Protein AF-0000000070125172 (afdb_homodimer)

Organism: Pyricularia oryzae (strain 70-15 / ATCC MYA-4617 / FGSC 8958) (NCBI:txid242507)

Secondary structure (DSSP, 8-state):
-HHHHGGGBHHHHHHHHHHHHT--EEEE---GGGHHHHHHHHT-TTSEEEE-S-HHHHHHHHHHHHHHHSSPEEEEE-STHHHHT-HHHHHHHHHTT--EEEEEEE--GGGTTS--TT---HHHHHGGGSSEEEE--SGGGHHHHHHHHHHHHHSSSP-EEEEEEEGGGS-TTT-B-SSPPPPGGGGSPPPP-PPPHHHHHHHHHHHHH-SSEEEEE-GGG-SHHHHHHHHHHHHHS---EEEEGGGTT-S-GGGGGGEEEEE-SSS-SHHHHHHHH-SEEEEES--TTTS-HHHH--SSS--EEEEEESS----BTTB--SEEEES-HHHHHHHHHHH------GGGSHHHHHHHHHHHGGGGSGGG--SSPP--SSB-HHHHHHHHHHHHHTSSSPPEEEE-SSHHHHHHHHH----STTSEEE--SS--TT-HHHHHHHHHHTSSSTT-S-EEEEEEHHHHTTTGGGHHHHHHTT--EEEEEEE-SB-HHHHHHHHHHHSS--S-B-----HHHHHHHTTPEEEEE-SGGGHHHHHHHHHH-SS-EEEEEEB--TTGGGGG-----STT-/-HHHHGGGBHHHHHHHHHHHHT--EEEE---GGGHHHHHHHHT-TTSEEEE-S-HHHHHHHHHHHHHHHSSPEEEEE-STHHHHT-HHHHHHHHHTT--EEEEEEE--GGGTTS--TT---HHHHHGGGSSEEEE--SGGGHHHHHHHHHHHHHSSSP-EEEEEEEGGGS-TTT-B-SSPPPPGGGGSPPPP-PPPHHHHHHHHHHHHH-SSEEEEE-GGG-SHHHHHHHHHHHHHS---EEEEGGGTT-S-GGGGGGEEEEE-SSS-SHHHHHHHH-SEEEEES--TTTS-HHHH--SSS--EEEEEESS----BTTB--SEEEES-HHHHHHHHHHH------GGGSHHHHHHHHHHHGGGGSGGG--SSPP--SSB-HHHHHHHHHHHHHTSSSPPEEEE-SSHHHHHHHHH----STTSEEE--SS--TT-HHHHHHHHHHTSSSTT-S-EEEEEEHHHHTTTGGGHHHHHHTT--EEEEEEE-SB-HHHHHHHHHHHSS--S-B-----HHHHHHHTT-EEEEE-SGGGHHHHHHHHHH-SS-EEEEEEB--TTGGGGG-----STT-

Solvent-accessible surface area (backbone atoms only — not comparable to full-atom values): 56132 Å² total; per-residue (Å²): 118,78,69,68,66,46,44,28,23,40,54,46,20,53,53,44,36,39,52,30,54,64,44,49,56,37,24,24,44,71,26,85,38,36,40,57,54,38,49,54,44,68,74,34,81,73,35,44,80,44,53,48,58,44,48,31,48,15,29,31,17,14,15,38,26,4,52,77,68,71,41,56,12,27,22,41,28,13,36,30,42,38,46,38,37,30,43,40,22,29,33,47,16,30,70,64,47,10,13,14,37,37,40,27,18,29,60,39,76,90,43,68,88,42,68,32,64,25,55,60,58,58,59,65,38,41,39,67,28,30,80,42,58,46,77,52,86,56,48,62,41,50,30,60,49,53,51,48,36,55,50,54,8,64,36,80,82,23,8,12,14,35,39,38,40,27,32,70,48,44,34,85,93,70,22,56,21,90,50,52,42,58,59,44,75,75,57,54,75,81,82,64,51,66,42,56,70,66,52,53,53,49,48,45,53,52,52,44,68,26,71,26,49,32,40,35,33,12,49,68,29,28,37,69,67,32,25,54,27,49,48,54,32,36,75,75,49,52,43,29,31,30,27,29,52,56,10,34,11,45,49,42,72,90,51,45,91,34,48,38,49,39,40,54,72,74,73,36,36,51,28,38,42,53,50,68,66,28,47,23,39,39,30,31,27,60,50,42,25,45,43,47,39,56,60,62,35,72,61,90,60,82,56,47,26,38,39,32,23,74,55,81,81,80,74,47,97,41,40,66,55,76,39,69,43,44,23,28,60,34,57,41,38,47,52,49,48,69,68,55,83,62,62,51,52,36,56,74,36,71,66,40,44,52,37,45,50,57,70,53,47,57,76,76,31,76,62,30,34,63,91,79,53,78,90,74,49,37,29,38,62,54,27,51,46,53,52,49,53,57,57,46,66,70,40,93,62,74,50,39,32,20,35,17,37,48,55,59,34,55,50,42,49,64,71,51,87,54,47,45,48,74,25,46,42,57,54,58,27,47,46,44,66,25,43,12,58,33,28,31,47,20,48,22,58,63,38,88,60,57,28,69,53,62,25,35,21,34,26,27,50,55,25,41,48,55,43,51,55,40,49,39,39,35,47,74,70,48,25,23,30,32,33,37,27,48,34,70,44,37,46,49,50,52,26,57,50,32,30,71,75,70,72,45,67,46,66,32,70,59,59,78,64,41,58,38,44,37,25,45,18,39,72,32,48,50,38,75,30,60,32,52,88,44,44,65,64,50,48,51,53,42,68,66,48,88,26,42,26,35,35,39,31,35,43,44,69,85,59,53,70,61,74,70,47,79,62,41,79,59,87,86,113,116,80,69,67,67,47,45,29,24,39,53,46,18,54,52,45,35,40,51,31,55,64,44,49,56,37,24,23,43,70,27,84,37,35,40,56,53,40,50,53,44,68,74,34,83,75,36,44,78,44,52,48,57,44,49,32,49,15,31,31,17,14,16,38,27,4,54,75,67,70,42,56,12,28,23,40,28,13,36,26,41,39,46,38,38,29,43,40,23,29,32,45,15,29,70,63,47,10,12,14,37,36,38,27,17,29,62,39,76,91,44,68,88,42,69,33,63,28,55,60,59,58,60,62,38,42,38,69,30,29,79,43,56,45,75,51,89,53,48,61,42,51,31,60,48,53,50,49,36,56,48,54,8,65,38,79,82,22,8,13,15,35,39,37,39,27,32,71,46,43,34,85,92,69,23,56,22,91,52,53,41,57,61,44,74,74,58,54,76,82,81,64,50,66,43,55,69,67,52,53,51,48,48,44,52,54,52,44,68,26,71,25,48,30,40,35,34,11,49,69,29,28,36,71,67,33,26,54,27,51,49,55,32,37,74,76,49,53,42,31,31,30,26,30,51,56,11,34,11,44,50,41,72,92,50,45,90,34,50,37,49,40,41,54,72,74,73,35,34,51,27,39,43,54,50,67,67,26,46,22,40,40,31,32,26,60,51,40,25,46,41,47,39,55,60,61,36,70,60,90,61,82,57,46,26,38,39,32,22,75,55,79,82,78,76,46,98,41,40,67,55,78,39,72,42,43,22,28,61,34,56,40,38,46,52,48,50,70,68,53,83,61,61,49,54,36,56,74,36,70,68,41,44,51,38,45,50,58,69,54,47,58,74,77,30,76,62,31,32,65,89,79,52,77,90,73,48,36,30,38,62,53,26,51,47,54,52,49,54,56,57,46,66,70,41,94,62,74,50,39,33,19,34,18,39,49,54,59,35,54,51,42,49,65,69,51,87,54,47,45,50,74,27,48,43,56,55,57,27,48,48,41,66,25,44,11,61,35,29,29,47,19,48,22,57,64,39,88,60,58,29,70,54,61,26,36,20,34,26,28,51,55,24,41,49,56,43,50,55,39,48,40,40,34,49,73,70,49,25,23,31,32,34,37,27,47,34,70,44,38,46,49,49,52,27,54,50,32,31,72,75,71,72,43,67,45,67,32,69,58,60,76,64,42,59,37,44,37,24,45,18,38,70,32,47,49,38,76,29,58,33,51,87,43,44,64,63,50,49,53,53,43,67,65,47,87,27,40,26,33,35,40,30,34,42,44,67,87,60,54,69,61,73,70,48,77,62,40,80,56,87,82,112

pLDDT: mean 94.36, std 8.73, range [25.94, 98.94]

InterPro domains:
  IPR011766 Thiamine pyrophosphate enzyme, TPP-binding [PF02775] (404-553)
  IPR012000 Thiamine pyrophosphate enzyme, central domain [PF00205] (201-334)
  IPR012001 Thiamine pyrophosphate enzyme, N-terminal TPP-binding domain [PF02776] (11-122)
  IPR012782 Acetolactate synthase, catabolic [TIGR02418] (11-564)
  IPR029035 DHS-like NAD/FAD-binding domain superfamily [SSF52467] (195-348)
  IPR029061 Thiamin diphosphate-binding fold [SSF52518] (11-171)
  IPR029061 Thiamin diphosphate-binding fold [SSF52518] (380-565)
  IPR045229 Thiamine pyrophosphate enzyme [PTHR18968] (10-565)

Sequence (1146 aa):
MASSENDGDTVQIVINSLKAAGVKVVFGIPGAKIDSLFNALYDEESIRLVVCRHEQNAAFMAGVVGKLTNVPGVCIVTSGPGTSNLPTGLITATDEGSPMVAIVGSVKRAQSNKRTHQSLQNVELLKPVTKKTLPVVVEDQVAEIMLEAFRAAVSYPQGATAVSLPIDIMTPGKSKSAIRAFPPAAFTPPAYGLSSDASLSQAVKMIENAKFPVLFLGMRAASNAVVDQVYALLRKHPLPVVETFQAAGAISRDLAHLFFGRIGLWRNQPGDELLSHADLVITIGYDEIEYDAESWNPGEREVDIIHMDFHRATFGAHYEPRLELIGSLSDNLAVLNTRLQNVARPHETVVAKKLFSGLHAWETGPKACPSPCPDTGKVHPLHFIKVLQKKLEAFEQTPTISCDVGSVYIYFCRFFYSYVPKTFLVSNAQQTLGVALPWAIGASLAQEPPCSAKVVSISGDGGFQFSMAECATAVAVKANICHIIWNDQSYDMVGFQEQIKYGRTSGTGLGNVDFVKLAEAYGAKGFRIDNPSQLESTLEEALAWNGLSIVDVNIDYSDNQELMKQVVTDKVNMASSENDGDTVQIVINSLKAAGVKVVFGIPGAKIDSLFNALYDEESIRLVVCRHEQNAAFMAGVVGKLTNVPGVCIVTSGPGTSNLPTGLITATDEGSPMVAIVGSVKRAQSNKRTHQSLQNVELLKPVTKKTLPVVVEDQVAEIMLEAFRAAVSYPQGATAVSLPIDIMTPGKSKSAIRAFPPAAFTPPAYGLSSDASLSQAVKMIENAKFPVLFLGMRAASNAVVDQVYALLRKHPLPVVETFQAAGAISRDLAHLFFGRIGLWRNQPGDELLSHADLVITIGYDEIEYDAESWNPGEREVDIIHMDFHRATFGAHYEPRLELIGSLSDNLAVLNTRLQNVARPHETVVAKKLFSGLHAWETGPKACPSPCPDTGKVHPLHFIKVLQKKLEAFEQTPTISCDVGSVYIYFCRFFYSYVPKTFLVSNAQQTLGVALPWAIGASLAQEPPCSAKVVSISGDGGFQFSMAECATAVAVKANICHIIWNDQSYDMVGFQEQIKYGRTSGTGLGNVDFVKLAEAYGAKGFRIDNPSQLESTLEEALAWNGLSIVDVNIDYSDNQELMKQVVTDKVN

Foldseek 3Di:
DVVVVQQFQLLNLLVVLCVLLVAQEEEEADDDQCVLNVVVVVVVNSYHYFYAPFLCLRLLLQQLLCVVPVRRGEYEYEAARRLLRHQLSQLLSALLQRQYEYEYGAAAPVCQPPPDDRRDPSQVNNVVRHQEEEEDDALQCSQVVSLVQLQSQSPPSHGYYYYYHYSVCNDRPPHGYPDGHDHSVSNDHDAWDWFDPVLLVVVLVVQQPWQAEEEEEELVCQDPLNLVLVVLLCVQPPHAYEYALNSAQSAAPVNCLSYLAHDQDAQFGLSLQSLVPTQEYEYAAHDCLRPNLCRSQVDPDHHAYEAEEQDDDDDDPRDDHPGYIHIDSNNSSNVSSVPHDRGHYNCPDPSNVVSSCVLCVLCPDCLLPPPPNPWPQARELNVLLNLVLVVQVPDPDRAAEFEAAALNSLSCRRRHHHNHRRRYHARRSVSDAQSFPSSQQSVQVSDVPHLPDEHEGEYEPVSCVVRVSCLLSQQVVQHRYEYEYAYPQWRVRQAVVCCVVPVGGDPTGRDDDDVQVVCVVNPAHEEEARTSVCSNVRVNVSNPDRTYYYYYGRYDCVCVVVSNDHNHPDPPD/DVVVVQQFQLLNLLVVLCVLLVAQEEEEADDDQCPLNVVVVVVVNRYHYFYAPFLCLRLLLQQLLCVVPVRRGEYEYEAARRLLRHQLSQLLSALLQRQYEYEYGAAAPVCQPPPDDRRDPSQVNNVVRHQEEEEDDALQCSQVVSLVQLQSQSPPSHGYYYYYHYSVCNDRPPHGYPDGHDHSVSNDHDAWDWFDPVLLVVVLVVQQPWQAEEEEEELVCQDPLNLVLVVLLCVQPPHAYEYALNSAQSAAPVNCLSYLAHDADAQFALSLQSLVPTQEYEYAAHDCLRPNLCRSQVDPDHHAYEAEEQDDDDDDPRDDHPGYIHIDSNNSSNVSSVPHDRGHYNCPDPSNVVSSCVLCVLCPDCLLPPPPNPWPQARELNVLLNLVLVVQVPDPDRAAEFEAAALNSLSCRRRHHHNHRRRYHARRSVSDAQSFPSSQQSVQVSDVPHLPDEHEGEYEPVSCVVRVSCLLSQQVVQHRYEYEYAYPQWRVRQAVVCCVVPVGGDPTGRDDDDVQVVCVVNPAHEEEARTSVCSNVRVNVSNPDRTYYYYYGRYDCVCVVVSNDHNHPDPPD

Structure (mmCIF, N/CA/C/O backbone):
data_AF-0000000070125172-model_v1
#
loop_
_entity.id
_entity.type
_entity.pdbx_description
1 polymer 'Acetolactate synthase'
#
loop_
_atom_site.group_PDB
_atom_site.id
_atom_site.type_symbol
_atom_site.label_atom_id
_atom_site.label_alt_id
_atom_site.label_comp_id
_atom_site.label_asym_id
_atom_site.label_entity_id
_atom_site.label_seq_id
_atom_site.pdbx_PDB_ins_code
_atom_site.Cartn_x
_atom_site.Cartn_y
_atom_site.Cartn_z
_atom_site.occupancy
_atom_site.B_iso_or_equiv
_atom_site.auth_seq_id
_atom_site.auth_comp_id
_atom_site.auth_asym_id
_atom_site.auth_atom_id
_atom_site.pdbx_PDB_model_num
ATOM 1 N N . MET A 1 1 ? 43.219 7.566 -9.922 1 26.36 1 MET A N 1
ATOM 2 C CA . MET A 1 1 ? 43.062 7.211 -11.336 1 26.36 1 MET A CA 1
ATOM 3 C C . MET A 1 1 ? 41.844 6.297 -11.531 1 26.36 1 MET A C 1
ATOM 5 O O . MET A 1 1 ? 41.281 6.219 -12.633 1 26.36 1 MET A O 1
ATOM 9 N N . ALA A 1 2 ? 41.656 5.172 -10.648 1 31.91 2 ALA A N 1
ATOM 10 C CA . ALA A 1 2 ? 40.438 4.371 -10.562 1 31.91 2 ALA A CA 1
ATOM 11 C C . ALA A 1 2 ? 39.219 5.246 -10.281 1 31.91 2 ALA A C 1
ATOM 13 O O . ALA A 1 2 ? 38.094 4.762 -10.258 1 31.91 2 ALA A O 1
ATOM 14 N N . SER A 1 3 ? 39.281 6.309 -9.609 1 44.53 3 SER A N 1
ATOM 15 C CA . SER A 1 3 ? 38.375 7.293 -9.031 1 44.53 3 SER A CA 1
ATOM 16 C C . SER A 1 3 ? 37.594 8.039 -10.125 1 44.53 3 SER A C 1
ATOM 18 O O . SER A 1 3 ? 36.406 8.273 -9.992 1 44.53 3 SER A O 1
ATOM 20 N N . SER A 1 4 ? 38.312 8.523 -11.133 1 49.59 4 SER A N 1
ATOM 21 C CA . SER A 1 4 ? 37.812 9.328 -12.242 1 49.59 4 SER A CA 1
ATOM 22 C C . SER A 1 4 ? 37.031 8.469 -13.227 1 49.59 4 SER A C 1
ATOM 24 O O . SER A 1 4 ? 36.031 8.93 -13.797 1 49.59 4 SER A O 1
ATOM 26 N N . GLU A 1 5 ? 37.406 7.262 -13.438 1 53.69 5 GLU A N 1
ATOM 27 C CA . GLU A 1 5 ? 36.812 6.355 -14.414 1 53.69 5 GLU A CA 1
ATOM 28 C C . GLU A 1 5 ? 35.438 5.871 -13.953 1 53.69 5 GLU A C 1
ATOM 30 O O . GLU A 1 5 ? 34.562 5.648 -14.773 1 53.69 5 GLU A O 1
ATOM 35 N N . ASN A 1 6 ? 35.188 5.902 -12.695 1 74.5 6 ASN A N 1
ATOM 36 C CA . ASN A 1 6 ? 33.969 5.398 -12.102 1 74.5 6 ASN A CA 1
ATOM 37 C C . ASN A 1 6 ? 32.875 6.461 -12.094 1 74.5 6 ASN A C 1
ATOM 39 O O . ASN A 1 6 ? 31.688 6.145 -11.914 1 74.5 6 ASN A O 1
ATOM 43 N N . ASP A 1 7 ? 33.312 7.621 -12.602 1 83.94 7 ASP A N 1
ATOM 44 C CA . ASP A 1 7 ? 32.375 8.734 -12.492 1 83.94 7 ASP A CA 1
ATOM 45 C C . ASP A 1 7 ? 31.375 8.719 -13.648 1 83.94 7 ASP A C 1
ATOM 47 O O . ASP A 1 7 ? 30.328 9.375 -13.578 1 83.94 7 ASP A O 1
ATOM 51 N N . GLY A 1 8 ? 31.672 7.914 -14.586 1 90.94 8 GLY A N 1
ATOM 52 C CA . GLY A 1 8 ? 30.781 7.832 -15.734 1 90.94 8 GLY A CA 1
ATOM 53 C C . GLY A 1 8 ? 29.797 6.672 -15.641 1 90.94 8 GLY A C 1
ATOM 54 O O . GLY A 1 8 ? 28.875 6.57 -16.453 1 90.94 8 GLY A O 1
ATOM 55 N N . ASP A 1 9 ? 30.031 5.863 -14.641 1 96.38 9 ASP A N 1
ATOM 56 C CA . ASP A 1 9 ? 29.094 4.766 -14.414 1 96.38 9 ASP A CA 1
ATOM 57 C C . ASP A 1 9 ? 27.734 5.285 -13.953 1 96.38 9 ASP A C 1
ATOM 59 O O . ASP A 1 9 ? 27.656 6.117 -13.047 1 96.38 9 ASP A O 1
ATOM 63 N N . THR A 1 10 ? 26.641 4.859 -14.57 1 98 10 THR A N 1
ATOM 64 C CA . THR A 1 10 ? 25.312 5.418 -14.312 1 98 10 THR A CA 1
ATOM 65 C C . THR A 1 10 ? 24.906 5.219 -12.852 1 98 10 THR A C 1
ATOM 67 O O . THR A 1 10 ? 24.266 6.082 -12.258 1 98 10 THR A O 1
ATOM 70 N N . VAL A 1 11 ? 25.281 4.09 -12.242 1 98.06 11 VAL A N 1
ATOM 71 C CA . VAL A 1 11 ? 25 3.838 -10.836 1 98.06 11 VAL A CA 1
ATOM 72 C C . VAL A 1 11 ? 25.688 4.895 -9.977 1 98.06 11 VAL A C 1
ATOM 74 O O . VAL A 1 11 ? 25.078 5.465 -9.07 1 98.06 11 VAL A O 1
ATOM 77 N N . GLN A 1 12 ? 26.953 5.133 -10.281 1 97.44 12 GLN A N 1
ATOM 78 C CA . GLN A 1 12 ? 27.719 6.117 -9.523 1 97.44 12 GLN A CA 1
ATOM 79 C C . GLN A 1 12 ? 27.172 7.523 -9.734 1 97.44 12 GLN A C 1
ATOM 81 O O . GLN A 1 12 ? 27.203 8.352 -8.82 1 97.44 12 GLN A O 1
ATOM 86 N N . ILE A 1 13 ? 26.703 7.805 -10.945 1 98.06 13 ILE A N 1
ATOM 87 C CA . ILE A 1 13 ? 26.094 9.102 -11.227 1 98.06 13 ILE A CA 1
ATOM 88 C C . ILE A 1 13 ? 24.891 9.32 -10.312 1 98.06 13 ILE A C 1
ATOM 90 O O . ILE A 1 13 ? 24.703 10.414 -9.781 1 98.06 13 ILE A O 1
ATOM 94 N N . VAL A 1 14 ? 24.031 8.297 -10.086 1 98.62 14 VAL A N 1
ATOM 95 C CA . VAL A 1 14 ? 22.891 8.398 -9.18 1 98.62 14 VAL A CA 1
ATOM 96 C C . VAL A 1 14 ? 23.391 8.664 -7.762 1 98.62 14 VAL A C 1
ATOM 98 O O . VAL A 1 14 ? 22.891 9.57 -7.09 1 98.62 14 VAL A O 1
ATOM 101 N N . ILE A 1 15 ? 24.422 7.949 -7.301 1 98.38 15 ILE A N 1
ATOM 102 C CA . ILE A 1 15 ? 24.953 8.102 -5.953 1 98.38 15 ILE A CA 1
ATOM 103 C C . ILE A 1 15 ? 25.531 9.5 -5.781 1 98.38 15 ILE A C 1
ATOM 105 O O . ILE A 1 15 ? 25.281 10.172 -4.773 1 98.38 15 ILE A O 1
ATOM 109 N N . ASN A 1 16 ? 26.312 9.945 -6.762 1 98 16 ASN A N 1
ATOM 110 C CA . ASN A 1 16 ? 26.922 11.273 -6.707 1 98 16 ASN A CA 1
ATOM 111 C C . ASN A 1 16 ? 25.859 12.367 -6.719 1 98 16 ASN A C 1
ATOM 113 O O . ASN A 1 16 ? 26.031 13.422 -6.102 1 98 16 ASN A O 1
ATOM 117 N N . SER A 1 17 ? 24.781 12.133 -7.461 1 98.56 17 SER A N 1
ATOM 118 C CA . SER A 1 17 ? 23.672 13.086 -7.465 1 98.56 17 SER A CA 1
ATOM 119 C C . SER A 1 17 ? 23.031 13.188 -6.086 1 98.56 17 SER A C 1
ATOM 121 O O . SER A 1 17 ? 22.688 14.281 -5.637 1 98.56 17 SER A O 1
ATOM 123 N N . LEU A 1 18 ? 22.844 12.039 -5.41 1 98.75 18 LEU A N 1
ATOM 124 C CA . LEU A 1 18 ? 22.297 12.047 -4.059 1 98.75 18 LEU A CA 1
ATOM 125 C C . LEU A 1 18 ? 23.203 12.82 -3.107 1 98.75 18 LEU A C 1
ATOM 127 O O . LEU A 1 18 ? 22.719 13.625 -2.307 1 98.75 18 LEU A O 1
ATOM 131 N N . LYS A 1 19 ? 24.469 12.617 -3.217 1 98.12 19 LYS A N 1
ATOM 132 C CA . LYS A 1 19 ? 25.453 13.328 -2.393 1 98.12 19 LYS A CA 1
ATOM 133 C C . LYS A 1 19 ? 25.391 14.828 -2.65 1 98.12 19 LYS A C 1
ATOM 135 O O . LYS A 1 19 ? 25.375 15.625 -1.71 1 98.12 19 LYS A O 1
ATOM 140 N N . ALA A 1 20 ? 25.406 15.133 -3.941 1 97.94 20 ALA A N 1
ATOM 141 C CA . ALA A 1 20 ? 25.375 16.547 -4.328 1 97.94 20 ALA A CA 1
ATOM 142 C C . ALA A 1 20 ? 24.109 17.234 -3.816 1 97.94 20 ALA A C 1
ATOM 144 O O . ALA A 1 20 ? 24.141 18.406 -3.479 1 97.94 20 ALA A O 1
ATOM 145 N N . ALA A 1 21 ? 23.031 16.5 -3.719 1 98.44 21 ALA A N 1
ATOM 146 C CA . ALA A 1 21 ? 21.75 17.031 -3.26 1 98.44 21 ALA A CA 1
ATOM 147 C C . ALA A 1 21 ? 21.734 17.172 -1.739 1 98.44 21 ALA A C 1
ATOM 149 O O . ALA A 1 21 ? 20.828 17.781 -1.178 1 98.44 21 ALA A O 1
ATOM 150 N N . GLY A 1 22 ? 22.703 16.578 -1.067 1 98.06 22 GLY A N 1
ATOM 151 C CA . GLY A 1 22 ? 22.797 16.688 0.38 1 98.06 22 GLY A CA 1
ATOM 152 C C . GLY A 1 22 ? 22.031 15.602 1.112 1 98.06 22 GLY A C 1
ATOM 153 O O . GLY A 1 22 ? 21.734 15.734 2.301 1 98.06 22 GLY A O 1
ATOM 154 N N . VAL A 1 23 ? 21.734 14.508 0.438 1 98.62 23 VAL A N 1
ATOM 155 C CA . VAL A 1 23 ? 20.969 13.406 1.024 1 98.62 23 VAL A CA 1
ATOM 156 C C . VAL A 1 23 ? 21.844 12.672 2.047 1 98.62 23 VAL A C 1
ATOM 158 O O . VAL A 1 23 ? 22.984 12.312 1.757 1 98.62 23 VAL A O 1
ATOM 161 N N . LYS A 1 24 ? 21.266 12.422 3.225 1 98.38 24 LYS A N 1
ATOM 162 C CA . LYS A 1 24 ? 22.031 11.766 4.281 1 98.38 24 LYS A CA 1
ATOM 163 C C . LYS A 1 24 ? 21.438 10.398 4.609 1 98.38 24 LYS A C 1
ATOM 165 O O . LYS A 1 24 ? 22.109 9.562 5.227 1 98.38 24 LYS A O 1
ATOM 170 N N . VAL A 1 25 ? 20.234 10.203 4.305 1 98.62 25 VAL A N 1
ATOM 171 C CA . VAL A 1 25 ? 19.562 8.945 4.598 1 98.62 25 VAL A CA 1
ATOM 172 C C . VAL A 1 25 ? 18.656 8.555 3.426 1 98.62 25 VAL A C 1
ATOM 174 O O . VAL A 1 25 ? 18.047 9.414 2.799 1 98.62 25 VAL A O 1
ATOM 177 N N . VAL A 1 26 ? 18.672 7.316 3.088 1 98.75 26 VAL A N 1
ATOM 178 C CA . VAL A 1 26 ? 17.828 6.727 2.057 1 98.75 26 VAL A CA 1
ATOM 179 C C . VAL A 1 26 ? 17.031 5.562 2.645 1 98.75 26 VAL A C 1
ATOM 181 O O . VAL A 1 26 ? 17.562 4.793 3.457 1 98.75 26 VAL A O 1
ATOM 184 N N . PHE A 1 27 ? 15.75 5.488 2.293 1 98.88 27 PHE A N 1
ATOM 185 C CA . PHE A 1 27 ? 14.883 4.41 2.742 1 98.88 27 PHE A CA 1
ATOM 186 C C . PHE A 1 27 ? 14.539 3.475 1.589 1 98.88 27 PHE A C 1
ATOM 188 O O . PHE A 1 27 ? 14.352 3.92 0.454 1 98.88 27 PHE A O 1
ATOM 195 N N . GLY A 1 28 ? 14.422 2.182 1.851 1 98.19 28 GLY A N 1
ATOM 196 C CA . GLY A 1 28 ? 14.023 1.321 0.749 1 98.19 28 GLY A CA 1
ATOM 197 C C . GLY A 1 28 ? 13.969 -0.147 1.125 1 98.19 28 GLY A C 1
ATOM 198 O O . GLY A 1 28 ? 14.148 -0.501 2.291 1 98.19 28 GLY A O 1
ATOM 199 N N . ILE A 1 29 ? 13.562 -0.982 0.2 1 97.88 29 ILE A N 1
ATOM 200 C CA . ILE A 1 29 ? 13.57 -2.441 0.229 1 97.88 29 ILE A CA 1
ATOM 201 C C . ILE A 1 29 ? 14.344 -2.977 -0.974 1 97.88 29 ILE A C 1
ATOM 203 O O . ILE A 1 29 ? 14.133 -2.529 -2.104 1 97.88 29 ILE A O 1
ATOM 207 N N . PRO A 1 30 ? 15.281 -3.887 -0.721 1 96.94 30 PRO A N 1
ATOM 208 C CA . PRO A 1 30 ? 16.109 -4.375 -1.832 1 96.94 30 PRO A CA 1
ATOM 209 C C . PRO A 1 30 ? 15.297 -5.184 -2.848 1 96.94 30 PRO A C 1
ATOM 211 O O . PRO A 1 30 ? 14.234 -5.711 -2.52 1 96.94 30 PRO A O 1
ATOM 214 N N . GLY A 1 31 ? 15.773 -5.254 -4 1 95.94 31 GLY A N 1
ATOM 215 C CA . GLY A 1 31 ? 15.188 -6.016 -5.09 1 95.94 31 GLY A CA 1
ATOM 216 C C . GLY A 1 31 ? 16.078 -6.105 -6.312 1 95.94 31 GLY A C 1
ATOM 217 O O . GLY A 1 31 ? 17.062 -5.375 -6.418 1 95.94 31 GLY A O 1
ATOM 218 N N . ALA A 1 32 ? 15.703 -6.898 -7.203 1 92.62 32 ALA A N 1
ATOM 219 C CA . ALA A 1 32 ? 16.531 -7.266 -8.344 1 92.62 32 ALA A CA 1
ATOM 220 C C . ALA A 1 32 ? 16.812 -6.059 -9.234 1 92.62 32 ALA A C 1
ATOM 222 O O . ALA A 1 32 ? 17.906 -5.918 -9.781 1 92.62 32 ALA A O 1
ATOM 223 N N . LYS A 1 33 ? 15.852 -5.203 -9.383 1 95.56 33 LYS A N 1
ATOM 224 C CA . LYS A 1 33 ? 15.992 -4.148 -10.383 1 95.56 33 LYS A CA 1
ATOM 225 C C . LYS A 1 33 ? 16.75 -2.951 -9.812 1 95.56 33 LYS A C 1
ATOM 227 O O . LYS A 1 33 ? 17.078 -2.014 -10.547 1 95.56 33 LYS A O 1
ATOM 232 N N . ILE A 1 34 ? 17.031 -2.963 -8.508 1 97.56 34 ILE A N 1
ATOM 233 C CA . ILE A 1 34 ? 17.734 -1.832 -7.914 1 97.56 34 ILE A CA 1
ATOM 234 C C . ILE A 1 34 ? 18.906 -2.334 -7.09 1 97.56 34 ILE A C 1
ATOM 236 O O . ILE A 1 34 ? 19.453 -1.597 -6.266 1 97.56 34 ILE A O 1
ATOM 240 N N . ASP A 1 35 ? 19.281 -3.594 -7.18 1 97.12 35 ASP A N 1
ATOM 241 C CA . ASP A 1 35 ? 20.328 -4.172 -6.352 1 97.12 35 ASP A CA 1
ATOM 242 C C . ASP A 1 35 ? 21.656 -3.449 -6.574 1 97.12 35 ASP A C 1
ATOM 244 O O . ASP A 1 35 ? 22.469 -3.322 -5.648 1 97.12 35 ASP A O 1
ATOM 248 N N . SER A 1 36 ? 21.953 -2.926 -7.82 1 97.5 36 SER A N 1
ATOM 249 C CA . SER A 1 36 ? 23.172 -2.189 -8.109 1 97.5 36 SER A CA 1
ATOM 250 C C . SER A 1 36 ? 23.266 -0.924 -7.266 1 97.5 36 SER A C 1
ATOM 252 O O . SER A 1 36 ? 24.344 -0.568 -6.797 1 97.5 36 SER A O 1
ATOM 254 N N . LEU A 1 37 ? 22.141 -0.254 -7.074 1 98 37 LEU A N 1
ATOM 255 C CA . LEU A 1 37 ? 22.125 0.952 -6.254 1 98 37 LEU A CA 1
ATOM 256 C C . LEU A 1 37 ? 22.375 0.616 -4.785 1 98 37 LEU A C 1
ATOM 258 O O . LEU A 1 37 ? 23.109 1.315 -4.102 1 98 37 LEU A O 1
ATOM 262 N N . PHE A 1 38 ? 21.719 -0.451 -4.293 1 98.06 38 PHE A N 1
ATOM 263 C CA . PHE A 1 38 ? 21.938 -0.891 -2.92 1 98.06 38 PHE A CA 1
ATOM 264 C C . PHE A 1 38 ? 23.406 -1.258 -2.693 1 98.06 38 PHE A C 1
ATOM 266 O O . PHE A 1 38 ? 23.984 -0.91 -1.663 1 98.06 38 PHE A O 1
ATOM 273 N N . ASN A 1 39 ? 23.953 -1.967 -3.688 1 97.69 39 ASN A N 1
ATOM 274 C CA . ASN A 1 39 ? 25.359 -2.338 -3.598 1 97.69 39 ASN A CA 1
ATOM 275 C C . ASN A 1 39 ? 26.266 -1.106 -3.527 1 97.69 39 ASN A C 1
ATOM 277 O O . ASN A 1 39 ? 27.203 -1.067 -2.738 1 97.69 39 ASN A O 1
ATOM 281 N N . ALA A 1 40 ? 25.984 -0.149 -4.355 1 97.19 40 ALA A N 1
ATOM 282 C CA . ALA A 1 40 ? 26.781 1.073 -4.387 1 97.19 40 ALA A CA 1
ATOM 283 C C . ALA A 1 40 ? 26.625 1.865 -3.094 1 97.19 40 ALA A C 1
ATOM 285 O O . ALA A 1 40 ? 27.578 2.48 -2.615 1 97.19 40 ALA A O 1
ATOM 286 N N . LEU A 1 41 ? 25.422 1.906 -2.514 1 97.12 41 LEU A N 1
ATOM 287 C CA . LEU A 1 41 ? 25.156 2.627 -1.274 1 97.12 41 LEU A CA 1
ATOM 288 C C . LEU A 1 41 ? 25.922 2.01 -0.111 1 97.12 41 LEU A C 1
ATOM 290 O O . LEU A 1 41 ? 26.266 2.703 0.847 1 97.12 41 LEU A O 1
ATOM 294 N N . TYR A 1 42 ? 26.156 0.723 -0.204 1 93.94 42 TYR A N 1
ATOM 295 C CA . TYR A 1 42 ? 26.922 0.036 0.819 1 93.94 42 TYR A CA 1
ATOM 296 C C . TYR A 1 42 ? 28.312 0.666 0.969 1 93.94 42 TYR A C 1
ATOM 298 O O . TYR A 1 42 ? 28.844 0.732 2.074 1 93.94 42 TYR A O 1
ATOM 306 N N . ASP A 1 43 ? 28.859 1.169 -0.103 1 94.31 43 ASP A N 1
ATOM 307 C CA . ASP A 1 43 ? 30.203 1.738 -0.114 1 94.31 43 ASP A CA 1
ATOM 308 C C . ASP A 1 43 ? 30.172 3.229 0.212 1 94.31 43 ASP A C 1
ATOM 310 O O . ASP A 1 43 ? 31.219 3.852 0.401 1 94.31 43 ASP A O 1
ATOM 314 N N . GLU A 1 44 ? 29.031 3.785 0.217 1 95.75 44 GLU A N 1
ATOM 315 C CA . GLU A 1 44 ? 28.906 5.219 0.458 1 95.75 44 GLU A CA 1
ATOM 316 C C . GLU A 1 44 ? 28.594 5.508 1.924 1 95.75 44 GLU A C 1
ATOM 318 O O . GLU A 1 44 ? 27.422 5.59 2.312 1 95.75 44 GLU A O 1
ATOM 323 N N . GLU A 1 45 ? 29.516 5.926 2.686 1 95.12 45 GLU A N 1
ATOM 324 C CA . GLU A 1 45 ? 29.406 6.094 4.129 1 95.12 45 GLU A CA 1
ATOM 325 C C . GLU A 1 45 ? 28.578 7.336 4.473 1 95.12 45 GLU A C 1
ATOM 327 O O . GLU A 1 45 ? 27.969 7.406 5.543 1 95.12 45 GLU A O 1
ATOM 332 N N . SER A 1 46 ? 28.594 8.289 3.576 1 96.56 46 SER A N 1
ATOM 333 C CA . SER A 1 46 ? 27.938 9.562 3.863 1 96.56 46 SER A CA 1
ATOM 334 C C . SER A 1 46 ? 26.422 9.438 3.771 1 96.56 46 SER A C 1
ATOM 336 O O . SER A 1 46 ? 25.688 10.328 4.211 1 96.56 46 SER A O 1
ATOM 338 N N . ILE A 1 47 ? 25.906 8.391 3.221 1 98 47 ILE A N 1
ATOM 339 C CA . ILE A 1 47 ? 24.469 8.172 3.078 1 98 47 ILE A CA 1
ATOM 340 C C . ILE A 1 47 ? 24.078 6.883 3.791 1 98 47 ILE A C 1
ATOM 342 O O . ILE A 1 47 ? 24.547 5.801 3.434 1 98 47 ILE A O 1
ATOM 346 N N . ARG A 1 48 ? 23.25 6.98 4.742 1 97.5 48 ARG A N 1
ATOM 347 C CA . ARG A 1 48 ? 22.781 5.816 5.484 1 97.5 48 ARG A CA 1
ATOM 348 C C . ARG A 1 48 ? 21.609 5.148 4.77 1 97.5 48 ARG A C 1
ATOM 350 O O . ARG A 1 48 ? 20.625 5.809 4.426 1 97.5 48 ARG A O 1
ATOM 357 N N . LEU A 1 49 ? 21.703 3.881 4.5 1 97.75 49 LEU A N 1
ATOM 358 C CA . LEU A 1 49 ? 20.625 3.094 3.934 1 97.75 49 LEU A CA 1
ATOM 359 C C . LEU A 1 49 ? 19.781 2.455 5.035 1 97.75 49 LEU A C 1
ATOM 361 O O . LEU A 1 49 ? 20.312 1.74 5.891 1 97.75 49 LEU A O 1
ATOM 365 N N . VAL A 1 50 ? 18.469 2.725 5.109 1 98.38 50 VAL A N 1
ATOM 366 C CA . VAL A 1 50 ? 17.531 2.141 6.066 1 98.38 50 VAL A CA 1
ATOM 367 C C . VAL A 1 50 ? 16.609 1.159 5.352 1 98.38 50 VAL A C 1
ATOM 369 O O . VAL A 1 50 ? 15.875 1.542 4.441 1 98.38 50 VAL A O 1
ATOM 372 N N . VAL A 1 51 ? 16.656 -0.073 5.77 1 98.12 51 VAL A N 1
ATOM 373 C CA . VAL A 1 51 ? 15.82 -1.123 5.184 1 98.12 51 VAL A CA 1
ATOM 374 C C . VAL A 1 51 ? 14.461 -1.153 5.879 1 98.12 51 VAL A C 1
ATOM 376 O O . VAL A 1 51 ? 14.383 -1.375 7.09 1 98.12 51 VAL A O 1
ATOM 379 N N . CYS A 1 52 ? 13.422 -0.958 5.094 1 98.19 52 CYS A N 1
ATOM 380 C CA . CYS A 1 52 ? 12.07 -0.858 5.629 1 98.19 52 CYS A CA 1
ATOM 381 C C . CYS A 1 52 ? 11.328 -2.182 5.484 1 98.19 52 CYS A C 1
ATOM 383 O O . CYS A 1 52 ? 11.883 -3.156 4.973 1 98.19 52 CYS A O 1
ATOM 385 N N . ARG A 1 53 ? 10.102 -2.229 6.039 1 98 53 ARG A N 1
ATOM 386 C CA . ARG A 1 53 ? 9.305 -3.447 6.012 1 98 53 ARG A CA 1
ATOM 387 C C . ARG A 1 53 ? 8.18 -3.34 4.984 1 98 53 ARG A C 1
ATOM 389 O O . ARG A 1 53 ? 7.535 -4.34 4.656 1 98 53 ARG A O 1
ATOM 396 N N . HIS A 1 54 ? 7.984 -2.199 4.406 1 98.56 54 HIS A N 1
ATOM 397 C CA . HIS A 1 54 ? 7.035 -1.947 3.328 1 98.56 54 HIS A CA 1
ATOM 398 C C . HIS A 1 54 ? 7.406 -0.688 2.551 1 98.56 54 HIS A C 1
ATOM 400 O O . HIS A 1 54 ? 7.789 0.323 3.146 1 98.56 54 HIS A O 1
ATOM 406 N N . GLU A 1 55 ? 7.289 -0.663 1.288 1 98.75 55 GLU A N 1
ATOM 407 C CA . GLU A 1 55 ? 7.703 0.467 0.461 1 98.75 55 GLU A CA 1
ATOM 408 C C . GLU A 1 55 ? 6.844 1.697 0.737 1 98.75 55 GLU A C 1
ATOM 410 O O . GLU A 1 55 ? 7.332 2.828 0.671 1 98.75 55 GLU A O 1
ATOM 415 N N . GLN A 1 56 ? 5.551 1.528 1.041 1 98.81 56 GLN A N 1
ATOM 416 C CA . GLN A 1 56 ? 4.699 2.641 1.45 1 98.81 56 GLN A CA 1
ATOM 417 C C . GLN A 1 56 ? 5.297 3.383 2.643 1 98.81 56 GLN A C 1
ATOM 419 O O . GLN A 1 56 ? 5.305 4.613 2.672 1 98.81 56 GLN A O 1
ATOM 424 N N . ASN A 1 57 ? 5.809 2.674 3.631 1 98.88 57 ASN A N 1
ATOM 425 C CA . ASN A 1 57 ? 6.402 3.268 4.824 1 98.88 57 ASN A CA 1
ATOM 426 C C . ASN A 1 57 ? 7.738 3.936 4.516 1 98.88 57 ASN A C 1
ATOM 428 O O . ASN A 1 57 ? 8.094 4.941 5.137 1 98.88 57 ASN A O 1
ATOM 432 N N . ALA A 1 58 ? 8.469 3.346 3.529 1 98.94 58 ALA A N 1
ATOM 433 C CA . ALA A 1 58 ? 9.688 4.012 3.059 1 98.94 58 ALA A CA 1
ATOM 434 C C . ALA A 1 58 ? 9.375 5.398 2.51 1 98.94 58 ALA A C 1
ATOM 436 O O . ALA A 1 58 ? 10.094 6.359 2.793 1 98.94 58 ALA A O 1
ATOM 437 N N . ALA A 1 59 ? 8.297 5.473 1.755 1 98.94 59 ALA A N 1
ATOM 438 C CA . ALA A 1 59 ? 7.887 6.754 1.192 1 98.94 59 ALA A CA 1
ATOM 439 C C . ALA A 1 59 ? 7.453 7.719 2.291 1 98.94 59 ALA A C 1
ATOM 441 O O . ALA A 1 59 ? 7.754 8.914 2.232 1 98.94 59 ALA A O 1
ATOM 442 N N . PHE A 1 60 ? 6.719 7.207 3.33 1 98.94 60 PHE A N 1
ATOM 443 C CA . PHE A 1 60 ? 6.332 8.047 4.457 1 98.94 60 PHE A CA 1
ATOM 444 C C . PHE A 1 60 ? 7.559 8.617 5.156 1 98.94 60 PHE A C 1
ATOM 446 O O . PHE A 1 60 ? 7.613 9.812 5.453 1 98.94 60 PHE A O 1
ATOM 453 N N . MET A 1 61 ? 8.562 7.777 5.402 1 98.94 61 MET A N 1
ATOM 454 C CA . MET A 1 61 ? 9.781 8.203 6.082 1 98.94 61 MET A CA 1
ATOM 455 C C . MET A 1 61 ? 10.539 9.227 5.242 1 98.94 61 MET A C 1
ATOM 457 O O . MET A 1 61 ? 11 10.242 5.762 1 98.94 61 MET A O 1
ATOM 461 N N . ALA A 1 62 ? 10.633 8.961 3.916 1 98.94 62 ALA A N 1
ATOM 462 C CA . ALA A 1 62 ? 11.305 9.898 3.016 1 98.94 62 ALA A CA 1
ATOM 463 C C . ALA A 1 62 ? 10.594 11.25 2.996 1 98.94 62 ALA A C 1
ATOM 465 O O . ALA A 1 62 ? 11.242 12.297 3.062 1 98.94 62 ALA A O 1
ATOM 466 N N . GLY A 1 63 ? 9.289 11.234 2.941 1 98.81 63 GLY A N 1
ATOM 467 C CA . GLY A 1 63 ? 8.516 12.461 2.891 1 98.81 63 GLY A CA 1
ATOM 468 C C . GLY A 1 63 ? 8.742 13.367 4.086 1 98.81 63 GLY A C 1
ATOM 469 O O . GLY A 1 63 ? 8.977 14.562 3.928 1 98.81 63 GLY A O 1
ATOM 470 N N . VAL A 1 64 ? 8.727 12.766 5.285 1 98.75 64 VAL A N 1
ATOM 471 C CA . VAL A 1 64 ? 8.844 13.594 6.48 1 98.75 64 VAL A CA 1
ATOM 472 C C . VAL A 1 64 ? 10.273 14.133 6.602 1 98.75 64 VAL A C 1
ATOM 474 O O . VAL A 1 64 ? 10.484 15.25 7.07 1 98.75 64 VAL A O 1
ATOM 477 N N . VAL A 1 65 ? 11.273 13.375 6.164 1 98.75 65 VAL A N 1
ATOM 478 C CA . VAL A 1 65 ? 12.641 13.883 6.141 1 98.75 65 VAL A CA 1
ATOM 479 C C . VAL A 1 65 ? 12.719 15.125 5.262 1 98.75 65 VAL A C 1
ATOM 481 O O . VAL A 1 65 ? 13.305 16.141 5.656 1 98.75 65 VAL A O 1
ATOM 484 N N . GLY A 1 66 ? 12.125 15.031 4.094 1 98.38 66 GLY A N 1
ATOM 485 C CA . GLY A 1 66 ? 12.07 16.188 3.221 1 98.38 66 GLY A CA 1
ATOM 486 C C . GLY A 1 66 ? 11.383 17.391 3.855 1 98.38 66 GLY A C 1
ATOM 487 O O . GLY A 1 66 ? 11.875 18.516 3.768 1 98.38 66 GLY A O 1
ATOM 488 N N . LYS A 1 67 ? 10.258 17.141 4.527 1 97.12 67 LYS A N 1
ATOM 489 C CA . LYS A 1 67 ? 9.461 18.188 5.164 1 97.12 67 LYS A CA 1
ATOM 490 C C . LYS A 1 67 ? 10.266 18.906 6.246 1 97.12 67 LYS A C 1
ATOM 492 O O . LYS A 1 67 ? 10.211 20.141 6.355 1 97.12 67 LYS A O 1
ATOM 497 N N . LEU A 1 68 ? 11.055 18.172 7 1 96.88 68 LEU A N 1
ATOM 498 C CA . LEU A 1 68 ? 11.727 18.703 8.18 1 96.88 68 LEU A CA 1
ATOM 499 C C . LEU A 1 68 ? 13.039 19.375 7.797 1 96.88 68 LEU A C 1
ATOM 501 O O . LEU A 1 68 ? 13.453 20.359 8.43 1 96.88 68 LEU A O 1
ATOM 505 N N . THR A 1 69 ? 13.664 18.906 6.688 1 96.06 69 THR A N 1
ATOM 506 C CA . THR A 1 69 ? 15.016 19.359 6.398 1 96.06 69 THR A CA 1
ATOM 507 C C . THR A 1 69 ? 15.023 20.297 5.191 1 96.06 69 THR A C 1
ATOM 509 O O . THR A 1 69 ? 16 21 4.953 1 96.06 69 THR A O 1
ATOM 512 N N . ASN A 1 70 ? 13.992 20.172 4.383 1 94.19 70 ASN A N 1
ATOM 513 C CA . ASN A 1 70 ? 13.883 20.875 3.109 1 94.19 70 ASN A CA 1
ATOM 514 C C . ASN A 1 70 ? 14.867 20.328 2.078 1 94.19 70 ASN A C 1
ATOM 516 O O . ASN A 1 70 ? 15.094 20.938 1.038 1 94.19 70 ASN A O 1
ATOM 520 N N . VAL A 1 71 ? 15.641 19.297 2.422 1 97.25 71 VAL A N 1
ATOM 521 C CA . VAL A 1 71 ? 16.312 18.422 1.468 1 97.25 71 VAL A CA 1
ATOM 522 C C . VAL A 1 71 ? 15.406 17.25 1.097 1 97.25 71 VAL A C 1
ATOM 524 O O . VAL A 1 71 ? 14.992 16.484 1.964 1 97.25 71 VAL A O 1
ATOM 527 N N . PRO A 1 72 ? 15.117 17.125 -0.188 1 98.62 72 PRO A N 1
ATOM 528 C CA . PRO A 1 72 ? 14.156 16.078 -0.546 1 98.62 72 PRO A CA 1
ATOM 529 C C . PRO A 1 72 ? 14.539 14.711 0.014 1 98.62 72 PRO A C 1
ATOM 531 O O . PRO A 1 72 ? 15.68 14.273 -0.149 1 98.62 72 PRO A O 1
ATOM 534 N N . GLY A 1 73 ? 13.562 14.078 0.786 1 98.88 73 GLY A N 1
ATOM 535 C CA . GLY A 1 73 ? 13.789 12.703 1.195 1 98.88 73 GLY A CA 1
ATOM 536 C C . GLY A 1 73 ? 13.836 11.734 0.031 1 98.88 73 GLY A C 1
ATOM 537 O O . GLY A 1 73 ? 13.367 12.047 -1.065 1 98.88 73 GLY A O 1
ATOM 538 N N . VAL A 1 74 ? 14.477 10.539 0.232 1 98.94 74 VAL A N 1
ATOM 539 C CA . VAL A 1 74 ? 14.648 9.609 -0.878 1 98.94 74 VAL A CA 1
ATOM 540 C C . VAL A 1 74 ? 14.203 8.219 -0.459 1 98.94 74 VAL A C 1
ATOM 542 O O . VAL A 1 74 ? 14.539 7.75 0.632 1 98.94 74 VAL A O 1
ATOM 545 N N . CYS A 1 75 ? 13.375 7.562 -1.249 1 98.81 75 CYS A N 1
ATOM 546 C CA . CYS A 1 75 ? 13.141 6.129 -1.137 1 98.81 75 CYS A CA 1
ATOM 547 C C . CYS A 1 75 ? 13.477 5.418 -2.443 1 98.81 75 CYS A C 1
ATOM 549 O O . CYS A 1 75 ? 13.328 5.992 -3.523 1 98.81 75 CYS A O 1
ATOM 551 N N . ILE A 1 76 ? 14.07 4.215 -2.342 1 98.88 76 ILE A N 1
ATOM 552 C CA . ILE A 1 76 ? 14.469 3.393 -3.48 1 98.88 76 ILE A CA 1
ATOM 553 C C . ILE A 1 76 ? 13.766 2.039 -3.412 1 98.88 76 ILE A C 1
ATOM 555 O O . ILE A 1 76 ? 13.867 1.325 -2.412 1 98.88 76 ILE A O 1
ATOM 559 N N . VAL A 1 77 ? 13.039 1.713 -4.488 1 98.5 77 VAL A N 1
ATOM 560 C CA . VAL A 1 77 ? 12.289 0.465 -4.488 1 98.5 77 VAL A CA 1
ATOM 561 C C . VAL A 1 77 ? 12.438 -0.23 -5.84 1 98.5 77 VAL A C 1
ATOM 563 O O . VAL A 1 77 ? 12.828 0.399 -6.828 1 98.5 77 VAL A O 1
ATOM 566 N N . THR A 1 78 ? 12.227 -1.539 -5.852 1 97.38 78 THR A N 1
ATOM 567 C CA . THR A 1 78 ? 12.344 -2.334 -7.07 1 97.38 78 THR A CA 1
ATOM 568 C C . THR A 1 78 ? 11.078 -2.207 -7.922 1 97.38 78 THR A C 1
ATOM 570 O O . THR A 1 78 ? 10.211 -1.38 -7.633 1 97.38 78 THR A O 1
ATOM 573 N N . SER A 1 79 ? 11.016 -2.934 -9.062 1 95.31 79 SER A N 1
ATOM 574 C CA . SER A 1 79 ? 9.922 -2.871 -10.039 1 95.31 79 SER A CA 1
ATOM 575 C C . SER A 1 79 ? 8.68 -3.59 -9.523 1 95.31 79 SER A C 1
ATOM 577 O O . SER A 1 79 ? 8.711 -4.203 -8.453 1 95.31 79 SER A O 1
ATOM 579 N N . GLY A 1 80 ? 7.594 -3.52 -10.297 1 96.19 80 GLY A N 1
ATOM 580 C CA . GLY A 1 80 ? 6.379 -4.242 -9.969 1 96.19 80 GLY A CA 1
ATOM 581 C C . GLY A 1 80 ? 5.75 -3.783 -8.664 1 96.19 80 GLY A C 1
ATOM 582 O O . GLY A 1 80 ? 5.465 -2.598 -8.492 1 96.19 80 GLY A O 1
ATOM 583 N N . PRO A 1 81 ? 5.617 -4.742 -7.719 1 97.38 81 PRO A N 1
ATOM 584 C CA . PRO A 1 81 ? 4.984 -4.418 -6.441 1 97.38 81 PRO A CA 1
ATOM 585 C C . PRO A 1 81 ? 5.762 -3.373 -5.645 1 97.38 81 PRO A C 1
ATOM 587 O O . PRO A 1 81 ? 5.164 -2.582 -4.906 1 97.38 81 PRO A O 1
ATOM 590 N N . GLY A 1 82 ? 7.113 -3.377 -5.781 1 97.94 82 GLY A N 1
ATOM 591 C CA . GLY A 1 82 ? 7.852 -2.307 -5.129 1 97.94 82 GLY A CA 1
ATOM 592 C C . GLY A 1 82 ? 7.348 -0.924 -5.496 1 97.94 82 GLY A C 1
ATOM 593 O O . GLY A 1 82 ? 7.133 -0.085 -4.617 1 97.94 82 GLY A O 1
ATOM 594 N N . THR A 1 83 ? 7.16 -0.734 -6.781 1 98.31 83 THR A N 1
ATOM 595 C CA . THR A 1 83 ? 6.695 0.544 -7.305 1 98.31 83 THR A CA 1
ATOM 596 C C . THR A 1 83 ? 5.215 0.75 -6.992 1 98.31 83 THR A C 1
ATOM 598 O O . THR A 1 83 ? 4.809 1.837 -6.578 1 98.31 83 THR A O 1
ATOM 601 N N . SER A 1 84 ? 4.395 -0.257 -7.145 1 98.56 84 SER A N 1
ATOM 602 C CA . SER A 1 84 ? 2.951 -0.105 -7 1 98.56 84 SER A CA 1
ATOM 603 C C . SER A 1 84 ? 2.557 0.083 -5.539 1 98.56 84 SER A C 1
ATOM 605 O O . SER A 1 84 ? 1.421 0.46 -5.242 1 98.56 84 SER A O 1
ATOM 607 N N . ASN A 1 85 ? 3.461 -0.06 -4.602 1 98.69 85 ASN A N 1
ATOM 608 C CA . ASN A 1 85 ? 3.221 0.189 -3.186 1 98.69 85 ASN A CA 1
ATOM 609 C C . ASN A 1 85 ? 3.445 1.655 -2.826 1 98.69 85 ASN A C 1
ATOM 611 O O . ASN A 1 85 ? 3.168 2.072 -1.7 1 98.69 85 ASN A O 1
ATOM 615 N N . LEU A 1 86 ? 3.842 2.514 -3.748 1 98.81 86 LEU A N 1
ATOM 616 C CA . LEU A 1 86 ? 4.336 3.846 -3.424 1 98.81 86 LEU A CA 1
ATOM 617 C C . LEU A 1 86 ? 3.207 4.871 -3.473 1 98.81 86 LEU A C 1
ATOM 619 O O . LEU A 1 86 ? 3.305 5.938 -2.861 1 98.81 86 LEU A O 1
ATOM 623 N N . PRO A 1 87 ? 2.1 4.66 -4.199 1 98.81 87 PRO A N 1
ATOM 624 C CA . PRO A 1 87 ? 1.16 5.738 -4.508 1 98.81 87 PRO A CA 1
ATOM 625 C C . PRO A 1 87 ? 0.685 6.48 -3.26 1 98.81 87 PRO A C 1
ATOM 627 O O . PRO A 1 87 ? 0.646 7.715 -3.248 1 98.81 87 PRO A O 1
ATOM 630 N N . THR A 1 88 ? 0.336 5.805 -2.191 1 98.75 88 THR A N 1
ATOM 631 C CA . THR A 1 88 ? -0.202 6.465 -1.005 1 98.75 88 THR A CA 1
ATOM 632 C C . THR A 1 88 ? 0.844 7.379 -0.372 1 98.75 88 THR A C 1
ATOM 634 O O . THR A 1 88 ? 0.53 8.5 0.039 1 98.75 88 THR A O 1
ATOM 637 N N . GLY A 1 89 ? 2.09 6.852 -0.244 1 98.81 89 GLY A N 1
ATOM 638 C CA . GLY A 1 89 ? 3.154 7.691 0.279 1 98.81 89 GLY A CA 1
ATOM 639 C C . GLY A 1 89 ? 3.43 8.906 -0.583 1 98.81 89 GLY A C 1
ATOM 640 O O . GLY A 1 89 ? 3.643 10.008 -0.066 1 98.81 89 GLY A O 1
ATOM 641 N N . LEU A 1 90 ? 3.373 8.742 -1.9 1 98.88 90 LEU A N 1
ATOM 642 C CA . LEU A 1 90 ? 3.699 9.812 -2.838 1 98.88 90 LEU A CA 1
ATOM 643 C C . LEU A 1 90 ? 2.609 10.883 -2.846 1 98.88 90 LEU A C 1
ATOM 645 O O . LEU A 1 90 ? 2.908 12.078 -2.84 1 98.88 90 LEU A O 1
ATOM 649 N N . ILE A 1 91 ? 1.366 10.469 -2.852 1 98.5 91 ILE A N 1
ATOM 650 C CA . ILE A 1 91 ? 0.293 11.453 -2.914 1 98.5 91 ILE A CA 1
ATOM 651 C C . ILE A 1 91 ? 0.211 12.211 -1.592 1 98.5 91 ILE A C 1
ATOM 653 O O . ILE A 1 91 ? -0.109 13.406 -1.57 1 98.5 91 ILE A O 1
ATOM 657 N N . THR A 1 92 ? 0.478 11.531 -0.462 1 98.44 92 THR A N 1
ATOM 658 C CA . THR A 1 92 ? 0.531 12.211 0.828 1 98.44 92 THR A CA 1
ATOM 659 C C . THR A 1 92 ? 1.607 13.289 0.827 1 98.44 92 THR A C 1
ATOM 661 O O . THR A 1 92 ? 1.354 14.43 1.237 1 98.44 92 THR A O 1
ATOM 664 N N . ALA A 1 93 ? 2.775 12.93 0.336 1 98.56 93 ALA A N 1
ATOM 665 C CA . ALA A 1 93 ? 3.877 13.891 0.263 1 98.56 93 ALA A CA 1
ATOM 666 C C . ALA A 1 93 ? 3.533 15.047 -0.668 1 98.56 93 ALA A C 1
ATOM 668 O O . ALA A 1 93 ? 3.785 16.219 -0.341 1 98.56 93 ALA A O 1
ATOM 669 N N . THR A 1 94 ? 2.941 14.758 -1.8 1 98 94 THR A N 1
ATOM 670 C CA . THR A 1 94 ? 2.643 15.758 -2.818 1 98 94 THR A CA 1
ATOM 671 C C . THR A 1 94 ? 1.575 16.734 -2.324 1 98 94 THR A C 1
ATOM 673 O O . THR A 1 94 ? 1.742 17.938 -2.426 1 98 94 THR A O 1
ATOM 676 N N . ASP A 1 95 ? 0.562 16.203 -1.726 1 96.62 95 ASP A N 1
ATOM 677 C CA . ASP A 1 95 ? -0.568 17.047 -1.326 1 96.62 95 ASP A CA 1
ATOM 678 C C . ASP A 1 95 ? -0.267 17.797 -0.03 1 96.62 95 ASP A C 1
ATOM 680 O O . ASP A 1 95 ? -0.899 18.812 0.266 1 96.62 95 ASP A O 1
ATOM 684 N N . GLU A 1 96 ? 0.714 17.344 0.689 1 96 96 GLU A N 1
ATOM 685 C CA . GLU A 1 96 ? 0.95 17.953 1.996 1 96 96 GLU A CA 1
ATOM 686 C C . GLU A 1 96 ? 2.299 18.656 2.039 1 96 96 GLU A C 1
ATOM 688 O O . GLU A 1 96 ? 2.811 18.969 3.117 1 96 96 GLU A O 1
ATOM 693 N N . GLY A 1 97 ? 2.867 18.828 0.848 1 95.62 97 GLY A N 1
ATOM 694 C CA . GLY A 1 97 ? 4.008 19.719 0.691 1 95.62 97 GLY A CA 1
ATOM 695 C C . GLY A 1 97 ? 5.293 19.141 1.247 1 95.62 97 GLY A C 1
ATOM 696 O O . GLY A 1 97 ? 6.078 19.859 1.883 1 95.62 97 GLY A O 1
ATOM 697 N N . SER A 1 98 ? 5.52 17.844 1.136 1 97.81 98 SER A N 1
ATOM 698 C CA . SER A 1 98 ? 6.73 17.156 1.572 1 97.81 98 SER A CA 1
ATOM 699 C C . SER A 1 98 ? 7.621 16.797 0.386 1 97.81 98 SER A C 1
ATOM 701 O O . SER A 1 98 ? 7.355 15.82 -0.318 1 97.81 98 SER A O 1
ATOM 703 N N . PRO A 1 99 ? 8.727 17.547 0.153 1 98.44 99 PRO A N 1
ATOM 704 C CA . PRO A 1 99 ? 9.562 17.203 -0.997 1 98.44 99 PRO A CA 1
ATOM 705 C C . PRO A 1 99 ? 10.273 15.859 -0.841 1 98.44 99 PRO A C 1
ATOM 707 O O . PRO A 1 99 ? 10.914 15.609 0.181 1 98.44 99 PRO A O 1
ATOM 710 N N . MET A 1 100 ? 10.156 15 -1.827 1 98.81 100 MET A N 1
ATOM 711 C CA . MET A 1 100 ? 10.82 13.703 -1.835 1 98.81 100 MET A CA 1
ATOM 712 C C . MET A 1 100 ? 11.016 13.195 -3.262 1 98.81 100 MET A C 1
ATOM 714 O O . MET A 1 100 ? 10.359 13.672 -4.188 1 98.81 100 MET A O 1
ATOM 718 N N . VAL A 1 101 ? 12.008 12.305 -3.432 1 98.94 101 VAL A N 1
ATOM 719 C CA . VAL A 1 101 ? 12.289 11.664 -4.711 1 98.94 101 VAL A CA 1
ATOM 720 C C . VAL A 1 101 ? 12.211 10.148 -4.551 1 98.94 101 VAL A C 1
ATOM 722 O O . VAL A 1 101 ? 12.953 9.555 -3.762 1 98.94 101 VAL A O 1
ATOM 725 N N . ALA A 1 102 ? 11.258 9.57 -5.246 1 98.94 102 ALA A N 1
ATOM 726 C CA . ALA A 1 102 ? 11.203 8.109 -5.332 1 98.94 102 ALA A CA 1
ATOM 727 C C . ALA A 1 102 ? 12.008 7.602 -6.523 1 98.94 102 ALA A C 1
ATOM 729 O O . ALA A 1 102 ? 11.773 8.023 -7.66 1 98.94 102 ALA A O 1
ATOM 730 N N . ILE A 1 103 ? 12.969 6.742 -6.238 1 98.94 103 ILE A N 1
ATOM 731 C CA . ILE A 1 103 ? 13.727 6.074 -7.289 1 98.94 103 ILE A CA 1
ATOM 732 C C . ILE A 1 103 ? 13.242 4.637 -7.445 1 98.94 103 ILE A C 1
ATOM 734 O O . ILE A 1 103 ? 13.352 3.832 -6.52 1 98.94 103 ILE A O 1
ATOM 738 N N . VAL A 1 104 ? 12.688 4.332 -8.641 1 98.56 104 VAL A N 1
ATOM 739 C CA . VAL A 1 104 ? 12.07 3.023 -8.828 1 98.56 104 VAL A CA 1
ATOM 740 C C . VAL A 1 104 ? 12.781 2.275 -9.953 1 98.56 104 VAL A C 1
ATOM 742 O O . VAL A 1 104 ? 13.125 2.867 -10.984 1 98.56 104 VAL A O 1
ATOM 745 N N . GLY A 1 105 ? 13.039 0.984 -9.727 1 97.5 105 GLY A N 1
ATOM 746 C CA . GLY A 1 105 ? 13.547 0.125 -10.781 1 97.5 105 GLY A CA 1
ATOM 747 C C . GLY A 1 105 ? 12.477 -0.295 -11.773 1 97.5 105 GLY A C 1
ATOM 748 O O . GLY A 1 105 ? 11.297 -0.343 -11.43 1 97.5 105 GLY A O 1
ATOM 749 N N . SER A 1 106 ? 12.898 -0.569 -12.969 1 95.19 106 SER A N 1
ATOM 750 C CA . SER A 1 106 ? 11.977 -1.083 -13.977 1 95.19 106 SER A CA 1
ATOM 751 C C . SER A 1 106 ? 12.633 -2.17 -14.82 1 95.19 106 SER A C 1
ATOM 753 O O . SER A 1 106 ? 13.852 -2.373 -14.742 1 95.19 106 SER A O 1
ATOM 755 N N . VAL A 1 107 ? 11.867 -2.918 -15.57 1 93.44 107 VAL A N 1
ATOM 756 C CA . VAL A 1 107 ? 12.352 -3.979 -16.453 1 93.44 107 VAL A CA 1
ATOM 757 C C . VAL A 1 107 ? 13.219 -3.379 -17.547 1 93.44 107 VAL A C 1
ATOM 759 O O . VAL A 1 107 ? 13.242 -2.158 -17.734 1 93.44 107 VAL A O 1
ATOM 762 N N . LYS A 1 108 ? 13.891 -4.289 -18.266 1 94.38 108 LYS A N 1
ATOM 763 C CA . LYS A 1 108 ? 14.695 -3.834 -19.391 1 94.38 108 LYS A CA 1
ATOM 764 C C . LYS A 1 108 ? 13.836 -3.072 -20.406 1 94.38 108 LYS A C 1
ATOM 766 O O . LYS A 1 108 ? 12.672 -3.416 -20.625 1 94.38 108 LYS A O 1
ATOM 771 N N . ARG A 1 109 ? 14.477 -2.094 -21.094 1 93.81 109 ARG A N 1
ATOM 772 C CA . ARG A 1 109 ? 13.781 -1.251 -22.062 1 93.81 109 ARG A CA 1
ATOM 773 C C . ARG A 1 109 ? 13.164 -2.09 -23.172 1 93.81 109 ARG A C 1
ATOM 775 O O . ARG A 1 109 ? 12.047 -1.816 -23.625 1 93.81 109 ARG A O 1
ATOM 782 N N . ALA A 1 110 ? 13.773 -3.16 -23.5 1 89.5 110 ALA A N 1
ATOM 783 C CA . ALA A 1 110 ? 13.281 -4.031 -24.562 1 89.5 110 ALA A CA 1
ATOM 784 C C . ALA A 1 110 ? 12.016 -4.766 -24.141 1 89.5 110 ALA A C 1
ATOM 786 O O . ALA A 1 110 ? 11.258 -5.254 -24.984 1 89.5 110 ALA A O 1
ATOM 787 N N . GLN A 1 111 ? 11.766 -4.785 -22.859 1 89.12 111 GLN A N 1
ATOM 788 C CA . GLN A 1 111 ? 10.625 -5.527 -22.328 1 89.12 111 GLN A CA 1
ATOM 789 C C . GLN A 1 111 ? 9.531 -4.582 -21.859 1 89.12 111 GLN A C 1
ATOM 791 O O . GLN A 1 111 ? 8.508 -5.023 -21.328 1 89.12 111 GLN A O 1
ATOM 796 N N . SER A 1 112 ? 9.68 -3.318 -22.031 1 85.88 112 SER A N 1
ATOM 797 C CA . SER A 1 112 ? 8.805 -2.322 -21.422 1 85.88 112 SER A CA 1
ATOM 798 C C . SER A 1 112 ? 7.387 -2.428 -21.984 1 85.88 112 SER A C 1
ATOM 800 O O . SER A 1 112 ? 6.418 -2.055 -21.312 1 85.88 112 SER A O 1
ATOM 802 N N . ASN A 1 113 ? 7.234 -2.957 -23.141 1 81.88 113 ASN A N 1
ATOM 803 C CA . ASN A 1 113 ? 5.91 -3.053 -23.75 1 81.88 113 ASN A CA 1
ATOM 804 C C . ASN A 1 113 ? 5.441 -4.5 -23.844 1 81.88 113 ASN A C 1
ATOM 806 O O . ASN A 1 113 ? 4.484 -4.805 -24.547 1 81.88 113 ASN A O 1
ATOM 810 N N . LYS A 1 114 ? 6.172 -5.32 -23.172 1 84.06 114 LYS A N 1
ATOM 811 C CA . LYS A 1 114 ? 5.824 -6.738 -23.172 1 84.06 114 LYS A CA 1
ATOM 812 C C . LYS A 1 114 ? 5.18 -7.156 -21.859 1 84.06 114 LYS A C 1
ATOM 814 O O . LYS A 1 114 ? 5.344 -6.48 -20.844 1 84.06 114 LYS A O 1
ATOM 819 N N . ARG A 1 115 ? 4.352 -8.18 -22 1 84.75 115 ARG A N 1
ATOM 820 C CA . ARG A 1 115 ? 3.871 -8.844 -20.797 1 84.75 115 ARG A CA 1
ATOM 821 C C . ARG A 1 115 ? 4.922 -9.797 -20.234 1 84.75 115 ARG A C 1
ATOM 823 O O . ARG A 1 115 ? 4.914 -10.984 -20.531 1 84.75 115 ARG A O 1
ATOM 830 N N . THR A 1 116 ? 5.758 -9.227 -19.438 1 84.69 116 THR A N 1
ATOM 831 C CA . THR A 1 116 ? 6.879 -9.961 -18.859 1 84.69 116 THR A CA 1
ATOM 832 C C . THR A 1 116 ? 6.844 -9.898 -17.344 1 84.69 116 THR A C 1
ATOM 834 O O . THR A 1 116 ? 6.016 -9.195 -16.766 1 84.69 116 THR A O 1
ATOM 837 N N . HIS A 1 117 ? 7.688 -10.68 -16.75 1 85.44 117 HIS A N 1
ATOM 838 C CA . HIS A 1 117 ? 7.781 -10.75 -15.297 1 85.44 117 HIS A CA 1
ATOM 839 C C . HIS A 1 117 ? 7.898 -9.359 -14.688 1 85.44 117 HIS A C 1
ATOM 841 O O . HIS A 1 117 ? 8.773 -8.578 -15.062 1 85.44 117 HIS A O 1
ATOM 847 N N . GLN A 1 118 ? 7.02 -8.938 -13.789 1 85.81 118 GLN A N 1
ATOM 848 C CA . GLN A 1 118 ? 6.934 -7.695 -13.031 1 85.81 118 GLN A CA 1
ATOM 849 C C . GLN A 1 118 ? 6.805 -6.488 -13.961 1 85.81 118 GLN A C 1
ATOM 851 O O . GLN A 1 118 ? 7.262 -5.395 -13.633 1 85.81 118 GLN A O 1
ATOM 856 N N . SER A 1 119 ? 6.312 -6.762 -15.133 1 86.56 119 SER A N 1
ATOM 857 C CA . SER A 1 119 ? 5.996 -5.629 -16 1 86.56 119 SER A CA 1
ATOM 858 C C . SER A 1 119 ? 4.906 -4.754 -15.383 1 86.56 119 SER A C 1
ATOM 860 O O . SER A 1 119 ? 3.943 -5.266 -14.812 1 86.56 119 SER A O 1
ATOM 862 N N . LEU A 1 120 ? 5.156 -3.477 -15.391 1 91.62 120 LEU A N 1
ATOM 863 C CA . LEU A 1 120 ? 4.254 -2.465 -14.844 1 91.62 120 LEU A CA 1
ATOM 864 C C . LEU A 1 120 ? 4.406 -1.146 -15.594 1 91.62 120 LEU A C 1
ATOM 866 O O . LEU A 1 120 ? 5.523 -0.723 -15.898 1 91.62 120 LEU A O 1
ATOM 870 N N . GLN A 1 121 ? 3.244 -0.58 -15.922 1 94.31 121 GLN A N 1
ATOM 871 C CA . GLN A 1 121 ? 3.287 0.788 -16.438 1 94.31 121 GLN A CA 1
ATOM 872 C C . GLN A 1 121 ? 3.535 1.785 -15.305 1 94.31 121 GLN A C 1
ATOM 874 O O . GLN A 1 121 ? 2.654 2.578 -14.961 1 94.31 121 GLN A O 1
ATOM 879 N N . ASN A 1 122 ? 4.789 1.76 -14.891 1 95.75 122 ASN A N 1
ATOM 880 C CA . ASN A 1 122 ? 5.121 2.451 -13.648 1 95.75 122 ASN A CA 1
ATOM 881 C C . ASN A 1 122 ? 4.973 3.963 -13.789 1 95.75 122 ASN A C 1
ATOM 883 O O . ASN A 1 122 ? 4.531 4.637 -12.859 1 95.75 122 ASN A O 1
ATOM 887 N N . VAL A 1 123 ? 5.297 4.555 -15 1 96.69 123 VAL A N 1
ATOM 888 C CA . VAL A 1 123 ? 5.195 5.996 -15.211 1 96.69 123 VAL A CA 1
ATOM 889 C C . VAL A 1 123 ? 3.727 6.422 -15.188 1 96.69 123 VAL A C 1
ATOM 891 O O . VAL A 1 123 ? 3.367 7.391 -14.508 1 96.69 123 VAL A O 1
ATOM 894 N N . GLU A 1 124 ? 2.902 5.707 -15.883 1 96.94 124 GLU A N 1
ATOM 895 C CA . GLU A 1 124 ? 1.472 6 -15.914 1 96.94 124 GLU A CA 1
ATOM 896 C C . GLU A 1 124 ? 0.849 5.859 -14.523 1 96.94 124 GLU A C 1
ATOM 898 O O . GLU A 1 124 ? -0.036 6.637 -14.156 1 96.94 124 GLU A O 1
ATOM 903 N N . LEU A 1 125 ? 1.311 4.891 -13.82 1 98.25 125 LEU A N 1
ATOM 904 C CA . LEU A 1 125 ? 0.786 4.629 -12.484 1 98.25 125 LEU A CA 1
ATOM 905 C C . LEU A 1 125 ? 1.139 5.766 -11.523 1 98.25 125 LEU A C 1
ATOM 907 O O . LEU A 1 125 ? 0.318 6.16 -10.695 1 98.25 125 LEU A O 1
ATOM 911 N N . LEU A 1 126 ? 2.361 6.281 -11.633 1 98.62 126 LEU A N 1
ATOM 912 C CA . LEU A 1 126 ? 2.85 7.207 -10.617 1 98.62 126 LEU A CA 1
ATOM 913 C C . LEU A 1 126 ? 2.525 8.648 -10.992 1 98.62 126 LEU A C 1
ATOM 915 O O . LEU A 1 126 ? 2.557 9.539 -10.141 1 98.62 126 LEU A O 1
ATOM 919 N N . LYS A 1 127 ? 2.143 8.898 -12.172 1 98.31 127 LYS A N 1
ATOM 920 C CA . LYS A 1 127 ? 1.921 10.25 -12.68 1 98.31 127 LYS A CA 1
ATOM 921 C C . LYS A 1 127 ? 0.843 10.969 -11.875 1 98.31 127 LYS A C 1
ATOM 923 O O . LYS A 1 127 ? 1.021 12.125 -11.484 1 98.31 127 LYS A O 1
ATOM 928 N N . PRO A 1 128 ? -0.251 10.344 -11.547 1 97.38 128 PRO A N 1
ATOM 929 C CA . PRO A 1 128 ? -1.321 11.07 -10.859 1 97.38 128 PRO A CA 1
ATOM 930 C C . PRO A 1 128 ? -0.987 11.375 -9.398 1 97.38 128 PRO A C 1
ATOM 932 O O . PRO A 1 128 ? -1.698 12.141 -8.742 1 97.38 128 PRO A O 1
ATOM 935 N N . VAL A 1 129 ? 0.081 10.82 -8.891 1 98.38 129 VAL A N 1
ATOM 936 C CA . VAL A 1 129 ? 0.318 10.953 -7.457 1 98.38 129 VAL A CA 1
ATOM 937 C C . VAL A 1 129 ? 1.636 11.688 -7.211 1 98.38 129 VAL A C 1
ATOM 939 O O . VAL A 1 129 ? 2.121 11.742 -6.082 1 98.38 129 VAL A O 1
ATOM 942 N N . THR A 1 130 ? 2.301 12.172 -8.234 1 98.62 130 THR A N 1
ATOM 943 C CA . THR A 1 130 ? 3.551 12.922 -8.141 1 98.62 130 THR A CA 1
ATOM 944 C C . THR A 1 130 ? 3.438 14.258 -8.867 1 98.62 130 THR A C 1
ATOM 946 O O . THR A 1 130 ? 2.531 14.461 -9.672 1 98.62 130 THR A O 1
ATOM 949 N N . LYS A 1 131 ? 4.387 15.18 -8.492 1 97.75 131 LYS A N 1
ATOM 950 C CA . LYS A 1 131 ? 4.539 16.406 -9.273 1 97.75 131 LYS A CA 1
ATOM 951 C C . LYS A 1 131 ? 5.082 16.109 -10.672 1 97.75 131 LYS A C 1
ATOM 953 O O . LYS A 1 131 ? 4.688 16.75 -11.648 1 97.75 131 LYS A O 1
ATOM 958 N N . LYS A 1 132 ? 6.02 15.188 -10.664 1 97.94 132 LYS A N 1
ATOM 959 C CA . LYS A 1 132 ? 6.664 14.758 -11.898 1 97.94 132 LYS A CA 1
ATOM 960 C C . LYS A 1 132 ? 7.121 13.305 -11.805 1 97.94 132 LYS A C 1
ATOM 962 O O . LYS A 1 132 ? 7.621 12.875 -10.766 1 97.94 132 LYS A O 1
ATOM 967 N N . THR A 1 133 ? 6.832 12.57 -12.812 1 98.56 133 THR A N 1
ATOM 968 C CA . THR A 1 133 ? 7.359 11.227 -13 1 98.56 133 THR A CA 1
ATOM 969 C C . THR A 1 133 ? 8.258 11.156 -14.227 1 98.56 133 THR A C 1
ATOM 971 O O . THR A 1 133 ? 7.812 11.438 -15.344 1 98.56 133 THR A O 1
ATOM 974 N N . LEU A 1 134 ? 9.555 10.75 -13.992 1 97.69 134 LEU A N 1
ATOM 975 C CA . LEU A 1 134 ? 10.562 10.906 -15.031 1 97.69 134 LEU A CA 1
ATOM 976 C C . LEU A 1 134 ? 11.188 9.562 -15.391 1 97.69 134 LEU A C 1
ATOM 978 O O . LEU A 1 134 ? 12.016 9.039 -14.641 1 97.69 134 LEU A O 1
ATOM 982 N N . PRO A 1 135 ? 10.859 9.047 -16.531 1 97.12 135 PRO A N 1
ATOM 983 C CA . PRO A 1 135 ? 11.539 7.832 -17.016 1 97.12 135 PRO A CA 1
ATOM 984 C C . PRO A 1 135 ? 12.891 8.117 -17.641 1 97.12 135 PRO A C 1
ATOM 986 O O . PRO A 1 135 ? 13.039 9.109 -18.375 1 97.12 135 PRO A O 1
ATOM 989 N N . VAL A 1 136 ? 13.883 7.316 -17.328 1 97.31 136 VAL A N 1
ATOM 990 C CA . VAL A 1 136 ? 15.148 7.34 -18.062 1 97.31 136 VAL A CA 1
ATOM 991 C C . VAL A 1 136 ? 15.109 6.332 -19.203 1 97.31 136 VAL A C 1
ATOM 993 O O . VAL A 1 136 ? 14.773 5.16 -19 1 97.31 136 VAL A O 1
ATOM 996 N N . VAL A 1 137 ? 15.484 6.773 -20.391 1 95.69 137 VAL A N 1
ATOM 997 C CA . VAL A 1 137 ? 15.367 5.863 -21.516 1 95.69 137 VAL A CA 1
ATOM 998 C C . VAL A 1 137 ? 16.75 5.641 -22.141 1 95.69 137 VAL A C 1
ATOM 1000 O O . VAL A 1 137 ? 16.953 4.656 -22.859 1 95.69 137 VAL A O 1
ATOM 1003 N N . VAL A 1 138 ? 17.719 6.559 -21.891 1 96.44 138 VAL A N 1
ATOM 1004 C CA . VAL A 1 138 ? 19.109 6.387 -22.328 1 96.44 138 VAL A CA 1
ATOM 1005 C C . VAL A 1 138 ? 20.062 6.824 -21.219 1 96.44 138 VAL A C 1
ATOM 1007 O O . VAL A 1 138 ? 19.719 7.664 -20.391 1 96.44 138 VAL A O 1
ATOM 1010 N N . GLU A 1 139 ? 21.219 6.324 -21.188 1 97.19 139 GLU A N 1
ATOM 1011 C CA . GLU A 1 139 ? 22.219 6.52 -20.125 1 97.19 139 GLU A CA 1
ATOM 1012 C C . GLU A 1 139 ? 22.547 7.996 -19.953 1 97.19 139 GLU A C 1
ATOM 1014 O O . GLU A 1 139 ? 22.672 8.477 -18.812 1 97.19 139 GLU A O 1
ATOM 1019 N N . ASP A 1 140 ? 22.594 8.766 -20.969 1 96.69 140 ASP A N 1
ATOM 1020 C CA . ASP A 1 140 ? 23.062 10.148 -20.938 1 96.69 140 ASP A CA 1
ATOM 1021 C C . ASP A 1 140 ? 22.016 11.07 -20.312 1 96.69 140 ASP A C 1
ATOM 1023 O O . ASP A 1 140 ? 22.281 12.25 -20.078 1 96.69 140 ASP A O 1
ATOM 1027 N N . GLN A 1 141 ? 20.875 10.562 -19.906 1 97.12 141 GLN A N 1
ATOM 1028 C CA . GLN A 1 141 ? 19.812 11.352 -19.297 1 97.12 141 GLN A CA 1
ATOM 1029 C C . GLN A 1 141 ? 19.875 11.281 -17.781 1 97.12 141 GLN A C 1
ATOM 1031 O O . GLN A 1 141 ? 19.266 12.102 -17.078 1 97.12 141 GLN A O 1
ATOM 1036 N N . VAL A 1 142 ? 20.625 10.344 -17.203 1 98.06 142 VAL A N 1
ATOM 1037 C CA . VAL A 1 142 ? 20.531 9.984 -15.797 1 98.06 142 VAL A CA 1
ATOM 1038 C C . VAL A 1 142 ? 20.828 11.211 -14.93 1 98.06 142 VAL A C 1
ATOM 1040 O O . VAL A 1 142 ? 20.031 11.555 -14.039 1 98.06 142 VAL A O 1
ATOM 1043 N N . ALA A 1 143 ? 21.906 11.914 -15.18 1 97.62 143 ALA A N 1
ATOM 1044 C CA . ALA A 1 143 ? 22.328 13.055 -14.367 1 97.62 143 ALA A CA 1
ATOM 1045 C C . ALA A 1 143 ? 21.281 14.172 -14.43 1 97.62 143 ALA A C 1
ATOM 1047 O O . ALA A 1 143 ? 20.922 14.742 -13.398 1 97.62 143 ALA A O 1
ATOM 1048 N N . GLU A 1 144 ? 20.812 14.5 -15.617 1 98.25 144 GLU A N 1
ATOM 1049 C CA . GLU A 1 144 ? 19.844 15.57 -15.82 1 98.25 144 GLU A CA 1
ATOM 1050 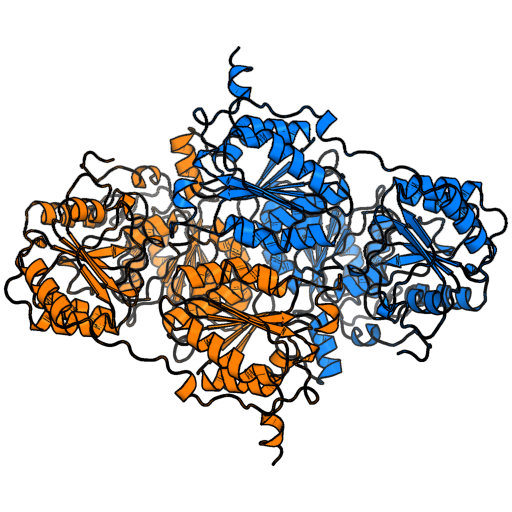C C . GLU A 1 144 ? 18.5 15.234 -15.172 1 98.25 144 GLU A C 1
ATOM 1052 O O . GLU A 1 144 ? 17.844 16.109 -14.586 1 98.25 144 GLU A O 1
ATOM 1057 N N . ILE A 1 145 ? 18.125 14.008 -15.281 1 98.44 145 ILE A N 1
ATOM 1058 C CA . ILE A 1 145 ? 16.844 13.578 -14.734 1 98.44 145 ILE A CA 1
ATOM 1059 C C . ILE A 1 145 ? 16.906 13.578 -13.203 1 98.44 145 ILE A C 1
ATOM 1061 O O . ILE A 1 145 ? 15.969 14 -12.539 1 98.44 145 ILE A O 1
ATOM 1065 N N . MET A 1 146 ? 18 13.109 -12.672 1 98.56 146 MET A N 1
ATOM 1066 C CA . MET A 1 146 ? 18.172 13.18 -11.227 1 98.56 146 MET A CA 1
ATOM 1067 C C . MET A 1 146 ? 18.078 14.625 -10.742 1 98.56 146 MET A C 1
ATOM 1069 O O . MET A 1 146 ? 17.391 14.914 -9.766 1 98.56 146 MET A O 1
ATOM 1073 N N . LEU A 1 147 ? 18.781 15.516 -11.398 1 98.31 147 LEU A N 1
ATOM 1074 C CA . LEU A 1 147 ? 18.734 16.922 -11.023 1 98.31 147 LEU A CA 1
ATOM 1075 C C . LEU A 1 147 ? 17.328 17.469 -11.117 1 98.31 147 LEU A C 1
ATOM 1077 O O . LEU A 1 147 ? 16.844 18.141 -10.203 1 98.31 147 LEU A O 1
ATOM 1081 N N . GLU A 1 148 ? 16.656 17.188 -12.211 1 98.44 148 GLU A N 1
ATOM 1082 C CA . GLU A 1 148 ? 15.305 17.672 -12.422 1 98.44 148 GLU A CA 1
ATOM 1083 C C . GLU A 1 148 ? 14.359 17.172 -11.344 1 98.44 148 GLU A C 1
ATOM 1085 O O . GLU A 1 148 ? 13.484 17.906 -10.875 1 98.44 148 GLU A O 1
ATOM 1090 N N . ALA A 1 149 ? 14.492 15.883 -10.992 1 98.75 149 ALA A N 1
ATOM 1091 C CA . ALA A 1 149 ? 13.641 15.305 -9.953 1 98.75 149 ALA A CA 1
ATOM 1092 C C . ALA A 1 149 ? 13.789 16.062 -8.633 1 98.75 149 ALA A C 1
ATOM 1094 O O . ALA A 1 149 ? 12.789 16.375 -7.984 1 98.75 149 ALA A O 1
ATOM 1095 N N . PHE A 1 150 ? 14.984 16.359 -8.266 1 98.75 150 PHE A N 1
ATOM 1096 C CA . PHE A 1 150 ? 15.234 17.062 -7.008 1 98.75 150 PHE A CA 1
ATOM 1097 C C . PHE A 1 150 ? 14.758 18.516 -7.086 1 98.75 150 PHE A C 1
ATOM 1099 O O . PHE A 1 150 ? 14.141 19.016 -6.145 1 98.75 150 PHE A O 1
ATOM 1106 N N . ARG A 1 151 ? 15.016 19.203 -8.156 1 97.75 151 ARG A N 1
ATOM 1107 C CA . ARG A 1 151 ? 14.594 20.594 -8.32 1 97.75 151 ARG A CA 1
ATOM 1108 C C . ARG A 1 151 ? 13.07 20.703 -8.32 1 97.75 151 ARG A C 1
ATOM 1110 O O . ARG A 1 151 ? 12.516 21.609 -7.703 1 97.75 151 ARG A O 1
ATOM 1117 N N . ALA A 1 152 ? 12.461 19.766 -8.969 1 98.12 152 ALA A N 1
ATOM 1118 C CA . ALA A 1 152 ? 11 19.781 -9.023 1 98.12 152 ALA A CA 1
ATOM 1119 C C . ALA A 1 152 ? 10.398 19.5 -7.648 1 98.12 152 ALA A C 1
ATOM 1121 O O . ALA A 1 152 ? 9.375 20.094 -7.285 1 98.12 152 ALA A O 1
ATOM 1122 N N . ALA A 1 153 ? 10.992 18.625 -6.914 1 98.56 153 ALA A N 1
ATOM 1123 C CA . ALA A 1 153 ? 10.477 18.25 -5.598 1 98.56 153 ALA A CA 1
ATOM 1124 C C . ALA A 1 153 ? 10.461 19.453 -4.656 1 98.56 153 ALA A C 1
ATOM 1126 O O . ALA A 1 153 ? 9.523 19.625 -3.873 1 98.56 153 ALA A O 1
ATOM 1127 N N . VAL A 1 154 ? 11.422 20.359 -4.758 1 96.5 154 VAL A N 1
ATOM 1128 C CA . VAL A 1 154 ? 11.578 21.438 -3.779 1 96.5 154 VAL A CA 1
ATOM 1129 C C . VAL A 1 154 ? 10.898 22.703 -4.293 1 96.5 154 VAL A C 1
ATOM 1131 O O . VAL A 1 154 ? 10.68 23.656 -3.533 1 96.5 154 VAL A O 1
ATOM 1134 N N . SER A 1 155 ? 10.586 22.703 -5.578 1 94.88 155 SER A N 1
ATOM 1135 C CA . SER A 1 155 ? 9.852 23.859 -6.094 1 94.88 155 SER A CA 1
ATOM 1136 C C . SER A 1 155 ? 8.438 23.922 -5.535 1 94.88 155 SER A C 1
ATOM 1138 O O . SER A 1 155 ? 7.773 22.891 -5.406 1 94.88 155 SER A O 1
ATOM 1140 N N . TYR A 1 156 ? 7.949 25.094 -5.184 1 92.75 156 TYR A N 1
ATOM 1141 C CA . TYR A 1 156 ? 6.629 25.203 -4.578 1 92.75 156 TYR A CA 1
ATOM 1142 C C . TYR A 1 156 ? 5.531 25.109 -5.633 1 92.75 156 TYR A C 1
ATOM 1144 O O . TYR A 1 156 ? 5.66 25.688 -6.719 1 92.75 156 TYR A O 1
ATOM 1152 N N . PRO A 1 157 ? 4.379 24.547 -5.344 1 93.06 157 PRO A N 1
ATOM 1153 C CA . PRO A 1 157 ? 4.188 23.766 -4.117 1 93.06 157 PRO A CA 1
ATOM 1154 C C . PRO A 1 157 ? 5.047 22.516 -4.078 1 93.06 157 PRO A C 1
ATOM 1156 O O . PRO A 1 157 ? 5.113 21.766 -5.062 1 93.06 157 PRO A O 1
ATOM 1159 N N . GLN A 1 158 ? 5.734 22.297 -2.961 1 96.31 158 GLN A N 1
ATOM 1160 C CA . GLN A 1 158 ? 6.648 21.172 -2.822 1 96.31 158 GLN A CA 1
ATOM 1161 C C . GLN A 1 158 ? 5.891 19.844 -2.812 1 96.31 158 GLN A C 1
ATOM 1163 O O . GLN A 1 158 ? 4.695 19.812 -2.514 1 96.31 158 GLN A O 1
ATOM 1168 N N . GLY A 1 159 ? 6.59 18.75 -3.201 1 98.06 159 GLY A N 1
ATOM 1169 C CA . GLY A 1 159 ? 5.941 17.453 -3.264 1 98.06 159 GLY A CA 1
ATOM 1170 C C . GLY A 1 159 ? 6.855 16.359 -3.768 1 98.06 159 GLY A C 1
ATOM 1171 O O . GLY A 1 159 ? 8.078 16.516 -3.766 1 98.06 159 GLY A O 1
ATOM 1172 N N . ALA A 1 160 ? 6.27 15.258 -4.113 1 98.88 160 ALA A N 1
ATOM 1173 C CA . ALA A 1 160 ? 7.02 14.07 -4.512 1 98.88 160 ALA A CA 1
ATOM 1174 C C . ALA A 1 160 ? 7.281 14.062 -6.016 1 98.88 160 ALA A C 1
ATOM 1176 O O . ALA A 1 160 ? 6.465 14.555 -6.797 1 98.88 160 ALA A O 1
ATOM 1177 N N . THR A 1 161 ? 8.43 13.547 -6.387 1 98.94 161 THR A N 1
ATOM 1178 C CA . THR A 1 161 ? 8.758 13.18 -7.758 1 98.94 161 THR A CA 1
ATOM 1179 C C . THR A 1 161 ? 9.227 11.727 -7.828 1 98.94 161 THR A C 1
ATOM 1181 O O . THR A 1 161 ? 9.492 11.102 -6.797 1 98.94 161 THR A O 1
ATOM 1184 N N . ALA A 1 162 ? 9.203 11.18 -9.016 1 98.94 162 ALA A N 1
ATOM 1185 C CA . ALA A 1 162 ? 9.664 9.805 -9.203 1 98.94 162 ALA A CA 1
ATOM 1186 C C . ALA A 1 162 ? 10.57 9.688 -10.422 1 98.94 162 ALA A C 1
ATOM 1188 O O . ALA A 1 162 ? 10.328 10.328 -11.445 1 98.94 162 ALA A O 1
ATOM 1189 N N . VAL A 1 163 ? 11.625 8.898 -10.234 1 98.81 163 VAL A N 1
ATOM 1190 C CA . VAL A 1 163 ? 12.555 8.57 -11.312 1 98.81 163 VAL A CA 1
ATOM 1191 C C . VAL A 1 163 ? 12.508 7.07 -11.594 1 98.81 163 VAL A C 1
ATOM 1193 O O . VAL A 1 163 ? 12.695 6.258 -10.68 1 98.81 163 VAL A O 1
ATOM 1196 N N . SER A 1 164 ? 12.195 6.691 -12.805 1 98.38 164 SER A N 1
ATOM 1197 C CA . SER A 1 164 ? 12.164 5.289 -13.203 1 98.38 164 SER A CA 1
ATOM 1198 C C . SER A 1 164 ? 13.453 4.895 -13.914 1 98.38 164 SER A C 1
ATOM 1200 O O . SER A 1 164 ? 13.812 5.477 -14.945 1 98.38 164 SER A O 1
ATOM 1202 N N . LEU A 1 165 ? 14.156 3.914 -13.391 1 98.12 165 LEU A N 1
ATOM 1203 C CA . LEU A 1 165 ? 15.453 3.48 -13.898 1 98.12 165 LEU A CA 1
ATOM 1204 C C . LEU A 1 165 ? 15.391 2.045 -14.406 1 98.12 165 LEU A C 1
ATOM 1206 O O . LEU A 1 165 ? 15.445 1.098 -13.617 1 98.12 165 LEU A O 1
ATOM 1210 N N . PRO A 1 166 ? 15.367 1.839 -15.734 1 97.12 166 PRO A N 1
ATOM 1211 C CA . PRO A 1 166 ? 15.445 0.471 -16.25 1 97.12 166 PRO A CA 1
ATOM 1212 C C . PRO A 1 166 ? 16.719 -0.246 -15.828 1 97.12 166 PRO A C 1
ATOM 1214 O O . PRO A 1 166 ? 17.797 0.364 -15.789 1 97.12 166 PRO A O 1
ATOM 1217 N N . ILE A 1 167 ? 16.609 -1.497 -15.586 1 96.19 167 ILE A N 1
ATOM 1218 C CA . ILE A 1 167 ? 17.703 -2.268 -15.016 1 96.19 167 ILE A CA 1
ATOM 1219 C C . ILE A 1 167 ? 18.875 -2.303 -16 1 96.19 167 ILE A C 1
ATOM 1221 O O . ILE A 1 167 ? 20.047 -2.34 -15.594 1 96.19 167 ILE A O 1
ATOM 1225 N N . ASP A 1 168 ? 18.656 -2.24 -17.312 1 96.06 168 ASP A N 1
ATOM 1226 C CA . ASP A 1 168 ? 19.703 -2.359 -18.328 1 96.06 168 ASP A CA 1
ATOM 1227 C C . ASP A 1 168 ? 20.469 -1.046 -18.469 1 96.06 168 ASP A C 1
ATOM 1229 O O . ASP A 1 168 ? 21.516 -1.001 -19.125 1 96.06 168 ASP A O 1
ATOM 1233 N N . ILE A 1 169 ? 20 0.003 -17.844 1 96.62 169 ILE A N 1
ATOM 1234 C CA . ILE A 1 169 ? 20.703 1.273 -17.797 1 96.62 169 ILE A CA 1
ATOM 1235 C C . ILE A 1 169 ? 21.484 1.388 -16.484 1 96.62 169 ILE A C 1
ATOM 1237 O O . ILE A 1 169 ? 22.297 2.303 -16.328 1 96.62 169 ILE A O 1
ATOM 1241 N N . MET A 1 170 ? 21.281 0.468 -15.617 1 96.75 170 MET A N 1
ATOM 1242 C CA . MET A 1 170 ? 21.875 0.501 -14.289 1 96.75 170 MET A CA 1
ATOM 1243 C C . MET A 1 170 ? 22.766 -0.717 -14.055 1 96.75 170 MET A C 1
ATOM 1245 O O . MET A 1 170 ? 22.734 -1.328 -12.992 1 96.75 170 MET A O 1
ATOM 1249 N N . THR A 1 171 ? 23.531 -1.087 -15.047 1 95.31 171 THR A N 1
ATOM 1250 C CA . THR A 1 171 ? 24.438 -2.223 -14.961 1 95.31 171 THR A CA 1
ATOM 1251 C C . THR A 1 171 ? 25.859 -1.76 -14.625 1 95.31 171 THR A C 1
ATOM 1253 O O . THR A 1 171 ? 26.547 -1.184 -15.469 1 95.31 171 THR A O 1
ATOM 1256 N N . PRO A 1 172 ? 26.344 -2.135 -13.484 1 93.62 172 PRO A N 1
ATOM 1257 C CA . PRO A 1 172 ? 27.672 -1.687 -13.086 1 93.62 172 PRO A CA 1
ATOM 1258 C C . PRO A 1 172 ? 28.75 -2.092 -14.086 1 93.62 172 PRO A C 1
ATOM 1260 O O . PRO A 1 172 ? 28.766 -3.232 -14.562 1 93.62 172 PRO A O 1
ATOM 1263 N N . GLY A 1 173 ? 29.641 -1.196 -14.414 1 92.44 173 GLY A N 1
ATOM 1264 C CA . GLY A 1 173 ? 30.75 -1.466 -15.297 1 92.44 173 GLY A CA 1
ATOM 1265 C C . GLY A 1 173 ? 30.391 -1.429 -16.766 1 92.44 173 GLY A C 1
ATOM 1266 O O . GLY A 1 173 ? 31.25 -1.274 -17.625 1 92.44 173 GLY A O 1
ATOM 1267 N N . LYS A 1 174 ? 29.156 -1.502 -17.078 1 93.75 174 LYS A N 1
ATOM 1268 C CA . LYS A 1 174 ? 28.719 -1.578 -18.469 1 93.75 174 LYS A CA 1
ATOM 1269 C C . LYS A 1 174 ? 27.969 -0.311 -18.875 1 93.75 174 LYS A C 1
ATOM 1271 O O . LYS A 1 174 ? 28.234 0.253 -19.938 1 93.75 174 LYS A O 1
ATOM 1276 N N . SER A 1 175 ? 27.062 0.169 -18.062 1 95.62 175 SER A N 1
ATOM 1277 C CA . SER A 1 175 ? 26.266 1.362 -18.359 1 95.62 175 SER A CA 1
ATOM 1278 C C . SER A 1 175 ? 27.062 2.633 -18.047 1 95.62 175 SER A C 1
ATOM 1280 O O . SER A 1 175 ? 27.406 2.879 -16.891 1 95.62 175 SER A O 1
ATOM 1282 N N . LYS A 1 176 ? 27.234 3.447 -19.078 1 96.12 176 LYS A N 1
ATOM 1283 C CA . LYS A 1 176 ? 28.047 4.652 -18.922 1 96.12 176 LYS A CA 1
ATOM 1284 C C . LYS A 1 176 ? 27.359 5.863 -19.531 1 96.12 176 LYS A C 1
ATOM 1286 O O . LYS A 1 176 ? 26.531 5.723 -20.438 1 96.12 176 LYS A O 1
ATOM 1291 N N . SER A 1 177 ? 27.609 7 -18.922 1 95.88 177 SER A N 1
ATOM 1292 C CA . SER A 1 177 ? 27.094 8.273 -19.406 1 95.88 177 SER A CA 1
ATOM 1293 C C . SER A 1 177 ? 28.219 9.297 -19.562 1 95.88 177 SER A C 1
ATOM 1295 O O . SER A 1 177 ? 29.141 9.344 -18.75 1 95.88 177 SER A O 1
ATOM 1297 N N . ALA A 1 178 ? 28.141 10.125 -20.594 1 94.12 178 ALA A N 1
ATOM 1298 C CA . ALA A 1 178 ? 29.094 11.219 -20.812 1 94.12 178 ALA A CA 1
ATOM 1299 C C . ALA A 1 178 ? 28.781 12.398 -19.906 1 94.12 178 ALA A C 1
ATOM 1301 O O . ALA A 1 178 ? 29.625 13.273 -19.688 1 94.12 178 ALA A O 1
ATOM 1302 N N . ILE A 1 179 ? 27.594 12.5 -19.453 1 95.75 179 ILE A N 1
ATOM 1303 C CA . ILE A 1 179 ? 27.156 13.578 -18.578 1 95.75 179 ILE A CA 1
ATOM 1304 C C . ILE A 1 179 ? 27.297 13.148 -17.125 1 95.75 179 ILE A C 1
ATOM 1306 O O . ILE A 1 179 ? 26.609 12.219 -16.672 1 95.75 179 ILE A O 1
ATOM 1310 N N . ARG A 1 180 ? 28.109 13.812 -16.422 1 95.69 180 ARG A N 1
ATOM 1311 C CA . ARG A 1 180 ? 28.391 13.492 -15.023 1 95.69 180 ARG A CA 1
ATOM 1312 C C . ARG A 1 180 ? 27.375 14.164 -14.102 1 95.69 180 ARG A C 1
ATOM 1314 O O . ARG A 1 180 ? 26.672 15.086 -14.508 1 95.69 180 ARG A O 1
ATOM 1321 N N . ALA A 1 181 ? 27.312 13.633 -12.82 1 96.5 181 ALA A N 1
ATOM 1322 C CA . ALA A 1 181 ? 26.438 14.242 -11.82 1 96.5 181 ALA A CA 1
ATOM 1323 C C . ALA A 1 181 ? 26.75 15.734 -11.656 1 96.5 181 ALA A C 1
ATOM 1325 O O . ALA A 1 181 ? 27.922 16.141 -11.672 1 96.5 181 ALA A O 1
ATOM 1326 N N . PHE A 1 182 ? 25.719 16.547 -11.539 1 96.31 182 PHE A N 1
ATOM 1327 C CA . PHE A 1 182 ? 25.891 17.984 -11.375 1 96.31 182 PHE A CA 1
ATOM 1328 C C . PHE A 1 182 ? 26.406 18.312 -9.977 1 96.31 182 PHE A C 1
ATOM 1330 O O . PHE A 1 182 ? 26.234 17.531 -9.047 1 96.31 182 PHE A O 1
ATOM 1337 N N . PRO A 1 183 ? 27.078 19.422 -9.805 1 95.94 183 PRO A N 1
ATOM 1338 C CA . PRO A 1 183 ? 27.594 19.812 -8.492 1 95.94 183 PRO A CA 1
ATOM 1339 C C . PRO A 1 183 ? 26.5 20.25 -7.527 1 95.94 183 PRO A C 1
ATOM 1341 O O . PRO A 1 183 ? 25.375 20.531 -7.945 1 95.94 183 PRO A O 1
ATOM 1344 N N . PRO A 1 184 ? 26.781 20.344 -6.27 1 96.56 184 PRO A N 1
ATOM 1345 C CA . PRO A 1 184 ? 25.797 20.703 -5.246 1 96.56 184 PRO A CA 1
ATOM 1346 C C . PRO A 1 184 ? 25.078 22.016 -5.551 1 96.56 184 PRO A C 1
ATOM 1348 O O . PRO A 1 184 ? 23.891 22.156 -5.266 1 96.56 184 PRO A O 1
ATOM 1351 N N . ALA A 1 185 ? 25.703 22.969 -6.184 1 95.81 185 ALA A N 1
ATOM 1352 C CA . ALA A 1 185 ? 25.125 24.266 -6.473 1 95.81 185 ALA A CA 1
ATOM 1353 C C . ALA A 1 185 ? 23.906 24.141 -7.383 1 95.81 185 ALA A C 1
ATOM 1355 O O . ALA A 1 185 ? 22.953 24.922 -7.281 1 95.81 185 ALA A O 1
ATOM 1356 N N . ALA A 1 186 ? 23.891 23.125 -8.211 1 95.69 186 ALA A N 1
ATOM 1357 C CA . ALA A 1 186 ? 22.781 22.906 -9.141 1 95.69 186 ALA A CA 1
ATOM 1358 C C . ALA A 1 186 ? 21.531 22.469 -8.398 1 95.69 186 ALA A C 1
ATOM 1360 O O . ALA A 1 186 ? 20.406 22.672 -8.883 1 95.69 186 ALA A O 1
ATOM 1361 N N . PHE A 1 187 ? 21.688 21.891 -7.242 1 96.06 187 PHE A N 1
ATOM 1362 C CA . PHE A 1 187 ? 20.578 21.359 -6.469 1 96.06 187 PHE A CA 1
ATOM 1363 C C . PHE A 1 187 ? 20.016 22.391 -5.512 1 96.06 187 PHE A C 1
ATOM 1365 O O . PHE A 1 187 ? 19.016 22.156 -4.832 1 96.06 187 PHE A O 1
ATOM 1372 N N . THR A 1 188 ? 20.578 23.578 -5.484 1 93.38 188 THR A N 1
ATOM 1373 C CA . THR A 1 188 ? 20.078 24.672 -4.652 1 93.38 188 THR A CA 1
ATOM 1374 C C . THR A 1 188 ? 18.859 25.344 -5.305 1 93.38 188 THR A C 1
ATOM 1376 O O . THR A 1 188 ? 18.938 25.797 -6.445 1 93.38 188 THR A O 1
ATOM 1379 N N . PRO A 1 189 ? 17.766 25.344 -4.609 1 88.56 189 PRO A N 1
ATOM 1380 C CA . PRO A 1 189 ? 16.578 25.953 -5.207 1 88.56 189 PRO A CA 1
ATOM 1381 C C . PRO A 1 189 ? 16.734 27.469 -5.375 1 88.56 189 PRO A C 1
ATOM 1383 O O . PRO A 1 189 ? 17.391 28.125 -4.562 1 88.56 189 PRO A O 1
ATOM 1386 N N . PRO A 1 190 ? 16.125 27.984 -6.418 1 84.88 190 PRO A N 1
ATOM 1387 C CA . PRO A 1 190 ? 16.141 29.438 -6.555 1 84.88 190 PRO A CA 1
ATOM 1388 C C . PRO A 1 190 ? 15.359 30.141 -5.449 1 84.88 190 PRO A C 1
ATOM 1390 O O . PRO A 1 190 ? 14.375 29.594 -4.941 1 84.88 190 PRO A O 1
ATOM 1393 N N . ALA A 1 191 ? 15.789 31.359 -5.207 1 87.69 191 ALA A N 1
ATOM 1394 C CA . ALA A 1 191 ? 15.102 32.188 -4.211 1 87.69 191 ALA A CA 1
ATOM 1395 C C . ALA A 1 191 ? 13.938 32.938 -4.844 1 87.69 191 ALA A C 1
ATOM 1397 O O . ALA A 1 191 ? 14.031 33.406 -5.977 1 87.69 191 ALA A O 1
ATOM 1398 N N . TYR A 1 192 ? 12.859 32.969 -4.121 1 88.81 192 TYR A N 1
ATOM 1399 C CA . TYR A 1 192 ? 11.742 33.812 -4.531 1 88.81 192 TYR A CA 1
ATOM 1400 C C . TYR A 1 192 ? 11.969 35.25 -4.121 1 88.81 192 TYR A C 1
ATOM 1402 O O . TYR A 1 192 ? 12.586 35.531 -3.092 1 88.81 192 TYR A O 1
ATOM 1410 N N . GLY A 1 193 ? 11.461 36.156 -4.91 1 90.94 193 GLY A N 1
ATOM 1411 C CA . GLY A 1 193 ? 11.539 37.562 -4.598 1 90.94 193 GLY A CA 1
ATOM 1412 C C . GLY A 1 193 ? 10.258 38.125 -4.008 1 90.94 193 GLY A C 1
ATOM 1413 O O . GLY A 1 193 ? 9.383 37.375 -3.592 1 90.94 193 GLY A O 1
ATOM 1414 N N . LEU A 1 194 ? 10.266 39.469 -3.99 1 94.31 194 LEU A N 1
ATOM 1415 C CA . LEU A 1 194 ? 9.117 40.188 -3.461 1 94.31 194 LEU A CA 1
ATOM 1416 C C . LEU A 1 194 ? 7.98 40.219 -4.48 1 94.31 194 LEU A C 1
ATOM 1418 O O . LEU A 1 194 ? 8.219 40.125 -5.684 1 94.31 194 LEU A O 1
ATOM 1422 N N . SER A 1 195 ? 6.746 40.281 -3.918 1 95.62 195 SER A N 1
ATOM 1423 C CA . SER A 1 195 ? 5.656 40.719 -4.781 1 95.62 195 SER A CA 1
ATOM 1424 C C . SER A 1 195 ? 5.887 42.156 -5.285 1 95.62 195 SER A C 1
ATOM 1426 O O . SER A 1 195 ? 6.777 42.844 -4.797 1 95.62 195 SER A O 1
ATOM 1428 N N . SER A 1 196 ? 5.062 42.594 -6.273 1 95.5 196 SER A N 1
ATOM 1429 C CA . SER A 1 196 ? 5.238 43.938 -6.832 1 95.5 196 SER A CA 1
ATOM 1430 C C . SER A 1 196 ? 5.012 45.031 -5.773 1 95.5 196 SER A C 1
ATOM 1432 O O . SER A 1 196 ? 4.195 44.844 -4.863 1 95.5 196 SER A O 1
ATOM 1434 N N . ASP A 1 197 ? 5.703 46.125 -6.004 1 96.5 197 ASP A N 1
ATOM 1435 C CA . ASP A 1 197 ? 5.562 47.25 -5.082 1 96.5 197 ASP A CA 1
ATOM 1436 C C . ASP A 1 197 ? 4.117 47.75 -5.031 1 96.5 197 ASP A C 1
ATOM 1438 O O . ASP A 1 197 ? 3.617 48.125 -3.967 1 96.5 197 ASP A O 1
ATOM 1442 N N . ALA A 1 198 ? 3.514 47.719 -6.121 1 97.19 198 ALA A N 1
ATOM 1443 C CA . ALA A 1 198 ? 2.119 48.156 -6.211 1 97.19 198 ALA A CA 1
ATOM 1444 C C . ALA A 1 198 ? 1.213 47.219 -5.398 1 97.19 198 ALA A C 1
ATOM 1446 O O . ALA A 1 198 ? 0.3 47.688 -4.711 1 97.19 198 ALA A O 1
ATOM 1447 N N . SER A 1 199 ? 1.459 45.969 -5.527 1 97.62 199 SER A N 1
ATOM 1448 C CA . SER A 1 199 ? 0.666 45 -4.789 1 97.62 199 SER A CA 1
ATOM 1449 C C . SER A 1 199 ? 0.896 45.125 -3.285 1 97.62 199 SER A C 1
ATOM 1451 O O . SER A 1 199 ? -0.047 45.031 -2.498 1 97.62 199 SER A O 1
ATOM 1453 N N . LEU A 1 200 ? 2.105 45.375 -2.926 1 98.19 200 LEU A N 1
ATOM 1454 C CA . LEU A 1 200 ? 2.436 45.531 -1.516 1 98.19 200 LEU A CA 1
ATOM 1455 C C . LEU A 1 200 ? 1.787 46.812 -0.955 1 98.19 200 LEU A C 1
ATOM 1457 O O . LEU A 1 200 ? 1.27 46.781 0.165 1 98.19 200 LEU A O 1
ATOM 1461 N N . SER A 1 201 ? 1.79 47.812 -1.734 1 98.06 201 SER A N 1
ATOM 1462 C CA . SER A 1 201 ? 1.142 49.062 -1.319 1 98.06 201 SER A CA 1
ATOM 1463 C C . SER A 1 201 ? -0.364 48.875 -1.171 1 98.06 201 SER A C 1
ATOM 1465 O O . SER A 1 201 ? -0.969 49.406 -0.229 1 98.06 201 SER A O 1
ATOM 1467 N N . GLN A 1 202 ? -0.828 48.188 -2.084 1 98.25 202 GLN A N 1
ATOM 1468 C CA . GLN A 1 202 ? -2.258 47.906 -2.023 1 98.25 202 GLN A CA 1
ATOM 1469 C C . GLN A 1 202 ? -2.6 47.062 -0.8 1 98.25 202 GLN A C 1
ATOM 1471 O O . GLN A 1 202 ? -3.627 47.281 -0.155 1 98.25 202 GLN A O 1
ATOM 1476 N N . ALA A 1 203 ? -1.81 46.156 -0.52 1 98.69 203 ALA A N 1
ATOM 1477 C CA . ALA A 1 203 ? -2.016 45.312 0.664 1 98.69 203 ALA A CA 1
ATOM 1478 C C . ALA A 1 203 ? -2.012 46.156 1.935 1 98.69 203 ALA A C 1
ATOM 1480 O O . ALA A 1 203 ? -2.844 45.969 2.822 1 98.69 203 ALA A O 1
ATOM 1481 N N . VAL A 1 204 ? -1.094 47.094 2.008 1 98.5 204 VAL A N 1
ATOM 1482 C CA . VAL A 1 204 ? -0.998 47.969 3.164 1 98.5 204 VAL A CA 1
ATOM 1483 C C . VAL A 1 204 ? -2.299 48.75 3.326 1 98.5 204 VAL A C 1
ATOM 1485 O O . VAL A 1 204 ? -2.85 48.844 4.426 1 98.5 204 VAL A O 1
ATOM 1488 N N . LYS A 1 205 ? -2.768 49.281 2.25 1 98.25 205 LYS A N 1
ATOM 1489 C CA . LYS A 1 205 ? -4.012 50.031 2.279 1 98.25 205 LYS A CA 1
ATOM 1490 C C . LYS A 1 205 ? -5.18 49.156 2.734 1 98.25 205 LYS A C 1
ATOM 1492 O O . LYS A 1 205 ? -5.996 49.594 3.551 1 98.25 205 LYS A O 1
ATOM 1497 N N . MET A 1 206 ? -5.242 48 2.232 1 98.31 206 MET A N 1
ATOM 1498 C CA . MET A 1 206 ? -6.328 47.094 2.57 1 98.31 206 MET A CA 1
ATOM 1499 C C . MET A 1 206 ? -6.301 46.719 4.051 1 98.31 206 MET A C 1
ATOM 1501 O O . MET A 1 206 ? -7.336 46.75 4.719 1 98.31 206 MET A O 1
ATOM 1505 N N . ILE A 1 207 ? -5.152 46.469 4.566 1 98.56 207 ILE A N 1
ATOM 1506 C CA . ILE A 1 207 ? -4.996 46.031 5.953 1 98.56 207 ILE A CA 1
ATOM 1507 C C . ILE A 1 207 ? -5.32 47.219 6.883 1 98.56 207 ILE A C 1
ATOM 1509 O O . ILE A 1 207 ? -6.027 47.031 7.879 1 98.56 207 ILE A O 1
ATOM 1513 N N . GLU A 1 208 ? -4.883 48.406 6.555 1 98.25 208 GLU A N 1
ATOM 1514 C CA . GLU A 1 208 ? -5.086 49.594 7.398 1 98.25 208 GLU A CA 1
ATOM 1515 C C . GLU A 1 208 ? -6.547 50.031 7.375 1 98.25 208 GLU A C 1
ATOM 1517 O O . GLU A 1 208 ? -7.031 50.625 8.336 1 98.25 208 GLU A O 1
ATOM 1522 N N . ASN A 1 209 ? -7.246 49.688 6.316 1 97.75 209 ASN A N 1
ATOM 1523 C CA . ASN A 1 209 ? -8.648 50.094 6.188 1 97.75 209 ASN A CA 1
ATOM 1524 C C . ASN A 1 209 ? -9.586 49.062 6.781 1 97.75 209 ASN A C 1
ATOM 1526 O O . ASN A 1 209 ? -10.766 49.312 6.992 1 97.75 209 ASN A O 1
ATOM 1530 N N . ALA A 1 210 ? -9.078 47.875 7.055 1 97.88 210 ALA A N 1
ATOM 1531 C CA . ALA A 1 210 ? -9.914 46.812 7.574 1 97.88 210 ALA A CA 1
ATOM 1532 C C . ALA A 1 210 ? -10.297 47.062 9.031 1 97.88 210 ALA A C 1
ATOM 1534 O O . ALA A 1 210 ? -9.484 47.562 9.812 1 97.88 210 ALA A O 1
ATOM 1535 N N . LYS A 1 211 ? -11.484 46.688 9.367 1 97.12 211 LYS A N 1
ATOM 1536 C CA . LYS A 1 211 ? -11.977 46.812 10.734 1 97.12 211 LYS A CA 1
ATOM 1537 C C . LYS A 1 211 ? -11.695 45.562 11.547 1 97.12 211 LYS A C 1
ATOM 1539 O O . LYS A 1 211 ? -11.547 45.625 12.773 1 97.12 211 LYS A O 1
ATOM 1544 N N . PHE A 1 212 ? -11.703 44.438 10.859 1 97.62 212 PHE A N 1
ATOM 1545 C CA . PHE A 1 212 ? -11.523 43.156 11.523 1 97.62 212 PHE A CA 1
ATOM 1546 C C . PHE A 1 212 ? -10.625 42.25 10.703 1 97.62 212 PHE A C 1
ATOM 1548 O O . PHE A 1 212 ? -11.047 41.156 10.281 1 97.62 212 PHE A O 1
ATOM 1555 N N . PRO A 1 213 ? -9.336 42.594 10.531 1 98.31 213 PRO A N 1
ATOM 1556 C CA . PRO A 1 213 ? -8.391 41.719 9.812 1 98.31 213 PRO A CA 1
ATOM 1557 C C . PRO A 1 213 ? -7.977 40.5 10.633 1 98.31 213 PRO A C 1
ATOM 1559 O O . PRO A 1 213 ? -7.766 40.625 11.844 1 98.31 213 PRO A O 1
ATOM 1562 N N . VAL A 1 214 ? -7.949 39.375 10.008 1 98.5 214 VAL A N 1
ATOM 1563 C CA . VAL A 1 214 ? -7.535 38.125 10.633 1 98.5 214 VAL A CA 1
ATOM 1564 C C . VAL A 1 214 ? -6.426 37.469 9.805 1 98.5 214 VAL A C 1
ATOM 1566 O O . VAL A 1 214 ? -6.484 37.469 8.578 1 98.5 214 VAL A O 1
ATOM 1569 N N . LEU A 1 215 ? -5.375 37.031 10.484 1 98.5 215 LEU A N 1
ATOM 1570 C CA . LEU A 1 215 ? -4.336 36.219 9.844 1 98.5 215 LEU A CA 1
ATOM 1571 C C . LEU A 1 215 ? -4.723 34.75 9.828 1 98.5 215 LEU A C 1
ATOM 1573 O O . LEU A 1 215 ? -5.008 34.156 10.875 1 98.5 215 LEU A O 1
ATOM 1577 N N . PHE A 1 216 ? -4.781 34.156 8.633 1 98.38 216 PHE A N 1
ATOM 1578 C CA . PHE A 1 216 ? -5.094 32.75 8.438 1 98.38 216 PHE A CA 1
ATOM 1579 C C . PHE A 1 216 ? -3.887 31.984 7.883 1 98.38 216 PHE A C 1
ATOM 1581 O O . PHE A 1 216 ? -3.59 32.062 6.691 1 98.38 216 PHE A O 1
ATOM 1588 N N . LEU A 1 217 ? -3.246 31.219 8.773 1 98.38 217 LEU A N 1
ATOM 1589 C CA . LEU A 1 217 ? -1.986 30.562 8.438 1 98.38 217 LEU A CA 1
ATOM 1590 C C . LEU A 1 217 ? -2.227 29.141 7.953 1 98.38 217 LEU A C 1
ATOM 1592 O O . LEU A 1 217 ? -2.861 28.344 8.648 1 98.38 217 LEU A O 1
ATOM 1596 N N . GLY A 1 218 ? -1.716 28.828 6.715 1 97.06 218 GLY A N 1
ATOM 1597 C CA . GLY A 1 218 ? -1.759 27.484 6.156 1 97.06 218 GLY A CA 1
ATOM 1598 C C . GLY A 1 218 ? -0.449 26.734 6.309 1 97.06 218 GLY A C 1
ATOM 1599 O O . GLY A 1 218 ? 0.471 27.203 6.977 1 97.06 218 GLY A O 1
ATOM 1600 N N . MET A 1 219 ? -0.385 25.594 5.711 1 94.5 219 MET A N 1
ATOM 1601 C CA . MET A 1 219 ? 0.712 24.656 5.938 1 94.5 219 MET A CA 1
ATOM 1602 C C . MET A 1 219 ? 2.041 25.266 5.488 1 94.5 219 MET A C 1
ATOM 1604 O O . MET A 1 219 ? 3.086 24.969 6.07 1 94.5 219 MET A O 1
ATOM 1608 N N . ARG A 1 220 ? 2.055 26.141 4.539 1 95.12 220 ARG A N 1
ATOM 1609 C CA . ARG A 1 220 ? 3.312 26.656 4.016 1 95.12 220 ARG A CA 1
ATOM 1610 C C . ARG A 1 220 ? 3.785 27.859 4.832 1 95.12 220 ARG A C 1
ATOM 1612 O O . ARG A 1 220 ? 4.863 28.406 4.582 1 95.12 220 ARG A O 1
ATOM 1619 N N . ALA A 1 221 ? 3.008 28.266 5.816 1 94.44 221 ALA A N 1
ATOM 1620 C CA . ALA A 1 221 ? 3.414 29.312 6.75 1 94.44 221 ALA A CA 1
ATOM 1621 C C . ALA A 1 221 ? 4.262 28.734 7.879 1 94.44 221 ALA A C 1
ATOM 1623 O O . ALA A 1 221 ? 4.961 29.469 8.578 1 94.44 221 ALA A O 1
ATOM 1624 N N . ALA A 1 222 ? 4.215 27.438 8.016 1 89.94 222 ALA A N 1
ATOM 1625 C CA . ALA A 1 222 ? 4.852 26.812 9.172 1 89.94 222 ALA A CA 1
ATOM 1626 C C . ALA A 1 222 ? 6.312 26.484 8.883 1 89.94 222 ALA A C 1
ATOM 1628 O O . ALA A 1 222 ? 6.73 25.328 8.984 1 89.94 222 ALA A O 1
ATOM 1629 N N . SER A 1 223 ? 7.047 27.422 8.516 1 91.44 223 SER A N 1
ATOM 1630 C CA . SER A 1 223 ? 8.5 27.344 8.391 1 91.44 223 SER A CA 1
ATOM 1631 C C . SER A 1 223 ? 9.188 28.438 9.211 1 91.44 223 SER A C 1
ATOM 1633 O O . SER A 1 223 ? 8.617 29.5 9.445 1 91.44 223 SER A O 1
ATOM 1635 N N . ASN A 1 224 ? 10.375 28.188 9.656 1 92.12 224 ASN A N 1
ATOM 1636 C CA . ASN A 1 224 ? 11.078 29.094 10.562 1 92.12 224 ASN A CA 1
ATOM 1637 C C . ASN A 1 224 ? 11.203 30.484 9.969 1 92.12 224 ASN A C 1
ATOM 1639 O O . ASN A 1 224 ? 10.938 31.484 10.648 1 92.12 224 ASN A O 1
ATOM 1643 N N . ALA A 1 225 ? 11.555 30.547 8.75 1 92.69 225 ALA A N 1
ATOM 1644 C CA . ALA A 1 225 ? 11.758 31.844 8.117 1 92.69 225 ALA A CA 1
ATOM 1645 C C . ALA A 1 225 ? 10.453 32.656 8.062 1 92.69 225 ALA A C 1
ATOM 1647 O O . ALA A 1 225 ? 10.453 33.844 8.258 1 92.69 225 ALA A O 1
ATOM 1648 N N . VAL A 1 226 ? 9.43 31.984 7.82 1 96.38 226 VAL A N 1
ATOM 1649 C CA . VAL A 1 226 ? 8.141 32.625 7.672 1 96.38 226 VAL A CA 1
ATOM 1650 C C . VAL A 1 226 ? 7.598 33.031 9.047 1 96.38 226 VAL A C 1
ATOM 1652 O O . VAL A 1 226 ? 7.148 34.156 9.242 1 96.38 226 VAL A O 1
ATOM 1655 N N . VAL A 1 227 ? 7.711 32.125 10.008 1 97.06 227 VAL A N 1
ATOM 1656 C CA . VAL A 1 227 ? 7.102 32.375 11.305 1 97.06 227 VAL A CA 1
ATOM 1657 C C . VAL A 1 227 ? 7.859 33.5 12.016 1 97.06 227 VAL A C 1
ATOM 1659 O O . VAL A 1 227 ? 7.262 34.281 12.758 1 97.06 227 VAL A O 1
ATOM 1662 N N . ASP A 1 228 ? 9.125 33.625 11.781 1 97.44 228 ASP A N 1
ATOM 1663 C CA . ASP A 1 228 ? 9.883 34.75 12.352 1 97.44 228 ASP A CA 1
ATOM 1664 C C . ASP A 1 228 ? 9.297 36.094 11.93 1 97.44 228 ASP A C 1
ATOM 1666 O O . ASP A 1 228 ? 9.195 37 12.742 1 97.44 228 ASP A O 1
ATOM 1670 N N . GLN A 1 229 ? 8.93 36.156 10.695 1 97.88 229 GLN A N 1
ATOM 1671 C CA . GLN A 1 229 ? 8.352 37.375 10.18 1 97.88 229 GLN A CA 1
ATOM 1672 C C . GLN A 1 229 ? 6.914 37.562 10.648 1 97.88 229 GLN A C 1
ATOM 1674 O O . GLN A 1 229 ? 6.457 38.688 10.891 1 97.88 229 GLN A O 1
ATOM 1679 N N . VAL A 1 230 ? 6.219 36.469 10.797 1 98.19 230 VAL A N 1
ATOM 1680 C CA . VAL A 1 230 ? 4.875 36.531 11.367 1 98.19 230 VAL A CA 1
ATOM 1681 C C . VAL A 1 230 ? 4.934 37.062 12.789 1 98.19 230 VAL A C 1
ATOM 1683 O O . VAL A 1 230 ? 4.137 37.938 13.164 1 98.19 230 VAL A O 1
ATOM 1686 N N . TYR A 1 231 ? 5.902 36.594 13.57 1 98.12 231 TYR A N 1
ATOM 1687 C CA . TYR A 1 231 ? 6.078 37.062 14.945 1 98.12 231 TYR A CA 1
ATOM 1688 C C . TYR A 1 231 ? 6.371 38.562 15 1 98.12 231 TYR A C 1
ATOM 1690 O O . TYR A 1 231 ? 5.777 39.281 15.789 1 98.12 231 TYR A O 1
ATOM 1698 N N . ALA A 1 232 ? 7.277 38.906 14.117 1 97.94 232 ALA A N 1
ATOM 1699 C C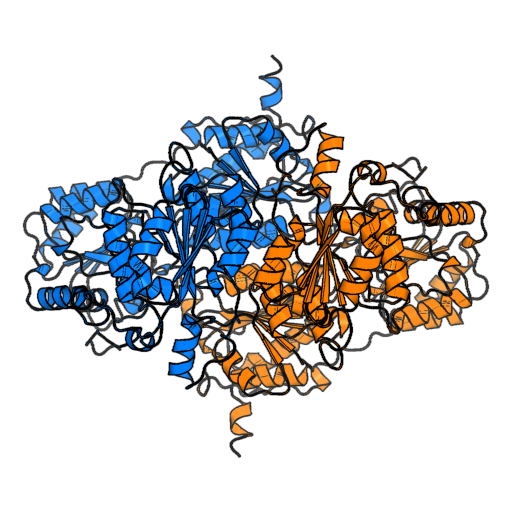A . ALA A 1 232 ? 7.641 40.344 14.07 1 97.94 232 ALA A CA 1
ATOM 1700 C C . ALA A 1 232 ? 6.43 41.188 13.75 1 97.94 232 ALA A C 1
ATOM 1702 O O . ALA A 1 232 ? 6.227 42.25 14.367 1 97.94 232 ALA A O 1
ATOM 1703 N N . LEU A 1 233 ? 5.695 40.781 12.82 1 98.12 233 LEU A N 1
ATOM 1704 C CA . LEU A 1 233 ? 4.492 41.5 12.43 1 98.12 233 LEU A CA 1
ATOM 1705 C C . LEU A 1 233 ? 3.51 41.594 13.586 1 98.12 233 LEU A C 1
ATOM 1707 O O . LEU A 1 233 ? 2.99 42.688 13.883 1 98.12 233 LEU A O 1
ATOM 1711 N N . LEU A 1 234 ? 3.258 40.531 14.281 1 98.06 234 LEU A N 1
ATOM 1712 C CA . LEU A 1 234 ? 2.248 40.438 15.328 1 98.06 234 LEU A CA 1
ATOM 1713 C C . LEU A 1 234 ? 2.67 41.25 16.562 1 98.06 234 LEU A C 1
ATOM 1715 O O . LEU A 1 234 ? 1.822 41.75 17.281 1 98.06 234 LEU A O 1
ATOM 1719 N N . ARG A 1 235 ? 3.926 41.312 16.828 1 97.31 235 ARG A N 1
ATOM 1720 C CA . ARG A 1 235 ? 4.418 42.094 17.953 1 97.31 235 ARG A CA 1
ATOM 1721 C C . ARG A 1 235 ? 4.18 43.594 17.734 1 97.31 235 ARG A C 1
ATOM 1723 O O . ARG A 1 235 ? 3.881 44.344 18.672 1 97.31 235 ARG A O 1
ATOM 1730 N N . LYS A 1 236 ? 4.25 43.969 16.5 1 97.12 236 LYS A N 1
ATOM 1731 C CA . LYS A 1 236 ? 4.039 45.375 16.156 1 97.12 236 LYS A CA 1
ATOM 1732 C C . LYS A 1 236 ? 2.561 45.656 15.914 1 97.12 236 LYS A C 1
ATOM 1734 O O . LYS A 1 236 ? 2.061 46.719 16.312 1 97.12 236 LYS A O 1
ATOM 1739 N N . HIS A 1 237 ? 1.947 44.75 15.25 1 97.44 237 HIS A N 1
ATOM 1740 C CA . HIS A 1 237 ? 0.539 44.875 14.883 1 97.44 237 HIS A CA 1
ATOM 1741 C C . HIS A 1 237 ? -0.238 43.625 15.297 1 97.44 237 HIS A C 1
ATOM 1743 O O . HIS A 1 237 ? -0.462 42.719 14.477 1 97.44 237 HIS A O 1
ATOM 1749 N N . PRO A 1 238 ? -0.757 43.594 16.531 1 97.56 238 PRO A N 1
ATOM 1750 C CA . PRO A 1 238 ? -1.423 42.375 17.016 1 97.56 238 PRO A CA 1
ATOM 1751 C C . PRO A 1 238 ? -2.709 42.062 16.25 1 97.56 238 PRO A C 1
ATOM 1753 O O . PRO A 1 238 ? -3.652 42.875 16.281 1 97.56 238 PRO A O 1
ATOM 1756 N N . LEU A 1 239 ? -2.707 41.031 15.539 1 98.06 239 LEU A N 1
ATOM 1757 C CA . LEU A 1 239 ? -3.85 40.5 14.797 1 98.06 239 LEU A CA 1
ATOM 1758 C C . LEU A 1 239 ? -4.242 39.125 15.312 1 98.06 239 LEU A C 1
ATOM 1760 O O . LEU A 1 239 ? -3.381 38.344 15.719 1 98.06 239 LEU A O 1
ATOM 1764 N N . PRO A 1 240 ? -5.562 38.812 15.383 1 98.5 240 PRO A N 1
ATOM 1765 C CA . PRO A 1 240 ? -5.93 37.438 15.68 1 98.5 240 PRO A CA 1
ATOM 1766 C C . PRO A 1 240 ? -5.426 36.469 14.625 1 98.5 240 PRO A C 1
ATOM 1768 O O . PRO A 1 240 ? -5.43 36.781 13.43 1 98.5 240 PRO A O 1
ATOM 1771 N N . VAL A 1 241 ? -5.027 35.312 15.109 1 98.5 241 VAL A N 1
ATOM 1772 C CA . VAL A 1 241 ? -4.434 34.312 14.227 1 98.5 241 VAL A CA 1
ATOM 1773 C C . VAL A 1 241 ? -5.246 33 14.297 1 98.5 241 VAL A C 1
ATOM 1775 O O . VAL A 1 241 ? -5.566 32.531 15.383 1 98.5 241 VAL A O 1
ATOM 1778 N N . VAL A 1 242 ? -5.629 32.469 13.148 1 98.31 242 VAL A N 1
ATOM 1779 C CA . VAL A 1 242 ? -6.199 31.141 12.977 1 98.31 242 VAL A CA 1
ATOM 1780 C C . VAL A 1 242 ? -5.262 30.281 12.133 1 98.31 242 VAL A C 1
ATOM 1782 O O . VAL A 1 242 ? -4.68 30.766 11.156 1 98.31 242 VAL A O 1
ATOM 1785 N N . GLU A 1 243 ? -5.043 29.062 12.57 1 97.94 243 GLU A N 1
ATOM 1786 C CA . GLU A 1 243 ? -4.203 28.125 11.836 1 97.94 243 GLU A CA 1
ATOM 1787 C C . GLU A 1 243 ? -5.023 26.969 11.258 1 97.94 243 GLU A C 1
ATOM 1789 O O . GLU A 1 243 ? -6.035 26.578 11.844 1 97.94 243 GLU A O 1
ATOM 1794 N N . THR A 1 244 ? -4.621 26.5 10.07 1 97.25 244 THR A N 1
ATOM 1795 C CA . THR A 1 244 ? -5.086 25.172 9.711 1 97.25 244 THR A CA 1
ATOM 1796 C C . THR A 1 244 ? -4.43 24.109 10.586 1 97.25 244 THR A C 1
ATOM 1798 O O . THR A 1 244 ? -3.465 24.391 11.297 1 97.25 244 THR A O 1
ATOM 1801 N N . PHE A 1 245 ? -4.902 22.859 10.523 1 97 245 PHE A N 1
ATOM 1802 C CA . PHE A 1 245 ? -4.328 21.766 11.281 1 97 245 PHE A CA 1
ATOM 1803 C C . PHE A 1 245 ? -2.855 21.578 10.938 1 97 245 PHE A C 1
ATOM 1805 O O . PHE A 1 245 ? -2.031 21.344 11.82 1 97 245 PHE A O 1
ATOM 1812 N N . GLN A 1 246 ? -2.467 21.797 9.703 1 95.94 246 GLN A N 1
ATOM 1813 C CA . GLN A 1 246 ? -1.107 21.5 9.266 1 95.94 246 GLN A CA 1
ATOM 1814 C C . GLN A 1 246 ? -0.186 22.703 9.469 1 95.94 246 GLN A C 1
ATOM 1816 O O . GLN A 1 246 ? 1.026 22.594 9.273 1 95.94 246 GLN A O 1
ATOM 1821 N N . ALA A 1 247 ? -0.708 23.812 9.914 1 96.88 247 ALA A N 1
ATOM 1822 C CA . ALA A 1 247 ? 0.098 24.984 10.25 1 96.88 247 ALA A CA 1
ATOM 1823 C C . ALA A 1 247 ? 0.478 24.969 11.727 1 96.88 247 ALA A C 1
ATOM 1825 O O . ALA A 1 247 ? 1.099 25.922 12.219 1 96.88 247 ALA A O 1
ATOM 1826 N N . ALA A 1 248 ? 0.187 23.906 12.383 1 96.31 248 ALA A N 1
ATOM 1827 C CA . ALA A 1 248 ? 0.422 23.797 13.82 1 96.31 248 ALA A CA 1
ATOM 1828 C C . ALA A 1 248 ? 1.846 24.219 14.172 1 96.31 248 ALA A C 1
ATOM 1830 O O . ALA A 1 248 ? 2.803 23.812 13.516 1 96.31 248 ALA A O 1
ATOM 1831 N N . GLY A 1 249 ? 1.941 25.094 15.188 1 95.06 249 GLY A N 1
ATOM 1832 C CA . GLY A 1 249 ? 3.234 25.547 15.672 1 95.06 249 GLY A CA 1
ATOM 1833 C C . GLY A 1 249 ? 3.674 26.875 15.078 1 95.06 249 GLY A C 1
ATOM 1834 O O . GLY A 1 249 ? 4.727 27.406 15.438 1 95.06 249 GLY A O 1
ATOM 1835 N N . ALA A 1 250 ? 2.838 27.453 14.289 1 96.31 250 ALA A N 1
ATOM 1836 C CA . ALA A 1 250 ? 3.221 28.688 13.586 1 96.31 250 ALA A CA 1
ATOM 1837 C C . ALA A 1 250 ? 3.125 29.891 14.508 1 96.31 250 ALA A C 1
ATOM 1839 O O . ALA A 1 250 ? 3.605 30.984 14.172 1 96.31 250 ALA A O 1
ATOM 1840 N N . ILE A 1 251 ? 2.551 29.75 15.656 1 96.44 251 ILE A N 1
ATOM 1841 C CA . ILE A 1 251 ? 2.488 30.828 16.641 1 96.44 251 ILE A CA 1
ATOM 1842 C C . ILE A 1 251 ? 3.354 30.484 17.844 1 96.44 251 ILE A C 1
ATOM 1844 O O . ILE A 1 251 ? 3.391 29.328 18.281 1 96.44 251 ILE A O 1
ATOM 1848 N N . SER A 1 252 ? 4.055 31.422 18.359 1 95.75 252 SER A N 1
ATOM 1849 C CA . SER A 1 252 ? 4.902 31.203 19.516 1 95.75 252 SER A CA 1
ATOM 1850 C C . SER A 1 252 ? 4.109 31.344 20.812 1 95.75 252 SER A C 1
ATOM 1852 O O . SER A 1 252 ? 3.029 31.938 20.828 1 95.75 252 SER A O 1
ATOM 1854 N N . ARG A 1 253 ? 4.68 30.828 21.828 1 94.56 253 ARG A N 1
ATOM 1855 C CA . ARG A 1 253 ? 4.012 30.812 23.125 1 94.56 253 ARG A CA 1
ATOM 1856 C C . ARG A 1 253 ? 3.721 32.219 23.609 1 94.56 253 ARG A C 1
ATOM 1858 O O . ARG A 1 253 ? 2.652 32.5 24.172 1 94.56 253 ARG A O 1
ATOM 1865 N N . ASP A 1 254 ? 4.617 33.156 23.391 1 96.44 254 ASP A N 1
ATOM 1866 C CA . ASP A 1 254 ? 4.469 34.5 23.875 1 96.44 254 ASP A CA 1
ATOM 1867 C C . ASP A 1 254 ? 3.395 35.25 23.094 1 96.44 254 ASP A C 1
ATOM 1869 O O . ASP A 1 254 ? 2.889 36.281 23.547 1 96.44 254 ASP A O 1
ATOM 1873 N N . LEU A 1 255 ? 3.02 34.719 21.953 1 97.81 255 LEU A N 1
ATOM 1874 C CA . LEU A 1 255 ? 1.999 35.344 21.125 1 97.81 255 LEU A CA 1
ATOM 1875 C C . LEU A 1 255 ? 0.695 34.562 21.172 1 97.81 255 LEU A C 1
ATOM 1877 O O . LEU A 1 255 ? -0.237 34.844 20.422 1 97.81 255 LEU A O 1
ATOM 1881 N N . ALA A 1 256 ? 0.593 33.656 22.156 1 96.56 256 ALA A N 1
ATOM 1882 C CA . ALA A 1 256 ? -0.542 32.75 22.25 1 96.56 256 ALA A CA 1
ATOM 1883 C C . ALA A 1 256 ? -1.832 33.5 22.547 1 96.56 256 ALA A C 1
ATOM 1885 O O . ALA A 1 256 ? -2.928 33 22.266 1 96.56 256 ALA A O 1
ATOM 1886 N N . HIS A 1 257 ? -1.714 34.688 23.062 1 96.69 257 HIS A N 1
ATOM 1887 C CA . HIS A 1 257 ? -2.895 35.469 23.375 1 96.69 257 HIS A CA 1
ATOM 1888 C C . HIS A 1 257 ? -3.576 35.969 22.094 1 96.69 257 HIS A C 1
ATOM 1890 O O . HIS A 1 257 ? -4.719 36.438 22.141 1 96.69 257 HIS A O 1
ATOM 1896 N N . LEU A 1 258 ? -2.924 35.812 20.922 1 98.19 258 LEU A N 1
ATOM 1897 C CA . LEU A 1 258 ? -3.486 36.219 19.625 1 98.19 258 LEU A CA 1
ATOM 1898 C C . LEU A 1 258 ? -3.977 35 18.859 1 98.19 258 LEU A C 1
ATOM 1900 O O . LEU A 1 258 ? -4.508 35.125 17.75 1 98.19 258 LEU A O 1
ATOM 1904 N N . PHE A 1 259 ? -3.805 33.844 19.438 1 98 259 PHE A N 1
ATOM 1905 C CA . PHE A 1 259 ? -4.086 32.562 18.766 1 98 259 PHE A CA 1
ATOM 1906 C C . PHE A 1 259 ? -5.512 32.125 19.047 1 98 259 PHE A C 1
ATOM 1908 O O . PHE A 1 259 ? -5.891 31.906 20.203 1 98 259 PHE A O 1
ATOM 1915 N N . PHE A 1 260 ? -6.312 31.844 18 1 97.94 260 PHE A N 1
ATOM 1916 C CA . PHE A 1 260 ? -7.723 31.5 18.156 1 97.94 260 PHE A CA 1
ATOM 1917 C C . PHE A 1 260 ? -7.996 30.078 17.703 1 97.94 260 PHE A C 1
ATOM 1919 O O . PHE A 1 260 ? -9.094 29.766 17.25 1 97.94 260 PHE A O 1
ATOM 1926 N N . GLY A 1 261 ? -6.961 29.203 17.688 1 96.88 261 GLY A N 1
ATOM 1927 C CA . GLY A 1 261 ? -7.129 27.781 17.469 1 96.88 261 GLY A CA 1
ATOM 1928 C C . GLY A 1 261 ? -6.859 27.359 16.031 1 96.88 261 GLY A C 1
ATOM 1929 O O . GLY A 1 261 ? -6.402 28.172 15.219 1 96.88 261 GLY A O 1
ATOM 1930 N N . ARG A 1 262 ? -7.023 26.062 15.82 1 97.38 262 ARG A N 1
ATOM 1931 C CA . ARG A 1 262 ? -6.816 25.453 14.508 1 97.38 262 ARG A CA 1
ATOM 1932 C C . ARG A 1 262 ? -8.133 24.969 13.922 1 97.38 262 ARG A C 1
ATOM 1934 O O . ARG A 1 262 ? -9.016 24.516 14.656 1 97.38 262 ARG A O 1
ATOM 1941 N N . ILE A 1 263 ? -8.234 25.188 12.586 1 96.06 263 ILE A N 1
ATOM 1942 C CA . ILE A 1 263 ? -9.406 24.703 11.875 1 96.06 263 ILE A CA 1
ATOM 1943 C C . ILE A 1 263 ? -8.984 23.75 10.766 1 96.06 263 ILE A C 1
ATOM 1945 O O . ILE A 1 263 ? -7.852 23.812 10.281 1 96.06 263 ILE A O 1
ATOM 1949 N N . GLY A 1 264 ? -9.867 22.75 10.477 1 93.19 264 GLY A N 1
ATOM 1950 C CA . GLY A 1 264 ? -9.492 21.781 9.453 1 93.19 264 GLY A CA 1
ATOM 1951 C C . GLY A 1 264 ? -10.523 20.688 9.273 1 93.19 264 GLY A C 1
ATOM 1952 O O . GLY A 1 264 ? -10.461 19.922 8.305 1 93.19 264 GLY A O 1
ATOM 1953 N N . LEU A 1 265 ? -11.406 20.562 10.164 1 90.06 265 LEU A N 1
ATOM 1954 C CA . LEU A 1 265 ? -12.461 19.562 10.117 1 90.06 265 LEU A CA 1
ATOM 1955 C C . LEU A 1 265 ? -13.758 20.094 10.711 1 90.06 265 LEU A C 1
ATOM 1957 O O . LEU A 1 265 ? -13.797 20.469 11.883 1 90.06 265 LEU A O 1
ATOM 1961 N N . TRP A 1 266 ? -14.797 20.078 10.016 1 89.69 266 TRP A N 1
ATOM 1962 C CA . TRP A 1 266 ? -16.125 20.609 10.352 1 89.69 266 TRP A CA 1
ATOM 1963 C C . TRP A 1 266 ? -16.031 22.078 10.742 1 89.69 266 TRP A C 1
ATOM 1965 O O . TRP A 1 266 ? -15.125 22.484 11.469 1 89.69 266 TRP A O 1
ATOM 1975 N N . ARG A 1 267 ? -16.859 22.844 10.281 1 92.38 267 ARG A N 1
ATOM 1976 C CA . ARG A 1 267 ? -16.938 24.266 10.602 1 92.38 267 ARG A CA 1
ATOM 1977 C C . ARG A 1 267 ? -17.609 24.484 11.953 1 92.38 267 ARG A C 1
ATOM 1979 O O . ARG A 1 267 ? -18.75 24.922 12.016 1 92.38 267 ARG A O 1
ATOM 1986 N N . ASN A 1 268 ? -16.812 24.234 13.023 1 92.94 268 ASN A N 1
ATOM 1987 C CA . ASN A 1 268 ? -17.438 24.359 14.336 1 92.94 268 ASN A CA 1
ATOM 1988 C C . ASN A 1 268 ? -16.422 24.703 15.414 1 92.94 268 ASN A C 1
ATOM 1990 O O . ASN A 1 268 ? -16.562 24.266 16.562 1 92.94 268 ASN A O 1
ATOM 1994 N N . GLN A 1 269 ? -15.359 25.359 15.023 1 94.5 269 GLN A N 1
ATOM 1995 C CA . GLN A 1 269 ? -14.32 25.766 15.961 1 94.5 269 GLN A CA 1
ATOM 1996 C C . GLN A 1 269 ? -14.344 27.281 16.172 1 94.5 269 GLN A C 1
ATOM 1998 O O . GLN A 1 269 ? -14.836 28.016 15.328 1 94.5 269 GLN A O 1
ATOM 2003 N N . PRO A 1 270 ? -13.75 27.75 17.328 1 94.5 270 PRO A N 1
ATOM 2004 C CA . PRO A 1 270 ? -13.656 29.203 17.562 1 94.5 270 PRO A CA 1
ATOM 2005 C C . PRO A 1 270 ? -13 29.938 16.406 1 94.5 270 PRO A C 1
ATOM 2007 O O . PRO A 1 270 ? -13.406 31.062 16.078 1 94.5 270 PRO A O 1
ATOM 2010 N N . GLY A 1 271 ? -12.031 29.312 15.828 1 96.31 271 GLY A N 1
ATOM 2011 C CA . GLY A 1 271 ? -11.391 29.906 14.672 1 96.31 271 GLY A CA 1
ATOM 2012 C C . GLY A 1 271 ? -12.344 30.125 13.508 1 96.31 271 GLY A C 1
ATOM 2013 O O . GLY A 1 271 ? -12.25 31.125 12.797 1 96.31 271 GLY A O 1
ATOM 2014 N N . ASP A 1 272 ? -13.227 29.188 13.328 1 95.62 272 ASP A N 1
ATOM 2015 C CA . ASP A 1 272 ? -14.242 29.312 12.289 1 95.62 272 ASP A CA 1
ATOM 2016 C C . ASP A 1 272 ? -15.148 30.516 12.562 1 95.62 272 ASP A C 1
ATOM 2018 O O . ASP A 1 272 ? -15.469 31.281 11.648 1 95.62 272 ASP A O 1
ATOM 2022 N N . GLU A 1 273 ? -15.57 30.609 13.781 1 94.56 273 GLU A N 1
ATOM 2023 C CA . GLU A 1 273 ? -16.438 31.719 14.172 1 94.56 273 GLU A CA 1
ATOM 2024 C C . GLU A 1 273 ? -15.711 33.062 14.031 1 94.56 273 GLU A C 1
ATOM 2026 O O . GLU A 1 273 ? -16.297 34.031 13.578 1 94.56 273 GLU A O 1
ATOM 2031 N N . LEU A 1 274 ? -14.492 33.094 14.438 1 96.12 274 LEU A N 1
ATOM 2032 C CA . LEU A 1 274 ? -13.719 34.312 14.305 1 96.12 274 LEU A CA 1
ATOM 2033 C C . LEU A 1 274 ? -13.664 34.75 12.844 1 96.12 274 LEU A C 1
ATOM 2035 O O . LEU A 1 274 ? -13.867 35.938 12.547 1 96.12 274 LEU A O 1
ATOM 2039 N N . LEU A 1 275 ? -13.375 33.844 11.953 1 95.94 275 LEU A N 1
ATOM 2040 C CA . LEU A 1 275 ? -13.281 34.156 10.531 1 95.94 275 LEU A CA 1
ATOM 2041 C C . LEU A 1 275 ? -14.609 34.656 9.984 1 95.94 275 LEU A C 1
ATOM 2043 O O . LEU A 1 275 ? -14.633 35.469 9.062 1 95.94 275 LEU A O 1
ATOM 2047 N N . SER A 1 276 ? -15.672 34.219 10.57 1 93.31 276 SER A N 1
ATOM 2048 C CA . SER A 1 276 ? -16.984 34.656 10.109 1 93.31 276 SER A CA 1
ATOM 2049 C C . SER A 1 276 ? -17.234 36.125 10.398 1 93.31 276 SER A C 1
ATOM 2051 O O . SER A 1 276 ? -18.094 36.75 9.781 1 93.31 276 SER A O 1
ATOM 2053 N N . HIS A 1 277 ? -16.469 36.75 11.258 1 93.62 277 HIS A N 1
ATOM 2054 C CA . HIS A 1 277 ? -16.609 38.156 11.609 1 93.62 277 HIS A CA 1
ATOM 2055 C C . HIS A 1 277 ? -15.625 39.031 10.836 1 93.62 277 HIS A C 1
ATOM 2057 O O . HIS A 1 277 ? -15.734 40.25 10.82 1 93.62 277 HIS A O 1
ATOM 2063 N N . ALA A 1 278 ? -14.703 38.438 10.164 1 96.12 278 ALA A N 1
ATOM 2064 C CA . ALA A 1 278 ? -13.625 39.156 9.5 1 96.12 278 ALA A CA 1
ATOM 2065 C C . ALA A 1 278 ? -14.141 39.906 8.273 1 96.12 278 ALA A C 1
ATOM 2067 O O . ALA A 1 278 ? -14.977 39.375 7.531 1 96.12 278 ALA A O 1
ATOM 2068 N N . ASP A 1 279 ? -13.734 41.094 8.094 1 97 279 ASP A N 1
ATOM 2069 C CA . ASP A 1 279 ? -13.969 41.812 6.836 1 97 279 ASP A CA 1
ATOM 2070 C C . ASP A 1 279 ? -12.758 41.719 5.918 1 97 279 ASP A C 1
ATOM 2072 O O . ASP A 1 279 ? -12.844 42.031 4.734 1 97 279 ASP A O 1
ATOM 2076 N N . LEU A 1 280 ? -11.594 41.219 6.457 1 98.19 280 LEU A N 1
ATOM 2077 C CA . LEU A 1 280 ? -10.383 40.938 5.695 1 98.19 280 LEU A CA 1
ATOM 2078 C C . LEU A 1 280 ? -9.68 39.688 6.246 1 98.19 280 LEU A C 1
ATOM 2080 O O . LEU A 1 280 ? -9.391 39.625 7.445 1 98.19 280 LEU A O 1
ATOM 2084 N N . VAL A 1 281 ? -9.477 38.75 5.43 1 98.44 281 VAL A N 1
ATOM 2085 C CA . VAL A 1 281 ? -8.688 37.562 5.781 1 98.44 281 VAL A CA 1
ATOM 2086 C C . VAL A 1 281 ? -7.383 37.562 4.984 1 98.44 281 VAL A C 1
ATOM 2088 O O . VAL A 1 281 ? -7.398 37.625 3.752 1 98.44 281 VAL A O 1
ATOM 2091 N N . ILE A 1 282 ? -6.297 37.562 5.656 1 98.69 282 ILE A N 1
ATOM 2092 C CA . ILE A 1 282 ? -4.977 37.438 5.043 1 98.69 282 ILE A CA 1
ATOM 2093 C C . ILE A 1 282 ? -4.484 36 5.148 1 98.69 282 ILE A C 1
ATOM 2095 O O . ILE A 1 282 ? -3.967 35.594 6.188 1 98.69 282 ILE A O 1
ATOM 2099 N N . THR A 1 283 ? -4.613 35.281 4.07 1 98.44 283 THR A N 1
ATOM 2100 C CA . THR A 1 283 ? -4.125 33.906 4.055 1 98.44 283 THR A CA 1
ATOM 2101 C C . THR A 1 283 ? -2.633 33.875 3.73 1 98.44 283 THR A C 1
ATOM 2103 O O . THR A 1 283 ? -2.182 34.5 2.785 1 98.44 283 THR A O 1
ATOM 2106 N N . ILE A 1 284 ? -1.898 33.156 4.555 1 98.31 284 ILE A N 1
ATOM 2107 C CA . ILE A 1 284 ? -0.467 33 4.332 1 98.31 284 ILE A CA 1
ATOM 2108 C C . ILE A 1 284 ? -0.146 31.516 4.188 1 98.31 284 ILE A C 1
ATOM 2110 O O . ILE A 1 284 ? -0.258 30.75 5.148 1 98.31 284 ILE A O 1
ATOM 2114 N N . GLY A 1 285 ? 0.253 31.078 2.982 1 97.12 285 GLY A N 1
ATOM 2115 C CA . GLY A 1 285 ? 0.607 29.703 2.73 1 97.12 285 GLY A CA 1
ATOM 2116 C C . GLY A 1 285 ? -0.575 28.75 2.828 1 97.12 285 GLY A C 1
ATOM 2117 O O . GLY A 1 285 ? -0.415 27.578 3.184 1 97.12 285 GLY A O 1
ATOM 2118 N N . TYR A 1 286 ? -1.766 29.219 2.541 1 96.44 286 TYR A N 1
ATOM 2119 C CA . TYR A 1 286 ? -3 28.453 2.654 1 96.44 286 TYR A CA 1
ATOM 2120 C C . TYR A 1 286 ? -3.268 27.656 1.383 1 96.44 286 TYR A C 1
ATOM 2122 O O . TYR A 1 286 ? -3.092 28.172 0.275 1 96.44 286 TYR A O 1
ATOM 2130 N N . ASP A 1 287 ? -3.613 26.406 1.58 1 93.69 287 ASP A N 1
ATOM 2131 C CA . ASP A 1 287 ? -4.051 25.516 0.512 1 93.69 287 ASP A CA 1
ATOM 2132 C C . ASP A 1 287 ? -5.438 24.953 0.801 1 93.69 287 ASP A C 1
ATOM 2134 O O . ASP A 1 287 ? -5.684 24.406 1.88 1 93.69 287 ASP A O 1
ATOM 2138 N N . GLU A 1 288 ? -6.336 25.031 -0.146 1 92.44 288 GLU A N 1
ATOM 2139 C CA . GLU A 1 288 ? -7.715 24.609 0.05 1 92.44 288 GLU A CA 1
ATOM 2140 C C . GLU A 1 288 ? -7.785 23.109 0.385 1 92.44 288 GLU A C 1
ATOM 2142 O O . GLU A 1 288 ? -8.766 22.656 0.972 1 92.44 288 GLU A O 1
ATOM 2147 N N . ILE A 1 289 ? -6.773 22.375 0.047 1 92.12 289 ILE A N 1
ATOM 2148 C CA . ILE A 1 289 ? -6.789 20.938 0.287 1 92.12 289 ILE A CA 1
ATOM 2149 C C . ILE A 1 289 ? -6.754 20.672 1.789 1 92.12 289 ILE A C 1
ATOM 2151 O O . ILE A 1 289 ? -7.152 19.594 2.24 1 92.12 289 ILE A O 1
ATOM 2155 N N . GLU A 1 290 ? -6.273 21.625 2.562 1 92.56 290 GLU A N 1
ATOM 2156 C CA . GLU A 1 290 ? -6.211 21.5 4.012 1 92.56 290 GLU A CA 1
ATOM 2157 C C . GLU A 1 290 ? -7.586 21.672 4.648 1 92.56 290 GLU A C 1
ATOM 2159 O O . GLU A 1 290 ? -7.898 21.031 5.656 1 92.56 290 GLU A O 1
ATOM 2164 N N . TYR A 1 291 ? -8.234 22.578 4.113 1 94.44 291 TYR A N 1
ATOM 2165 C CA . TYR A 1 291 ? -9.547 22.984 4.605 1 94.44 291 TYR A CA 1
ATOM 2166 C C . TYR A 1 291 ? -10.305 23.781 3.545 1 94.44 291 TYR A C 1
ATOM 2168 O O . TYR A 1 291 ? -9.938 24.906 3.236 1 94.44 291 TYR A O 1
ATOM 2176 N N . ASP A 1 292 ? -11.359 23.266 3.059 1 92.19 292 ASP A N 1
ATOM 2177 C CA . ASP A 1 292 ? -12.078 23.859 1.938 1 92.19 292 ASP A CA 1
ATOM 2178 C C . ASP A 1 292 ? -12.531 25.281 2.275 1 92.19 292 ASP A C 1
ATOM 2180 O O . ASP A 1 292 ? -13.055 25.531 3.365 1 92.19 292 ASP A O 1
ATOM 2184 N N . ALA A 1 293 ? -12.359 26.156 1.26 1 92.62 293 ALA A N 1
ATOM 2185 C CA . ALA A 1 293 ? -12.797 27.531 1.453 1 92.62 293 ALA A CA 1
ATOM 2186 C C . ALA A 1 293 ? -14.297 27.594 1.712 1 92.62 293 ALA A C 1
ATOM 2188 O O . ALA A 1 293 ? -14.773 28.453 2.469 1 92.62 293 ALA A O 1
ATOM 2189 N N . GLU A 1 294 ? -14.984 26.688 1.123 1 90.81 294 GLU A N 1
ATOM 2190 C CA . GLU A 1 294 ? -16.438 26.641 1.302 1 90.81 294 GLU A CA 1
ATOM 2191 C C . GLU A 1 294 ? -16.797 26.484 2.773 1 90.81 294 GLU A C 1
ATOM 2193 O O . GLU A 1 294 ? -17.875 26.906 3.201 1 90.81 294 GLU A O 1
ATOM 2198 N N . SER A 1 295 ? -15.914 25.938 3.496 1 91.25 295 SER A N 1
ATOM 2199 C CA . SER A 1 295 ? -16.172 25.734 4.918 1 91.25 295 SER A CA 1
ATOM 2200 C C . SER A 1 295 ? -15.953 27.016 5.715 1 91.25 295 SER A C 1
ATOM 2202 O O . SER A 1 295 ? -16.844 27.453 6.453 1 91.25 295 SER A O 1
ATOM 2204 N N . TRP A 1 296 ? -14.914 27.719 5.523 1 92.5 296 TRP A N 1
ATOM 2205 C CA . TRP A 1 296 ? -14.617 28.875 6.379 1 92.5 296 TRP A CA 1
ATOM 2206 C C . TRP A 1 296 ? -15.117 30.156 5.746 1 92.5 296 TRP A C 1
ATOM 2208 O O . TRP A 1 296 ? -15.203 31.188 6.414 1 92.5 296 TRP A O 1
ATOM 2218 N N . ASN A 1 297 ? -15.445 30.094 4.43 1 92.62 297 ASN A N 1
ATOM 2219 C CA . ASN A 1 297 ? -16 31.219 3.684 1 92.62 297 ASN A CA 1
ATOM 2220 C C . ASN A 1 297 ? -17.219 30.797 2.865 1 92.62 297 ASN A C 1
ATOM 2222 O O . ASN A 1 297 ? -17.203 30.891 1.637 1 92.62 297 ASN A O 1
ATOM 2226 N N . PRO A 1 298 ? -18.328 30.438 3.396 1 86.5 298 PRO A N 1
ATOM 2227 C CA . PRO A 1 298 ? -19.484 29.859 2.689 1 86.5 298 PRO A CA 1
ATOM 2228 C C . PRO A 1 298 ? -20.219 30.875 1.831 1 86.5 298 PRO A C 1
ATOM 2230 O O . PRO A 1 298 ? -21 30.5 0.945 1 86.5 298 PRO A O 1
ATOM 2233 N N . GLY A 1 299 ? -20 32.156 1.734 1 74.25 299 GLY A N 1
ATOM 2234 C CA . GLY A 1 299 ? -20.531 33.094 0.736 1 74.25 299 GLY A CA 1
ATOM 2235 C C . GLY A 1 299 ? -21.562 34.062 1.298 1 74.25 299 GLY A C 1
ATOM 2236 O O . GLY A 1 299 ? -21.984 34.969 0.604 1 74.25 299 GLY A O 1
ATOM 2237 N N . GLU A 1 300 ? -21.969 34 2.369 1 67.44 300 GLU A N 1
ATOM 2238 C CA . GLU A 1 300 ? -23.047 34.875 2.852 1 67.44 300 GLU A CA 1
ATOM 2239 C C . GLU A 1 300 ? -22.516 36.281 3.141 1 67.44 300 GLU A C 1
ATOM 2241 O O . GLU A 1 300 ? -23.281 37.219 3.158 1 67.44 300 GLU A O 1
ATOM 2246 N N . ARG A 1 301 ? -21.359 36.344 3.188 1 75.25 301 ARG A N 1
ATOM 2247 C CA . ARG A 1 301 ? -20.812 37.656 3.555 1 75.25 301 ARG A CA 1
ATOM 2248 C C . ARG A 1 301 ? -19.672 38.031 2.637 1 75.25 301 ARG A C 1
ATOM 2250 O O . ARG A 1 301 ? -19.016 37.188 2.049 1 75.25 301 ARG A O 1
ATOM 2257 N N . GLU A 1 302 ? -19.625 39.312 2.562 1 84.94 302 GLU A N 1
ATOM 2258 C CA . GLU A 1 302 ? -18.5 39.844 1.798 1 84.94 302 GLU A CA 1
ATOM 2259 C C . GLU A 1 302 ? -17.234 39.906 2.646 1 84.94 302 GLU A C 1
ATOM 2261 O O . GLU A 1 302 ? -17.234 40.469 3.748 1 84.94 302 GLU A O 1
ATOM 2266 N N . VAL A 1 303 ? -16.266 39.219 2.303 1 94.31 303 VAL A N 1
ATOM 2267 C CA . VAL A 1 303 ? -14.961 39.25 2.961 1 94.31 303 VAL A CA 1
ATOM 2268 C C . VAL A 1 303 ? -13.859 39.438 1.918 1 94.31 303 VAL A C 1
ATOM 2270 O O . VAL A 1 303 ? -13.883 38.781 0.868 1 94.31 303 VAL A O 1
ATOM 2273 N N . ASP A 1 304 ? -13 40.438 2.115 1 96.69 304 ASP A N 1
ATOM 2274 C CA . ASP A 1 304 ? -11.82 40.562 1.266 1 96.69 304 ASP A CA 1
ATOM 2275 C C . ASP A 1 304 ? -10.742 39.562 1.669 1 96.69 304 ASP A C 1
ATOM 2277 O O . ASP A 1 304 ? -10.555 39.281 2.855 1 96.69 304 ASP A O 1
ATOM 2281 N N . ILE A 1 305 ? -10.102 39 0.655 1 97.94 305 ILE A N 1
ATOM 2282 C CA . ILE A 1 305 ? -9.039 38.031 0.901 1 97.94 305 ILE A CA 1
ATOM 2283 C C . ILE A 1 305 ? -7.746 38.5 0.249 1 97.94 305 ILE A C 1
ATOM 2285 O O . ILE A 1 305 ? -7.738 38.906 -0.923 1 97.94 305 ILE A O 1
ATOM 2289 N N . ILE A 1 306 ? -6.703 38.594 1.007 1 98.62 306 ILE A N 1
ATOM 2290 C CA . ILE A 1 306 ? -5.348 38.688 0.479 1 98.62 306 ILE A CA 1
ATOM 2291 C C . ILE A 1 306 ? -4.684 37.312 0.493 1 98.62 306 ILE A C 1
ATOM 2293 O O . ILE A 1 306 ? -4.531 36.719 1.553 1 98.62 306 ILE A O 1
ATOM 2297 N N . HIS A 1 307 ? -4.379 36.844 -0.683 1 98.31 307 HIS A N 1
ATOM 2298 C CA . HIS A 1 307 ? -3.688 35.562 -0.827 1 98.31 307 HIS A CA 1
ATOM 2299 C C . HIS A 1 307 ? -2.178 35.781 -0.912 1 98.31 307 HIS A C 1
ATOM 2301 O O . HIS A 1 307 ? -1.672 36.312 -1.896 1 98.31 307 HIS A O 1
ATOM 2307 N N . MET A 1 308 ? -1.473 35.375 0.097 1 98.19 308 MET A N 1
ATOM 2308 C CA . MET A 1 308 ? -0.014 35.438 0.085 1 98.19 308 MET A CA 1
ATOM 2309 C C . MET A 1 308 ? 0.595 34.062 -0.013 1 98.19 308 MET A C 1
ATOM 2311 O O . MET A 1 308 ? 0.393 33.219 0.871 1 98.19 308 MET A O 1
ATOM 2315 N N . ASP A 1 309 ? 1.342 33.781 -1.077 1 97.12 309 ASP A N 1
ATOM 2316 C CA . ASP A 1 309 ? 1.909 32.438 -1.302 1 97.12 309 ASP A CA 1
ATOM 2317 C C . ASP A 1 309 ? 3.031 32.5 -2.338 1 97.12 309 ASP A C 1
ATOM 2319 O O . ASP A 1 309 ? 3.377 33.562 -2.832 1 97.12 309 ASP A O 1
ATOM 2323 N N . PHE A 1 310 ? 3.621 31.344 -2.527 1 94.88 310 PHE A N 1
ATOM 2324 C CA . PHE A 1 310 ? 4.676 31.219 -3.527 1 94.88 310 PHE A CA 1
ATOM 2325 C C . PHE A 1 310 ? 4.078 31.062 -4.922 1 94.88 310 PHE A C 1
ATOM 2327 O O . PHE A 1 310 ? 4.777 31.234 -5.922 1 94.88 310 PHE A O 1
ATOM 2334 N N . HIS A 1 311 ? 2.838 30.703 -4.961 1 91.5 311 HIS A N 1
ATOM 2335 C CA . HIS A 1 311 ? 2.158 30.5 -6.238 1 91.5 311 HIS A CA 1
ATOM 2336 C C . HIS A 1 311 ? 0.767 31.125 -6.223 1 91.5 311 HIS A C 1
ATOM 2338 O O . HIS A 1 311 ? 0.23 31.422 -5.152 1 91.5 311 HIS A O 1
ATOM 2344 N N . ARG A 1 312 ? 0.192 31.328 -7.32 1 92.94 312 ARG A N 1
ATOM 2345 C CA . ARG A 1 312 ? -1.105 31.969 -7.469 1 92.94 312 ARG A CA 1
ATOM 2346 C C . ARG A 1 312 ? -2.213 31.141 -6.836 1 92.94 312 ARG A C 1
ATOM 2348 O O . ARG A 1 312 ? -2.076 29.922 -6.695 1 92.94 312 ARG A O 1
ATOM 2355 N N . ALA A 1 313 ? -3.234 31.797 -6.527 1 93.69 313 ALA A N 1
ATOM 2356 C CA . ALA A 1 313 ? -4.398 31.125 -5.941 1 93.69 313 ALA A CA 1
ATOM 2357 C C . ALA A 1 313 ? -5.168 30.344 -7 1 93.69 313 ALA A C 1
ATOM 2359 O O . ALA A 1 313 ? -5.145 30.688 -8.18 1 93.69 313 ALA A O 1
ATOM 2360 N N . THR A 1 314 ? -5.734 29.266 -6.547 1 89.31 314 THR A N 1
ATOM 2361 C CA . THR A 1 314 ? -6.773 28.625 -7.344 1 89.31 314 THR A CA 1
ATOM 2362 C C . THR A 1 314 ? -8.148 29.203 -7.008 1 89.31 314 THR A C 1
ATOM 2364 O O . THR A 1 314 ? -8.711 28.891 -5.957 1 89.31 314 THR A O 1
ATOM 2367 N N . PHE A 1 315 ? -8.68 29.984 -7.961 1 91.06 315 PHE A N 1
ATOM 2368 C CA . PHE A 1 315 ? -9.93 30.688 -7.707 1 91.06 315 PHE A CA 1
ATOM 2369 C C . PHE A 1 315 ? -11.102 29.719 -7.672 1 91.06 315 PHE A C 1
ATOM 2371 O O . PHE A 1 315 ? -11.086 28.688 -8.352 1 91.06 315 PHE A O 1
ATOM 2378 N N . GLY A 1 316 ? -12.031 30.078 -6.809 1 88.06 316 GLY A N 1
ATOM 2379 C CA . GLY A 1 316 ? -13.297 29.375 -6.699 1 88.06 316 GLY A CA 1
ATOM 2380 C C . GLY A 1 316 ? -14.398 30.219 -6.098 1 88.06 316 GLY A C 1
ATOM 2381 O O . GLY A 1 316 ? -14.164 31.359 -5.68 1 88.06 316 GLY A O 1
ATOM 2382 N N . ALA A 1 317 ? -15.531 29.656 -6.102 1 87.62 317 ALA A N 1
ATOM 2383 C CA . ALA A 1 317 ? -16.719 30.375 -5.648 1 87.62 317 ALA A CA 1
ATOM 2384 C C . ALA A 1 317 ? -16.531 30.906 -4.234 1 87.62 317 ALA A C 1
ATOM 2386 O O . ALA A 1 317 ? -17.062 31.969 -3.887 1 87.62 317 ALA A O 1
ATOM 2387 N N . HIS A 1 318 ? -15.648 30.234 -3.492 1 91.94 318 HIS A N 1
ATOM 2388 C CA . HIS A 1 318 ? -15.539 30.594 -2.082 1 91.94 318 HIS A CA 1
ATOM 2389 C C . HIS A 1 318 ? -14.141 31.109 -1.755 1 91.94 318 HIS A C 1
ATOM 2391 O O . HIS A 1 318 ? -13.844 31.422 -0.6 1 91.94 318 HIS A O 1
ATOM 2397 N N . TYR A 1 319 ? -13.32 31.156 -2.738 1 93.62 319 TYR A N 1
ATOM 2398 C CA . TYR A 1 319 ? -11.961 31.672 -2.578 1 93.62 319 TYR A CA 1
ATOM 2399 C C . TYR A 1 319 ? -11.594 32.594 -3.73 1 93.62 319 TYR A C 1
ATOM 2401 O O . TYR A 1 319 ? -10.969 32.156 -4.703 1 93.62 319 TYR A O 1
ATOM 2409 N N . GLU A 1 320 ? -11.914 33.812 -3.529 1 94.06 320 GLU A N 1
ATOM 2410 C CA . GLU A 1 320 ? -11.703 34.875 -4.523 1 94.06 320 GLU A CA 1
ATOM 2411 C C . GLU A 1 320 ? -10.859 36 -3.949 1 94.06 320 GLU A C 1
ATOM 2413 O O . GLU A 1 320 ? -11.391 37.094 -3.65 1 94.06 320 GLU A O 1
ATOM 2418 N N . PRO A 1 321 ? -9.586 35.812 -3.891 1 96.56 321 PRO A N 1
ATOM 2419 C CA . PRO A 1 321 ? -8.742 36.844 -3.33 1 96.56 321 PRO A CA 1
ATOM 2420 C C . PRO A 1 321 ? -8.852 38.156 -4.102 1 96.56 321 PRO A C 1
ATOM 2422 O O . PRO A 1 321 ? -8.859 38.156 -5.336 1 96.56 321 PRO A O 1
ATOM 2425 N N . ARG A 1 322 ? -8.977 39.219 -3.385 1 96.75 322 ARG A N 1
ATOM 2426 C CA . ARG A 1 322 ? -8.961 40.562 -3.971 1 96.75 322 ARG A CA 1
ATOM 2427 C C . ARG A 1 322 ? -7.559 40.969 -4.41 1 96.75 322 ARG A C 1
ATOM 2429 O O . ARG A 1 322 ? -7.391 41.75 -5.34 1 96.75 322 ARG A O 1
ATOM 2436 N N . LEU A 1 323 ? -6.66 40.406 -3.74 1 98.12 323 LEU A N 1
ATOM 2437 C CA . LEU A 1 323 ? -5.254 40.656 -4.012 1 98.12 323 LEU A CA 1
ATOM 2438 C C . LEU A 1 323 ? -4.402 39.438 -3.803 1 98.12 323 LEU A C 1
ATOM 2440 O O . LEU A 1 323 ? -4.617 38.688 -2.85 1 98.12 323 LEU A O 1
ATOM 2444 N N . GLU A 1 324 ? -3.457 39.219 -4.691 1 97.94 324 GLU A N 1
ATOM 2445 C CA . GLU A 1 324 ? -2.469 38.156 -4.566 1 97.94 324 GLU A CA 1
ATOM 2446 C C . GLU A 1 324 ? -1.064 38.719 -4.379 1 97.94 324 GLU A C 1
ATOM 2448 O O . GLU A 1 324 ? -0.617 39.562 -5.164 1 97.94 324 GLU A O 1
ATOM 2453 N N . LEU A 1 325 ? -0.458 38.344 -3.344 1 98.12 325 LEU A N 1
ATOM 2454 C CA . LEU A 1 325 ? 0.955 38.625 -3.107 1 98.12 325 LEU A CA 1
ATOM 2455 C C . LEU A 1 325 ? 1.798 37.375 -3.334 1 98.12 325 LEU A C 1
ATOM 2457 O O . LEU A 1 325 ? 1.954 36.531 -2.426 1 98.12 325 LEU A O 1
ATOM 2461 N N . ILE A 1 326 ? 2.4 37.25 -4.473 1 96.56 326 ILE A N 1
ATOM 2462 C CA . ILE A 1 326 ? 3.129 36.062 -4.871 1 96.56 326 ILE A CA 1
ATOM 2463 C C . ILE A 1 326 ? 4.629 36.281 -4.703 1 96.56 326 ILE A C 1
ATOM 2465 O O . ILE A 1 326 ? 5.156 37.312 -5.109 1 96.56 326 ILE A O 1
ATOM 2469 N N . GLY A 1 327 ? 5.344 35.406 -4.078 1 95.62 327 GLY A N 1
ATOM 2470 C CA . GLY A 1 327 ? 6.773 35.5 -3.83 1 95.62 327 GLY A CA 1
ATOM 2471 C C . GLY A 1 327 ? 7.18 34.938 -2.479 1 95.62 327 GLY A C 1
ATOM 2472 O O . GLY A 1 327 ? 6.48 34.094 -1.908 1 95.62 327 GLY A O 1
ATOM 2473 N N . SER A 1 328 ? 8.289 35.438 -2.014 1 96.06 328 SER A N 1
ATOM 2474 C CA . SER A 1 328 ? 8.789 35 -0.712 1 96.06 328 SER A CA 1
ATOM 2475 C C . SER A 1 328 ? 7.852 35.438 0.409 1 96.06 328 SER A C 1
ATOM 2477 O O . SER A 1 328 ? 7.621 36.625 0.607 1 96.06 328 SER A O 1
ATOM 2479 N N . LEU A 1 329 ? 7.363 34.469 1.144 1 97.38 329 LEU A N 1
ATOM 2480 C CA . LEU A 1 329 ? 6.465 34.781 2.248 1 97.38 329 LEU A CA 1
ATOM 2481 C C . LEU A 1 329 ? 7.164 35.625 3.301 1 97.38 329 LEU A C 1
ATOM 2483 O O . LEU A 1 329 ? 6.617 36.625 3.76 1 97.38 329 LEU A O 1
ATOM 2487 N N . SER A 1 330 ? 8.359 35.219 3.648 1 97 330 SER A N 1
ATOM 2488 C CA . SER A 1 330 ? 9.133 35.938 4.672 1 97 330 SER A CA 1
ATOM 2489 C C . SER A 1 330 ? 9.438 37.375 4.246 1 97 330 SER A C 1
ATOM 2491 O O . SER A 1 330 ? 9.234 38.312 5.02 1 97 330 SER A O 1
ATOM 2493 N N . ASP A 1 331 ? 9.828 37.531 2.986 1 97 331 ASP A N 1
ATOM 2494 C CA . ASP A 1 331 ? 10.211 38.844 2.52 1 97 331 ASP A CA 1
ATOM 2495 C C . ASP A 1 331 ? 9 39.781 2.4 1 97 331 ASP A C 1
ATOM 2497 O O . ASP A 1 331 ? 9.062 40.938 2.756 1 97 331 ASP A O 1
ATOM 2501 N N . ASN A 1 332 ? 7.938 39.25 1.875 1 98.12 332 ASN A N 1
ATOM 2502 C CA . ASN A 1 332 ? 6.715 40.031 1.765 1 98.12 332 ASN A CA 1
ATOM 2503 C C . ASN A 1 332 ? 6.203 40.469 3.135 1 98.12 332 ASN A C 1
ATOM 2505 O O . ASN A 1 332 ? 5.773 41.625 3.307 1 98.12 332 ASN A O 1
ATOM 2509 N N . LEU A 1 333 ? 6.262 39.594 4.086 1 98.19 333 LEU A N 1
ATOM 2510 C CA . LEU A 1 333 ? 5.836 39.906 5.445 1 98.19 333 LEU A CA 1
ATOM 2511 C C . LEU A 1 333 ? 6.727 40.969 6.062 1 98.19 333 LEU A C 1
ATOM 2513 O O . LEU A 1 333 ? 6.242 41.844 6.77 1 98.19 333 LEU A O 1
ATOM 2517 N N . ALA A 1 334 ? 8.008 40.906 5.82 1 97.69 334 ALA A N 1
ATOM 2518 C CA . ALA A 1 334 ? 8.945 41.875 6.348 1 97.69 334 ALA A CA 1
ATOM 2519 C C . ALA A 1 334 ? 8.625 43.281 5.824 1 97.69 334 ALA A C 1
ATOM 2521 O O . ALA A 1 334 ? 8.656 44.25 6.582 1 97.69 334 ALA A O 1
ATOM 2522 N N . VAL A 1 335 ? 8.336 43.344 4.551 1 97.94 335 VAL A N 1
ATOM 2523 C CA . VAL A 1 335 ? 8.023 44.625 3.93 1 97.94 335 VAL A CA 1
ATOM 2524 C C . VAL A 1 335 ? 6.703 45.156 4.48 1 97.94 335 VAL A C 1
ATOM 2526 O O . VAL A 1 335 ? 6.586 46.344 4.789 1 97.94 335 VAL A O 1
ATOM 2529 N N . LEU A 1 336 ? 5.707 44.312 4.547 1 98 336 LEU A N 1
ATOM 2530 C CA . LEU A 1 336 ? 4.43 44.75 5.117 1 98 336 LEU A CA 1
ATOM 2531 C C . LEU A 1 336 ? 4.617 45.281 6.535 1 98 336 LEU A C 1
ATOM 2533 O O . LEU A 1 336 ? 4.047 46.312 6.895 1 98 336 LEU A O 1
ATOM 2537 N N . ASN A 1 337 ? 5.367 44.562 7.344 1 97.31 337 ASN A N 1
ATOM 2538 C CA . ASN A 1 337 ? 5.637 44.969 8.719 1 97.31 337 ASN A CA 1
ATOM 2539 C C . ASN A 1 337 ? 6.238 46.375 8.789 1 97.31 337 ASN A C 1
ATOM 2541 O O . ASN A 1 337 ? 5.91 47.156 9.688 1 97.31 337 ASN A O 1
ATOM 2545 N N . THR A 1 338 ? 7.07 46.656 7.863 1 97.31 338 THR A N 1
ATOM 2546 C CA . THR A 1 338 ? 7.754 47.969 7.832 1 97.31 338 THR A CA 1
ATOM 2547 C C . THR A 1 338 ? 6.797 49.062 7.406 1 97.31 338 THR A C 1
ATOM 2549 O O . THR A 1 338 ? 6.887 50.188 7.898 1 97.31 338 THR A O 1
ATOM 2552 N N . ARG A 1 339 ? 5.855 48.781 6.605 1 97.94 339 ARG A N 1
ATOM 2553 C CA . ARG A 1 339 ? 5.035 49.781 5.973 1 97.94 339 ARG A CA 1
ATOM 2554 C C . ARG A 1 339 ? 3.762 50.031 6.777 1 97.94 339 ARG A C 1
ATOM 2556 O O . ARG A 1 339 ? 3.213 51.156 6.75 1 97.94 339 ARG A O 1
ATOM 2563 N N . LEU A 1 340 ? 3.33 49.062 7.41 1 98 340 LEU A N 1
ATOM 2564 C CA . LEU A 1 340 ? 2.078 49.188 8.148 1 98 340 LEU A CA 1
ATOM 2565 C C . LEU A 1 340 ? 2.232 50.156 9.328 1 98 340 LEU A C 1
ATOM 2567 O O . LEU A 1 340 ? 3.268 50.156 10 1 98 340 LEU A O 1
ATOM 2571 N N . GLN A 1 341 ? 1.221 50.969 9.578 1 94.62 341 GLN A N 1
ATOM 2572 C CA . GLN A 1 341 ? 1.282 51.938 10.664 1 94.62 341 GLN A CA 1
ATOM 2573 C C . GLN A 1 341 ? 0.062 51.812 11.578 1 94.62 341 GLN A C 1
ATOM 2575 O O . GLN A 1 341 ? 0.199 51.656 12.789 1 94.62 341 GLN A O 1
ATOM 2580 N N . ASN A 1 342 ? -1.14 51.938 11.07 1 92.94 342 ASN A N 1
ATOM 2581 C CA . ASN A 1 342 ? -2.383 51.938 11.836 1 92.94 342 ASN A CA 1
ATOM 2582 C C . ASN A 1 342 ? -3.246 50.719 11.492 1 92.94 342 ASN A C 1
ATOM 2584 O O . ASN A 1 342 ? -4.082 50.781 10.586 1 92.94 342 ASN A O 1
ATOM 2588 N N . VAL A 1 343 ? -3.051 49.688 12.336 1 97.06 343 VAL A N 1
ATOM 2589 C CA . VAL A 1 343 ? -3.793 48.438 12.078 1 97.06 343 VAL A CA 1
ATOM 2590 C C . VAL A 1 343 ? -4.812 48.219 13.188 1 97.06 343 VAL A C 1
ATOM 2592 O O . VAL A 1 343 ? -4.512 48.438 14.367 1 97.06 343 VAL A O 1
ATOM 2595 N N . ALA A 1 344 ? -6.012 47.844 12.797 1 96.31 344 ALA A N 1
ATOM 2596 C CA . ALA A 1 344 ? -7.066 47.562 13.758 1 96.31 344 ALA A CA 1
ATOM 2597 C C . ALA A 1 344 ? -6.648 46.406 14.68 1 96.31 344 ALA A C 1
ATOM 2599 O O . ALA A 1 344 ? -5.777 45.594 14.328 1 96.31 344 ALA A O 1
ATOM 2600 N N . ARG A 1 345 ? -7.328 46.375 15.898 1 96.25 345 ARG A N 1
ATOM 2601 C CA . ARG A 1 345 ? -7.012 45.344 16.891 1 96.25 345 ARG A CA 1
ATOM 2602 C C . ARG A 1 345 ? -8.234 44.5 17.234 1 96.25 345 ARG A C 1
ATOM 2604 O O . ARG A 1 345 ? -8.734 44.562 18.359 1 96.25 345 ARG A O 1
ATOM 2611 N N . PRO A 1 346 ? -8.555 43.656 16.328 1 95.12 346 PRO A N 1
ATOM 2612 C CA . PRO A 1 346 ? -9.789 42.875 16.5 1 95.12 346 PRO A CA 1
ATOM 2613 C C . PRO A 1 346 ? -9.766 42 17.734 1 95.12 346 PRO A C 1
ATOM 2615 O O . PRO A 1 346 ? -10.82 41.688 18.297 1 95.12 346 PRO A O 1
ATOM 2618 N N . HIS A 1 347 ? -8.594 41.594 18.234 1 94.75 347 HIS A N 1
ATOM 2619 C CA . HIS A 1 347 ? -8.484 40.688 19.375 1 94.75 347 HIS A CA 1
ATOM 2620 C C . HIS A 1 347 ? -8.992 41.375 20.656 1 94.75 347 HIS A C 1
ATOM 2622 O O . HIS A 1 347 ? -9.266 40.688 21.656 1 94.75 347 HIS A O 1
ATOM 2628 N N . GLU A 1 348 ? -9.195 42.688 20.547 1 95.81 348 GLU A N 1
ATOM 2629 C CA . GLU A 1 348 ? -9.633 43.438 21.719 1 95.81 348 GLU A CA 1
ATOM 2630 C C . GLU A 1 348 ? -11.156 43.562 21.734 1 95.81 348 GLU A C 1
ATOM 2632 O O . GLU A 1 348 ? -11.727 44.031 22.734 1 95.81 348 GLU A O 1
ATOM 2637 N N . THR A 1 349 ? -11.82 43.125 20.734 1 96.38 349 THR A N 1
ATOM 2638 C CA . THR A 1 349 ? -13.273 43.219 20.672 1 96.38 349 THR A CA 1
ATOM 2639 C C . THR A 1 349 ? -13.914 42.219 21.641 1 96.38 349 THR A C 1
ATOM 2641 O O . THR A 1 349 ? -13.273 41.25 22.031 1 96.38 349 THR A O 1
ATOM 2644 N N . VAL A 1 350 ? -15.148 42.438 21.922 1 96.25 350 VAL A N 1
ATOM 2645 C CA . VAL A 1 350 ? -15.906 41.562 22.828 1 96.25 350 VAL A CA 1
ATOM 2646 C C . VAL A 1 350 ? -16.047 40.156 22.219 1 96.25 350 VAL A C 1
ATOM 2648 O O . VAL A 1 350 ? -15.883 39.156 22.906 1 96.25 350 VAL A O 1
ATOM 2651 N N . VAL A 1 351 ? -16.297 40.156 21.016 1 94.56 351 VAL A N 1
ATOM 2652 C CA . VAL A 1 351 ? -16.5 38.875 20.328 1 94.56 351 VAL A CA 1
ATOM 2653 C C . VAL A 1 351 ? -15.219 38.062 20.375 1 94.56 351 VAL A C 1
ATOM 2655 O O . VAL A 1 351 ? -15.25 36.875 20.688 1 94.56 351 VAL A O 1
ATOM 2658 N N . ALA A 1 352 ? -14.133 38.656 20.094 1 96.38 352 ALA A N 1
ATOM 2659 C CA . ALA A 1 352 ? -12.852 37.969 20.078 1 96.38 352 ALA A CA 1
ATOM 2660 C C . ALA A 1 352 ? -12.484 37.469 21.469 1 96.38 352 ALA A C 1
ATOM 2662 O O . ALA A 1 352 ? -11.984 36.344 21.625 1 96.38 352 ALA A O 1
ATOM 2663 N N . LYS A 1 353 ? -12.75 38.25 22.438 1 96.81 353 LYS A N 1
ATOM 2664 C CA . LYS A 1 353 ? -12.445 37.844 23.812 1 96.81 353 LYS A CA 1
ATOM 2665 C C . LYS A 1 353 ? -13.281 36.625 24.219 1 96.81 353 LYS A C 1
ATOM 2667 O O . LYS A 1 353 ? -12.789 35.75 24.906 1 96.81 353 LYS A O 1
ATOM 2672 N N . LYS A 1 354 ? -14.484 36.656 23.844 1 96.19 354 LYS A N 1
ATOM 2673 C CA . LYS A 1 354 ? -15.359 35.531 24.125 1 96.19 354 LYS A CA 1
ATOM 2674 C C . LYS A 1 354 ? -14.875 34.25 23.453 1 96.19 354 LYS A C 1
ATOM 2676 O O . LYS A 1 354 ? -14.859 33.188 24.062 1 96.19 354 LYS A O 1
ATOM 2681 N N . LEU A 1 355 ? -14.508 34.406 22.25 1 96.19 355 LEU A N 1
ATOM 2682 C CA . LEU A 1 355 ? -14.023 33.281 21.484 1 96.19 355 LEU A CA 1
ATOM 2683 C C . LEU A 1 355 ? -12.719 32.719 22.062 1 96.19 355 LEU A C 1
ATOM 2685 O O . LEU A 1 355 ? -12.516 31.516 22.125 1 96.19 355 LEU A O 1
ATOM 2689 N N . PHE A 1 356 ? -11.867 33.594 22.469 1 96.62 356 PHE A N 1
ATOM 2690 C CA . PHE A 1 356 ? -10.609 33.219 23.078 1 96.62 356 PHE A CA 1
ATOM 2691 C C . PHE A 1 356 ? -10.852 32.438 24.359 1 96.62 356 PHE A C 1
ATOM 2693 O O . PHE A 1 356 ? -10.227 31.391 24.578 1 96.62 356 PHE A O 1
ATOM 2700 N N . SER A 1 357 ? -11.742 32.938 25.156 1 95 357 SER A N 1
ATOM 2701 C CA . SER A 1 357 ? -12.102 32.25 26.391 1 95 357 SER A CA 1
ATOM 2702 C C . SER A 1 357 ? -12.711 30.875 26.109 1 95 357 SER A C 1
ATOM 2704 O O . SER A 1 357 ? -12.438 29.906 26.812 1 95 357 SER A O 1
ATOM 2706 N N . GLY A 1 358 ? -13.492 30.844 25.109 1 92.69 358 GLY A N 1
ATOM 2707 C CA . GLY A 1 358 ? -14.094 29.578 24.703 1 92.69 358 GLY A CA 1
ATOM 2708 C C . GLY A 1 358 ? -13.07 28.547 24.266 1 92.69 358 GLY A C 1
ATOM 2709 O O . GLY A 1 358 ? -13.211 27.359 24.562 1 92.69 358 GLY A O 1
ATOM 2710 N N . LEU A 1 359 ? -12.086 29 23.562 1 94.62 359 LEU A N 1
ATOM 2711 C CA . LEU A 1 359 ? -11.016 28.125 23.078 1 94.62 359 LEU A CA 1
ATOM 2712 C C . LEU A 1 359 ? -10.312 27.438 24.234 1 94.62 359 LEU A C 1
ATOM 2714 O O . LEU A 1 359 ? -9.922 26.266 24.141 1 94.62 359 LEU A O 1
ATOM 2718 N N . HIS A 1 360 ? -10.234 28.047 25.391 1 93.88 360 HIS A N 1
ATOM 2719 C CA . HIS A 1 360 ? -9.43 27.547 26.516 1 93.88 360 HIS A CA 1
ATOM 2720 C C . HIS A 1 360 ? -10.312 26.984 27.625 1 93.88 360 HIS A C 1
ATOM 2722 O O . HIS A 1 360 ? -9.805 26.5 28.641 1 93.88 360 HIS A O 1
ATOM 2728 N N . ALA A 1 361 ? -11.609 26.969 27.438 1 91.19 361 ALA A N 1
ATOM 2729 C CA . ALA A 1 361 ? -12.562 26.578 28.484 1 91.19 361 ALA A CA 1
ATOM 2730 C C . ALA A 1 361 ? -12.352 25.125 28.906 1 91.19 361 ALA A C 1
ATOM 2732 O O . ALA A 1 361 ? -12.539 24.781 30.078 1 91.19 361 ALA A O 1
ATOM 2733 N N . TRP A 1 362 ? -11.914 24.297 28 1 91.12 362 TRP A N 1
ATOM 2734 C CA . TRP A 1 362 ? -11.773 22.859 28.266 1 91.12 362 TRP A CA 1
ATOM 2735 C C . TRP A 1 362 ? -10.688 22.609 29.312 1 91.12 362 TRP A C 1
ATOM 2737 O O . TRP A 1 362 ? -10.75 21.625 30.047 1 91.12 362 TRP A O 1
ATOM 2747 N N . GLU A 1 363 ? -9.719 23.469 29.438 1 90.56 363 GLU A N 1
ATOM 2748 C CA . GLU A 1 363 ? -8.547 23.281 30.281 1 90.56 363 GLU A CA 1
ATOM 2749 C C . GLU A 1 363 ? -8.945 23.203 31.766 1 90.56 363 GLU A C 1
ATOM 2751 O O . GLU A 1 363 ? -8.266 22.562 32.562 1 90.56 363 GLU A O 1
ATOM 2756 N N . THR A 1 364 ? -10.023 23.812 32.062 1 86 364 THR A N 1
ATOM 2757 C CA . THR A 1 364 ? -10.477 23.844 33.438 1 86 364 THR A CA 1
ATOM 2758 C C . THR A 1 364 ? -11.766 23.047 33.594 1 86 364 THR A C 1
ATOM 2760 O O . THR A 1 364 ? -12.367 23.031 34.688 1 86 364 THR A O 1
ATOM 2763 N N . GLY A 1 365 ? -12.102 22.391 32.594 1 85.12 365 GLY A N 1
ATOM 2764 C CA . GLY A 1 365 ? -13.32 21.609 32.625 1 85.12 365 GLY A CA 1
ATOM 2765 C C . GLY A 1 365 ? -13.141 20.266 33.344 1 85.12 365 GLY A C 1
ATOM 2766 O O . GLY A 1 365 ? -12.016 19.812 33.531 1 85.12 365 GLY A O 1
ATOM 2767 N N . PRO A 1 366 ? -14.211 19.625 33.625 1 78.75 366 PRO A N 1
ATOM 2768 C CA . PRO A 1 366 ? -14.172 18.375 34.375 1 78.75 366 PRO A CA 1
ATOM 2769 C C . PRO A 1 366 ? -13.492 17.25 33.625 1 78.75 366 PRO A C 1
ATOM 2771 O O . PRO A 1 366 ? -12.906 16.344 34.219 1 78.75 366 PRO A O 1
ATOM 2774 N N . LYS A 1 367 ? -13.586 17.344 32.406 1 82.12 367 LYS A N 1
ATOM 2775 C CA . LYS A 1 367 ? -13.047 16.25 31.578 1 82.12 367 LYS A CA 1
ATOM 2776 C C . LYS A 1 367 ? -11.523 16.312 31.516 1 82.12 367 LYS A C 1
ATOM 2778 O O . LYS A 1 367 ? -10.875 15.32 31.188 1 82.12 367 LYS A O 1
ATOM 2783 N N . ALA A 1 368 ? -11.031 17.438 31.734 1 79.25 368 ALA A N 1
ATOM 2784 C CA . ALA A 1 368 ? -9.578 17.578 31.797 1 79.25 368 ALA A CA 1
ATOM 2785 C C . ALA A 1 368 ? -9.023 17.062 33.125 1 79.25 368 ALA A C 1
ATOM 2787 O O . ALA A 1 368 ? -7.809 16.984 33.312 1 79.25 368 ALA A O 1
ATOM 2788 N N . CYS A 1 369 ? -9.844 16.312 33.844 1 66 369 CYS A N 1
ATOM 2789 C CA . CYS A 1 369 ? -9.648 15.539 35.062 1 66 369 CYS A CA 1
ATOM 2790 C C . CYS A 1 369 ? -8.68 16.234 36 1 66 369 CYS A C 1
ATOM 2792 O O . CYS A 1 369 ? -7.551 15.773 36.188 1 66 369 CYS A O 1
ATOM 2794 N N . PRO A 1 370 ? -9.047 17.531 36.5 1 56.84 370 PRO A N 1
ATOM 2795 C CA . PRO A 1 370 ? -8.188 18.016 37.594 1 56.84 370 PRO A CA 1
ATOM 2796 C C . PRO A 1 370 ? -7.996 16.969 38.688 1 56.84 370 PRO A C 1
ATOM 2798 O O . PRO A 1 370 ? -8.852 16.094 38.875 1 56.84 370 PRO A O 1
ATOM 2801 N N . SER A 1 371 ? -6.863 16.5 39.125 1 54.12 371 SER A N 1
ATOM 2802 C CA . SER A 1 371 ? -6.574 15.531 40.188 1 54.12 371 SER A CA 1
ATOM 2803 C C . SER A 1 371 ? -7.602 15.617 41.312 1 54.12 371 SER A C 1
ATOM 2805 O O . SER A 1 371 ? -7.82 16.688 41.875 1 54.12 371 SER A O 1
ATOM 2807 N N . PRO A 1 372 ? -8.32 14.32 41.594 1 54.41 372 PRO A N 1
ATOM 2808 C CA . PRO A 1 372 ? -8.281 12.945 41.094 1 54.41 372 PRO A CA 1
ATOM 2809 C C . PRO A 1 372 ? -9.289 12.703 39.969 1 54.41 372 PRO A C 1
ATOM 2811 O O . PRO A 1 372 ? -10.414 13.203 40.031 1 54.41 372 PRO A O 1
ATOM 2814 N N . CYS A 1 373 ? -8.844 12.086 38.781 1 60.03 373 CYS A N 1
ATOM 2815 C CA . CYS A 1 373 ? -9.75 11.742 37.688 1 60.03 373 CYS A CA 1
ATOM 2816 C C . CYS A 1 373 ? -10.688 10.609 38.094 1 60.03 373 CYS A C 1
ATOM 2818 O O . CYS A 1 373 ? -10.25 9.609 38.656 1 60.03 373 CYS A O 1
ATOM 2820 N N . PRO A 1 374 ? -12.078 10.805 38.062 1 61.28 374 PRO A N 1
ATOM 2821 C CA . PRO A 1 374 ? -12.969 9.711 38.438 1 61.28 374 PRO A CA 1
ATOM 2822 C C . PRO A 1 374 ? -12.578 8.383 37.781 1 61.28 374 PRO A C 1
ATOM 2824 O O . PRO A 1 374 ? -12.031 8.367 36.688 1 61.28 374 PRO A O 1
ATOM 2827 N N . ASP A 1 375 ? -12.633 7.281 38.562 1 62.59 375 ASP A N 1
ATOM 2828 C CA . ASP A 1 375 ? -12.242 5.93 38.188 1 62.59 375 ASP A CA 1
ATOM 2829 C C . ASP A 1 375 ? -13.234 5.34 37.188 1 62.59 375 ASP A C 1
ATOM 2831 O O . ASP A 1 375 ? -14.125 4.582 37.562 1 62.59 375 ASP A O 1
ATOM 2835 N N . THR A 1 376 ? -13.367 5.883 35.938 1 66.12 376 THR A N 1
ATOM 2836 C CA . THR A 1 376 ? -14.227 5.336 34.906 1 66.12 376 THR A CA 1
ATOM 2837 C C . THR A 1 376 ? -13.555 4.145 34.219 1 66.12 376 THR A C 1
ATOM 2839 O O . THR A 1 376 ? -14.172 3.475 33.375 1 66.12 376 THR A O 1
ATOM 2842 N N . GLY A 1 377 ? -12.414 3.869 34.656 1 82.81 377 GLY A N 1
ATOM 2843 C CA . GLY A 1 377 ? -11.664 2.766 34.062 1 82.81 377 GLY A CA 1
ATOM 2844 C C . GLY A 1 377 ? -11.008 3.115 32.75 1 82.81 377 GLY A C 1
ATOM 2845 O O . GLY A 1 377 ? -10.133 2.393 32.281 1 82.81 377 GLY A O 1
ATOM 2846 N N . LYS A 1 378 ? -11.414 4.184 32 1 92.06 378 LYS A N 1
ATOM 2847 C CA . LYS A 1 378 ? -10.82 4.602 30.719 1 92.06 378 LYS A CA 1
ATOM 2848 C C . LYS A 1 378 ? -10.281 6.027 30.812 1 92.06 378 LYS A C 1
ATOM 2850 O O . LYS A 1 378 ? -10.766 6.832 31.609 1 92.06 378 LYS A O 1
ATOM 2855 N N . VAL A 1 379 ? -9.258 6.352 30.047 1 94.44 379 VAL A N 1
ATOM 2856 C CA . VAL A 1 379 ? -8.641 7.672 30.062 1 94.44 379 VAL A CA 1
ATOM 2857 C C . VAL A 1 379 ? -9.359 8.594 29.078 1 94.44 379 VAL A C 1
ATOM 2859 O O . VAL A 1 379 ? -9.453 8.281 27.891 1 94.44 379 VAL A O 1
ATOM 2862 N N . HIS A 1 380 ? -9.883 9.688 29.594 1 94.06 380 HIS A N 1
ATOM 2863 C CA . HIS A 1 380 ? -10.5 10.648 28.688 1 94.06 380 HIS A CA 1
ATOM 2864 C C . HIS A 1 380 ? -9.445 11.352 27.844 1 94.06 380 HIS A C 1
ATOM 2866 O O . HIS A 1 380 ? -8.375 11.703 28.328 1 94.06 380 HIS A O 1
ATOM 2872 N N . PRO A 1 381 ? -9.719 11.633 26.562 1 95.5 381 PRO A N 1
ATOM 2873 C CA . PRO A 1 381 ? -8.766 12.281 25.672 1 95.5 381 PRO A CA 1
ATOM 2874 C C . PRO A 1 381 ? -8.234 13.602 26.219 1 95.5 381 PRO A C 1
ATOM 2876 O O . PRO A 1 381 ? -7.035 13.875 26.125 1 95.5 381 PRO A O 1
ATOM 2879 N N . LEU A 1 382 ? -9.07 14.461 26.812 1 95 382 LEU A N 1
ATOM 2880 C CA . LEU A 1 382 ? -8.672 15.773 27.297 1 95 382 LEU A CA 1
ATOM 2881 C C . LEU A 1 382 ? -7.727 15.641 28.484 1 95 382 LEU A C 1
ATOM 2883 O O . LEU A 1 382 ? -6.797 16.438 28.625 1 95 382 LEU A O 1
ATOM 2887 N N . HIS A 1 383 ? -8.016 14.633 29.344 1 93.81 383 HIS A N 1
ATOM 2888 C CA . HIS A 1 383 ? -7.094 14.352 30.453 1 93.81 383 HIS A CA 1
ATOM 2889 C C . HIS A 1 383 ? -5.727 13.922 29.922 1 93.81 383 HIS A C 1
ATOM 2891 O O . HIS A 1 383 ? -4.695 14.398 30.422 1 93.81 383 HIS A O 1
ATOM 2897 N N . PHE A 1 384 ? -5.746 13.047 29 1 96.25 384 PHE A N 1
ATOM 2898 C CA . PHE A 1 384 ? -4.512 12.57 28.391 1 96.25 384 PHE A CA 1
ATOM 2899 C C . PHE A 1 384 ? -3.705 13.727 27.828 1 96.25 384 PHE A C 1
ATOM 2901 O O . PHE A 1 384 ? -2.504 13.836 28.078 1 96.25 384 PHE A O 1
ATOM 2908 N N . ILE A 1 385 ? -4.328 14.57 26.984 1 96.88 385 ILE A N 1
ATOM 2909 C CA . ILE A 1 385 ? -3.664 15.672 26.297 1 96.88 385 ILE A CA 1
ATOM 2910 C C . ILE A 1 385 ? -3.072 16.641 27.328 1 96.88 385 ILE A C 1
ATOM 2912 O O . ILE A 1 385 ? -1.941 17.109 27.156 1 96.88 385 ILE A O 1
ATOM 2916 N N . LYS A 1 386 ? -3.824 16.953 28.375 1 94.81 386 LYS A N 1
ATOM 2917 C CA . LYS A 1 386 ? -3.344 17.859 29.422 1 94.81 386 LYS A CA 1
ATOM 2918 C C . LYS A 1 386 ? -2.076 17.312 30.078 1 94.81 386 LYS A C 1
ATOM 2920 O O . LYS A 1 386 ? -1.099 18.047 30.25 1 94.81 386 LYS A O 1
ATOM 2925 N N . VAL A 1 387 ? -2.117 16.016 30.391 1 94.56 387 VAL A N 1
ATOM 2926 C CA . VAL A 1 387 ? -0.978 15.391 31.062 1 94.56 387 VAL A CA 1
ATOM 2927 C C . VAL A 1 387 ? 0.214 15.352 30.109 1 94.56 387 VAL A C 1
ATOM 2929 O O . VAL A 1 387 ? 1.34 15.672 30.5 1 94.56 387 VAL A O 1
ATOM 2932 N N . LEU A 1 388 ? -0.004 14.945 28.875 1 96.62 388 LEU A N 1
ATOM 2933 C CA . LEU A 1 388 ? 1.083 14.875 27.906 1 96.62 388 LEU A CA 1
ATOM 2934 C C . LEU A 1 388 ? 1.698 16.25 27.688 1 96.62 388 LEU A C 1
ATOM 2936 O O . LEU A 1 388 ? 2.922 16.391 27.594 1 96.62 388 LEU A O 1
ATOM 2940 N N . GLN A 1 389 ? 0.823 17.266 27.5 1 94.81 389 GLN A N 1
ATOM 2941 C CA . GLN A 1 389 ? 1.281 18.641 27.312 1 94.81 389 GLN A CA 1
ATOM 2942 C C . GLN A 1 389 ? 2.252 19.062 28.406 1 94.81 389 GLN A C 1
ATOM 2944 O O . GLN A 1 389 ? 3.328 19.594 28.125 1 94.81 389 GLN A O 1
ATOM 2949 N N . LYS A 1 390 ? 1.86 18.781 29.625 1 93.38 390 LYS A N 1
ATOM 2950 C CA . LYS A 1 390 ? 2.684 19.125 30.781 1 93.38 390 LYS A CA 1
ATOM 2951 C C . LYS A 1 390 ? 4.02 18.391 30.75 1 93.38 390 LYS A C 1
ATOM 2953 O O . LYS A 1 390 ? 5.066 18.984 31.016 1 93.38 390 LYS A O 1
ATOM 2958 N N . LYS A 1 391 ? 3.99 17.188 30.406 1 95.62 391 LYS A N 1
ATOM 2959 C CA . LYS A 1 391 ? 5.203 16.375 30.375 1 95.62 391 LYS A CA 1
ATOM 2960 C C . LYS A 1 391 ? 6.152 16.844 29.281 1 95.62 391 LYS A C 1
ATOM 2962 O O . LYS A 1 391 ? 7.371 16.859 29.484 1 95.62 391 LYS A O 1
ATOM 2967 N N . LEU A 1 392 ? 5.625 17.188 28.156 1 94.88 392 LEU A N 1
ATOM 2968 C CA . LEU A 1 392 ? 6.453 17.609 27.031 1 94.88 392 LEU A CA 1
ATOM 2969 C C . LEU A 1 392 ? 7.098 18.969 27.297 1 94.88 392 LEU A C 1
ATOM 2971 O O . LEU A 1 392 ? 8.195 19.25 26.828 1 94.88 392 LEU A O 1
ATOM 2975 N N . GLU A 1 393 ? 6.445 19.797 28.031 1 90.5 393 GLU A N 1
ATOM 2976 C CA . GLU A 1 393 ? 6.973 21.109 28.391 1 90.5 393 GLU A CA 1
ATOM 2977 C C . GLU A 1 393 ? 8.219 20.984 29.266 1 90.5 393 GLU A C 1
ATOM 2979 O O . GLU A 1 393 ? 9.023 21.922 29.344 1 90.5 393 GLU A O 1
ATOM 2984 N N . ALA A 1 394 ? 8.359 19.859 29.828 1 90.25 394 ALA A N 1
ATOM 2985 C CA . ALA A 1 394 ? 9.5 19.641 30.703 1 90.25 394 ALA A CA 1
ATOM 2986 C C . ALA A 1 394 ? 10.766 19.344 29.906 1 90.25 394 ALA A C 1
ATOM 2988 O O . ALA A 1 394 ? 11.875 19.406 30.453 1 90.25 394 ALA A O 1
ATOM 2989 N N . PHE A 1 395 ? 10.633 19.109 28.672 1 92.25 395 PHE A N 1
ATOM 2990 C CA . PHE A 1 395 ? 11.789 18.844 27.812 1 92.25 395 PHE A CA 1
ATOM 2991 C C . PHE A 1 395 ? 12.492 20.141 27.453 1 92.25 395 PHE A C 1
ATOM 2993 O O . PHE A 1 395 ? 11.852 21.188 27.297 1 92.25 395 PHE A O 1
ATOM 3000 N N . GLU A 1 396 ? 13.773 20.094 27.359 1 86.75 396 GLU A N 1
ATOM 3001 C CA . GLU A 1 396 ? 14.531 21.266 26.922 1 86.75 396 GLU A CA 1
ATOM 3002 C C . GLU A 1 396 ? 14.148 21.688 25.516 1 86.75 396 GLU A C 1
ATOM 3004 O O . GLU A 1 396 ? 13.945 22.859 25.234 1 86.75 396 GLU A O 1
ATOM 3009 N N . GLN A 1 397 ? 14.156 20.703 24.734 1 86.75 397 GLN A N 1
ATOM 3010 C CA . GLN A 1 397 ? 13.672 20.891 23.375 1 86.75 397 GLN A CA 1
ATOM 3011 C C . GLN A 1 397 ? 12.359 20.156 23.156 1 86.75 397 GLN A C 1
ATOM 3013 O O . GLN A 1 397 ? 12.234 18.969 23.484 1 86.75 397 GLN A O 1
ATOM 3018 N N . THR A 1 398 ? 11.453 20.891 22.562 1 88.62 398 THR A N 1
ATOM 3019 C CA . THR A 1 398 ? 10.148 20.297 22.312 1 88.62 398 THR A CA 1
ATOM 3020 C C . THR A 1 398 ? 10.273 19.094 21.375 1 88.62 398 THR A C 1
ATOM 3022 O O . THR A 1 398 ? 10.773 19.234 20.266 1 88.62 398 THR A O 1
ATOM 3025 N N . PRO A 1 399 ? 9.812 17.938 21.828 1 95.12 399 PRO A N 1
ATOM 3026 C CA . PRO A 1 399 ? 9.852 16.781 20.922 1 95.12 399 PRO A CA 1
ATOM 3027 C C . PRO A 1 399 ? 8.93 16.938 19.719 1 95.12 399 PRO A C 1
ATOM 3029 O O . PRO A 1 399 ? 7.875 17.578 19.828 1 95.12 399 PRO A O 1
ATOM 3032 N N . THR A 1 400 ? 9.398 16.391 18.594 1 97.06 400 THR A N 1
ATOM 3033 C CA . THR A 1 400 ? 8.5 16.266 17.453 1 97.06 400 THR A CA 1
ATOM 3034 C C . THR A 1 400 ? 7.402 15.25 17.734 1 97.06 400 THR A C 1
ATOM 3036 O O . THR A 1 400 ? 7.664 14.188 18.297 1 97.06 400 THR A O 1
ATOM 3039 N N . ILE A 1 401 ? 6.188 15.609 17.422 1 98.38 401 ILE A N 1
ATOM 3040 C CA . ILE A 1 401 ? 5.039 14.727 17.578 1 98.38 401 ILE A CA 1
ATOM 3041 C C . ILE A 1 401 ? 4.449 14.391 16.203 1 98.38 401 ILE A C 1
ATOM 3043 O O . ILE A 1 401 ? 4.105 15.297 15.438 1 98.38 401 ILE A O 1
ATOM 3047 N N . SER A 1 402 ? 4.418 13.156 15.859 1 98.62 402 SER A N 1
ATOM 3048 C CA . SER A 1 402 ? 3.654 12.695 14.703 1 98.62 402 SER A CA 1
ATOM 3049 C C . SER A 1 402 ? 2.326 12.078 15.133 1 98.62 402 SER A C 1
ATOM 3051 O O . SER A 1 402 ? 2.295 11.195 15.992 1 98.62 402 SER A O 1
ATOM 3053 N N . CYS A 1 403 ? 1.271 12.555 14.586 1 98.56 403 CYS A N 1
ATOM 3054 C CA . CYS A 1 403 ? -0.067 12.102 14.953 1 98.56 403 CYS A CA 1
ATOM 3055 C C . CYS A 1 403 ? -0.773 11.461 13.766 1 98.56 403 CYS A C 1
ATOM 3057 O O . CYS A 1 403 ? -0.868 12.062 12.695 1 98.56 403 CYS A O 1
ATOM 3059 N N . ASP A 1 404 ? -1.279 10.25 13.969 1 98.62 404 ASP A N 1
ATOM 3060 C CA . ASP A 1 404 ? -2.029 9.531 12.945 1 98.62 404 ASP A CA 1
ATOM 3061 C C . ASP A 1 404 ? -3.439 10.102 12.797 1 98.62 404 ASP A C 1
ATOM 3063 O O . ASP A 1 404 ? -3.785 11.094 13.438 1 98.62 404 ASP A O 1
ATOM 3067 N N . VAL A 1 405 ? -4.227 9.5 11.938 1 97.31 405 VAL A N 1
ATOM 3068 C CA . VAL A 1 405 ? -5.566 9.992 11.633 1 97.31 405 VAL A CA 1
ATOM 3069 C C . VAL A 1 405 ? -6.605 9.18 12.398 1 97.31 405 VAL A C 1
ATOM 3071 O O . VAL A 1 405 ? -6.434 7.98 12.602 1 97.31 405 VAL A O 1
ATOM 3074 N N . GLY A 1 406 ? -7.66 9.727 12.797 1 96.81 406 GLY A N 1
ATOM 3075 C CA . GLY A 1 406 ? -8.766 9.18 13.57 1 96.81 406 GLY A CA 1
ATOM 3076 C C . GLY A 1 406 ? -9.312 10.156 14.602 1 96.81 406 GLY A C 1
ATOM 3077 O O . GLY A 1 406 ? -9.078 11.359 14.508 1 96.81 406 GLY A O 1
ATOM 3078 N N . SER A 1 407 ? -10.078 9.594 15.562 1 97.69 407 SER A N 1
ATOM 3079 C CA . SER A 1 407 ? -10.523 10.445 16.656 1 97.69 407 SER A CA 1
ATOM 3080 C C . SER A 1 407 ? -9.344 11.094 17.375 1 97.69 407 SER A C 1
ATOM 3082 O O . SER A 1 407 ? -9.445 12.227 17.859 1 97.69 407 SER A O 1
ATOM 3084 N N . VAL A 1 408 ? -8.289 10.398 17.344 1 98 408 VAL A N 1
ATOM 3085 C CA . VAL A 1 408 ? -7.078 10.859 18.031 1 98 408 VAL A CA 1
ATOM 3086 C C . VAL A 1 408 ? -6.602 12.172 17.406 1 98 408 VAL A C 1
ATOM 3088 O O . VAL A 1 408 ? -6.262 13.117 18.125 1 98 408 VAL A O 1
ATOM 3091 N N . TYR A 1 409 ? -6.586 12.32 16.094 1 96.25 409 TYR A N 1
ATOM 3092 C CA . TYR A 1 409 ? -6.023 13.531 15.508 1 96.25 409 TYR A CA 1
ATOM 3093 C C . TYR A 1 409 ? -6.984 14.703 15.664 1 96.25 409 TYR A C 1
ATOM 3095 O O . TYR A 1 409 ? -6.562 15.867 15.688 1 96.25 409 TYR A O 1
ATOM 3103 N N . ILE A 1 410 ? -8.359 14.398 15.797 1 97 410 ILE A N 1
ATOM 3104 C CA . ILE A 1 410 ? -9.305 15.484 16.047 1 97 410 ILE A CA 1
ATOM 3105 C C . ILE A 1 410 ? -9 16.125 17.406 1 97 410 ILE A C 1
ATOM 3107 O O . ILE A 1 410 ? -8.891 17.344 17.5 1 97 410 ILE A O 1
ATOM 3111 N N . TYR A 1 411 ? -8.812 15.305 18.359 1 97.44 411 TYR A N 1
ATOM 3112 C CA . TYR A 1 411 ? -8.539 15.781 19.719 1 97.44 411 TYR A CA 1
ATOM 3113 C C . TYR A 1 411 ? -7.215 16.531 19.766 1 97.44 411 TYR A C 1
ATOM 3115 O O . TYR A 1 411 ? -7.141 17.625 20.328 1 97.44 411 TYR A O 1
ATOM 3123 N N . PHE A 1 412 ? -6.23 15.984 19.188 1 98.06 412 PHE A N 1
ATOM 3124 C CA . PHE A 1 412 ? -4.914 16.609 19.281 1 98.06 412 PHE A CA 1
ATOM 3125 C C . PHE A 1 412 ? -4.887 17.922 18.5 1 98.06 412 PHE A C 1
ATOM 3127 O O . PHE A 1 412 ? -4.297 18.906 18.938 1 98.06 412 PHE A O 1
ATOM 3134 N N . CYS A 1 413 ? -5.469 17.953 17.312 1 97.38 413 CYS A N 1
ATOM 3135 C CA . CYS A 1 413 ? -5.449 19.156 16.484 1 97.38 413 CYS A CA 1
ATOM 3136 C C . CYS A 1 413 ? -6.223 20.281 17.156 1 97.38 413 CYS A C 1
ATOM 3138 O O . CYS A 1 413 ? -5.887 21.469 17 1 97.38 413 CYS A O 1
ATOM 3140 N N . ARG A 1 414 ? -7.188 19.938 17.953 1 96.19 414 ARG A N 1
ATOM 3141 C CA . ARG A 1 414 ? -8.055 20.953 18.547 1 96.19 414 ARG A CA 1
ATOM 3142 C C . ARG A 1 414 ? -7.547 21.375 19.922 1 96.19 414 ARG A C 1
ATOM 3144 O O . ARG A 1 414 ? -7.688 22.531 20.328 1 96.19 414 ARG A O 1
ATOM 3151 N N . PHE A 1 415 ? -6.914 20.406 20.641 1 96.38 415 PHE A N 1
ATOM 3152 C CA . PHE A 1 415 ? -6.758 20.672 22.078 1 96.38 415 PHE A CA 1
ATOM 3153 C C . PHE A 1 415 ? -5.289 20.625 22.469 1 96.38 415 PHE A C 1
ATOM 3155 O O . PHE A 1 415 ? -4.922 21.047 23.578 1 96.38 415 PHE A O 1
ATOM 3162 N N . PHE A 1 416 ? -4.418 20.078 21.656 1 96.75 416 PHE A N 1
ATOM 3163 C CA . PHE A 1 416 ? -2.982 20.094 21.906 1 96.75 416 PHE A CA 1
ATOM 3164 C C . PHE A 1 416 ? -2.354 21.359 21.344 1 96.75 416 PHE A C 1
ATOM 3166 O O . PHE A 1 416 ? -2.602 21.734 20.188 1 96.75 416 PHE A O 1
ATOM 3173 N N . TYR A 1 417 ? -1.552 22.031 22.125 1 94.88 417 TYR A N 1
ATOM 3174 C CA . TYR A 1 417 ? -0.954 23.297 21.688 1 94.88 417 TYR A CA 1
ATOM 3175 C C . TYR A 1 417 ? 0.519 23.094 21.344 1 94.88 417 TYR A C 1
ATOM 3177 O O . TYR A 1 417 ? 1.287 22.578 22.141 1 94.88 417 TYR A O 1
ATOM 3185 N N . SER A 1 418 ? 0.882 23.422 20.156 1 93.75 418 SER A N 1
ATOM 3186 C CA . SER A 1 418 ? 2.26 23.438 19.672 1 93.75 418 SER A CA 1
ATOM 3187 C C . SER A 1 418 ? 2.701 24.859 19.328 1 93.75 418 SER A C 1
ATOM 3189 O O . SER A 1 418 ? 1.952 25.609 18.719 1 93.75 418 SER A O 1
ATOM 3191 N N . TYR A 1 419 ? 3.961 25.234 19.703 1 94.44 419 TYR A N 1
ATOM 3192 C CA . TYR A 1 419 ? 4.383 26.625 19.547 1 94.44 419 TYR A CA 1
ATOM 3193 C C . TYR A 1 419 ? 5.648 26.734 18.703 1 94.44 419 TYR A C 1
ATOM 3195 O O . TYR A 1 419 ? 6.254 27.797 18.609 1 94.44 419 TYR A O 1
ATOM 3203 N N . VAL A 1 420 ? 6.039 25.609 18.188 1 94.69 420 VAL A N 1
ATOM 3204 C CA . VAL A 1 420 ? 7.211 25.547 17.328 1 94.69 420 VAL A CA 1
ATOM 3205 C C . VAL A 1 420 ? 6.84 24.891 15.992 1 94.69 420 VAL A C 1
ATOM 3207 O O . VAL A 1 420 ? 6.266 23.797 15.977 1 94.69 420 VAL A O 1
ATOM 3210 N N . PRO A 1 421 ? 7.137 25.625 14.867 1 95.06 421 PRO A N 1
ATOM 3211 C CA . PRO A 1 421 ? 6.754 25.047 13.578 1 95.06 421 PRO A CA 1
ATOM 3212 C C . PRO A 1 421 ? 7.395 23.672 13.328 1 95.06 421 PRO A C 1
ATOM 3214 O O . PRO A 1 421 ? 8.523 23.438 13.758 1 95.06 421 PRO A O 1
ATOM 3217 N N . LYS A 1 422 ? 6.652 22.75 12.68 1 94 422 LYS A N 1
ATOM 3218 C CA . LYS A 1 422 ? 7.086 21.438 12.219 1 94 422 LYS A CA 1
ATOM 3219 C C . LYS A 1 422 ? 7.387 20.5 13.391 1 94 422 LYS A C 1
ATOM 3221 O O . LYS A 1 422 ? 8.219 19.609 13.281 1 94 422 LYS A O 1
ATOM 3226 N N . THR A 1 423 ? 6.832 20.766 14.547 1 95.62 423 THR A N 1
ATOM 3227 C CA . THR A 1 423 ? 7.008 19.875 15.68 1 95.62 423 THR A CA 1
ATOM 3228 C C . THR A 1 423 ? 5.742 19.062 15.922 1 95.62 423 THR A C 1
ATOM 3230 O O . THR A 1 423 ? 5.773 18.047 16.641 1 95.62 423 THR A O 1
ATOM 3233 N N . PHE A 1 424 ? 4.652 19.469 15.453 1 97.19 424 PHE A N 1
ATOM 3234 C CA . PHE A 1 424 ? 3.414 18.703 15.453 1 97.19 424 PHE A CA 1
ATOM 3235 C C . PHE A 1 424 ? 2.98 18.375 14.031 1 97.19 424 PHE A C 1
ATOM 3237 O O . PHE A 1 424 ? 2.449 19.219 13.32 1 97.19 424 PHE A O 1
ATOM 3244 N N . LEU A 1 425 ? 3.186 17.109 13.664 1 97.69 425 LEU A N 1
ATOM 3245 C CA . LEU A 1 425 ? 2.973 16.656 12.289 1 97.69 425 LEU A CA 1
ATOM 3246 C C . LEU A 1 425 ? 1.67 15.867 12.18 1 97.69 425 LEU A C 1
ATOM 3248 O O . LEU A 1 425 ? 1.467 14.883 12.891 1 97.69 425 LEU A O 1
ATOM 3252 N N . VAL A 1 426 ? 0.805 16.297 11.289 1 96.69 426 VAL A N 1
ATOM 3253 C CA . VAL A 1 426 ? -0.462 15.609 11.062 1 96.69 426 VAL A CA 1
ATOM 3254 C C . VAL A 1 426 ? -0.776 15.57 9.57 1 96.69 426 VAL A C 1
ATOM 3256 O O . VAL A 1 426 ? -0.352 16.453 8.82 1 96.69 426 VAL A O 1
ATOM 3259 N N . SER A 1 427 ? -1.376 14.523 9.125 1 96.88 427 SER A N 1
ATOM 3260 C CA . SER A 1 427 ? -1.93 14.438 7.773 1 96.88 427 SER A CA 1
ATOM 3261 C C . SER A 1 427 ? -3.373 14.93 7.738 1 96.88 427 SER A C 1
ATOM 3263 O O . SER A 1 427 ? -4.246 14.352 8.383 1 96.88 427 SER A O 1
ATOM 3265 N N . ASN A 1 428 ? -3.562 16.016 7.008 1 95.25 428 ASN A N 1
ATOM 3266 C CA . ASN A 1 428 ? -4.934 16.516 6.965 1 95.25 428 ASN A CA 1
ATOM 3267 C C . ASN A 1 428 ? -5.457 16.594 5.531 1 95.25 428 ASN A C 1
ATOM 3269 O O . ASN A 1 428 ? -6.664 16.516 5.301 1 95.25 428 ASN A O 1
ATOM 3273 N N . ALA A 1 429 ? -4.594 16.828 4.535 1 94.5 429 ALA A N 1
ATOM 3274 C CA . ALA A 1 429 ? -5.035 16.875 3.145 1 94.5 429 ALA A CA 1
ATOM 3275 C C . ALA A 1 429 ? -5.598 15.523 2.701 1 94.5 429 ALA A C 1
ATOM 3277 O O . ALA A 1 429 ? -6.766 15.43 2.314 1 94.5 429 ALA A O 1
ATOM 3278 N N . GLN A 1 430 ? -4.82 14.484 2.898 1 95.62 430 GLN A N 1
ATOM 3279 C CA . GLN A 1 430 ? -5.25 13.148 2.486 1 95.62 430 GLN A CA 1
ATOM 3280 C C . GLN A 1 430 ? -5.793 12.359 3.672 1 95.62 430 GLN A C 1
ATOM 3282 O O . GLN A 1 430 ? -6.5 11.359 3.488 1 95.62 430 GLN A O 1
ATOM 3287 N N . GLN A 1 431 ? -5.48 12.883 4.926 1 96.38 431 GLN A N 1
ATOM 3288 C CA . GLN A 1 431 ? -5.867 12.117 6.109 1 96.38 431 GLN A CA 1
ATOM 3289 C C . GLN A 1 431 ? -5.457 10.656 5.977 1 96.38 431 GLN A C 1
ATOM 3291 O O . GLN A 1 431 ? -6.289 9.758 6.125 1 96.38 431 GLN A O 1
ATOM 3296 N N . THR A 1 432 ? -4.215 10.43 5.832 1 97.88 432 THR A N 1
ATOM 3297 C CA . THR A 1 432 ? -3.643 9.117 5.551 1 97.88 432 THR A CA 1
ATOM 3298 C C . THR A 1 432 ? -3.412 8.336 6.844 1 97.88 432 THR A C 1
ATOM 3300 O O . THR A 1 432 ? -2.676 8.789 7.723 1 97.88 432 THR A O 1
ATOM 3303 N N . LEU A 1 433 ? -3.984 7.191 6.965 1 97.44 433 LEU A N 1
ATOM 3304 C CA . LEU A 1 433 ? -3.773 6.316 8.109 1 97.44 433 LEU A CA 1
ATOM 3305 C C . LEU A 1 433 ? -2.402 5.652 8.047 1 97.44 433 LEU A C 1
ATOM 3307 O O . LEU A 1 433 ? -1.94 5.281 6.965 1 97.44 433 LEU A O 1
ATOM 3311 N N . GLY A 1 434 ? -1.758 5.512 9.172 1 98.38 434 GLY A N 1
ATOM 3312 C CA . GLY A 1 434 ? -0.537 4.727 9.25 1 98.38 434 GLY A CA 1
ATOM 3313 C C . GLY A 1 434 ? 0.721 5.57 9.148 1 98.38 434 GLY A C 1
ATOM 3314 O O . GLY A 1 434 ? 1.834 5.039 9.172 1 98.38 434 GLY A O 1
ATOM 3315 N N . VAL A 1 435 ? 0.631 6.887 9.117 1 98.69 435 VAL A N 1
ATOM 3316 C CA . VAL A 1 435 ? 1.778 7.746 8.859 1 98.69 435 VAL A CA 1
ATOM 3317 C C . VAL A 1 435 ? 2.572 7.961 10.141 1 98.69 435 VAL A C 1
ATOM 3319 O O . VAL A 1 435 ? 3.766 8.266 10.102 1 98.69 435 VAL A O 1
ATOM 3322 N N . ALA A 1 436 ? 2 7.793 11.32 1 98.81 436 ALA A N 1
ATOM 3323 C CA . ALA A 1 436 ? 2.564 8.312 12.57 1 98.81 436 ALA A CA 1
ATOM 3324 C C . ALA A 1 436 ? 3.918 7.668 12.859 1 98.81 436 ALA A C 1
ATOM 3326 O O . ALA A 1 436 ? 4.918 8.367 13.039 1 98.81 436 ALA A O 1
ATOM 3327 N N . LEU A 1 437 ? 3.998 6.371 12.875 1 98.88 437 LEU A N 1
ATOM 3328 C CA . LEU A 1 437 ? 5.234 5.703 13.266 1 98.88 437 LEU A CA 1
ATOM 3329 C C . LEU A 1 437 ? 6.32 5.914 12.219 1 98.88 437 LEU A C 1
ATOM 3331 O O . LEU A 1 437 ? 7.445 6.297 12.547 1 98.88 437 LEU A O 1
ATOM 3335 N N . PRO A 1 438 ? 6.039 5.699 10.922 1 98.94 438 PRO A N 1
ATOM 3336 C CA . PRO A 1 438 ? 7.07 5.98 9.914 1 98.94 438 PRO A CA 1
ATOM 3337 C C . PRO A 1 438 ? 7.543 7.434 9.945 1 98.94 438 PRO A C 1
ATOM 3339 O O . PRO A 1 438 ? 8.734 7.699 9.797 1 98.94 438 PRO A O 1
ATOM 3342 N N . TRP A 1 439 ? 6.594 8.383 10.148 1 98.94 439 TRP A N 1
ATOM 3343 C CA . TRP A 1 439 ? 6.996 9.781 10.266 1 98.94 439 TRP A CA 1
ATOM 3344 C C . TRP A 1 439 ? 7.902 9.984 11.469 1 98.94 439 TRP A C 1
ATOM 3346 O O . TRP A 1 439 ? 8.875 10.742 11.398 1 98.94 439 TRP A O 1
ATOM 3356 N N . ALA A 1 440 ? 7.594 9.336 12.586 1 98.94 440 ALA A N 1
ATOM 3357 C CA . ALA A 1 440 ? 8.43 9.445 13.773 1 98.94 440 ALA A CA 1
ATOM 3358 C C . ALA A 1 440 ? 9.836 8.914 13.516 1 98.94 440 ALA A C 1
ATOM 3360 O O . ALA A 1 440 ? 10.82 9.516 13.953 1 98.94 440 ALA A O 1
ATOM 3361 N N . ILE A 1 441 ? 9.953 7.797 12.805 1 98.94 441 ILE A N 1
ATOM 3362 C CA . ILE A 1 441 ? 11.25 7.219 12.469 1 98.94 441 ILE A CA 1
ATOM 3363 C C . ILE A 1 441 ? 12.039 8.188 11.594 1 98.94 441 ILE A C 1
ATOM 3365 O O . ILE A 1 441 ? 13.203 8.469 11.859 1 98.94 441 ILE A O 1
ATOM 3369 N N . GLY A 1 442 ? 11.375 8.711 10.508 1 98.88 442 GLY A N 1
ATOM 3370 C CA . GLY A 1 442 ? 12.023 9.688 9.656 1 98.88 442 GLY A CA 1
ATOM 3371 C C . GLY A 1 442 ? 12.477 10.93 10.406 1 98.88 442 GLY A C 1
ATOM 3372 O O . GLY A 1 442 ? 13.578 11.43 10.188 1 98.88 442 GLY A O 1
ATOM 3373 N N . ALA A 1 443 ? 11.602 11.414 11.312 1 98.75 443 ALA A N 1
ATOM 3374 C CA . ALA A 1 443 ? 11.93 12.594 12.109 1 98.75 443 ALA A CA 1
ATOM 3375 C C . ALA A 1 443 ? 13.141 12.336 13 1 98.75 443 ALA A C 1
ATOM 3377 O O . ALA A 1 443 ? 14 13.203 13.148 1 98.75 443 ALA A O 1
ATOM 3378 N N . SER A 1 444 ? 13.172 11.156 13.617 1 98.69 444 SER A N 1
ATOM 3379 C CA . SER A 1 444 ? 14.305 10.781 14.461 1 98.69 444 SER A CA 1
ATOM 3380 C C . SER A 1 444 ? 15.602 10.75 13.672 1 98.69 444 SER A C 1
ATOM 3382 O O . SER A 1 444 ? 16.625 11.25 14.141 1 98.69 444 SER A O 1
ATOM 3384 N N . LEU A 1 445 ? 15.57 10.234 12.492 1 98.69 445 LEU A N 1
ATOM 3385 C CA . LEU A 1 445 ? 16.766 10.062 11.664 1 98.69 445 LEU A CA 1
ATOM 3386 C C . LEU A 1 445 ? 17.203 11.391 11.055 1 98.69 445 LEU A C 1
ATOM 3388 O O . LEU A 1 445 ? 18.359 11.539 10.648 1 98.69 445 LEU A O 1
ATOM 3392 N N . ALA A 1 446 ? 16.266 12.367 10.992 1 97.81 446 ALA A N 1
ATOM 3393 C CA . ALA A 1 446 ? 16.562 13.68 10.422 1 97.81 446 ALA A CA 1
ATOM 3394 C C . ALA A 1 446 ? 17.281 14.57 11.43 1 97.81 446 ALA A C 1
ATOM 3396 O O . ALA A 1 446 ? 17.75 15.656 11.086 1 97.81 446 ALA A O 1
ATOM 3397 N N . GLN A 1 447 ? 17.375 14.133 12.68 1 96.94 447 GLN A N 1
ATOM 3398 C CA . GLN A 1 447 ? 18.047 14.906 13.719 1 96.94 447 GLN A CA 1
ATOM 3399 C C . GLN A 1 447 ? 19.562 14.906 13.523 1 96.94 447 GLN A C 1
ATOM 3401 O O . GLN A 1 447 ? 20.094 14.117 12.742 1 96.94 447 GLN A O 1
ATOM 3406 N N . GLU A 1 448 ? 20.219 15.836 14.211 1 94.81 448 GLU A N 1
ATOM 3407 C CA . GLU A 1 448 ? 21.672 15.898 14.219 1 94.81 448 GLU A CA 1
ATOM 3408 C C . GLU A 1 448 ? 22.219 15.852 15.648 1 94.81 448 GLU A C 1
ATOM 3410 O O . GLU A 1 448 ? 22.047 16.812 16.406 1 94.81 448 GLU A O 1
ATOM 3415 N N . PRO A 1 449 ? 22.875 14.836 16.109 1 96.38 449 PRO A N 1
ATOM 3416 C CA . PRO A 1 449 ? 23.016 13.57 15.391 1 96.38 449 PRO A CA 1
ATOM 3417 C C . PRO A 1 449 ? 21.703 12.797 15.281 1 96.38 449 PRO A C 1
ATOM 3419 O O . PRO A 1 449 ? 20.766 13.047 16.047 1 96.38 449 PRO A O 1
ATOM 3422 N N . PRO A 1 450 ? 21.656 11.82 14.367 1 97.19 450 PRO A N 1
ATOM 3423 C CA . PRO A 1 450 ? 20.422 11.047 14.211 1 97.19 450 PRO A CA 1
ATOM 3424 C C . PRO A 1 450 ? 20.016 10.32 15.492 1 97.19 450 PRO A C 1
ATOM 3426 O O . PRO A 1 450 ? 20.875 9.812 16.219 1 97.19 450 PRO A O 1
ATOM 3429 N N . CYS A 1 451 ? 18.719 10.367 15.773 1 97.44 451 CYS A N 1
ATOM 3430 C CA . CYS A 1 451 ? 18.094 9.617 16.844 1 97.44 451 CYS A CA 1
ATOM 3431 C C . CYS A 1 451 ? 18.562 10.117 18.203 1 97.44 451 CYS A C 1
ATOM 3433 O O . CYS A 1 451 ? 18.594 9.352 19.172 1 97.44 451 CYS A O 1
ATOM 3435 N N . SER A 1 452 ? 18.922 11.414 18.297 1 96 452 SER A N 1
ATOM 3436 C CA . SER A 1 452 ? 19.547 11.945 19.5 1 96 452 SER A CA 1
ATOM 3437 C C . SER A 1 452 ? 18.5 12.523 20.453 1 96 452 SER A C 1
ATOM 3439 O O . SER A 1 452 ? 18.75 12.656 21.656 1 96 452 SER A O 1
ATOM 3441 N N . ALA A 1 453 ? 17.359 12.891 19.969 1 96.38 453 ALA A N 1
ATOM 3442 C CA . ALA A 1 453 ? 16.312 13.477 20.797 1 96.38 453 ALA A CA 1
ATOM 3443 C C . ALA A 1 453 ? 15.031 12.648 20.719 1 96.38 453 ALA A C 1
ATOM 3445 O O . ALA A 1 453 ? 14.805 11.938 19.734 1 96.38 453 ALA A O 1
ATOM 3446 N N . LYS A 1 454 ? 14.211 12.758 21.766 1 97.81 454 LYS A N 1
ATOM 3447 C CA . LYS A 1 454 ? 12.953 12.023 21.859 1 97.81 454 LYS A CA 1
ATOM 3448 C C . LYS A 1 454 ? 11.961 12.492 20.797 1 97.81 454 LYS A C 1
ATOM 3450 O O . LYS A 1 454 ? 11.852 13.695 20.531 1 97.81 454 LYS A O 1
ATOM 3455 N N . VAL A 1 455 ? 11.367 11.562 20.125 1 98.56 455 VAL A N 1
ATOM 3456 C CA . VAL A 1 455 ? 10.219 11.805 19.266 1 98.56 455 VAL A CA 1
ATOM 3457 C C . VAL A 1 455 ? 8.984 11.102 19.812 1 98.56 455 VAL A C 1
ATOM 3459 O O . VAL A 1 455 ? 9.086 10.008 20.375 1 98.56 455 VAL A O 1
ATOM 3462 N N . VAL A 1 456 ? 7.836 11.695 19.766 1 98.75 456 VAL A N 1
ATOM 3463 C CA . VAL A 1 456 ? 6.582 11.102 20.203 1 98.75 456 VAL A CA 1
ATOM 3464 C C . VAL A 1 456 ? 5.699 10.797 18.984 1 98.75 456 VAL A C 1
ATOM 3466 O O . VAL A 1 456 ? 5.59 11.617 18.078 1 98.75 456 VAL A O 1
ATOM 3469 N N . SER A 1 457 ? 5.203 9.633 18.922 1 98.81 457 SER A N 1
ATOM 3470 C CA . SER A 1 457 ? 4.262 9.18 17.906 1 98.81 457 SER A CA 1
ATOM 3471 C C . SER A 1 457 ? 2.938 8.75 18.516 1 98.81 457 SER A C 1
ATOM 3473 O O . SER A 1 457 ? 2.924 8.078 19.562 1 98.81 457 SER A O 1
ATOM 3475 N N . ILE A 1 458 ? 1.83 9.203 17.938 1 98.75 458 ILE A N 1
ATOM 3476 C CA . ILE A 1 458 ? 0.523 8.883 18.5 1 98.75 458 ILE A CA 1
ATOM 3477 C C . ILE A 1 458 ? -0.394 8.344 17.406 1 98.75 458 ILE A C 1
ATOM 3479 O O . ILE A 1 458 ? -0.448 8.906 16.312 1 98.75 458 ILE A O 1
ATOM 3483 N N . SER A 1 459 ? -1.091 7.277 17.672 1 98.75 459 SER A N 1
ATOM 3484 C CA . SER A 1 459 ? -2.051 6.703 16.734 1 98.75 459 SER A CA 1
ATOM 3485 C C . SER A 1 459 ? -3.223 6.059 17.469 1 98.75 459 SER A C 1
ATOM 3487 O O . SER A 1 459 ? -3.164 5.852 18.688 1 98.75 459 SER A O 1
ATOM 3489 N N . GLY A 1 460 ? -4.344 5.844 16.734 1 98.31 460 GLY A N 1
ATOM 3490 C CA . GLY A 1 460 ? -5.309 4.844 17.172 1 98.31 460 GLY A CA 1
ATOM 3491 C C . GLY A 1 460 ? -4.824 3.422 16.969 1 98.31 460 GLY A C 1
ATOM 3492 O O . GLY A 1 460 ? -3.812 3.193 16.312 1 98.31 460 GLY A O 1
ATOM 3493 N N . ASP A 1 461 ? -5.609 2.486 17.578 1 97.88 461 ASP A N 1
ATOM 3494 C CA . ASP A 1 461 ? -5.219 1.084 17.453 1 97.88 461 ASP A CA 1
ATOM 3495 C C . ASP A 1 461 ? -5.316 0.622 16 1 97.88 461 ASP A C 1
ATOM 3497 O O . ASP A 1 461 ? -4.492 -0.171 15.539 1 97.88 461 ASP A O 1
ATOM 3501 N N . GLY A 1 462 ? -6.301 1.112 15.242 1 97.44 462 GLY A N 1
ATOM 3502 C CA . GLY A 1 462 ? -6.395 0.785 13.828 1 97.44 462 GLY A CA 1
ATOM 3503 C C . GLY A 1 462 ? -5.262 1.363 13.008 1 97.44 462 GLY A C 1
ATOM 3504 O O . GLY A 1 462 ? -4.641 0.655 12.211 1 97.44 462 GLY A O 1
ATOM 3505 N N . GLY A 1 463 ? -4.973 2.686 13.195 1 97.94 463 GLY A N 1
ATOM 3506 C CA . GLY A 1 463 ? -3.91 3.355 12.461 1 97.94 463 GLY A CA 1
ATOM 3507 C C . GLY A 1 463 ? -2.543 2.746 12.703 1 97.94 463 GLY A C 1
ATOM 3508 O O . GLY A 1 463 ? -1.74 2.619 11.781 1 97.94 463 GLY A O 1
ATOM 3509 N N . PHE A 1 464 ? -2.271 2.268 13.938 1 98.69 464 PHE A N 1
ATOM 3510 C CA . PHE A 1 464 ? -0.992 1.664 14.289 1 98.69 464 PHE A CA 1
ATOM 3511 C C . PHE A 1 464 ? -0.748 0.401 13.469 1 98.69 464 PHE A C 1
ATOM 3513 O O . PHE A 1 464 ? 0.377 0.144 13.039 1 98.69 464 PHE A O 1
ATOM 3520 N N . GLN A 1 465 ? -1.747 -0.316 13.203 1 98.06 465 GLN A N 1
ATOM 3521 C CA . GLN A 1 465 ? -1.618 -1.616 12.547 1 98.06 465 GLN A CA 1
ATOM 3522 C C . GLN A 1 465 ? -1.332 -1.46 11.062 1 98.06 465 GLN A C 1
ATOM 3524 O O . GLN A 1 465 ? -0.946 -2.422 10.391 1 98.06 465 GLN A O 1
ATOM 3529 N N . PHE A 1 466 ? -1.478 -0.267 10.5 1 98.38 466 PHE A N 1
ATOM 3530 C CA . PHE A 1 466 ? -1.133 -0.023 9.102 1 98.38 466 PHE A CA 1
ATOM 3531 C C . PHE A 1 466 ? 0.377 -0.072 8.898 1 98.38 466 PHE A C 1
ATOM 3533 O O . PHE A 1 466 ? 0.853 -0.377 7.805 1 98.38 466 PHE A O 1
ATOM 3540 N N . SER A 1 467 ? 1.146 0.293 9.953 1 98.38 467 SER A N 1
ATOM 3541 C CA . SER A 1 467 ? 2.578 0.456 9.727 1 98.38 467 SER A CA 1
ATOM 3542 C C . SER A 1 467 ? 3.387 -0.148 10.875 1 98.38 467 SER A C 1
ATOM 3544 O O . SER A 1 467 ? 4.594 0.084 10.977 1 98.38 467 SER A O 1
ATOM 3546 N N . MET A 1 468 ? 2.824 -0.942 11.742 1 98 468 MET A N 1
ATOM 3547 C CA . MET A 1 468 ? 3.432 -1.431 12.977 1 98 468 MET A CA 1
ATOM 3548 C C . MET A 1 468 ? 4.641 -2.311 12.672 1 98 468 MET A C 1
ATOM 3550 O O . MET A 1 468 ? 5.516 -2.484 13.523 1 98 468 MET A O 1
ATOM 3554 N N . ALA A 1 469 ? 4.699 -2.896 11.484 1 97.88 469 ALA A N 1
ATOM 3555 C CA . ALA A 1 469 ? 5.859 -3.713 11.133 1 97.88 469 ALA A CA 1
ATOM 3556 C C . ALA A 1 469 ? 7.148 -2.904 11.219 1 97.88 469 ALA A C 1
ATOM 3558 O O . ALA A 1 469 ? 8.227 -3.467 11.422 1 97.88 469 ALA A O 1
ATOM 3559 N N . GLU A 1 470 ? 7.051 -1.562 11.141 1 98.62 470 GLU A N 1
ATOM 3560 C CA . GLU A 1 470 ? 8.219 -0.69 11.188 1 98.62 470 GLU A CA 1
ATOM 3561 C C . GLU A 1 470 ? 8.758 -0.56 12.609 1 98.62 470 GLU A C 1
ATOM 3563 O O . GLU A 1 470 ? 9.805 0.061 12.828 1 98.62 470 GLU A O 1
ATOM 3568 N N . CYS A 1 471 ? 8.039 -1.156 13.602 1 98.62 471 CYS A N 1
ATOM 3569 C CA . CYS A 1 471 ? 8.688 -1.304 14.906 1 98.62 471 CYS A CA 1
ATOM 3570 C C . CYS A 1 471 ? 10.055 -1.956 14.758 1 98.62 471 CYS A C 1
ATOM 3572 O O . CYS A 1 471 ? 11.008 -1.581 15.445 1 98.62 471 CYS A O 1
ATOM 3574 N N . ALA A 1 472 ? 10.133 -2.904 13.828 1 98.06 472 ALA A N 1
ATOM 3575 C CA . ALA A 1 472 ? 11.414 -3.553 13.547 1 98.06 472 ALA A CA 1
ATOM 3576 C C . ALA A 1 472 ? 12.445 -2.539 13.07 1 98.06 472 ALA A C 1
ATOM 3578 O O . ALA A 1 472 ? 13.609 -2.584 13.484 1 98.06 472 ALA A O 1
ATOM 3579 N N . THR A 1 473 ? 12.047 -1.63 12.18 1 98.31 473 THR A N 1
ATOM 3580 C CA . THR A 1 473 ? 12.938 -0.601 11.648 1 98.31 473 THR A CA 1
ATOM 3581 C C . THR A 1 473 ? 13.375 0.357 12.758 1 98.31 473 THR A C 1
ATOM 3583 O O . THR A 1 473 ? 14.555 0.708 12.852 1 98.31 473 THR A O 1
ATOM 3586 N N . ALA A 1 474 ? 12.406 0.776 13.578 1 98.75 474 ALA A N 1
ATOM 3587 C CA . ALA A 1 474 ? 12.695 1.699 14.672 1 98.75 474 ALA A CA 1
ATOM 3588 C C . ALA A 1 474 ? 13.742 1.114 15.617 1 98.75 474 ALA A C 1
ATOM 3590 O O . ALA A 1 474 ? 14.68 1.806 16.016 1 98.75 474 ALA A O 1
ATOM 3591 N N . VAL A 1 475 ? 13.555 -0.138 15.953 1 98.31 475 VAL A N 1
ATOM 3592 C CA . VAL A 1 475 ? 14.469 -0.802 16.875 1 98.31 475 VAL A CA 1
ATOM 3593 C C . VAL A 1 475 ? 15.836 -0.958 16.219 1 98.31 475 VAL A C 1
ATOM 3595 O O . VAL A 1 475 ? 16.875 -0.736 16.844 1 98.31 475 VAL A O 1
ATOM 3598 N N . ALA A 1 476 ? 15.867 -1.339 14.93 1 97.06 476 ALA A N 1
ATOM 3599 C CA . ALA A 1 476 ? 17.109 -1.571 14.195 1 97.06 476 ALA A CA 1
ATOM 3600 C C . ALA A 1 476 ? 17.953 -0.301 14.125 1 97.06 476 ALA A C 1
ATOM 3602 O O . ALA A 1 476 ? 19.188 -0.362 14.195 1 97.06 476 ALA A O 1
ATOM 3603 N N . VAL A 1 477 ? 17.312 0.885 13.984 1 97.38 477 VAL A N 1
ATOM 3604 C CA . VAL A 1 477 ? 18.062 2.123 13.844 1 97.38 477 VAL A CA 1
ATOM 3605 C C . VAL A 1 477 ? 18.25 2.775 15.211 1 97.38 477 VAL A C 1
ATOM 3607 O O . VAL A 1 477 ? 18.828 3.865 15.312 1 97.38 477 VAL A O 1
ATOM 3610 N N . LYS A 1 478 ? 17.703 2.168 16.281 1 97.56 478 LYS A N 1
ATOM 3611 C CA . LYS A 1 478 ? 17.797 2.654 17.656 1 97.56 478 LYS A CA 1
ATOM 3612 C C . LYS A 1 478 ? 17.156 4.031 17.797 1 97.56 478 LYS A C 1
ATOM 3614 O O . LYS A 1 478 ? 17.734 4.938 18.391 1 97.56 478 LYS A O 1
ATOM 3619 N N . ALA A 1 479 ? 16.047 4.133 17.141 1 98.5 479 ALA A N 1
ATOM 3620 C CA . ALA A 1 479 ? 15.305 5.391 17.234 1 98.5 479 ALA A CA 1
ATOM 3621 C C . ALA A 1 479 ? 14.789 5.621 18.641 1 98.5 479 ALA A C 1
ATOM 3623 O O . ALA A 1 479 ? 14.352 4.68 19.312 1 98.5 479 ALA A O 1
ATOM 3624 N N . ASN A 1 480 ? 14.883 6.816 19.125 1 98.38 480 ASN A N 1
ATOM 3625 C CA . ASN A 1 480 ? 14.344 7.211 20.422 1 98.38 480 ASN A CA 1
ATOM 3626 C C . ASN A 1 480 ? 12.914 7.711 20.312 1 98.38 480 ASN A C 1
ATOM 3628 O O . ASN A 1 480 ? 12.672 8.922 20.312 1 98.38 480 ASN A O 1
ATOM 3632 N N . ILE A 1 481 ? 11.961 6.719 20.297 1 98.88 481 ILE A N 1
ATOM 3633 C CA . ILE A 1 481 ? 10.57 7.039 20.016 1 98.88 481 ILE A CA 1
ATOM 3634 C C . ILE A 1 481 ? 9.68 6.492 21.125 1 98.88 481 ILE A C 1
ATOM 3636 O O . ILE A 1 481 ? 9.859 5.359 21.578 1 98.88 481 ILE A O 1
ATOM 3640 N N . CYS A 1 482 ? 8.828 7.305 21.625 1 98.88 482 CYS A N 1
ATOM 3641 C CA . CYS A 1 482 ? 7.684 6.863 22.422 1 98.88 482 CYS A CA 1
ATOM 3642 C C . CYS A 1 482 ? 6.406 6.855 21.594 1 98.88 482 CYS A C 1
ATOM 3644 O O . CYS A 1 482 ? 5.875 7.918 21.25 1 98.88 482 CYS A O 1
ATOM 3646 N N . HIS A 1 483 ? 5.973 5.668 21.234 1 98.94 483 HIS A N 1
ATOM 3647 C CA . HIS A 1 483 ? 4.73 5.559 20.484 1 98.94 483 HIS A CA 1
ATOM 3648 C C . HIS A 1 483 ? 3.547 5.273 21.391 1 98.94 483 HIS A C 1
ATOM 3650 O O . HIS A 1 483 ? 3.559 4.293 22.141 1 98.94 483 HIS A O 1
ATOM 3656 N N . ILE A 1 484 ? 2.506 6.078 21.281 1 98.94 484 ILE A N 1
ATOM 3657 C CA . ILE A 1 484 ? 1.323 5.969 22.125 1 98.94 484 ILE A CA 1
ATOM 3658 C C . ILE A 1 484 ? 0.118 5.566 21.281 1 98.94 484 ILE A C 1
ATOM 3660 O O . ILE A 1 484 ? -0.143 6.168 20.234 1 98.94 484 ILE A O 1
ATOM 3664 N N . ILE A 1 485 ? -0.594 4.543 21.766 1 98.81 485 ILE A N 1
ATOM 3665 C CA . ILE A 1 485 ? -1.771 4.035 21.062 1 98.81 485 ILE A CA 1
ATOM 3666 C C . ILE A 1 485 ? -3.025 4.352 21.875 1 98.81 485 ILE A C 1
ATOM 3668 O O . ILE A 1 485 ? -3.166 3.898 23.016 1 98.81 485 ILE A O 1
ATOM 3672 N N . TRP A 1 486 ? -3.912 5.18 21.344 1 98.5 486 TRP A N 1
ATOM 3673 C CA . TRP A 1 486 ? -5.266 5.285 21.891 1 98.5 486 TRP A CA 1
ATOM 3674 C C . TRP A 1 486 ? -6.125 4.109 21.438 1 98.5 486 TRP A C 1
ATOM 3676 O O . TRP A 1 486 ? -6.59 4.082 20.297 1 98.5 486 TRP A O 1
ATOM 3686 N N . ASN A 1 487 ? -6.363 3.176 22.312 1 98 487 ASN A N 1
ATOM 3687 C CA . ASN A 1 487 ? -6.977 1.894 21.984 1 98 487 ASN A CA 1
ATOM 3688 C C . ASN A 1 487 ? -8.445 1.85 22.406 1 98 487 ASN A C 1
ATOM 3690 O O . ASN A 1 487 ? -8.75 1.873 23.594 1 98 487 ASN A O 1
ATOM 3694 N N . ASP A 1 488 ? -9.328 1.842 21.469 1 96.25 488 ASP A N 1
ATOM 3695 C CA . ASP A 1 488 ? -10.758 1.654 21.719 1 96.25 488 ASP A CA 1
ATOM 3696 C C . ASP A 1 488 ? -11.305 0.464 20.938 1 96.25 488 ASP A C 1
ATOM 3698 O O . ASP A 1 488 ? -12.516 0.246 20.891 1 96.25 488 ASP A O 1
ATOM 3702 N N . GLN A 1 489 ? -10.43 -0.245 20.172 1 96.44 489 GLN A N 1
ATOM 3703 C CA . GLN A 1 489 ? -10.727 -1.453 19.406 1 96.44 489 GLN A CA 1
ATOM 3704 C C . GLN A 1 489 ? -11.719 -1.17 18.297 1 96.44 489 GLN A C 1
ATOM 3706 O O . GLN A 1 489 ? -12.586 -2 18 1 96.44 489 GLN A O 1
ATOM 3711 N N . SER A 1 490 ? -11.617 0.015 17.703 1 96.25 490 SER A N 1
ATOM 3712 C CA . SER A 1 490 ? -12.531 0.35 16.609 1 96.25 490 SER A CA 1
ATOM 3713 C C . SER A 1 490 ? -11.953 1.453 15.734 1 96.25 490 SER A C 1
ATOM 3715 O O . SER A 1 490 ? -11.117 2.24 16.188 1 96.25 490 SER A O 1
ATOM 3717 N N . TYR A 1 491 ? -12.383 1.482 14.461 1 97.12 491 TYR A N 1
ATOM 3718 C CA . TYR A 1 491 ? -12.25 2.684 13.648 1 97.12 491 TYR A CA 1
ATOM 3719 C C . TYR A 1 491 ? -13.25 3.752 14.078 1 97.12 491 TYR A C 1
ATOM 3721 O O . TYR A 1 491 ? -14.219 4.027 13.367 1 97.12 491 TYR A O 1
ATOM 3729 N N . ASP A 1 492 ? -12.906 4.445 15.102 1 97.19 492 ASP A N 1
ATOM 3730 C CA . ASP A 1 492 ? -13.906 5.191 15.859 1 97.19 492 ASP A CA 1
ATOM 3731 C C . ASP A 1 492 ? -14.352 6.441 15.102 1 97.19 492 ASP A C 1
ATOM 3733 O O . ASP A 1 492 ? -15.508 6.852 15.203 1 97.19 492 ASP A O 1
ATOM 3737 N N . MET A 1 493 ? -13.438 7.098 14.453 1 96.75 493 MET A N 1
ATOM 3738 C CA . MET A 1 493 ? -13.836 8.305 13.742 1 96.75 493 MET A CA 1
ATOM 3739 C C . MET A 1 493 ? -14.984 8.023 12.781 1 96.75 493 MET A C 1
ATOM 3741 O O . MET A 1 493 ? -15.922 8.805 12.68 1 96.75 493 MET A O 1
ATOM 3745 N N . VAL A 1 494 ? -14.898 6.902 12.094 1 96.62 494 VAL A N 1
ATOM 3746 C CA . VAL A 1 494 ? -15.977 6.488 11.203 1 96.62 494 VAL A CA 1
ATOM 3747 C C . VAL A 1 494 ? -17.172 6.004 12.031 1 96.62 494 VAL A C 1
ATOM 3749 O O . VAL A 1 494 ? -18.312 6.301 11.703 1 96.62 494 VAL A O 1
ATOM 3752 N N . GLY A 1 495 ? -16.906 5.316 13.125 1 96.38 495 GLY A N 1
ATOM 3753 C CA . GLY A 1 495 ? -17.938 4.723 13.953 1 96.38 495 GLY A CA 1
ATOM 3754 C C . GLY A 1 495 ? -18.891 5.746 14.539 1 96.38 495 GLY A C 1
ATOM 3755 O O . GLY A 1 495 ? -20.109 5.602 14.43 1 96.38 495 GLY A O 1
ATOM 3756 N N . PHE A 1 496 ? -18.328 6.777 15.211 1 95.69 496 PHE A N 1
ATOM 3757 C CA . PHE A 1 496 ? -19.234 7.711 15.875 1 95.69 496 PHE A CA 1
ATOM 3758 C C . PHE A 1 496 ? -20 8.539 14.852 1 95.69 496 PHE A C 1
ATOM 3760 O O . PHE A 1 496 ? -21.125 8.953 15.102 1 95.69 496 PHE A O 1
ATOM 3767 N N . GLN A 1 497 ? -19.453 8.734 13.672 1 94.75 497 GLN A N 1
ATOM 3768 C CA . GLN A 1 497 ? -20.188 9.422 12.625 1 94.75 497 GLN A CA 1
ATOM 3769 C C . GLN A 1 497 ? -21.312 8.539 12.086 1 94.75 497 GLN A C 1
ATOM 3771 O O . GLN A 1 497 ? -22.406 9.039 11.766 1 94.75 497 GLN A O 1
ATOM 3776 N N . GLU A 1 498 ? -21.016 7.234 11.883 1 95.56 498 GLU A N 1
ATOM 3777 C CA . GLU A 1 498 ? -22.062 6.293 11.5 1 95.56 498 GLU A CA 1
ATOM 3778 C C . GLU A 1 498 ? -23.203 6.281 12.531 1 95.56 498 GLU A C 1
ATOM 3780 O O . GLU A 1 498 ? -24.375 6.246 12.164 1 95.56 498 GLU A O 1
ATOM 3785 N N . GLN A 1 499 ? -22.797 6.309 13.789 1 95.62 499 GLN A N 1
ATOM 3786 C CA . GLN A 1 499 ? -23.797 6.332 14.859 1 95.62 499 GLN A CA 1
ATOM 3787 C C . GLN A 1 499 ? -24.719 7.543 14.742 1 95.62 499 GLN A C 1
ATOM 3789 O O . GLN A 1 499 ? -25.922 7.434 14.945 1 95.62 499 GLN A O 1
ATOM 3794 N N . ILE A 1 500 ? -24.156 8.648 14.469 1 93.94 500 ILE A N 1
ATOM 3795 C CA . ILE A 1 500 ? -24.922 9.883 14.328 1 93.94 500 ILE A CA 1
ATOM 3796 C C . ILE A 1 500 ? -25.812 9.797 13.094 1 93.94 500 ILE A C 1
ATOM 3798 O O . ILE A 1 500 ? -27 10.148 13.148 1 93.94 500 ILE A O 1
ATOM 3802 N N . LYS A 1 501 ? -25.297 9.297 12 1 93.5 501 LYS A N 1
ATOM 3803 C CA . LYS A 1 501 ? -25.969 9.305 10.703 1 93.5 501 LYS A CA 1
ATOM 3804 C C . LYS A 1 501 ? -27.031 8.211 10.633 1 93.5 501 LYS A C 1
ATOM 3806 O O . LYS A 1 501 ? -28.094 8.406 10.062 1 93.5 501 LYS A O 1
ATOM 3811 N N . TYR A 1 502 ? -26.688 6.988 11.18 1 95.38 502 TYR A N 1
ATOM 3812 C CA . TYR A 1 502 ? -27.531 5.824 10.922 1 95.38 502 TYR A CA 1
ATOM 3813 C C . TYR A 1 502 ? -28.062 5.238 12.219 1 95.38 502 TYR A C 1
ATOM 3815 O O . TYR A 1 502 ? -28.922 4.348 12.203 1 95.38 502 TYR A O 1
ATOM 3823 N N . GLY A 1 503 ? -27.609 5.672 13.367 1 95.81 503 GLY A N 1
ATOM 3824 C CA . GLY A 1 503 ? -28.031 5.141 14.656 1 95.81 503 GLY A CA 1
ATOM 3825 C C . GLY A 1 503 ? -27.328 3.848 15.023 1 95.81 503 GLY A C 1
ATOM 3826 O O . GLY A 1 503 ? -27.719 3.182 15.984 1 95.81 503 GLY A O 1
ATOM 3827 N N . ARG A 1 504 ? -26.328 3.455 14.219 1 96.62 504 ARG A N 1
ATOM 3828 C CA . ARG A 1 504 ? -25.547 2.246 14.453 1 96.62 504 ARG A CA 1
ATOM 3829 C C . ARG A 1 504 ? -24.188 2.33 13.773 1 96.62 504 ARG A C 1
ATOM 3831 O O . ARG A 1 504 ? -23.969 3.199 12.922 1 96.62 504 ARG A O 1
ATOM 3838 N N . THR A 1 505 ? -23.266 1.545 14.258 1 95.88 505 THR A N 1
ATOM 3839 C CA . THR A 1 505 ? -21.984 1.393 13.586 1 95.88 505 THR A CA 1
ATOM 3840 C C . THR A 1 505 ? -21.969 0.144 12.711 1 95.88 505 THR A C 1
ATOM 3842 O O . THR A 1 505 ? -22.578 -0.869 13.055 1 95.88 505 THR A O 1
ATOM 3845 N N . SER A 1 506 ? -21.375 0.222 11.555 1 96.31 506 SER A N 1
ATOM 3846 C CA . SER A 1 506 ? -21.266 -0.889 10.617 1 96.31 506 SER A CA 1
ATOM 3847 C C . SER A 1 506 ? -19.828 -1.088 10.148 1 96.31 506 SER A C 1
ATOM 3849 O O . SER A 1 506 ? -19.281 -0.258 9.406 1 96.31 506 SER A O 1
ATOM 3851 N N . GLY A 1 507 ? -19.234 -2.242 10.562 1 96.31 507 GLY A N 1
ATOM 3852 C CA . GLY A 1 507 ? -17.922 -2.625 10.062 1 96.31 507 GLY A CA 1
ATOM 3853 C C . GLY A 1 507 ? -16.797 -1.794 10.633 1 96.31 507 GLY A C 1
ATOM 3854 O O . GLY A 1 507 ? -15.844 -1.455 9.93 1 96.31 507 GLY A O 1
ATOM 3855 N N . THR A 1 508 ? -16.859 -1.382 11.867 1 96.69 508 THR A N 1
ATOM 3856 C CA . THR A 1 508 ? -15.82 -0.53 12.438 1 96.69 508 THR A CA 1
ATOM 3857 C C . THR A 1 508 ? -15.039 -1.273 13.523 1 96.69 508 THR A C 1
ATOM 3859 O O . THR A 1 508 ? -14.008 -0.792 14 1 96.69 508 THR A O 1
ATOM 3862 N N . GLY A 1 509 ? -15.453 -2.471 13.883 1 96 509 GLY A N 1
ATOM 3863 C CA . GLY A 1 509 ? -14.805 -3.215 14.953 1 96 509 GLY A CA 1
ATOM 3864 C C . GLY A 1 509 ? -13.484 -3.832 14.539 1 96 509 GLY A C 1
ATOM 3865 O O . GLY A 1 509 ? -13.344 -4.32 13.414 1 96 509 GLY A O 1
ATOM 3866 N N . LEU A 1 510 ? -12.398 -3.85 15.367 1 94.38 510 LEU A N 1
ATOM 3867 C CA . LEU A 1 510 ? -11.062 -4.34 15.047 1 94.38 510 LEU A CA 1
ATOM 3868 C C . LEU A 1 510 ? -10.719 -5.559 15.898 1 94.38 510 LEU A C 1
ATOM 3870 O O . LEU A 1 510 ? -9.82 -6.324 15.547 1 94.38 510 LEU A O 1
ATOM 3874 N N . GLY A 1 511 ? -11.305 -5.824 16.922 1 87.81 511 GLY A N 1
ATOM 3875 C CA . GLY A 1 511 ? -10.906 -6.875 17.844 1 87.81 511 GLY A CA 1
ATOM 3876 C C . GLY A 1 511 ? -9.836 -6.434 18.812 1 87.81 511 GLY A C 1
ATOM 3877 O O . GLY A 1 511 ? -9.422 -5.27 18.812 1 87.81 511 GLY A O 1
ATOM 3878 N N . ASN A 1 512 ? -9.344 -7.473 19.594 1 88.88 512 ASN A N 1
ATOM 3879 C CA . ASN A 1 512 ? -8.391 -7.141 20.641 1 88.88 512 ASN A CA 1
ATOM 3880 C C . ASN A 1 512 ? -6.98 -7.621 20.297 1 88.88 512 ASN A C 1
ATOM 3882 O O . ASN A 1 512 ? -6.789 -8.781 19.938 1 88.88 512 ASN A O 1
ATOM 3886 N N . VAL A 1 513 ? -6.043 -6.75 20.25 1 96.31 513 VAL A N 1
ATOM 3887 C CA . VAL A 1 513 ? -4.625 -7.043 20.078 1 96.31 513 VAL A CA 1
ATOM 3888 C C . VAL A 1 513 ? -3.863 -6.645 21.344 1 96.31 513 VAL A C 1
ATOM 3890 O O . VAL A 1 513 ? -4.125 -5.59 21.922 1 96.31 513 VAL A O 1
ATOM 3893 N N . ASP A 1 514 ? -3.027 -7.477 21.875 1 98.25 514 ASP A N 1
ATOM 3894 C CA . ASP A 1 514 ? -2.15 -7.137 23 1 98.25 514 ASP A CA 1
ATOM 3895 C C . ASP A 1 514 ? -0.919 -6.371 22.516 1 98.25 514 ASP A C 1
ATOM 3897 O O . ASP A 1 514 ? 0.126 -6.969 22.25 1 98.25 514 ASP A O 1
ATOM 3901 N N . PHE A 1 515 ? -1.017 -5.094 22.594 1 98.44 515 PHE A N 1
ATOM 3902 C CA . PHE A 1 515 ? 0.024 -4.262 22 1 98.44 515 PHE A CA 1
ATOM 3903 C C . PHE A 1 515 ? 1.282 -4.273 22.859 1 98.44 515 PHE A C 1
ATOM 3905 O O . PHE A 1 515 ? 2.369 -3.939 22.375 1 98.44 515 PHE A O 1
ATOM 3912 N N . VAL A 1 516 ? 1.166 -4.605 24.141 1 98.5 516 VAL A N 1
ATOM 3913 C CA . VAL A 1 516 ? 2.35 -4.75 24.984 1 98.5 516 VAL A CA 1
ATOM 3914 C C . VAL A 1 516 ? 3.17 -5.949 24.516 1 98.5 516 VAL A C 1
ATOM 3916 O O . VAL A 1 516 ? 4.383 -5.844 24.328 1 98.5 516 VAL A O 1
ATOM 3919 N N . LYS A 1 517 ? 2.514 -7.086 24.328 1 97.94 517 LYS A N 1
ATOM 3920 C CA . LYS A 1 517 ? 3.184 -8.273 23.812 1 97.94 517 LYS A CA 1
ATOM 3921 C C . LYS A 1 517 ? 3.783 -8.023 22.438 1 97.94 517 LYS A C 1
ATOM 3923 O O . LYS A 1 517 ? 4.852 -8.539 22.109 1 97.94 517 LYS A O 1
ATOM 3928 N N . LEU A 1 518 ? 3.045 -7.316 21.688 1 98.19 518 LEU A N 1
ATOM 3929 C CA . LEU A 1 518 ? 3.521 -6.984 20.344 1 98.19 518 LEU A CA 1
ATOM 3930 C C . LEU A 1 518 ? 4.805 -6.164 20.422 1 98.19 518 LEU A C 1
ATOM 3932 O O . LEU A 1 518 ? 5.75 -6.41 19.656 1 98.19 518 LEU A O 1
ATOM 3936 N N . ALA A 1 519 ? 4.801 -5.168 21.266 1 98.31 519 ALA A N 1
ATOM 3937 C CA . ALA A 1 519 ? 6.004 -4.363 21.469 1 98.31 519 ALA A CA 1
ATOM 3938 C C . ALA A 1 519 ? 7.199 -5.242 21.828 1 98.31 519 ALA A C 1
ATOM 3940 O O . ALA A 1 519 ? 8.273 -5.105 21.25 1 98.31 519 ALA A O 1
ATOM 3941 N N . GLU A 1 520 ? 6.988 -6.113 22.656 1 98.12 520 GLU A N 1
ATOM 3942 C CA . GLU A 1 520 ? 8.047 -6.992 23.125 1 98.12 520 GLU A CA 1
ATOM 3943 C C . GLU A 1 520 ? 8.531 -7.934 22.031 1 98.12 520 GLU A C 1
ATOM 3945 O O . GLU A 1 520 ? 9.703 -8.289 21.984 1 98.12 520 GLU A O 1
ATOM 3950 N N . ALA A 1 521 ? 7.598 -8.328 21.219 1 98.19 521 ALA A N 1
ATOM 3951 C CA . ALA A 1 521 ? 7.953 -9.188 20.078 1 98.19 521 ALA A CA 1
ATOM 3952 C C . ALA A 1 521 ? 9 -8.523 19.188 1 98.19 521 ALA A C 1
ATOM 3954 O O . ALA A 1 521 ? 9.836 -9.195 18.594 1 98.19 521 ALA A O 1
ATOM 3955 N N . TYR A 1 522 ? 9.016 -7.223 19.172 1 97.94 522 TYR A N 1
ATOM 3956 C CA . TYR A 1 522 ? 9.953 -6.488 18.328 1 97.94 522 TYR A CA 1
ATOM 3957 C C . TYR A 1 522 ? 11.18 -6.059 19.125 1 97.94 522 TYR A C 1
ATOM 3959 O O . TYR A 1 522 ? 12.109 -5.461 18.562 1 97.94 522 TYR A O 1
ATOM 3967 N N . GLY A 1 523 ? 11.219 -6.246 20.391 1 97.62 523 GLY A N 1
ATOM 3968 C CA . GLY A 1 523 ? 12.336 -5.828 21.219 1 97.62 523 GLY A CA 1
ATOM 3969 C C . GLY A 1 523 ? 12.164 -4.43 21.797 1 97.62 523 GLY A C 1
ATOM 3970 O O . GLY A 1 523 ? 13.125 -3.832 22.281 1 97.62 523 GLY A O 1
ATOM 3971 N N . ALA A 1 524 ? 10.977 -3.887 21.734 1 98.38 524 ALA A N 1
ATOM 3972 C CA . ALA A 1 524 ? 10.641 -2.602 22.328 1 98.38 524 ALA A CA 1
ATOM 3973 C C . ALA A 1 524 ? 10.078 -2.789 23.734 1 98.38 524 ALA A C 1
ATOM 3975 O O . ALA A 1 524 ? 9.812 -3.916 24.156 1 98.38 524 ALA A O 1
ATOM 3976 N N . LYS A 1 525 ? 10 -1.695 24.469 1 98.56 525 LYS A N 1
ATOM 3977 C CA . LYS A 1 525 ? 9.375 -1.727 25.781 1 98.56 525 LYS A CA 1
ATOM 3978 C C . LYS A 1 525 ? 7.879 -1.445 25.688 1 98.56 525 LYS A C 1
ATOM 3980 O O . LYS A 1 525 ? 7.465 -0.487 25.031 1 98.56 525 LYS A O 1
ATOM 3985 N N . GLY A 1 526 ? 7.098 -2.32 26.297 1 98.69 526 GLY A N 1
ATOM 3986 C CA . GLY A 1 526 ? 5.652 -2.152 26.281 1 98.69 526 GLY A CA 1
ATOM 3987 C C . GLY A 1 526 ? 5.102 -1.634 27.594 1 98.69 526 GLY A C 1
ATOM 3988 O O . GLY A 1 526 ? 5.57 -2.02 28.672 1 98.69 526 GLY A O 1
ATOM 3989 N N . PHE A 1 527 ? 4.164 -0.698 27.531 1 98.75 527 PHE A N 1
ATOM 3990 C CA . PHE A 1 527 ? 3.428 -0.152 28.672 1 98.75 527 PHE A CA 1
ATOM 3991 C C . PHE A 1 527 ? 1.925 -0.218 28.422 1 98.75 527 PHE A C 1
ATOM 3993 O O . PHE A 1 527 ? 1.48 -0.247 27.281 1 98.75 527 PHE A O 1
ATOM 4000 N N . ARG A 1 528 ? 1.195 -0.302 29.484 1 98 528 ARG A N 1
ATOM 4001 C CA . ARG A 1 528 ? -0.261 -0.271 29.406 1 98 528 ARG A CA 1
ATOM 4002 C C . ARG A 1 528 ? -0.85 0.691 30.422 1 98 528 ARG A C 1
ATOM 4004 O O . ARG A 1 528 ? -0.376 0.763 31.562 1 98 528 ARG A O 1
ATOM 4011 N N . ILE A 1 529 ? -1.777 1.435 30.016 1 96.62 529 ILE A N 1
ATOM 4012 C CA . ILE A 1 529 ? -2.564 2.305 30.875 1 96.62 529 ILE A CA 1
ATOM 4013 C C . ILE A 1 529 ? -4.039 1.908 30.812 1 96.62 529 ILE A C 1
ATOM 4015 O O . ILE A 1 529 ? -4.723 2.209 29.828 1 96.62 529 ILE A O 1
ATOM 4019 N N . ASP A 1 530 ? -4.527 1.367 31.875 1 93.56 530 ASP A N 1
ATOM 4020 C CA . ASP A 1 530 ? -5.898 0.864 31.875 1 93.56 530 ASP A CA 1
ATOM 4021 C C . ASP A 1 530 ? -6.832 1.828 32.594 1 93.56 530 ASP A C 1
ATOM 4023 O O . ASP A 1 530 ? -8.055 1.741 32.469 1 93.56 530 ASP A O 1
ATOM 4027 N N . ASN A 1 531 ? -6.199 2.693 33.438 1 90.12 531 ASN A N 1
ATOM 4028 C CA . ASN A 1 531 ? -7 3.654 34.188 1 90.12 531 ASN A CA 1
ATOM 4029 C C . ASN A 1 531 ? -6.281 4.996 34.312 1 90.12 531 ASN A C 1
ATOM 4031 O O . ASN A 1 531 ? -5.055 5.055 34.25 1 90.12 531 ASN A O 1
ATOM 4035 N N . PRO A 1 532 ? -7.027 6.031 34.531 1 91.38 532 PRO A N 1
ATOM 4036 C CA . PRO A 1 532 ? -6.477 7.387 34.594 1 91.38 532 PRO A CA 1
ATOM 4037 C C . PRO A 1 532 ? -5.398 7.559 35.656 1 91.38 532 PRO A C 1
ATOM 4039 O O . PRO A 1 532 ? -4.473 8.352 35.469 1 91.38 532 PRO A O 1
ATOM 4042 N N . SER A 1 533 ? -5.449 6.824 36.719 1 90.19 533 SER A N 1
ATOM 4043 C CA . SER A 1 533 ? -4.508 6.988 37.812 1 90.19 533 SER A CA 1
ATOM 4044 C C . SER A 1 533 ? -3.102 6.559 37.406 1 90.19 533 SER A C 1
ATOM 4046 O O . SER A 1 533 ? -2.119 6.965 38.031 1 90.19 533 SER A O 1
ATOM 4048 N N . GLN A 1 534 ? -3.027 5.773 36.344 1 93.19 534 GLN A N 1
ATOM 4049 C CA . GLN A 1 534 ? -1.745 5.258 35.875 1 93.19 534 GLN A CA 1
ATOM 4050 C C . GLN A 1 534 ? -1.113 6.195 34.844 1 93.19 534 GLN A C 1
ATOM 4052 O O . GLN A 1 534 ? 0.074 6.078 34.531 1 93.19 534 GLN A O 1
ATOM 4057 N N . LEU A 1 535 ? -1.812 7.129 34.344 1 95.06 535 LEU A N 1
ATOM 4058 C CA . LEU A 1 535 ? -1.458 7.891 33.156 1 95.06 535 LEU A CA 1
ATOM 4059 C C . LEU A 1 535 ? -0.152 8.648 33.375 1 95.06 535 LEU A C 1
ATOM 4061 O O . LEU A 1 535 ? 0.793 8.492 32.594 1 95.06 535 LEU A O 1
ATOM 4065 N N . GLU A 1 536 ? -0.06 9.469 34.438 1 94.44 536 GLU A N 1
ATOM 4066 C CA . GLU A 1 536 ? 1.083 10.352 34.625 1 94.44 536 GLU A CA 1
ATOM 4067 C C . GLU A 1 536 ? 2.369 9.555 34.844 1 94.44 536 GLU A C 1
ATOM 4069 O O . GLU A 1 536 ? 3.371 9.805 34.156 1 94.44 536 GLU A O 1
ATOM 4074 N N . SER A 1 537 ? 2.33 8.594 35.75 1 96.12 537 SER A N 1
ATOM 4075 C CA . SER A 1 537 ? 3.529 7.828 36.062 1 96.12 537 SER A CA 1
ATOM 4076 C C . SER A 1 537 ? 3.986 6.977 34.906 1 96.12 537 SER A C 1
ATOM 4078 O O . SER A 1 537 ? 5.18 6.902 34.594 1 96.12 537 SER A O 1
ATOM 4080 N N . THR A 1 538 ? 3.068 6.332 34.219 1 97.62 538 THR A N 1
ATOM 4081 C CA . THR A 1 538 ? 3.41 5.469 33.094 1 97.62 538 THR A CA 1
ATOM 4082 C C . THR A 1 538 ? 3.979 6.289 31.953 1 97.62 538 THR A C 1
ATOM 4084 O O . THR A 1 538 ? 4.953 5.887 31.312 1 97.62 538 THR A O 1
ATOM 4087 N N . LEU A 1 539 ? 3.375 7.387 31.641 1 97.81 539 LEU A N 1
ATOM 4088 C CA . LEU A 1 539 ? 3.883 8.242 30.578 1 97.81 539 LEU A CA 1
ATOM 4089 C C . LEU A 1 539 ? 5.285 8.742 30.906 1 97.81 539 LEU A C 1
ATOM 4091 O O . LEU A 1 539 ? 6.125 8.875 30.016 1 97.81 539 LEU A O 1
ATOM 4095 N N . GLU A 1 540 ? 5.484 9.109 32.188 1 97.44 540 GLU A N 1
ATOM 4096 C CA . GLU A 1 540 ? 6.809 9.547 32.594 1 97.44 540 GLU A CA 1
ATOM 4097 C C . GLU A 1 540 ? 7.859 8.477 32.312 1 97.44 540 GLU A C 1
ATOM 4099 O O . GLU A 1 540 ? 8.922 8.773 31.75 1 97.44 540 GLU A O 1
ATOM 4104 N N . GLU A 1 541 ? 7.555 7.27 32.656 1 98.31 541 GLU A N 1
ATOM 4105 C CA . GLU A 1 541 ? 8.477 6.16 32.438 1 98.31 541 GLU A CA 1
ATOM 4106 C C . GLU A 1 541 ? 8.688 5.914 30.938 1 98.31 541 GLU A C 1
ATOM 4108 O O . GLU A 1 541 ? 9.82 5.691 30.5 1 98.31 541 GLU A O 1
ATOM 4113 N N . ALA A 1 542 ? 7.609 5.926 30.188 1 98.62 542 ALA A N 1
ATOM 4114 C CA . ALA A 1 542 ? 7.684 5.648 28.75 1 98.62 542 ALA A CA 1
ATOM 4115 C C . ALA A 1 542 ? 8.492 6.719 28.016 1 98.62 542 ALA A C 1
ATOM 4117 O O . ALA A 1 542 ? 9.297 6.41 27.141 1 98.62 542 ALA A O 1
ATOM 4118 N N . LEU A 1 543 ? 8.32 7.957 28.375 1 98.19 543 LEU A N 1
ATOM 4119 C CA . LEU A 1 543 ? 9.016 9.078 27.734 1 98.19 543 LEU A CA 1
ATOM 4120 C C . LEU A 1 543 ? 10.492 9.07 28.109 1 98.19 543 LEU A C 1
ATOM 4122 O O . LEU A 1 543 ? 11.328 9.57 27.359 1 98.19 543 LEU A O 1
ATOM 4126 N N . ALA A 1 544 ? 10.82 8.508 29.25 1 97.06 544 ALA A N 1
ATOM 4127 C CA . ALA A 1 544 ? 12.203 8.469 29.719 1 97.06 544 ALA A CA 1
ATOM 4128 C C . ALA A 1 544 ? 12.961 7.297 29.109 1 97.06 544 ALA A C 1
ATOM 4130 O O . ALA A 1 544 ? 14.195 7.258 29.141 1 97.06 544 ALA A O 1
ATOM 4131 N N . TRP A 1 545 ? 12.258 6.336 28.562 1 97.75 545 TRP A N 1
ATOM 4132 C CA . TRP A 1 545 ? 12.883 5.148 27.984 1 97.75 545 TRP A CA 1
ATOM 4133 C C . TRP A 1 545 ? 13.742 5.516 26.781 1 97.75 545 TRP A C 1
ATOM 4135 O O . TRP A 1 545 ? 13.305 6.27 25.906 1 97.75 545 TRP A O 1
ATOM 4145 N N . ASN A 1 546 ? 14.977 5.004 26.781 1 97.56 546 ASN A N 1
ATOM 4146 C CA . ASN A 1 546 ? 15.836 5.152 25.609 1 97.56 546 ASN A CA 1
ATOM 4147 C C . ASN A 1 546 ? 15.602 4.039 24.594 1 97.56 546 ASN A C 1
ATOM 4149 O O . ASN A 1 546 ? 15.844 2.865 24.891 1 97.56 546 ASN A O 1
ATOM 4153 N N . GLY A 1 547 ? 15.156 4.355 23.438 1 98.19 547 GLY A N 1
ATOM 4154 C CA . GLY A 1 547 ? 14.719 3.406 22.422 1 98.19 547 GLY A CA 1
ATOM 4155 C C . GLY A 1 547 ? 13.227 3.467 22.156 1 98.19 547 GLY A C 1
ATOM 4156 O O . GLY A 1 547 ? 12.57 4.457 22.484 1 98.19 547 GLY A O 1
ATOM 4157 N N . LEU A 1 548 ? 12.695 2.457 21.484 1 98.75 548 LEU A N 1
ATOM 4158 C CA . LEU A 1 548 ? 11.281 2.418 21.156 1 98.75 548 LEU A CA 1
ATOM 4159 C C . LEU A 1 548 ? 10.453 1.924 22.328 1 98.75 548 LEU A C 1
ATOM 4161 O O . LEU A 1 548 ? 10.727 0.848 22.875 1 98.75 548 LEU A O 1
ATOM 4165 N N . SER A 1 549 ? 9.555 2.674 22.797 1 98.88 549 SER A N 1
ATOM 4166 C CA . SER A 1 549 ? 8.523 2.262 23.75 1 98.88 549 SER A CA 1
ATOM 4167 C C . SER A 1 549 ? 7.133 2.389 23.141 1 98.88 549 SER A C 1
ATOM 4169 O O . SER A 1 549 ? 6.883 3.283 22.328 1 98.88 549 SER A O 1
ATOM 4171 N N . ILE A 1 550 ? 6.297 1.464 23.484 1 98.88 550 ILE A N 1
ATOM 4172 C CA . ILE A 1 550 ? 4.91 1.466 23.031 1 98.88 550 ILE A CA 1
ATOM 4173 C C . ILE A 1 550 ? 3.979 1.523 24.234 1 98.88 550 ILE A C 1
ATOM 4175 O O . ILE A 1 550 ? 4.078 0.696 25.141 1 98.88 550 ILE A O 1
ATOM 4179 N N . VAL A 1 551 ? 3.07 2.486 24.25 1 98.88 551 VAL A N 1
ATOM 4180 C CA . VAL A 1 551 ? 2.121 2.664 25.344 1 98.88 551 VAL A CA 1
ATOM 4181 C C . VAL A 1 551 ? 0.701 2.41 24.844 1 98.88 551 VAL A C 1
ATOM 4183 O O . VAL A 1 551 ? 0.199 3.141 23.984 1 98.88 551 VAL A O 1
ATOM 4186 N N . ASP A 1 552 ? 0.127 1.385 25.359 1 98.69 552 ASP A N 1
ATOM 4187 C CA . ASP A 1 552 ? -1.263 1.054 25.062 1 98.69 552 ASP A CA 1
ATOM 4188 C C . ASP A 1 552 ? -2.211 1.696 26.062 1 98.69 552 ASP A C 1
ATOM 4190 O O . ASP A 1 552 ? -2.242 1.303 27.234 1 98.69 552 ASP A O 1
ATOM 4194 N N . VAL A 1 553 ? -3.023 2.648 25.594 1 98 553 VAL A N 1
ATOM 4195 C CA . VAL A 1 553 ? -3.887 3.416 26.484 1 98 553 VAL A CA 1
ATOM 4196 C C . VAL A 1 553 ? -5.348 3.051 26.234 1 98 553 VAL A C 1
ATOM 4198 O O . VAL A 1 553 ? -5.848 3.197 25.109 1 98 553 VAL A O 1
ATOM 4201 N N . ASN A 1 554 ? -6.031 2.584 27.281 1 96.56 554 ASN A N 1
ATOM 4202 C CA . ASN A 1 554 ? -7.477 2.395 27.219 1 96.56 554 ASN A CA 1
ATOM 4203 C C . ASN A 1 554 ? -8.219 3.729 27.203 1 96.56 554 ASN A C 1
ATOM 4205 O O . ASN A 1 554 ? -8.398 4.352 28.25 1 96.56 554 ASN A O 1
ATOM 4209 N N . ILE A 1 555 ? -8.758 4.18 26.031 1 96.06 555 ILE A N 1
ATOM 4210 C CA . ILE A 1 555 ? -9.227 5.547 25.844 1 96.06 555 ILE A CA 1
ATOM 4211 C C . ILE A 1 555 ? -10.758 5.574 25.859 1 96.06 555 ILE A C 1
ATOM 4213 O O . ILE A 1 555 ? -11.406 4.621 25.422 1 96.06 555 ILE A O 1
ATOM 4217 N N . ASP A 1 556 ? -11.312 6.637 26.375 1 94.44 556 ASP A N 1
ATOM 4218 C CA . ASP A 1 556 ? -12.758 6.844 26.469 1 94.44 556 ASP A CA 1
ATOM 4219 C C . ASP A 1 556 ? -13.242 7.801 25.391 1 94.44 556 ASP A C 1
ATOM 4221 O O . ASP A 1 556 ? -13.164 9.023 25.547 1 94.44 556 ASP A O 1
ATOM 4225 N N . TYR A 1 557 ? -13.859 7.234 24.359 1 94.38 557 TYR A N 1
ATOM 4226 C CA . TYR A 1 557 ? -14.367 8.055 23.266 1 94.38 557 TYR A CA 1
ATOM 4227 C C . TYR A 1 557 ? -15.867 8.289 23.406 1 94.38 557 TYR A C 1
ATOM 4229 O O . TYR A 1 557 ? -16.547 8.633 22.438 1 94.38 557 TYR A O 1
ATOM 4237 N N . SER A 1 558 ? -16.391 8.148 24.594 1 91.81 558 SER A N 1
ATOM 4238 C CA . SER A 1 558 ? -17.844 8.25 24.812 1 91.81 558 SER A CA 1
ATOM 4239 C C . SER A 1 558 ? -18.344 9.648 24.5 1 91.81 558 SER A C 1
ATOM 4241 O O . SER A 1 558 ? -19.531 9.836 24.219 1 91.81 558 SER A O 1
ATOM 4243 N N . ASP A 1 559 ? -17.422 10.688 24.484 1 92.44 559 ASP A N 1
ATOM 4244 C CA . ASP A 1 559 ? -17.859 12.062 24.266 1 92.44 559 ASP A CA 1
ATOM 4245 C C . ASP A 1 559 ? -17.594 12.508 22.828 1 92.44 559 ASP A C 1
ATOM 4247 O O . ASP A 1 559 ? -17.703 13.688 22.5 1 92.44 559 ASP A O 1
ATOM 4251 N N . ASN A 1 560 ? -17.266 11.617 21.938 1 94.69 560 ASN A N 1
ATOM 4252 C CA . ASN A 1 560 ? -16.844 11.992 20.578 1 94.69 560 ASN A CA 1
ATOM 4253 C C . ASN A 1 560 ? -17.984 12.664 19.812 1 94.69 560 ASN A C 1
ATOM 4255 O O . ASN A 1 560 ? -17.734 13.484 18.938 1 94.69 560 ASN A O 1
ATOM 4259 N N . GLN A 1 561 ? -19.172 12.344 20.141 1 91.56 561 GLN A N 1
ATOM 4260 C CA . GLN A 1 561 ? -20.281 12.992 19.453 1 91.56 561 GLN A CA 1
ATOM 4261 C C . GLN A 1 561 ? -20.312 14.492 19.734 1 91.56 561 GLN A C 1
ATOM 4263 O O . GLN A 1 561 ? -20.781 15.281 18.922 1 91.56 561 GLN A O 1
ATOM 4268 N N . GLU A 1 562 ? -19.75 14.906 20.891 1 90.06 562 GLU A N 1
ATOM 4269 C CA . GLU A 1 562 ? -19.703 16.312 21.281 1 90.06 562 GLU A CA 1
ATOM 4270 C C . GLU A 1 562 ? -18.75 17.094 20.359 1 90.06 562 GLU A C 1
ATOM 4272 O O . GLU A 1 562 ? -18.891 18.312 20.234 1 90.06 562 GLU A O 1
ATOM 4277 N N . LEU A 1 563 ? -17.844 16.391 19.781 1 89.69 563 LEU A N 1
ATOM 4278 C CA . LEU A 1 563 ? -16.875 17.016 18.891 1 89.69 563 LEU A CA 1
ATOM 4279 C C . LEU A 1 563 ? -17.578 17.641 17.688 1 89.69 563 LEU A C 1
ATOM 4281 O O . LEU A 1 563 ? -17.047 18.562 17.062 1 89.69 563 LEU A O 1
ATOM 4285 N N . MET A 1 564 ? -18.766 17.156 17.375 1 87.44 564 MET A N 1
ATOM 4286 C CA . MET A 1 564 ? -19.469 17.609 16.172 1 87.44 564 MET A CA 1
ATOM 4287 C C . MET A 1 564 ? -20.469 18.719 16.5 1 87.44 564 MET A C 1
ATOM 4289 O O . MET A 1 564 ? -21.109 19.266 15.609 1 87.44 564 MET A O 1
ATOM 4293 N N . LYS A 1 565 ? -20.547 19.047 17.766 1 82.88 565 LYS A N 1
ATOM 4294 C CA . LYS A 1 565 ? -21.5 20.078 18.156 1 82.88 565 LYS A CA 1
ATOM 4295 C C . LYS A 1 565 ? -21.125 21.422 17.547 1 82.88 565 LYS A C 1
ATOM 4297 O O . LYS A 1 565 ? -19.938 21.766 17.469 1 82.88 565 LYS A O 1
ATOM 4302 N N . GLN A 1 566 ? -22.141 22.172 17.125 1 76.12 566 GLN A N 1
ATOM 4303 C CA . GLN A 1 566 ? -21.953 23.422 16.406 1 76.12 566 GLN A CA 1
ATOM 4304 C C . GLN A 1 566 ? -21.578 24.547 17.359 1 76.12 566 GLN A C 1
ATOM 4306 O O . GLN A 1 566 ? -22.156 24.688 18.438 1 76.12 566 GLN A O 1
ATOM 4311 N N . VAL A 1 567 ? -20.578 25.219 16.922 1 68.94 567 VAL A N 1
ATOM 4312 C CA . VAL A 1 567 ? -20.125 26.359 17.703 1 68.94 567 VAL A CA 1
ATOM 4313 C C . VAL A 1 567 ? -20.344 27.641 16.906 1 68.94 567 VAL A C 1
ATOM 4315 O O . VAL A 1 567 ? -20.5 28.719 17.5 1 68.94 567 VAL A O 1
ATOM 4318 N N . VAL A 1 568 ? -20.5 27.5 15.562 1 74.38 568 VAL A N 1
ATOM 4319 C CA . VAL A 1 568 ? -20.609 28.672 14.695 1 74.38 568 VAL A CA 1
ATOM 4320 C C . VAL A 1 568 ? -22.062 29.094 14.578 1 74.38 568 VAL A C 1
ATOM 4322 O O . VAL A 1 568 ? -22.938 28.281 14.312 1 74.38 568 VAL A O 1
ATOM 4325 N N . THR A 1 569 ? -22.406 30.219 14.914 1 61.59 569 THR A N 1
ATOM 4326 C CA . THR A 1 569 ? -23.766 30.719 15.047 1 61.59 569 THR A CA 1
ATOM 4327 C C . THR A 1 569 ? -24.281 31.266 13.719 1 61.59 569 THR A C 1
ATOM 4329 O O . THR A 1 569 ? -25.453 31.578 13.586 1 61.59 569 THR A O 1
ATOM 4332 N N . ASP A 1 570 ? -23.391 31.312 12.773 1 62.31 570 ASP A N 1
ATOM 4333 C CA . ASP A 1 570 ? -23.938 31.938 11.57 1 62.31 570 ASP A CA 1
ATOM 4334 C C . ASP A 1 570 ? -24.906 31 10.852 1 62.31 570 ASP A C 1
ATOM 4336 O O . ASP A 1 570 ? -25.016 29.828 11.219 1 62.31 570 ASP A O 1
ATOM 4340 N N . LYS A 1 571 ? -25.828 31.641 10.023 1 54.22 571 LYS A N 1
ATOM 4341 C CA . LYS A 1 571 ? -26.984 30.984 9.43 1 54.22 571 LYS A CA 1
ATOM 4342 C C . LYS A 1 571 ? -26.562 29.922 8.414 1 54.22 571 LYS A C 1
ATOM 4344 O O . LYS A 1 571 ? -27.391 29.234 7.836 1 54.22 571 LYS A O 1
ATOM 4349 N N . VAL A 1 572 ? -25.359 29.766 8.109 1 45.47 572 VAL A N 1
ATOM 4350 C CA . VAL A 1 572 ? -24.953 28.859 7.035 1 45.47 572 VAL A CA 1
ATOM 4351 C C . VAL A 1 572 ? -24.984 27.422 7.539 1 45.47 572 VAL A C 1
ATOM 4353 O O . VAL A 1 572 ? -25.141 26.484 6.754 1 45.47 572 VAL A O 1
ATOM 4356 N N . ASN A 1 573 ? -24.828 27.109 8.812 1 40.47 573 ASN A N 1
ATOM 4357 C CA . ASN A 1 573 ? -24.766 25.719 9.273 1 40.47 573 ASN A CA 1
ATOM 4358 C C . ASN A 1 573 ? -26.156 25.172 9.555 1 40.47 573 ASN A C 1
ATOM 4360 O O . ASN A 1 573 ? -27.016 25.875 10.109 1 40.47 573 ASN A O 1
ATOM 4364 N N . MET B 1 1 ? -44.562 -3.383 0.253 1 25.94 1 MET B N 1
ATOM 4365 C CA . MET B 1 1 ? -44.719 -2.068 -0.361 1 25.94 1 MET B CA 1
ATOM 4366 C C . MET B 1 1 ? -43.469 -1.203 -0.134 1 25.94 1 MET B C 1
ATOM 4368 O O . MET B 1 1 ? -43.25 -0.258 -0.885 1 25.94 1 MET B O 1
ATOM 4372 N N . ALA B 1 2 ? -42.906 -1.13 1.196 1 31.75 2 ALA B N 1
ATOM 4373 C CA . ALA B 1 2 ? -41.625 -0.525 1.505 1 31.75 2 ALA B CA 1
ATOM 4374 C C . ALA B 1 2 ? -40.531 -1.147 0.665 1 31.75 2 ALA B C 1
ATOM 4376 O O . ALA B 1 2 ? -39.375 -0.71 0.725 1 31.75 2 ALA B O 1
ATOM 4377 N N . SER B 1 3 ? -40.531 -2.352 0.28 1 44 3 SER B N 1
ATOM 4378 C CA . SER B 1 3 ? -39.625 -3.291 -0.392 1 44 3 SER B CA 1
ATOM 4379 C C . SER B 1 3 ? -39.312 -2.828 -1.809 1 44 3 SER B C 1
ATOM 4381 O O . SER B 1 3 ? -38.156 -2.922 -2.25 1 44 3 SER B O 1
ATOM 4383 N N . SER B 1 4 ? -40.312 -2.445 -2.576 1 49.53 4 SER B N 1
ATOM 4384 C CA . SER B 1 4 ? -40.25 -2.045 -3.977 1 49.53 4 SER B CA 1
ATOM 4385 C C . SER B 1 4 ? -39.656 -0.647 -4.129 1 49.53 4 SER B C 1
ATOM 4387 O O . SER B 1 4 ? -38.938 -0.37 -5.094 1 49.53 4 SER B O 1
ATOM 4389 N N . GLU B 1 5 ? -39.938 0.226 -3.229 1 53.53 5 GLU B N 1
ATOM 4390 C CA . GLU B 1 5 ? -39.531 1.628 -3.279 1 53.53 5 GLU B CA 1
ATOM 4391 C C . GLU B 1 5 ? -38.031 1.777 -3.029 1 53.53 5 GLU B C 1
ATOM 4393 O O . GLU B 1 5 ? -37.375 2.662 -3.596 1 53.53 5 GLU B O 1
ATOM 4398 N N . ASN B 1 6 ? -37.406 0.836 -2.389 1 74.44 6 ASN B N 1
ATOM 4399 C CA . ASN B 1 6 ? -36 0.884 -2.002 1 74.44 6 ASN B CA 1
ATOM 4400 C C . ASN B 1 6 ? -35.094 0.346 -3.107 1 74.44 6 ASN B C 1
ATOM 4402 O O . ASN B 1 6 ? -33.906 0.563 -3.086 1 74.44 6 ASN B O 1
ATOM 4406 N N . ASP B 1 7 ? -35.812 -0.072 -4.168 1 83.88 7 ASP B N 1
ATOM 4407 C CA . ASP B 1 7 ? -35.062 -0.733 -5.219 1 83.88 7 ASP B CA 1
ATOM 4408 C C . ASP B 1 7 ? -34.406 0.287 -6.16 1 83.88 7 ASP B C 1
ATOM 4410 O O . ASP B 1 7 ? -33.5 -0.04 -6.906 1 83.88 7 ASP B O 1
ATOM 4414 N N . GLY B 1 8 ? -34.844 1.469 -6.02 1 90.88 8 GLY B N 1
ATOM 4415 C CA . GLY B 1 8 ? -34.312 2.512 -6.875 1 90.88 8 GLY B CA 1
ATOM 4416 C C . GLY B 1 8 ? -33.219 3.312 -6.219 1 90.88 8 GLY B C 1
ATOM 4417 O O . GLY B 1 8 ? -32.531 4.121 -6.871 1 90.88 8 GLY B O 1
ATOM 4418 N N . ASP B 1 9 ? -33.031 3.037 -4.945 1 96.44 9 ASP B N 1
ATOM 4419 C CA . ASP B 1 9 ? -31.938 3.688 -4.23 1 96.44 9 ASP B CA 1
ATOM 4420 C C . ASP B 1 9 ? -30.578 3.191 -4.73 1 96.44 9 ASP B C 1
ATOM 4422 O O . ASP B 1 9 ? -30.359 1.983 -4.844 1 96.44 9 ASP B O 1
ATOM 4426 N N . THR B 1 10 ? -29.656 4.078 -5.082 1 98.06 10 THR B N 1
ATOM 4427 C CA . THR B 1 10 ? -28.391 3.705 -5.723 1 98.06 10 THR B CA 1
ATOM 4428 C C . THR B 1 10 ? -27.578 2.777 -4.82 1 98.06 10 THR B C 1
ATOM 4430 O O . THR B 1 10 ? -26.906 1.863 -5.305 1 98.06 10 THR B O 1
ATOM 4433 N N . VAL B 1 11 ? -27.609 2.984 -3.504 1 98.12 11 VAL B N 1
ATOM 4434 C CA . VAL B 1 11 ? -26.922 2.111 -2.559 1 98.12 11 VAL B CA 1
ATOM 4435 C C . VAL B 1 11 ? -27.484 0.694 -2.664 1 98.12 11 VAL B C 1
ATOM 4437 O O . VAL B 1 11 ? -26.719 -0.275 -2.736 1 98.12 11 VAL B O 1
ATOM 4440 N N . GLN B 1 12 ? -28.797 0.602 -2.676 1 97.5 12 GLN B N 1
ATOM 4441 C CA . GLN B 1 12 ? -29.438 -0.704 -2.766 1 97.5 12 GLN B CA 1
ATOM 4442 C C . GLN B 1 12 ? -29.156 -1.363 -4.113 1 97.5 12 GLN B C 1
ATOM 4444 O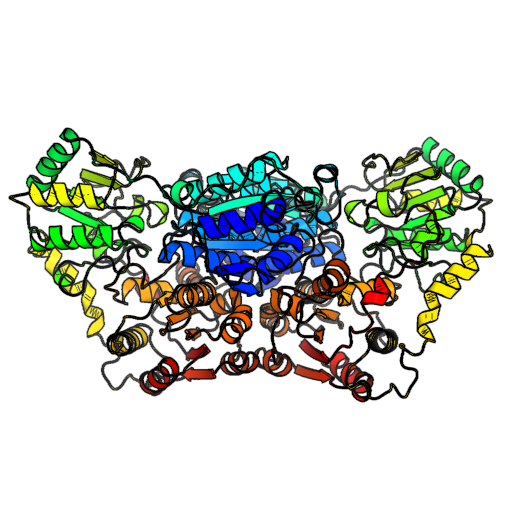 O . GLN B 1 12 ? -29.047 -2.588 -4.199 1 97.5 12 GLN B O 1
ATOM 4449 N N . ILE B 1 13 ? -29.094 -0.555 -5.168 1 98.12 13 ILE B N 1
ATOM 4450 C CA . ILE B 1 13 ? -28.766 -1.082 -6.488 1 98.12 13 ILE B CA 1
ATOM 4451 C C . ILE B 1 13 ? -27.406 -1.758 -6.449 1 98.12 13 ILE B C 1
ATOM 4453 O O . ILE B 1 13 ? -27.219 -2.836 -7.02 1 98.12 13 ILE B O 1
ATOM 4457 N N . VAL B 1 14 ? -26.375 -1.163 -5.777 1 98.62 14 VAL B N 1
ATOM 4458 C CA . VAL B 1 14 ? -25.062 -1.764 -5.637 1 98.62 14 VAL B CA 1
ATOM 4459 C C . VAL B 1 14 ? -25.172 -3.082 -4.875 1 98.62 14 VAL B C 1
ATOM 4461 O O . VAL B 1 14 ? -24.625 -4.102 -5.305 1 98.62 14 VAL B O 1
ATOM 4464 N N . ILE B 1 15 ? -25.938 -3.111 -3.764 1 98.38 15 ILE B N 1
ATOM 4465 C CA . ILE B 1 15 ? -26.094 -4.301 -2.936 1 98.38 15 ILE B CA 1
ATOM 4466 C C . ILE B 1 15 ? -26.781 -5.402 -3.74 1 98.38 15 ILE B C 1
ATOM 4468 O O . ILE B 1 15 ? -26.344 -6.555 -3.725 1 98.38 15 ILE B O 1
ATOM 4472 N N . ASN B 1 16 ? -27.844 -5.043 -4.434 1 98 16 ASN B N 1
ATOM 4473 C CA . ASN B 1 16 ? -28.578 -6.012 -5.246 1 98 16 ASN B CA 1
ATOM 4474 C C . ASN B 1 16 ? -27.719 -6.559 -6.379 1 98 16 ASN B C 1
ATOM 4476 O O . ASN B 1 16 ? -27.859 -7.719 -6.766 1 98 16 ASN B O 1
ATOM 4480 N N . SER B 1 17 ? -26.875 -5.699 -6.938 1 98.56 17 SER B N 1
ATOM 4481 C CA . SER B 1 17 ? -25.953 -6.156 -7.969 1 98.56 17 SER B CA 1
ATOM 4482 C C . SER B 1 17 ? -24.969 -7.184 -7.414 1 98.56 17 SER B C 1
ATOM 4484 O O . SER B 1 17 ? -24.656 -8.172 -8.078 1 98.56 17 SER B O 1
ATOM 4486 N N . LEU B 1 18 ? -24.453 -6.941 -6.195 1 98.75 18 LEU B N 1
ATOM 4487 C CA . LEU B 1 18 ? -23.562 -7.898 -5.555 1 98.75 18 LEU B CA 1
ATOM 4488 C C . LEU B 1 18 ? -24.25 -9.234 -5.336 1 98.75 18 LEU B C 1
ATOM 4490 O O . LEU B 1 18 ? -23.688 -10.297 -5.609 1 98.75 18 LEU B O 1
ATOM 4494 N N . LYS B 1 19 ? -25.469 -9.188 -4.887 1 98.12 19 LYS B N 1
ATOM 4495 C CA . LYS B 1 19 ? -26.266 -10.398 -4.672 1 98.12 19 LYS B CA 1
ATOM 4496 C C . LYS B 1 19 ? -26.484 -11.148 -5.98 1 98.12 19 LYS B C 1
ATOM 4498 O O . LYS B 1 19 ? -26.312 -12.367 -6.035 1 98.12 19 LYS B O 1
ATOM 4503 N N . ALA B 1 20 ? -26.906 -10.367 -6.973 1 97.94 20 ALA B N 1
ATOM 4504 C CA . ALA B 1 20 ? -27.172 -10.969 -8.273 1 97.94 20 ALA B CA 1
ATOM 4505 C C . ALA B 1 20 ? -25.906 -11.625 -8.844 1 97.94 20 ALA B C 1
ATOM 4507 O O . ALA B 1 20 ? -26 -12.641 -9.539 1 97.94 20 ALA B O 1
ATOM 4508 N N . ALA B 1 21 ? -24.766 -11.086 -8.539 1 98.44 21 ALA B N 1
ATOM 4509 C CA . ALA B 1 21 ? -23.5 -11.609 -9.031 1 98.44 21 ALA B CA 1
ATOM 4510 C C . ALA B 1 21 ? -23.062 -12.844 -8.242 1 98.44 21 ALA B C 1
ATOM 4512 O O . ALA B 1 21 ? -22.125 -13.539 -8.625 1 98.44 21 ALA B O 1
ATOM 4513 N N . GLY B 1 22 ? -23.719 -13.109 -7.125 1 98.12 22 GLY B N 1
ATOM 4514 C CA . GLY B 1 22 ? -23.422 -14.289 -6.332 1 98.12 22 GLY B CA 1
ATOM 4515 C C . GLY B 1 22 ? -22.344 -14.047 -5.281 1 98.12 22 GLY B C 1
ATOM 4516 O O . GLY B 1 22 ? -21.75 -15 -4.77 1 98.12 22 GLY B O 1
ATOM 4517 N N . VAL B 1 23 ? -22.094 -12.805 -4.938 1 98.62 23 VAL B N 1
ATOM 4518 C CA . VAL B 1 23 ? -21.078 -12.445 -3.967 1 98.62 23 VAL B CA 1
ATOM 4519 C C . VAL B 1 23 ? -21.516 -12.875 -2.568 1 98.62 23 VAL B C 1
ATOM 4521 O O . VAL B 1 23 ? -22.625 -12.578 -2.145 1 98.62 23 VAL B O 1
ATOM 4524 N N . LYS B 1 24 ? -20.609 -13.531 -1.845 1 98.38 24 LYS B N 1
ATOM 4525 C CA . LYS B 1 24 ? -20.938 -14.016 -0.512 1 98.38 24 LYS B CA 1
ATOM 4526 C C . LYS B 1 24 ? -20.109 -13.32 0.56 1 98.38 24 LYS B C 1
ATOM 4528 O O . LYS B 1 24 ? -20.469 -13.344 1.741 1 98.38 24 LYS B O 1
ATOM 4533 N N . VAL B 1 25 ? -19.016 -12.812 0.189 1 98.62 25 VAL B N 1
ATOM 4534 C CA . VAL B 1 25 ? -18.125 -12.141 1.129 1 98.62 25 VAL B CA 1
ATOM 4535 C C . VAL B 1 25 ? -17.547 -10.883 0.485 1 98.62 25 VAL B C 1
ATOM 4537 O O . VAL B 1 25 ? -17.25 -10.875 -0.71 1 98.62 25 VAL B O 1
ATOM 4540 N N . VAL B 1 26 ? -17.5 -9.836 1.233 1 98.75 26 VAL B N 1
ATOM 4541 C CA . VAL B 1 26 ? -16.891 -8.57 0.838 1 98.75 26 VAL B CA 1
ATOM 4542 C C . VAL B 1 26 ? -15.828 -8.164 1.849 1 98.75 26 VAL B C 1
ATOM 4544 O O . VAL B 1 26 ? -16 -8.359 3.055 1 98.75 26 VAL B O 1
ATOM 4547 N N . PHE B 1 27 ? -14.695 -7.684 1.343 1 98.88 27 PHE B N 1
ATOM 4548 C CA . PHE B 1 27 ? -13.594 -7.223 2.184 1 98.88 27 PHE B CA 1
ATOM 4549 C C . PHE B 1 27 ? -13.461 -5.703 2.119 1 98.88 27 PHE B C 1
ATOM 4551 O O . PHE B 1 27 ? -13.672 -5.102 1.063 1 98.88 27 PHE B O 1
ATOM 4558 N N . GLY B 1 28 ? -13.109 -5.059 3.223 1 98.19 28 GLY B N 1
ATOM 4559 C CA . GLY B 1 28 ? -12.922 -3.621 3.111 1 98.19 28 GLY B CA 1
ATOM 4560 C C . GLY B 1 28 ? -12.578 -2.963 4.434 1 98.19 28 GLY B C 1
ATOM 4561 O O . GLY B 1 28 ? -12.383 -3.645 5.441 1 98.19 28 GLY B O 1
ATOM 4562 N N . ILE B 1 29 ? -12.328 -1.681 4.414 1 97.94 29 ILE B N 1
ATOM 4563 C CA . ILE B 1 29 ? -12.133 -0.772 5.539 1 97.94 29 ILE B CA 1
ATOM 4564 C C . ILE B 1 29 ? -13.133 0.378 5.449 1 97.94 29 ILE B C 1
ATOM 4566 O O . ILE B 1 29 ? -13.305 0.978 4.387 1 97.94 29 ILE B O 1
ATOM 4570 N N . PRO B 1 30 ? -13.828 0.645 6.547 1 96.94 30 PRO B N 1
ATOM 4571 C CA . PRO B 1 30 ? -14.859 1.69 6.492 1 96.94 30 PRO B CA 1
ATOM 4572 C C . PRO B 1 30 ? -14.266 3.084 6.281 1 96.94 30 PRO B C 1
ATOM 4574 O O . PRO B 1 30 ? -13.094 3.312 6.582 1 96.94 30 PRO B O 1
ATOM 4577 N N . GLY B 1 31 ? -15.031 3.943 5.801 1 96 31 GLY B N 1
ATOM 4578 C CA . GLY B 1 31 ? -14.672 5.336 5.57 1 96 31 GLY B CA 1
ATOM 4579 C C . GLY B 1 31 ? -15.859 6.199 5.172 1 96 31 GLY B C 1
ATOM 4580 O O . GLY B 1 31 ? -16.922 5.684 4.832 1 96 31 GLY B O 1
ATOM 4581 N N . ALA B 1 32 ? -15.641 7.43 5.148 1 92.69 32 ALA B N 1
ATOM 4582 C CA . ALA B 1 32 ? -16.703 8.422 4.988 1 92.69 32 ALA B CA 1
ATOM 4583 C C . ALA B 1 32 ? -17.375 8.281 3.623 1 92.69 32 ALA B C 1
ATOM 4585 O O . ALA B 1 32 ? -18.594 8.461 3.502 1 92.69 32 ALA B O 1
ATOM 4586 N N . LYS B 1 33 ? -16.625 7.992 2.611 1 95.69 33 LYS B N 1
ATOM 4587 C CA . LYS B 1 33 ? -17.172 8.055 1.261 1 95.69 33 LYS B CA 1
ATOM 4588 C C . LYS B 1 33 ? -17.891 6.758 0.898 1 95.69 33 LYS B C 1
ATOM 4590 O O . LYS B 1 33 ? -18.516 6.668 -0.156 1 95.69 33 LYS B O 1
ATOM 4595 N N . ILE B 1 34 ? -17.781 5.742 1.757 1 97.62 34 ILE B N 1
ATOM 4596 C CA . ILE B 1 34 ? -18.438 4.473 1.442 1 97.62 34 ILE B CA 1
ATOM 4597 C C . ILE B 1 34 ? -19.266 4.008 2.637 1 97.62 34 ILE B C 1
ATOM 4599 O O . ILE B 1 34 ? -19.656 2.84 2.713 1 97.62 34 ILE B O 1
ATOM 4603 N N . ASP B 1 35 ? -19.469 4.832 3.646 1 97.19 35 ASP B N 1
ATOM 4604 C CA . ASP B 1 35 ? -20.172 4.43 4.863 1 97.19 35 ASP B CA 1
ATOM 4605 C C . ASP B 1 35 ? -21.594 3.963 4.551 1 97.19 35 ASP B C 1
ATOM 4607 O O . ASP B 1 35 ? -22.125 3.07 5.219 1 97.19 35 ASP B O 1
ATOM 4611 N N . SER B 1 36 ? -22.281 4.539 3.5 1 97.56 36 SER B N 1
ATOM 4612 C CA . SER B 1 36 ? -23.625 4.129 3.107 1 97.56 36 SER B CA 1
ATOM 4613 C C . SER B 1 36 ? -23.656 2.666 2.67 1 97.56 36 SER B C 1
ATOM 4615 O O . SER B 1 36 ? -24.594 1.937 2.977 1 97.56 36 SER B O 1
ATOM 4617 N N . LEU B 1 37 ? -22.625 2.234 1.963 1 98.06 37 LEU B N 1
ATOM 4618 C CA . LEU B 1 37 ? -22.531 0.847 1.523 1 98.06 37 LEU B CA 1
ATOM 4619 C C . LEU B 1 37 ? -22.312 -0.085 2.709 1 98.06 37 LEU B C 1
ATOM 4621 O O . LEU B 1 37 ? -22.922 -1.152 2.789 1 98.06 37 LEU B O 1
ATOM 4625 N N . PHE B 1 38 ? -21.406 0.31 3.635 1 98.06 38 PHE B N 1
ATOM 4626 C CA . PHE B 1 38 ? -21.172 -0.482 4.836 1 98.06 38 PHE B CA 1
ATOM 4627 C C . PHE B 1 38 ? -22.453 -0.614 5.656 1 98.06 38 PHE B C 1
ATOM 4629 O O . PHE B 1 38 ? -22.766 -1.695 6.16 1 98.06 38 PHE B O 1
ATOM 4636 N N . ASN B 1 39 ? -23.172 0.515 5.758 1 97.69 39 ASN B N 1
ATOM 4637 C CA . ASN B 1 39 ? -24.438 0.496 6.484 1 97.69 39 ASN B CA 1
ATOM 4638 C C . ASN B 1 39 ? -25.438 -0.46 5.844 1 97.69 39 ASN B C 1
ATOM 4640 O O . ASN B 1 39 ? -26.109 -1.212 6.539 1 97.69 39 ASN B O 1
ATOM 4644 N N . ALA B 1 40 ? -25.531 -0.401 4.547 1 97.19 40 ALA B N 1
ATOM 4645 C CA . ALA B 1 40 ? -26.469 -1.263 3.824 1 97.19 40 ALA B CA 1
ATOM 4646 C C . ALA B 1 40 ? -26.062 -2.729 3.943 1 97.19 40 ALA B C 1
ATOM 4648 O O . ALA B 1 40 ? -26.922 -3.611 4.023 1 97.19 40 ALA B O 1
ATOM 4649 N N . LEU B 1 41 ? -24.75 -3.039 3.916 1 97.19 41 LEU B N 1
ATOM 4650 C CA . LEU B 1 41 ? -24.25 -4.402 4.027 1 97.19 41 LEU B CA 1
ATOM 4651 C C . LEU B 1 41 ? -24.578 -4.992 5.395 1 97.19 41 LEU B C 1
ATOM 4653 O O . LEU B 1 41 ? -24.734 -6.211 5.531 1 97.19 41 LEU B O 1
ATOM 4657 N N . TYR B 1 42 ? -24.641 -4.133 6.383 1 94 42 TYR B N 1
ATOM 4658 C CA . TYR B 1 42 ? -25.016 -4.574 7.727 1 94 42 TYR B CA 1
ATOM 4659 C C . TYR B 1 42 ? -26.359 -5.277 7.719 1 94 42 TYR B C 1
ATOM 4661 O O . TYR B 1 42 ? -26.578 -6.23 8.469 1 94 42 TYR B O 1
ATOM 4669 N N . ASP B 1 43 ? -27.25 -4.855 6.855 1 94.38 43 ASP B N 1
ATOM 4670 C CA . ASP B 1 43 ? -28.609 -5.387 6.789 1 94.38 43 ASP B CA 1
ATOM 4671 C C . ASP B 1 43 ? -28.688 -6.582 5.84 1 94.38 43 ASP B C 1
ATOM 4673 O O . ASP B 1 43 ? -29.719 -7.258 5.77 1 94.38 43 ASP B O 1
ATOM 4677 N N . GLU B 1 44 ? -27.672 -6.785 5.102 1 95.81 44 GLU B N 1
ATOM 4678 C CA . GLU B 1 44 ? -27.672 -7.863 4.117 1 95.81 44 GLU B CA 1
ATOM 4679 C C . GLU B 1 44 ? -27.016 -9.117 4.672 1 95.81 44 GLU B C 1
ATOM 4681 O O . GLU B 1 44 ? -25.797 -9.312 4.504 1 95.81 44 GLU B O 1
ATOM 4686 N N . GLU B 1 45 ? -27.734 -10.086 5.066 1 95.12 45 GLU B N 1
ATOM 4687 C CA . GLU B 1 45 ? -27.25 -11.273 5.754 1 95.12 45 GLU B CA 1
ATOM 4688 C C . GLU B 1 45 ? -26.531 -12.219 4.785 1 95.12 45 GLU B C 1
ATOM 4690 O O . GLU B 1 45 ? -25.672 -12.992 5.191 1 95.12 45 GLU B O 1
ATOM 4695 N N . SER B 1 46 ? -26.922 -12.141 3.537 1 96.62 46 SER B N 1
ATOM 4696 C CA . SER B 1 46 ? -26.391 -13.086 2.559 1 96.62 46 SER B CA 1
ATOM 4697 C C . SER B 1 46 ? -24.953 -12.734 2.18 1 96.62 46 SER B C 1
ATOM 4699 O O . SER B 1 46 ? -24.266 -13.539 1.557 1 96.62 46 SER B O 1
ATOM 4701 N N . ILE B 1 47 ? -24.484 -11.578 2.506 1 98 47 ILE B N 1
ATOM 4702 C CA . ILE B 1 47 ? -23.125 -11.141 2.191 1 98 47 ILE B CA 1
ATOM 4703 C C . ILE B 1 47 ? -22.375 -10.805 3.48 1 98 47 ILE B C 1
ATOM 4705 O O . ILE B 1 47 ? -22.781 -9.914 4.227 1 98 47 ILE B O 1
ATOM 4709 N N . ARG B 1 48 ? -21.344 -11.484 3.738 1 97.5 48 ARG B N 1
ATOM 4710 C CA . ARG B 1 48 ? -20.531 -11.25 4.926 1 97.5 48 ARG B CA 1
ATOM 4711 C C . ARG B 1 48 ? -19.531 -10.125 4.688 1 97.5 48 ARG B C 1
ATOM 4713 O O . ARG B 1 48 ? -18.781 -10.156 3.711 1 97.5 48 ARG B O 1
ATOM 4720 N N . LEU B 1 49 ? -19.531 -9.125 5.52 1 97.81 49 LEU B N 1
ATOM 4721 C CA . LEU B 1 49 ? -18.547 -8.055 5.477 1 97.81 49 LEU B CA 1
ATOM 4722 C C . LEU B 1 49 ? -17.344 -8.375 6.375 1 97.81 49 LEU B C 1
ATOM 4724 O O . LEU B 1 49 ? -17.516 -8.641 7.566 1 97.81 49 LEU B O 1
ATOM 4728 N N . VAL B 1 50 ? -16.125 -8.43 5.852 1 98.38 50 VAL B N 1
ATOM 4729 C CA . VAL B 1 50 ? -14.891 -8.656 6.598 1 98.38 50 VAL B CA 1
ATOM 4730 C C . VAL B 1 50 ? -14.078 -7.367 6.664 1 98.38 50 VAL B C 1
ATOM 4732 O O . VAL B 1 50 ? -13.688 -6.82 5.633 1 98.38 50 VAL B O 1
ATOM 4735 N N . VAL B 1 51 ? -13.828 -6.902 7.863 1 98.12 51 VAL B N 1
ATOM 4736 C CA . VAL B 1 51 ? -13.07 -5.676 8.086 1 98.12 51 VAL B CA 1
ATOM 4737 C C . VAL B 1 51 ? -11.578 -5.996 8.141 1 98.12 51 VAL B C 1
ATOM 4739 O O . VAL B 1 51 ? -11.133 -6.758 9 1 98.12 51 VAL B O 1
ATOM 4742 N N . CYS B 1 52 ? -10.836 -5.391 7.238 1 98.25 52 CYS B N 1
ATOM 4743 C CA . CYS B 1 52 ? -9.406 -5.68 7.094 1 98.25 52 CYS B CA 1
ATOM 4744 C C . CYS B 1 52 ? -8.57 -4.629 7.812 1 98.25 52 CYS B C 1
ATOM 4746 O O . CYS B 1 52 ? -9.102 -3.689 8.398 1 98.25 52 CYS B O 1
ATOM 4748 N N . ARG B 1 53 ? -7.242 -4.855 7.832 1 98 53 ARG B N 1
ATOM 4749 C CA . ARG B 1 53 ? -6.32 -3.953 8.516 1 98 53 ARG B CA 1
ATOM 4750 C C . ARG B 1 53 ? -5.555 -3.09 7.52 1 98 53 ARG B C 1
ATOM 4752 O O . ARG B 1 53 ? -4.902 -2.117 7.906 1 98 53 ARG B O 1
ATOM 4759 N N . HIS B 1 54 ? -5.68 -3.35 6.258 1 98.56 54 HIS B N 1
ATOM 4760 C CA . HIS B 1 54 ? -5.113 -2.566 5.168 1 98.56 54 HIS B CA 1
ATOM 4761 C C . HIS B 1 54 ? -5.852 -2.828 3.859 1 98.56 54 HIS B C 1
ATOM 4763 O O . HIS B 1 54 ? -6.184 -3.975 3.547 1 98.56 54 HIS B O 1
ATOM 4769 N N . GLU B 1 55 ? -6.098 -1.87 3.061 1 98.75 55 GLU B N 1
ATOM 4770 C CA . GLU B 1 55 ? -6.871 -2.016 1.832 1 98.75 55 GLU B CA 1
ATOM 4771 C C . GLU B 1 55 ? -6.145 -2.896 0.822 1 98.75 55 GLU B C 1
ATOM 4773 O O . GLU B 1 55 ? -6.773 -3.633 0.061 1 98.75 55 GLU B O 1
ATOM 4778 N N . GLN B 1 56 ? -4.809 -2.852 0.77 1 98.81 56 GLN B N 1
ATOM 4779 C CA . GLN B 1 56 ? -4.035 -3.758 -0.073 1 98.81 56 GLN B CA 1
ATOM 4780 C C . GLN B 1 56 ? -4.371 -5.215 0.234 1 98.81 56 GLN B C 1
ATOM 4782 O O . GLN B 1 56 ? -4.539 -6.023 -0.681 1 98.81 56 GLN B O 1
ATOM 4787 N N . ASN B 1 57 ? -4.484 -5.578 1.499 1 98.88 57 ASN B N 1
ATOM 4788 C CA . ASN B 1 57 ? -4.793 -6.938 1.917 1 98.88 57 ASN B CA 1
ATOM 4789 C C . ASN B 1 57 ? -6.238 -7.309 1.598 1 98.88 57 ASN B C 1
ATOM 4791 O O . ASN B 1 57 ? -6.539 -8.461 1.297 1 98.88 57 ASN B O 1
ATOM 4795 N N . ALA B 1 58 ? -7.133 -6.285 1.664 1 98.94 58 ALA B N 1
ATOM 4796 C CA . ALA B 1 58 ? -8.508 -6.512 1.221 1 98.94 58 ALA B CA 1
ATOM 4797 C C . ALA B 1 58 ? -8.547 -6.941 -0.244 1 98.94 58 ALA B C 1
ATOM 4799 O O . ALA B 1 58 ? -9.281 -7.867 -0.607 1 98.94 58 ALA B O 1
ATOM 4800 N N . ALA B 1 59 ? -7.75 -6.266 -1.042 1 98.94 59 ALA B N 1
ATOM 4801 C CA . ALA B 1 59 ? -7.684 -6.605 -2.461 1 98.94 59 ALA B CA 1
ATOM 4802 C C . ALA B 1 59 ? -7.094 -7.996 -2.67 1 98.94 59 ALA B C 1
ATOM 4804 O O . ALA B 1 59 ? -7.559 -8.75 -3.527 1 98.94 59 ALA B O 1
ATOM 4805 N N . PHE B 1 60 ? -6.039 -8.359 -1.869 1 98.94 60 PHE B N 1
ATOM 4806 C CA . PHE B 1 60 ? -5.473 -9.703 -1.955 1 98.94 60 PHE B CA 1
ATOM 4807 C C . PHE B 1 60 ? -6.523 -10.758 -1.634 1 98.94 60 PHE B C 1
ATOM 4809 O O . PHE B 1 60 ? -6.648 -11.758 -2.35 1 98.94 60 PHE B O 1
ATOM 4816 N N . MET B 1 61 ? -7.293 -10.547 -0.568 1 98.94 61 MET B N 1
ATOM 4817 C CA . MET B 1 61 ? -8.32 -11.492 -0.153 1 98.94 61 MET B CA 1
ATOM 4818 C C . MET B 1 61 ? -9.414 -11.609 -1.211 1 98.94 61 MET B C 1
ATOM 4820 O O . MET B 1 61 ? -9.836 -12.711 -1.555 1 98.94 61 MET B O 1
ATOM 4824 N N . ALA B 1 62 ? -9.836 -10.445 -1.771 1 98.94 62 ALA B N 1
ATOM 4825 C CA . ALA B 1 62 ? -10.852 -10.445 -2.822 1 98.94 62 ALA B CA 1
ATOM 4826 C C . ALA B 1 62 ? -10.367 -11.195 -4.059 1 98.94 62 ALA B C 1
ATOM 4828 O O . ALA B 1 62 ? -11.102 -12 -4.633 1 98.94 62 ALA B O 1
ATOM 4829 N N . GLY B 1 63 ? -9.133 -10.969 -4.445 1 98.81 63 GLY B N 1
ATOM 4830 C CA . GLY B 1 63 ? -8.578 -11.602 -5.625 1 98.81 63 GLY B CA 1
ATOM 4831 C C . GLY B 1 63 ? -8.586 -13.117 -5.543 1 98.81 63 GLY B C 1
ATOM 4832 O O . GLY B 1 63 ? -9.008 -13.797 -6.48 1 98.81 63 GLY B O 1
ATOM 4833 N N . VAL B 1 64 ? -8.148 -13.656 -4.383 1 98.75 64 VAL B N 1
ATOM 4834 C CA . VAL B 1 64 ? -8.039 -15.102 -4.277 1 98.75 64 VAL B CA 1
ATOM 4835 C C . VAL B 1 64 ? -9.43 -15.727 -4.219 1 98.75 64 VAL B C 1
ATOM 4837 O O . VAL B 1 64 ? -9.648 -16.828 -4.73 1 98.75 64 VAL B O 1
ATOM 4840 N N . VAL B 1 65 ? -10.406 -15.055 -3.623 1 98.75 65 VAL B N 1
ATOM 4841 C CA . VAL B 1 65 ? -11.789 -15.539 -3.639 1 98.75 65 VAL B CA 1
ATOM 4842 C C . VAL B 1 65 ? -12.266 -15.672 -5.082 1 98.75 65 VAL B C 1
ATOM 4844 O O . VAL B 1 65 ? -12.852 -16.688 -5.453 1 98.75 65 VAL B O 1
ATOM 4847 N N . GLY B 1 66 ? -12.016 -14.633 -5.863 1 98.38 66 GLY B N 1
ATOM 4848 C CA . GLY B 1 66 ? -12.367 -14.711 -7.273 1 98.38 66 GLY B CA 1
ATOM 4849 C C . GLY B 1 66 ? -11.688 -15.859 -7.996 1 98.38 66 GLY B C 1
ATOM 4850 O O . GLY B 1 66 ? -12.328 -16.578 -8.773 1 98.38 66 GLY B O 1
ATOM 4851 N N . LYS B 1 67 ? -10.398 -16.062 -7.727 1 97.19 67 LYS B N 1
ATOM 4852 C CA . LYS B 1 67 ? -9.609 -17.109 -8.367 1 97.19 67 LYS B CA 1
ATOM 4853 C C . LYS B 1 67 ? -10.172 -18.5 -8.055 1 97.19 67 LYS B C 1
ATOM 4855 O O . LYS B 1 67 ? -10.25 -19.359 -8.938 1 97.19 67 LYS B O 1
ATOM 4860 N N . LEU B 1 68 ? -10.609 -18.703 -6.828 1 96.88 68 LEU B N 1
ATOM 4861 C CA . LEU B 1 68 ? -10.992 -20.031 -6.352 1 96.88 68 LEU B CA 1
ATOM 4862 C C . LEU B 1 68 ? -12.438 -20.344 -6.723 1 96.88 68 LEU B C 1
ATOM 4864 O O . LEU B 1 68 ? -12.781 -21.5 -6.973 1 96.88 68 LEU B O 1
ATOM 4868 N N . THR B 1 69 ? -13.281 -19.281 -6.836 1 96.06 69 THR B N 1
ATOM 4869 C CA . THR B 1 69 ? -14.711 -19.531 -6.98 1 96.06 69 THR B CA 1
ATOM 4870 C C . THR B 1 69 ? -15.172 -19.203 -8.398 1 96.06 69 THR B C 1
ATOM 4872 O O . THR B 1 69 ? -16.266 -19.609 -8.797 1 96.06 69 THR B O 1
ATOM 4875 N N . ASN B 1 70 ? -14.398 -18.391 -9.07 1 94.19 70 ASN B N 1
ATOM 4876 C CA . ASN B 1 70 ? -14.742 -17.844 -10.383 1 94.19 70 ASN B CA 1
ATOM 4877 C C . ASN B 1 70 ? -15.891 -16.844 -10.297 1 94.19 70 ASN B C 1
ATOM 4879 O O . ASN B 1 70 ? -16.484 -16.484 -11.32 1 94.19 70 ASN B O 1
ATOM 4883 N N . VAL B 1 71 ? -16.391 -16.547 -9.102 1 97.25 71 VAL B N 1
ATOM 4884 C CA . VAL B 1 71 ? -17.188 -15.359 -8.805 1 97.25 71 VAL B CA 1
ATOM 4885 C C . VAL B 1 71 ? -16.266 -14.219 -8.391 1 97.25 71 VAL B C 1
ATOM 4887 O O . VAL B 1 71 ? -15.531 -14.328 -7.41 1 97.25 71 VAL B O 1
ATOM 4890 N N . PRO B 1 72 ? -16.328 -13.117 -9.133 1 98.69 72 PRO B N 1
ATOM 4891 C CA . PRO B 1 72 ? -15.383 -12.055 -8.812 1 98.69 72 PRO B CA 1
ATOM 4892 C C . PRO B 1 72 ? -15.406 -11.656 -7.34 1 98.69 72 PRO B C 1
ATOM 4894 O O . PRO B 1 72 ? -16.484 -11.414 -6.781 1 98.69 72 PRO B O 1
ATOM 4897 N N . GLY B 1 73 ? -14.18 -11.711 -6.672 1 98.88 73 GLY B N 1
ATOM 4898 C CA . GLY B 1 73 ? -14.094 -11.18 -5.32 1 98.88 73 GLY B CA 1
ATOM 4899 C C . GLY B 1 73 ? -14.336 -9.68 -5.258 1 98.88 73 GLY B C 1
ATOM 4900 O O . GLY B 1 73 ? -14.234 -8.984 -6.273 1 98.88 73 GLY B O 1
ATOM 4901 N N . VAL B 1 74 ? -14.727 -9.156 -4.062 1 98.94 74 VAL B N 1
ATOM 4902 C CA . VAL B 1 74 ? -15.086 -7.746 -3.961 1 98.94 74 VAL B CA 1
ATOM 4903 C C . VAL B 1 74 ? -14.352 -7.117 -2.777 1 98.94 74 VAL B C 1
ATOM 4905 O O . VAL B 1 74 ? -14.312 -7.688 -1.688 1 98.94 74 VAL B O 1
ATOM 4908 N N . CYS B 1 75 ? -13.695 -5.996 -2.982 1 98.81 75 CYS B N 1
ATOM 4909 C CA . CYS B 1 75 ? -13.25 -5.137 -1.893 1 98.81 75 CYS B CA 1
ATOM 4910 C C . CYS B 1 75 ? -13.836 -3.736 -2.025 1 98.81 75 CYS B C 1
ATOM 4912 O O . CYS B 1 75 ? -14.07 -3.26 -3.137 1 98.81 75 CYS B O 1
ATOM 4914 N N . ILE B 1 76 ? -14.211 -3.119 -0.882 1 98.88 76 ILE B N 1
ATOM 4915 C CA . ILE B 1 76 ? -14.797 -1.786 -0.813 1 98.88 76 ILE B CA 1
ATOM 4916 C C . ILE B 1 76 ? -13.93 -0.881 0.056 1 98.88 76 ILE B C 1
ATOM 4918 O O . ILE B 1 76 ? -13.664 -1.197 1.219 1 98.88 76 ILE B O 1
ATOM 4922 N N . VAL B 1 77 ? -13.492 0.235 -0.525 1 98.5 77 VAL B N 1
ATOM 4923 C CA . VAL B 1 77 ? -12.609 1.134 0.211 1 98.5 77 VAL B CA 1
ATOM 4924 C C . VAL B 1 77 ? -13.047 2.582 -0.016 1 98.5 77 VAL B C 1
ATOM 4926 O O . VAL B 1 77 ? -13.773 2.877 -0.965 1 98.5 77 VAL B O 1
ATOM 4929 N N . THR B 1 78 ? -12.672 3.451 0.901 1 97.44 78 THR B N 1
ATOM 4930 C CA . THR B 1 78 ? -13.016 4.867 0.817 1 97.44 78 THR B CA 1
ATOM 4931 C C . THR B 1 78 ? -12.07 5.598 -0.129 1 97.44 78 THR B C 1
ATOM 4933 O O . THR B 1 78 ? -11.266 4.969 -0.822 1 97.44 78 THR B O 1
ATOM 4936 N N . SER B 1 79 ? -12.227 6.934 -0.279 1 95.44 79 SER B N 1
ATOM 4937 C CA . SER B 1 79 ? -11.469 7.777 -1.196 1 95.44 79 SER B CA 1
ATOM 4938 C C . SER B 1 79 ? -10.047 8.016 -0.689 1 95.44 79 SER B C 1
ATOM 4940 O O . SER B 1 79 ? -9.703 7.598 0.418 1 95.44 79 SER B O 1
ATOM 4942 N N . GLY B 1 80 ? -9.234 8.703 -1.5 1 96.19 80 GLY B N 1
ATOM 4943 C CA . GLY B 1 80 ? -7.891 9.07 -1.091 1 96.19 80 GLY B CA 1
ATOM 4944 C C . GLY B 1 80 ? -6.992 7.875 -0.845 1 96.19 80 GLY B C 1
ATOM 4945 O O . GLY B 1 80 ? -6.836 7.023 -1.721 1 96.19 80 GLY B O 1
ATOM 4946 N N . PRO B 1 81 ? -6.473 7.789 0.386 1 97.38 81 PRO B N 1
ATOM 4947 C CA . PRO B 1 81 ? -5.559 6.691 0.718 1 97.38 81 PRO B CA 1
ATOM 4948 C C . PRO B 1 81 ? -6.219 5.32 0.614 1 97.38 81 PRO B C 1
ATOM 4950 O O . PRO B 1 81 ? -5.555 4.336 0.281 1 97.38 81 PRO B O 1
ATOM 4953 N N . GLY B 1 82 ? -7.539 5.254 0.923 1 97.94 82 GLY B N 1
ATOM 4954 C CA . GLY B 1 82 ? -8.211 3.98 0.703 1 97.94 82 GLY B CA 1
ATOM 4955 C C . GLY B 1 82 ? -8.016 3.441 -0.703 1 97.94 82 GLY B C 1
ATOM 4956 O O . GLY B 1 82 ? -7.68 2.27 -0.883 1 97.94 82 GLY B O 1
ATOM 4957 N N . THR B 1 83 ? -8.219 4.324 -1.662 1 98.38 83 THR B N 1
ATOM 4958 C CA . THR B 1 83 ? -8.094 3.965 -3.07 1 98.38 83 THR B CA 1
ATOM 4959 C C . THR B 1 83 ? -6.629 3.791 -3.457 1 98.38 83 THR B C 1
ATOM 4961 O O . THR B 1 83 ? -6.273 2.838 -4.152 1 98.38 83 THR B O 1
ATOM 4964 N N . SER B 1 84 ? -5.754 4.66 -3.01 1 98.56 84 SER B N 1
ATOM 4965 C CA . SER B 1 84 ? -4.363 4.645 -3.447 1 98.56 84 SER B CA 1
ATOM 4966 C C . SER B 1 84 ? -3.605 3.467 -2.844 1 98.56 84 SER B C 1
ATOM 4968 O O . SER B 1 84 ? -2.494 3.148 -3.273 1 98.56 84 SER B O 1
ATOM 4970 N N . ASN B 1 85 ? -4.18 2.729 -1.924 1 98.69 85 ASN B N 1
ATOM 4971 C CA . ASN B 1 85 ? -3.588 1.526 -1.348 1 98.69 85 ASN B CA 1
ATOM 4972 C C . ASN B 1 85 ? -3.896 0.292 -2.189 1 98.69 85 ASN B C 1
ATOM 4974 O O . ASN B 1 85 ? -3.377 -0.793 -1.921 1 98.69 85 ASN B O 1
ATOM 4978 N N . LEU B 1 86 ? -4.648 0.393 -3.27 1 98.81 86 LEU B N 1
ATOM 4979 C CA . LEU B 1 86 ? -5.203 -0.77 -3.953 1 98.81 86 LEU B CA 1
ATOM 4980 C C . LEU B 1 86 ? -4.281 -1.233 -5.074 1 98.81 86 LEU B C 1
ATOM 4982 O O . LEU B 1 86 ? -4.348 -2.389 -5.504 1 98.81 86 LEU B O 1
ATOM 4986 N N . PRO B 1 87 ? -3.4 -0.398 -5.648 1 98.81 87 PRO B N 1
ATOM 4987 C CA . PRO B 1 87 ? -2.74 -0.727 -6.914 1 98.81 87 PRO B CA 1
ATOM 4988 C C . PRO B 1 87 ? -2.039 -2.082 -6.879 1 98.81 87 PRO B C 1
ATOM 4990 O O . PRO B 1 87 ? -2.164 -2.873 -7.816 1 98.81 87 PRO B O 1
ATOM 4993 N N . THR B 1 88 ? -1.317 -2.424 -5.836 1 98.75 88 THR B N 1
ATOM 4994 C CA . THR B 1 88 ? -0.563 -3.672 -5.789 1 98.75 88 THR B CA 1
ATOM 4995 C C . THR B 1 88 ? -1.504 -4.875 -5.82 1 98.75 88 THR B C 1
ATOM 4997 O O . THR B 1 88 ? -1.242 -5.855 -6.516 1 98.75 88 THR B O 1
ATOM 5000 N N . GLY B 1 89 ? -2.578 -4.797 -5 1 98.81 89 GLY B N 1
ATOM 5001 C CA . GLY B 1 89 ? -3.557 -5.875 -5.035 1 98.81 89 GLY B CA 1
ATOM 5002 C C . GLY B 1 89 ? -4.223 -6.031 -6.387 1 98.81 89 GLY B C 1
ATOM 5003 O O . GLY B 1 89 ? -4.426 -7.152 -6.859 1 98.81 89 GLY B O 1
ATOM 5004 N N . LEU B 1 90 ? -4.52 -4.918 -7.047 1 98.88 90 LEU B N 1
ATOM 5005 C CA . LEU B 1 90 ? -5.234 -4.93 -8.32 1 98.88 90 LEU B CA 1
ATOM 5006 C C . LEU B 1 90 ? -4.344 -5.457 -9.438 1 98.88 90 LEU B C 1
ATOM 5008 O O . LEU B 1 90 ? -4.781 -6.262 -10.266 1 98.88 90 LEU B O 1
ATOM 5012 N N . ILE B 1 91 ? -3.105 -5.027 -9.477 1 98.5 91 ILE B N 1
ATOM 5013 C CA . ILE B 1 91 ? -2.234 -5.469 -10.562 1 98.5 91 ILE B CA 1
ATOM 5014 C C . ILE B 1 91 ? -1.89 -6.945 -10.383 1 98.5 91 ILE B C 1
ATOM 5016 O O . ILE B 1 91 ? -1.738 -7.68 -11.367 1 98.5 91 ILE B O 1
ATOM 5020 N N . THR B 1 92 ? -1.732 -7.406 -9.125 1 98.44 92 THR B N 1
ATOM 5021 C CA . THR B 1 92 ? -1.514 -8.82 -8.867 1 98.44 92 THR B CA 1
ATOM 5022 C C . THR B 1 92 ? -2.684 -9.656 -9.391 1 98.44 92 THR B C 1
ATOM 5024 O O . THR B 1 92 ? -2.48 -10.656 -10.078 1 98.44 92 THR B O 1
ATOM 5027 N N . ALA B 1 93 ? -3.889 -9.211 -9.078 1 98.56 93 ALA B N 1
ATOM 5028 C CA . ALA B 1 93 ? -5.082 -9.906 -9.539 1 98.56 93 ALA B CA 1
ATOM 5029 C C . ALA B 1 93 ? -5.172 -9.898 -11.062 1 98.56 93 ALA B C 1
ATOM 5031 O O . ALA B 1 93 ? -5.477 -10.922 -11.68 1 98.56 93 ALA B O 1
ATOM 5032 N N . THR B 1 94 ? -4.883 -8.766 -11.672 1 98 94 THR B N 1
ATOM 5033 C CA . THR B 1 94 ? -5.016 -8.594 -13.109 1 98 94 THR B CA 1
ATOM 5034 C C . THR B 1 94 ? -3.992 -9.445 -13.859 1 98 94 THR B C 1
ATOM 5036 O O . THR B 1 94 ? -4.344 -10.172 -14.789 1 98 94 THR B O 1
ATOM 5039 N N . ASP B 1 95 ? -2.793 -9.438 -13.391 1 96.62 95 ASP B N 1
ATOM 5040 C CA . ASP B 1 95 ? -1.718 -10.125 -14.102 1 96.62 95 ASP B CA 1
ATOM 5041 C C . ASP B 1 95 ? -1.746 -11.625 -13.82 1 96.62 95 ASP B C 1
ATOM 5043 O O . ASP B 1 95 ? -1.199 -12.414 -14.594 1 96.62 95 ASP B O 1
ATOM 5047 N N . GLU B 1 96 ? -2.414 -12.016 -12.781 1 96 96 GLU B N 1
ATOM 5048 C CA . GLU B 1 96 ? -2.359 -13.422 -12.406 1 96 96 GLU B CA 1
ATOM 5049 C C . GLU B 1 96 ? -3.727 -14.086 -12.547 1 96 96 GLU B C 1
ATOM 5051 O O . GLU B 1 96 ? -3.957 -15.164 -12 1 96 96 GLU B O 1
ATOM 5056 N N . GLY B 1 97 ? -4.617 -13.367 -13.219 1 95.69 97 GLY B N 1
ATOM 5057 C CA . GLY B 1 97 ? -5.867 -13.961 -13.672 1 95.69 97 GLY B CA 1
ATOM 5058 C C . GLY B 1 97 ? -6.859 -14.188 -12.547 1 95.69 97 GLY B C 1
ATOM 5059 O O . GLY B 1 97 ? -7.523 -15.227 -12.5 1 95.69 97 GLY B O 1
ATOM 5060 N N . SER B 1 98 ? -6.93 -13.312 -11.57 1 97.81 98 SER B N 1
ATOM 5061 C CA . SER B 1 98 ? -7.871 -13.367 -10.453 1 97.81 98 SER B CA 1
ATOM 5062 C C . SER B 1 98 ? -9 -12.352 -10.633 1 97.81 98 SER B C 1
ATOM 5064 O O . SER B 1 98 ? -8.812 -11.164 -10.383 1 97.81 98 SER B O 1
ATOM 5066 N N . PRO B 1 99 ? -10.203 -12.789 -11.023 1 98.44 99 PRO B N 1
ATOM 5067 C CA . PRO B 1 99 ? -11.281 -11.82 -11.211 1 98.44 99 PRO B CA 1
ATOM 5068 C C . PRO B 1 99 ? -11.734 -11.172 -9.898 1 98.44 99 PRO B C 1
ATOM 5070 O O . PRO B 1 99 ? -12.023 -11.883 -8.938 1 98.44 99 PRO B O 1
ATOM 5073 N N . MET B 1 100 ? -11.781 -9.867 -9.859 1 98.88 100 MET B N 1
ATOM 5074 C CA . MET B 1 100 ? -12.25 -9.117 -8.695 1 98.88 100 MET B CA 1
ATOM 5075 C C . MET B 1 100 ? -12.766 -7.742 -9.102 1 98.88 100 MET B C 1
ATOM 5077 O O . MET B 1 100 ? -12.453 -7.254 -10.188 1 98.88 100 MET B O 1
ATOM 5081 N N . VAL B 1 101 ? -13.641 -7.176 -8.242 1 98.94 101 VAL B N 1
ATOM 5082 C CA . VAL B 1 101 ? -14.172 -5.828 -8.43 1 98.94 101 VAL B CA 1
ATOM 5083 C C . VAL B 1 101 ? -13.852 -4.973 -7.203 1 98.94 101 VAL B C 1
ATOM 5085 O O . VAL B 1 101 ? -14.266 -5.297 -6.086 1 98.94 101 VAL B O 1
ATOM 5088 N N . ALA B 1 102 ? -13.07 -3.961 -7.441 1 98.94 102 ALA B N 1
ATOM 5089 C CA . ALA B 1 102 ? -12.844 -2.961 -6.402 1 98.94 102 ALA B CA 1
ATOM 5090 C C . ALA B 1 102 ? -13.867 -1.835 -6.492 1 98.94 102 ALA B C 1
ATOM 5092 O O . ALA B 1 102 ? -14.023 -1.213 -7.547 1 98.94 102 ALA B O 1
ATOM 5093 N N . ILE B 1 103 ? -14.586 -1.631 -5.406 1 98.94 103 ILE B N 1
ATOM 5094 C CA . ILE B 1 103 ? -15.516 -0.507 -5.305 1 98.94 103 ILE B CA 1
ATOM 5095 C C . ILE B 1 103 ? -14.898 0.591 -4.441 1 98.94 103 ILE B C 1
ATOM 5097 O O . ILE B 1 103 ? -14.641 0.385 -3.252 1 98.94 103 ILE B O 1
ATOM 5101 N N . VAL B 1 104 ? -14.672 1.761 -5.055 1 98.62 104 VAL B N 1
ATOM 5102 C CA . VAL B 1 104 ? -13.961 2.82 -4.348 1 98.62 104 VAL B CA 1
ATOM 5103 C C . VAL B 1 104 ? -14.852 4.059 -4.242 1 98.62 104 VAL B C 1
ATOM 5105 O O . VAL B 1 104 ? -15.539 4.414 -5.203 1 98.62 104 VAL B O 1
ATOM 5108 N N . GLY B 1 105 ? -14.859 4.68 -3.059 1 97.56 105 GLY B N 1
ATOM 5109 C CA . GLY B 1 105 ? -15.523 5.961 -2.889 1 97.56 105 GLY B CA 1
ATOM 5110 C C . GLY B 1 105 ? -14.727 7.125 -3.459 1 97.56 105 GLY B C 1
ATOM 5111 O O . GLY B 1 105 ? -13.508 7.047 -3.584 1 97.56 105 GLY B O 1
ATOM 5112 N N . SER B 1 106 ? -15.43 8.148 -3.826 1 95.25 106 SER B N 1
ATOM 5113 C CA . SER B 1 106 ? -14.773 9.367 -4.297 1 95.25 106 SER B CA 1
ATOM 5114 C C . SER B 1 106 ? -15.484 10.617 -3.781 1 95.25 106 SER B C 1
ATOM 5116 O O . SER B 1 106 ? -16.594 10.523 -3.242 1 95.25 106 SER B O 1
ATOM 5118 N N . VAL B 1 107 ? -14.859 11.758 -3.869 1 93.5 107 VAL B N 1
ATOM 5119 C CA . VAL B 1 107 ? -15.414 13.039 -3.447 1 93.5 107 VAL B CA 1
ATOM 5120 C C . VAL B 1 107 ? -16.625 13.383 -4.305 1 93.5 107 VAL B C 1
ATOM 5122 O O . VAL B 1 107 ? -16.875 12.75 -5.336 1 93.5 107 VAL B O 1
ATOM 5125 N N . LYS B 1 108 ? -17.344 14.391 -3.844 1 94.44 108 LYS B N 1
ATOM 5126 C CA . LYS B 1 108 ? -18.469 14.867 -4.633 1 94.44 108 LYS B CA 1
ATOM 5127 C C . LYS B 1 108 ? -18.047 15.258 -6.039 1 94.44 108 LYS B C 1
ATOM 5129 O O . LYS B 1 108 ? -16.953 15.805 -6.23 1 94.44 108 LYS B O 1
ATOM 5134 N N . ARG B 1 109 ? -18.984 15.078 -7.012 1 93.94 109 ARG B N 1
ATOM 5135 C CA . ARG B 1 109 ? -18.703 15.375 -8.414 1 93.94 109 ARG B CA 1
ATOM 5136 C C . ARG B 1 109 ? -18.312 16.844 -8.602 1 93.94 109 ARG B C 1
ATOM 5138 O O . ARG B 1 109 ? -17.406 17.156 -9.375 1 93.94 109 ARG B O 1
ATOM 5145 N N . ALA B 1 110 ? -18.844 17.688 -7.812 1 89.75 110 ALA B N 1
ATOM 5146 C CA . ALA B 1 110 ? -18.562 19.109 -7.91 1 89.75 110 ALA B CA 1
ATOM 5147 C C . ALA B 1 110 ? -17.141 19.422 -7.449 1 89.75 110 ALA B C 1
ATOM 5149 O O . ALA B 1 110 ? -16.594 20.484 -7.781 1 89.75 110 ALA B O 1
ATOM 5150 N N . GLN B 1 111 ? -16.547 18.5 -6.758 1 89.12 111 GLN B N 1
ATOM 5151 C CA . GLN B 1 111 ? -15.211 18.734 -6.199 1 89.12 111 GLN B CA 1
ATOM 5152 C C . GLN B 1 111 ? -14.156 17.922 -6.945 1 89.12 111 GLN B C 1
ATOM 5154 O O . GLN B 1 111 ? -12.977 17.938 -6.59 1 89.12 111 GLN B O 1
ATOM 5159 N N . SER B 1 112 ? -14.516 17.203 -7.957 1 85.81 112 SER B N 1
ATOM 5160 C CA . SER B 1 112 ? -13.641 16.234 -8.609 1 85.81 112 SER B CA 1
ATOM 5161 C C . SER B 1 112 ? -12.438 16.922 -9.258 1 85.81 112 SER B C 1
ATOM 5163 O O . SER B 1 112 ? -11.383 16.312 -9.422 1 85.81 112 SER B O 1
ATOM 5165 N N . ASN B 1 113 ? -12.555 18.156 -9.586 1 82.12 113 ASN B N 1
ATOM 5166 C CA . ASN B 1 113 ? -11.461 18.859 -10.234 1 82.12 113 ASN B CA 1
ATOM 5167 C C . ASN B 1 113 ? -10.852 19.922 -9.328 1 82.12 113 ASN B C 1
ATOM 5169 O O . ASN B 1 113 ? -10.109 20.797 -9.789 1 82.12 113 ASN B O 1
ATOM 5173 N N . LYS B 1 114 ? -11.227 19.828 -8.094 1 84.44 114 LYS B N 1
ATOM 5174 C CA . LYS B 1 114 ? -10.719 20.797 -7.125 1 84.44 114 LYS B CA 1
ATOM 5175 C C . LYS B 1 114 ? -9.68 20.141 -6.203 1 84.44 114 LYS B C 1
ATOM 5177 O O . LYS B 1 114 ? -9.656 18.922 -6.055 1 84.44 114 LYS B O 1
ATOM 5182 N N . ARG B 1 115 ? -8.797 21 -5.758 1 85.12 115 ARG B N 1
ATOM 5183 C CA . ARG B 1 115 ? -7.914 20.578 -4.676 1 85.12 115 ARG B CA 1
ATOM 5184 C C . ARG B 1 115 ? -8.633 20.609 -3.332 1 85.12 115 ARG B C 1
ATOM 5186 O O . ARG B 1 115 ? -8.578 21.625 -2.617 1 85.12 115 ARG B O 1
ATOM 5193 N N . THR B 1 116 ? -9.25 19.516 -3.045 1 85.12 116 THR B N 1
ATOM 5194 C CA . THR B 1 116 ? -10.07 19.406 -1.841 1 85.12 116 THR B CA 1
ATOM 5195 C C . THR B 1 116 ? -9.625 18.203 -1.007 1 85.12 116 THR B C 1
ATOM 5197 O O . THR B 1 116 ? -8.781 17.422 -1.437 1 85.12 116 THR B O 1
ATOM 5200 N N . HIS B 1 117 ? -10.172 18.156 0.17 1 85.56 117 HIS B N 1
ATOM 5201 C CA . HIS B 1 117 ? -9.852 17.078 1.102 1 85.56 117 HIS B CA 1
ATOM 5202 C C . HIS B 1 117 ? -9.977 15.711 0.432 1 85.56 117 HIS B C 1
ATOM 5204 O O . HIS B 1 117 ? -11.023 15.391 -0.138 1 85.56 117 HIS B O 1
ATOM 5210 N N . GLN B 1 118 ? -8.945 14.867 0.402 1 86.38 118 GLN B N 1
ATOM 5211 C CA . GLN B 1 118 ? -8.82 13.516 -0.12 1 86.38 118 GLN B CA 1
ATOM 5212 C C . GLN B 1 118 ? -9.117 13.469 -1.616 1 86.38 118 GLN B C 1
ATOM 5214 O O . GLN B 1 118 ? -9.625 12.469 -2.125 1 86.38 118 GLN B O 1
ATOM 5219 N N . SER B 1 119 ? -8.938 14.609 -2.24 1 86.75 119 SER B N 1
ATOM 5220 C CA . SER B 1 119 ? -9.031 14.578 -3.695 1 86.75 119 SER B CA 1
ATOM 5221 C C . SER B 1 119 ? -7.934 13.703 -4.301 1 86.75 119 SER B C 1
ATOM 5223 O O . SER B 1 119 ? -6.793 13.719 -3.838 1 86.75 119 SER B O 1
ATOM 5225 N N . LEU B 1 120 ? -8.352 12.859 -5.207 1 91.88 120 LEU B N 1
ATOM 5226 C CA . LEU B 1 120 ? -7.473 11.922 -5.906 1 91.88 120 LEU B CA 1
ATOM 5227 C C . LEU B 1 120 ? -8 11.633 -7.309 1 91.88 120 LEU B C 1
ATOM 5229 O O . LEU B 1 120 ? -9.203 11.445 -7.5 1 91.88 120 LEU B O 1
ATOM 5233 N N . GLN B 1 121 ? -7.059 11.688 -8.258 1 94.38 121 GLN B N 1
ATOM 5234 C CA . GLN B 1 121 ? -7.422 11.195 -9.578 1 94.38 121 GLN B CA 1
ATOM 5235 C C . GLN B 1 121 ? -7.48 9.672 -9.609 1 94.38 121 GLN B C 1
ATOM 5237 O O . GLN B 1 121 ? -6.652 9.023 -10.258 1 94.38 121 GLN B O 1
ATOM 5242 N N . ASN B 1 122 ? -8.555 9.211 -8.992 1 95.81 122 ASN B N 1
ATOM 5243 C CA . ASN B 1 122 ? -8.617 7.781 -8.695 1 95.81 122 ASN B CA 1
ATOM 5244 C C . ASN B 1 122 ? -8.719 6.949 -9.977 1 95.81 122 ASN B C 1
ATOM 5246 O O . ASN B 1 122 ? -8.125 5.867 -10.062 1 95.81 122 ASN B O 1
ATOM 5250 N N . VAL B 1 123 ? -9.438 7.445 -11.04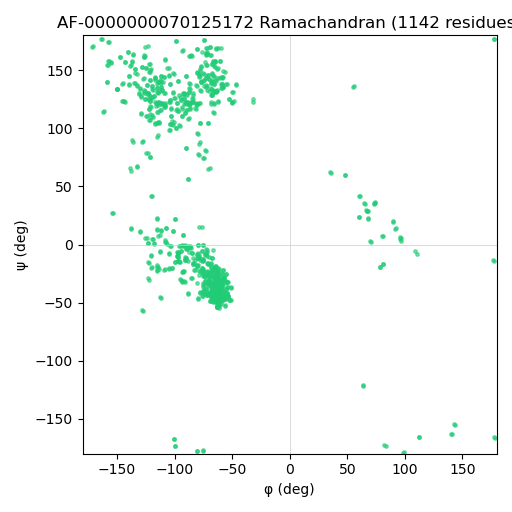7 1 96.75 123 VAL B N 1
ATOM 5251 C CA . VAL B 1 123 ? -9.586 6.699 -12.289 1 96.75 123 VAL B CA 1
ATOM 5252 C C . VAL B 1 123 ? -8.242 6.602 -13 1 96.75 123 VAL B C 1
ATOM 5254 O O . VAL B 1 123 ? -7.84 5.523 -13.445 1 96.75 123 VAL B O 1
ATOM 5257 N N . GLU B 1 124 ? -7.551 7.691 -13.094 1 97 124 GLU B N 1
ATOM 5258 C CA . GLU B 1 124 ? -6.238 7.719 -13.727 1 97 124 GLU B CA 1
ATOM 5259 C C . GLU B 1 124 ? -5.242 6.836 -12.984 1 97 124 GLU B C 1
ATOM 5261 O O . GLU B 1 124 ? -4.402 6.18 -13.602 1 97 124 GLU B O 1
ATOM 5266 N N . LEU B 1 125 ? -5.359 6.855 -11.695 1 98.25 125 LEU B N 1
ATOM 5267 C CA . LEU B 1 125 ? -4.453 6.078 -10.859 1 98.25 125 LEU B CA 1
ATOM 5268 C C . LEU B 1 125 ? -4.676 4.582 -11.062 1 98.25 125 LEU B C 1
ATOM 5270 O O . LEU B 1 125 ? -3.715 3.807 -11.102 1 98.25 125 LEU B O 1
ATOM 5274 N N . LEU B 1 126 ? -5.938 4.172 -11.18 1 98.62 126 LEU B N 1
ATOM 5275 C CA . LEU B 1 126 ? -6.242 2.746 -11.148 1 98.62 126 LEU B CA 1
ATOM 5276 C C . LEU B 1 126 ? -6.234 2.156 -12.555 1 98.62 126 LEU B C 1
ATOM 5278 O O . LEU B 1 126 ? -6.145 0.938 -12.727 1 98.62 126 LEU B O 1
ATOM 5282 N N . LYS B 1 127 ? -6.23 2.955 -13.539 1 98.38 127 LYS B N 1
ATOM 5283 C CA . LYS B 1 127 ? -6.34 2.508 -14.93 1 98.38 127 LYS B CA 1
ATOM 5284 C C . LYS B 1 127 ? -5.188 1.581 -15.305 1 98.38 127 LYS B C 1
ATOM 5286 O O . LYS B 1 127 ? -5.402 0.521 -15.891 1 98.38 127 LYS B O 1
ATOM 5291 N N . PRO B 1 128 ? -3.977 1.871 -14.945 1 97.38 128 PRO B N 1
ATOM 5292 C CA . PRO B 1 128 ? -2.865 1.028 -15.391 1 97.38 128 PRO B CA 1
ATOM 5293 C C . PRO B 1 128 ? -2.814 -0.315 -14.664 1 97.38 128 PRO B C 1
ATOM 5295 O O . PRO B 1 128 ? -2.055 -1.204 -15.062 1 97.38 128 PRO B O 1
ATOM 5298 N N . VAL B 1 129 ? -3.613 -0.5 -13.656 1 98.38 129 VAL B N 1
ATOM 5299 C CA . VAL B 1 129 ? -3.457 -1.703 -12.844 1 98.38 129 VAL B CA 1
ATOM 5300 C C . VAL B 1 129 ? -4.742 -2.529 -12.891 1 98.38 129 VAL B C 1
ATOM 5302 O O . VAL B 1 129 ? -4.895 -3.494 -12.141 1 98.38 129 VAL B O 1
ATOM 5305 N N . THR B 1 130 ? -5.727 -2.146 -13.68 1 98.62 130 THR B N 1
ATOM 5306 C CA . THR B 1 130 ? -6.988 -2.859 -13.844 1 98.62 130 THR B CA 1
ATOM 5307 C C . THR B 1 130 ? -7.262 -3.145 -15.312 1 98.62 130 THR B C 1
ATOM 5309 O O . THR B 1 130 ? -6.652 -2.535 -16.188 1 98.62 130 THR B O 1
ATOM 5312 N N . LYS B 1 131 ? -8.18 -4.137 -15.523 1 97.69 131 LYS B N 1
ATOM 5313 C CA . LYS B 1 131 ? -8.703 -4.348 -16.875 1 97.69 131 LYS B CA 1
ATOM 5314 C C . LYS B 1 131 ? -9.57 -3.172 -17.312 1 97.69 131 LYS B C 1
ATOM 5316 O O . LYS B 1 131 ? -9.555 -2.787 -18.484 1 97.69 131 LYS B O 1
ATOM 5321 N N . LYS B 1 132 ? -10.344 -2.721 -16.359 1 97.94 132 LYS B N 1
ATOM 5322 C CA . LYS B 1 132 ? -11.242 -1.591 -16.578 1 97.94 132 LYS B CA 1
ATOM 5323 C C . LYS B 1 132 ? -11.453 -0.795 -15.289 1 97.94 132 LYS B C 1
ATOM 5325 O O . LYS B 1 132 ? -11.578 -1.375 -14.203 1 97.94 132 LYS B O 1
ATOM 5330 N N . THR B 1 133 ? -11.359 0.468 -15.398 1 98.56 133 THR B N 1
ATOM 5331 C CA . THR B 1 133 ? -11.734 1.398 -14.336 1 98.56 133 THR B CA 1
ATOM 5332 C C . THR B 1 133 ? -12.922 2.256 -14.766 1 98.56 133 THR B C 1
ATOM 5334 O O . THR B 1 133 ? -12.844 2.992 -15.75 1 98.56 133 THR B O 1
ATOM 5337 N N . LEU B 1 134 ? -14.023 2.17 -13.961 1 97.62 134 LEU B N 1
ATOM 5338 C CA . LEU B 1 134 ? -15.297 2.725 -14.406 1 97.62 134 LEU B CA 1
ATOM 5339 C C . LEU B 1 134 ? -15.812 3.77 -13.43 1 97.62 134 LEU B C 1
ATOM 5341 O O . LEU B 1 134 ? -16.312 3.426 -12.359 1 97.62 134 LEU B O 1
ATOM 5345 N N . PRO B 1 135 ? -15.758 5.004 -13.797 1 97.12 135 PRO B N 1
ATOM 5346 C CA . PRO B 1 135 ? -16.375 6.047 -12.961 1 97.12 135 PRO B CA 1
ATOM 5347 C C . PRO B 1 135 ? -17.875 6.164 -13.18 1 97.12 135 PRO B C 1
ATOM 5349 O O . PRO B 1 135 ? -18.344 6.066 -14.312 1 97.12 135 PRO B O 1
ATOM 5352 N N . VAL B 1 136 ? -18.609 6.309 -12.109 1 97.31 136 VAL B N 1
ATOM 5353 C CA . VAL B 1 136 ? -20.016 6.68 -12.195 1 97.31 136 VAL B CA 1
ATOM 5354 C C . VAL B 1 136 ? -20.172 8.195 -12.117 1 97.31 136 VAL B C 1
ATOM 5356 O O . VAL B 1 136 ? -19.625 8.828 -11.203 1 97.31 136 VAL B O 1
ATOM 5359 N N . VAL B 1 137 ? -20.906 8.766 -13.039 1 95.69 137 VAL B N 1
ATOM 5360 C CA . VAL B 1 137 ? -21 10.219 -13.039 1 95.69 137 VAL B CA 1
ATOM 5361 C C . VAL B 1 137 ? -22.453 10.656 -12.859 1 95.69 137 VAL B C 1
ATOM 5363 O O . VAL B 1 137 ? -22.719 11.797 -12.477 1 95.69 137 VAL B O 1
ATOM 5366 N N . VAL B 1 138 ? -23.438 9.742 -13.133 1 96.44 138 VAL B N 1
ATOM 5367 C CA . VAL B 1 138 ? -24.844 10 -12.883 1 96.44 138 VAL B CA 1
ATOM 5368 C C . VAL B 1 138 ? -25.516 8.758 -12.297 1 96.44 138 VAL B C 1
ATOM 5370 O O . VAL B 1 138 ? -25.062 7.633 -12.539 1 96.44 138 VAL B O 1
ATOM 5373 N N . GLU B 1 139 ? -26.531 8.891 -11.578 1 97.12 139 GLU B N 1
ATOM 5374 C CA . GLU B 1 139 ? -27.203 7.832 -10.828 1 97.12 139 GLU B CA 1
ATOM 5375 C C . GLU B 1 139 ? -27.672 6.711 -11.75 1 97.12 139 GLU B C 1
ATOM 5377 O O . GLU B 1 139 ? -27.562 5.531 -11.422 1 97.12 139 GLU B O 1
ATOM 5382 N N . ASP B 1 140 ? -28.109 6.988 -12.922 1 96.62 140 ASP B N 1
ATOM 5383 C CA . ASP B 1 140 ? -28.719 6.023 -13.82 1 96.62 140 ASP B CA 1
ATOM 5384 C C . ASP B 1 140 ? -27.688 5.102 -14.445 1 96.62 140 ASP B C 1
ATOM 5386 O O . ASP B 1 140 ? -28.031 4.137 -15.125 1 96.62 140 ASP B O 1
ATOM 5390 N N . GLN B 1 141 ? -26.422 5.27 -14.133 1 97.06 141 GLN B N 1
ATOM 5391 C CA . GLN B 1 141 ? -25.344 4.449 -14.672 1 97.06 141 GLN B CA 1
ATOM 5392 C C . GLN B 1 141 ? -24.969 3.326 -13.711 1 97.06 141 GLN B C 1
ATOM 5394 O O . GLN B 1 141 ? -24.312 2.361 -14.102 1 97.06 141 GLN B O 1
ATOM 5399 N N . VAL B 1 142 ? -25.406 3.383 -12.461 1 98.06 142 VAL B N 1
ATOM 5400 C CA . VAL B 1 142 ? -24.875 2.551 -11.383 1 98.06 142 VAL B CA 1
ATOM 5401 C C . VAL B 1 142 ? -25.078 1.077 -11.727 1 98.06 142 VAL B C 1
ATOM 5403 O O . VAL B 1 142 ? -24.125 0.289 -11.688 1 98.06 142 VAL B O 1
ATOM 5406 N N . ALA B 1 143 ? -26.266 0.678 -12.086 1 97.69 143 ALA B N 1
ATOM 5407 C CA . ALA B 1 143 ? -26.578 -0.722 -12.367 1 97.69 143 ALA B CA 1
ATOM 5408 C C . ALA B 1 143 ? -25.766 -1.247 -13.539 1 97.69 143 ALA B C 1
ATOM 5410 O O . ALA B 1 143 ? -25.203 -2.342 -13.469 1 97.69 143 ALA B O 1
ATOM 5411 N N . GLU B 1 144 ? -25.688 -0.491 -14.625 1 98.25 144 GLU B N 1
ATOM 5412 C CA . GLU B 1 144 ? -24.969 -0.893 -15.828 1 98.25 144 GLU B CA 1
ATOM 5413 C C . GLU B 1 144 ? -23.469 -0.989 -15.57 1 98.25 144 GLU B C 1
ATOM 5415 O O . GLU B 1 144 ? -22.797 -1.905 -16.062 1 98.25 144 GLU B O 1
ATOM 5420 N N . ILE B 1 145 ? -22.984 -0.081 -14.797 1 98.44 145 ILE B N 1
ATOM 5421 C CA . ILE B 1 145 ? -21.562 -0.052 -14.508 1 98.44 145 ILE B CA 1
ATOM 5422 C C . ILE B 1 145 ? -21.188 -1.221 -13.594 1 98.44 145 ILE B C 1
ATOM 5424 O O . ILE B 1 145 ? -20.156 -1.867 -13.789 1 98.44 145 ILE B O 1
ATOM 5428 N N . MET B 1 146 ? -22.016 -1.465 -12.617 1 98.56 146 MET B N 1
ATOM 5429 C CA . MET B 1 146 ? -21.781 -2.635 -11.781 1 98.56 146 MET B CA 1
ATOM 5430 C C . MET B 1 146 ? -21.766 -3.91 -12.617 1 98.56 146 MET B C 1
ATOM 5432 O O . MET B 1 146 ? -20.875 -4.746 -12.461 1 98.56 146 MET B O 1
ATOM 5436 N N . LEU B 1 147 ? -22.719 -4.066 -13.484 1 98.31 147 LEU B N 1
ATOM 5437 C CA . LEU B 1 147 ? -22.766 -5.242 -14.344 1 98.31 147 LEU B CA 1
ATOM 5438 C C . LEU B 1 147 ? -21.516 -5.332 -15.211 1 98.31 147 LEU B C 1
ATOM 5440 O O . LEU B 1 147 ? -20.906 -6.395 -15.312 1 98.31 147 LEU B O 1
ATOM 5444 N N . GLU B 1 148 ? -21.156 -4.238 -15.82 1 98.5 148 GLU B N 1
ATOM 5445 C CA . GLU B 1 148 ? -19.984 -4.203 -16.688 1 98.5 148 GLU B CA 1
ATOM 5446 C C . GLU B 1 148 ? -18.719 -4.574 -15.938 1 98.5 148 GLU B C 1
ATOM 5448 O O . GLU B 1 148 ? -17.859 -5.289 -16.469 1 98.5 148 GLU B O 1
ATOM 5453 N N . ALA B 1 149 ? -18.578 -4.043 -14.719 1 98.75 149 ALA B N 1
ATOM 5454 C CA . ALA B 1 149 ? -17.406 -4.348 -13.906 1 98.75 149 ALA B CA 1
ATOM 5455 C C . ALA B 1 149 ? -17.281 -5.848 -13.664 1 98.75 149 ALA B C 1
ATOM 5457 O O . ALA B 1 149 ? -16.188 -6.418 -13.797 1 98.75 149 ALA B O 1
ATOM 5458 N N . PHE B 1 150 ? -18.359 -6.484 -13.336 1 98.75 150 PHE B N 1
ATOM 5459 C CA . PHE B 1 150 ? -18.328 -7.918 -13.055 1 98.75 150 PHE B CA 1
ATOM 5460 C C . PHE B 1 150 ? -18.094 -8.719 -14.336 1 98.75 150 PHE B C 1
ATOM 5462 O O . PHE B 1 150 ? -17.312 -9.672 -14.336 1 98.75 150 PHE B O 1
ATOM 5469 N N . ARG B 1 151 ? -18.719 -8.375 -15.422 1 97.81 151 ARG B N 1
ATOM 5470 C CA . ARG B 1 151 ? -18.562 -9.078 -16.688 1 97.81 151 ARG B CA 1
ATOM 5471 C C . ARG B 1 151 ? -17.125 -8.961 -17.188 1 97.81 151 ARG B C 1
ATOM 5473 O O . ARG B 1 151 ? -16.547 -9.938 -17.672 1 97.81 151 ARG B O 1
ATOM 5480 N N . ALA B 1 152 ? -16.594 -7.785 -17.047 1 98.19 152 ALA B N 1
ATOM 5481 C CA . ALA B 1 152 ? -15.227 -7.551 -17.484 1 98.19 152 ALA B CA 1
ATOM 5482 C C . ALA B 1 152 ? -14.234 -8.344 -16.641 1 98.19 152 ALA B C 1
ATOM 5484 O O . ALA B 1 152 ? -13.242 -8.859 -17.156 1 98.19 152 ALA B O 1
ATOM 5485 N N . ALA B 1 153 ? -14.477 -8.414 -15.375 1 98.56 153 ALA B N 1
ATOM 5486 C CA . ALA B 1 153 ? -13.57 -9.109 -14.461 1 98.56 153 ALA B CA 1
ATOM 5487 C C . ALA B 1 153 ? -13.453 -10.586 -14.828 1 98.56 153 ALA B C 1
ATOM 5489 O O . ALA B 1 153 ? -12.367 -11.164 -14.758 1 98.56 153 ALA B O 1
ATOM 5490 N N . VAL B 1 154 ? -14.516 -11.219 -15.305 1 96.56 154 VAL B N 1
ATOM 5491 C CA . VAL B 1 154 ? -14.531 -12.664 -15.5 1 96.56 154 VAL B CA 1
ATOM 5492 C C . VAL B 1 154 ? -14.203 -12.992 -16.953 1 96.56 154 VAL B C 1
ATOM 5494 O O . VAL B 1 154 ? -13.906 -14.141 -17.297 1 96.56 154 VAL B O 1
ATOM 5497 N N . SER B 1 155 ? -14.266 -11.984 -17.797 1 95 155 SER B N 1
ATOM 5498 C CA . SER B 1 155 ? -13.867 -12.227 -19.188 1 95 155 SER B CA 1
ATOM 5499 C C . SER B 1 155 ? -12.367 -12.492 -19.297 1 95 155 SER B C 1
ATOM 5501 O O . SER B 1 155 ? -11.562 -11.852 -18.609 1 95 155 SER B O 1
ATOM 5503 N N . TYR B 1 156 ? -11.953 -13.438 -20.109 1 92.75 156 TYR B N 1
ATOM 5504 C CA . TYR B 1 156 ? -10.547 -13.805 -20.203 1 92.75 156 TYR B CA 1
ATOM 5505 C C . TYR B 1 156 ? -9.781 -12.805 -21.062 1 92.75 156 TYR B C 1
ATOM 5507 O O . TYR B 1 156 ? -10.281 -12.367 -22.109 1 92.75 156 TYR B O 1
ATOM 5515 N N . PRO B 1 157 ? -8.539 -12.508 -20.781 1 93.12 157 PRO B N 1
ATOM 5516 C CA . PRO B 1 157 ? -7.91 -12.914 -19.531 1 93.12 157 PRO B CA 1
ATOM 5517 C C . PRO B 1 157 ? -8.555 -12.258 -18.312 1 93.12 157 PRO B C 1
ATOM 5519 O O . PRO B 1 157 ? -8.781 -11.047 -18.312 1 93.12 157 PRO B O 1
ATOM 5522 N N . GLN B 1 158 ? -8.867 -13.062 -17.297 1 96.31 158 GLN B N 1
ATOM 5523 C CA . GLN B 1 158 ? -9.547 -12.57 -16.109 1 96.31 158 GLN B CA 1
ATOM 5524 C C . GLN B 1 158 ? -8.648 -11.633 -15.312 1 96.31 158 GLN B C 1
ATOM 5526 O O . GLN B 1 158 ? -7.422 -11.68 -15.438 1 96.31 158 GLN B O 1
ATOM 5531 N N . GLY B 1 159 ? -9.273 -10.742 -14.523 1 98.06 159 GLY B N 1
ATOM 5532 C CA . GLY B 1 159 ? -8.5 -9.781 -13.758 1 98.06 159 GLY B CA 1
ATOM 5533 C C . GLY B 1 159 ? -9.367 -8.82 -12.961 1 98.06 159 GLY B C 1
ATOM 5534 O O . GLY B 1 159 ? -10.547 -9.078 -12.734 1 98.06 159 GLY B O 1
ATOM 5535 N N . ALA B 1 160 ? -8.758 -7.77 -12.484 1 98.88 160 ALA B N 1
ATOM 5536 C CA . ALA B 1 160 ? -9.43 -6.812 -11.609 1 98.88 160 ALA B CA 1
ATOM 5537 C C . ALA B 1 160 ? -10.094 -5.699 -12.414 1 98.88 160 ALA B C 1
ATOM 5539 O O . ALA B 1 160 ? -9.594 -5.309 -13.469 1 98.88 160 ALA B O 1
ATOM 5540 N N . THR B 1 161 ? -11.219 -5.246 -11.922 1 98.94 161 THR B N 1
ATOM 5541 C CA . THR B 1 161 ? -11.859 -4.012 -12.359 1 98.94 161 THR B CA 1
ATOM 5542 C C . THR B 1 161 ? -12.133 -3.098 -11.164 1 98.94 161 THR B C 1
ATOM 5544 O O . THR B 1 161 ? -12.016 -3.516 -10.016 1 98.94 161 THR B O 1
ATOM 5547 N N . ALA B 1 162 ? -12.375 -1.846 -11.453 1 98.94 162 ALA B N 1
ATOM 5548 C CA . ALA B 1 162 ? -12.68 -0.892 -10.391 1 98.94 162 ALA B CA 1
ATOM 5549 C C . ALA B 1 162 ? -13.867 -0.009 -10.766 1 98.94 162 ALA B C 1
ATOM 5551 O O . ALA B 1 162 ? -14.008 0.389 -11.922 1 98.94 162 ALA B O 1
ATOM 5552 N N . VAL B 1 163 ? -14.711 0.213 -9.766 1 98.81 163 VAL B N 1
ATOM 5553 C CA . VAL B 1 163 ? -15.844 1.12 -9.898 1 98.81 163 VAL B CA 1
ATOM 5554 C C . VAL B 1 163 ? -15.68 2.293 -8.93 1 98.81 163 VAL B C 1
ATOM 5556 O O . VAL B 1 163 ? -15.5 2.098 -7.727 1 98.81 163 VAL B O 1
ATOM 5559 N N . SER B 1 164 ? -15.672 3.494 -9.445 1 98.31 164 SER B N 1
ATOM 5560 C CA . SER B 1 164 ? -15.57 4.695 -8.625 1 98.31 164 SER B CA 1
ATOM 5561 C C . SER B 1 164 ? -16.953 5.316 -8.383 1 98.31 164 SER B C 1
ATOM 5563 O O . SER B 1 164 ? -17.641 5.672 -9.328 1 98.31 164 SER B O 1
ATOM 5565 N N . LEU B 1 165 ? -17.328 5.449 -7.133 1 98.19 165 LEU B N 1
ATOM 5566 C CA . LEU B 1 165 ? -18.656 5.941 -6.742 1 98.19 165 LEU B CA 1
ATOM 5567 C C . LEU B 1 165 ? -18.547 7.25 -5.969 1 98.19 165 LEU B C 1
ATOM 5569 O O . LEU B 1 165 ? -18.25 7.246 -4.77 1 98.19 165 LEU B O 1
ATOM 5573 N N . PRO B 1 166 ? -18.844 8.391 -6.602 1 97.12 166 PRO B N 1
ATOM 5574 C CA . PRO B 1 166 ? -18.891 9.641 -5.844 1 97.12 166 PRO B CA 1
ATOM 5575 C C . PRO B 1 166 ? -19.891 9.602 -4.695 1 97.12 166 PRO B C 1
ATOM 5577 O O . PRO B 1 166 ? -20.984 9.047 -4.844 1 97.12 166 PRO B O 1
ATOM 5580 N N . ILE B 1 167 ? -19.562 10.234 -3.629 1 96.25 167 ILE B N 1
ATOM 5581 C CA . ILE B 1 167 ? -20.344 10.141 -2.404 1 96.25 167 ILE B CA 1
ATOM 5582 C C . ILE B 1 167 ? -21.719 10.758 -2.629 1 96.25 167 ILE B C 1
ATOM 5584 O O . ILE B 1 167 ? -22.703 10.312 -2.037 1 96.25 167 ILE B O 1
ATOM 5588 N N . ASP B 1 168 ? -21.875 11.75 -3.516 1 96.06 168 ASP B N 1
ATOM 5589 C CA . ASP B 1 168 ? -23.141 12.445 -3.721 1 96.06 168 ASP B CA 1
ATOM 5590 C C . ASP B 1 168 ? -24.078 11.625 -4.602 1 96.06 168 ASP B C 1
ATOM 5592 O O . ASP B 1 168 ? -25.266 11.953 -4.727 1 96.06 168 ASP B O 1
ATOM 5596 N N . ILE B 1 169 ? -23.594 10.539 -5.156 1 96.62 169 ILE B N 1
ATOM 5597 C CA . ILE B 1 169 ? -24.438 9.609 -5.898 1 96.62 169 ILE B CA 1
ATOM 5598 C C . ILE B 1 169 ? -24.828 8.438 -5.004 1 96.62 169 ILE B C 1
ATOM 5600 O O . ILE B 1 169 ? -25.672 7.613 -5.375 1 96.62 169 ILE B O 1
ATOM 5604 N N . MET B 1 170 ? -24.281 8.375 -3.846 1 96.75 170 MET B N 1
ATOM 5605 C CA . MET B 1 170 ? -24.484 7.266 -2.924 1 96.75 170 MET B CA 1
ATOM 5606 C C . MET B 1 170 ? -25.094 7.746 -1.616 1 96.75 170 MET B C 1
ATOM 5608 O O . MET B 1 170 ? -24.688 7.324 -0.535 1 96.75 170 MET B O 1
ATOM 5612 N N . THR B 1 171 ? -26.047 8.641 -1.708 1 95.38 171 THR B N 1
ATOM 5613 C CA . THR B 1 171 ? -26.734 9.172 -0.537 1 95.38 171 THR B CA 1
ATOM 5614 C C . THR B 1 171 ? -28.047 8.43 -0.298 1 95.38 171 THR B C 1
ATOM 5616 O O . THR B 1 171 ? -29.016 8.609 -1.042 1 95.38 171 THR B O 1
ATOM 5619 N N . PRO B 1 172 ? -28.141 7.734 0.796 1 93.69 172 PRO B N 1
ATOM 5620 C CA . PRO B 1 172 ? -29.359 6.965 1.06 1 93.69 172 PRO B CA 1
ATOM 5621 C C . PRO B 1 172 ? -30.609 7.84 1.076 1 93.69 172 PRO B C 1
ATOM 5623 O O . PRO B 1 172 ? -30.609 8.914 1.677 1 93.69 172 PRO B O 1
ATOM 5626 N N . GLY B 1 173 ? -31.656 7.391 0.442 1 92.5 173 GLY B N 1
ATOM 5627 C CA . GLY B 1 173 ? -32.938 8.078 0.439 1 92.5 173 GLY B CA 1
ATOM 5628 C C . GLY B 1 173 ? -33 9.227 -0.555 1 92.5 173 GLY B C 1
ATOM 5629 O O . GLY B 1 173 ? -34.094 9.664 -0.936 1 92.5 173 GLY B O 1
ATOM 5630 N N . LYS B 1 174 ? -31.906 9.68 -1.021 1 93.75 174 LYS B N 1
ATOM 5631 C CA . LYS B 1 174 ? -31.859 10.844 -1.898 1 93.75 174 LYS B CA 1
ATOM 5632 C C . LYS B 1 174 ? -31.438 10.453 -3.311 1 93.75 174 LYS B C 1
ATOM 5634 O O . LYS B 1 174 ? -32.062 10.875 -4.289 1 93.75 174 LYS B O 1
ATOM 5639 N N . SER B 1 175 ? -30.406 9.648 -3.447 1 95.69 175 SER B N 1
ATOM 5640 C CA . SER B 1 175 ? -29.891 9.219 -4.746 1 95.69 175 SER B CA 1
ATOM 5641 C C . SER B 1 175 ? -30.719 8.07 -5.312 1 95.69 175 SER B C 1
ATOM 5643 O O . SER B 1 175 ? -30.781 6.988 -4.723 1 95.69 175 SER B O 1
ATOM 5645 N N . LYS B 1 176 ? -31.297 8.312 -6.48 1 96.12 176 LYS B N 1
ATOM 5646 C CA . LYS B 1 176 ? -32.188 7.328 -7.082 1 96.12 176 LYS B CA 1
ATOM 5647 C C . LYS B 1 176 ? -31.859 7.113 -8.555 1 96.12 176 LYS B C 1
ATOM 5649 O O . LYS B 1 176 ? -31.312 8.008 -9.211 1 96.12 176 LYS B O 1
ATOM 5654 N N . SER B 1 177 ? -32.062 5.895 -8.992 1 95.88 177 SER B N 1
ATOM 5655 C CA . SER B 1 177 ? -31.891 5.527 -10.391 1 95.88 177 SER B CA 1
ATOM 5656 C C . SER B 1 177 ? -33.156 4.84 -10.945 1 95.88 177 SER B C 1
ATOM 5658 O O . SER B 1 177 ? -33.781 4.066 -10.242 1 95.88 177 SER B O 1
ATOM 5660 N N . ALA B 1 178 ? -33.469 5.105 -12.195 1 94.12 178 ALA B N 1
ATOM 5661 C CA . ALA B 1 178 ? -34.594 4.445 -12.891 1 94.12 178 ALA B CA 1
ATOM 5662 C C . ALA B 1 178 ? -34.188 3.041 -13.336 1 94.12 178 ALA B C 1
ATOM 5664 O O . ALA B 1 178 ? -35.031 2.211 -13.641 1 94.12 178 ALA B O 1
ATOM 5665 N N . ILE B 1 179 ? -32.938 2.803 -13.484 1 95.75 179 ILE B N 1
ATOM 5666 C CA . ILE B 1 179 ? -32.438 1.508 -13.914 1 95.75 179 ILE B CA 1
ATOM 5667 C C . ILE B 1 179 ? -32.094 0.656 -12.688 1 95.75 179 ILE B C 1
ATOM 5669 O O . ILE B 1 179 ? -31.203 0.999 -11.906 1 95.75 179 ILE B O 1
ATOM 5673 N N . ARG B 1 180 ? -32.75 -0.413 -12.562 1 95.69 180 ARG B N 1
ATOM 5674 C CA . ARG B 1 180 ? -32.594 -1.304 -11.414 1 95.69 180 ARG B CA 1
ATOM 5675 C C . ARG B 1 180 ? -31.469 -2.299 -11.664 1 95.69 180 ARG B C 1
ATOM 5677 O O . ARG B 1 180 ? -31.016 -2.473 -12.797 1 95.69 180 ARG B O 1
ATOM 5684 N N . ALA B 1 181 ? -30.969 -2.926 -10.523 1 96.5 181 ALA B N 1
ATOM 5685 C CA . ALA B 1 181 ? -29.953 -3.961 -10.641 1 96.5 181 ALA B CA 1
ATOM 5686 C C . ALA B 1 181 ? -30.406 -5.07 -11.586 1 96.5 181 ALA B C 1
ATOM 5688 O O . ALA B 1 181 ? -31.562 -5.473 -11.578 1 96.5 181 ALA B O 1
ATOM 5689 N N . PHE B 1 182 ? -29.5 -5.535 -12.414 1 96.31 182 PHE B N 1
ATOM 5690 C CA . PHE B 1 182 ? -29.797 -6.602 -13.367 1 96.31 182 PHE B CA 1
ATOM 5691 C C . PHE B 1 182 ? -29.953 -7.938 -12.648 1 96.31 182 PHE B C 1
ATOM 5693 O O . PHE B 1 182 ? -29.422 -8.125 -11.555 1 96.31 182 PHE B O 1
ATOM 5700 N N . PRO B 1 183 ? -30.688 -8.867 -13.203 1 95.94 183 PRO B N 1
ATOM 5701 C CA . PRO B 1 183 ? -30.875 -10.18 -12.578 1 95.94 183 PRO B CA 1
ATOM 5702 C C . PRO B 1 183 ? -29.625 -11.055 -12.656 1 95.94 183 PRO B C 1
ATOM 5704 O O . PRO B 1 183 ? -28.719 -10.766 -13.422 1 95.94 183 PRO B O 1
ATOM 5707 N N . PRO B 1 184 ? -29.562 -12.102 -11.898 1 96.62 184 PRO B N 1
ATOM 5708 C CA . PRO B 1 184 ? -28.391 -12.984 -11.844 1 96.62 184 PRO B CA 1
ATOM 5709 C C . PRO B 1 184 ? -27.969 -13.492 -13.219 1 96.62 184 PRO B C 1
ATOM 5711 O O . PRO B 1 184 ? -26.766 -13.633 -13.492 1 96.62 184 PRO B O 1
ATOM 5714 N N . ALA B 1 185 ? -28.859 -13.703 -14.141 1 95.94 185 ALA B N 1
ATOM 5715 C CA . ALA B 1 185 ? -28.562 -14.234 -15.469 1 95.94 185 ALA B CA 1
ATOM 5716 C C . ALA B 1 185 ? -27.641 -13.297 -16.25 1 95.94 185 ALA B C 1
ATOM 5718 O O . ALA B 1 185 ? -26.812 -13.75 -17.047 1 95.94 185 ALA B O 1
ATOM 5719 N N . ALA B 1 186 ? -27.719 -12.023 -15.969 1 95.62 186 ALA B N 1
ATOM 5720 C CA . ALA B 1 186 ? -26.891 -11.031 -16.656 1 95.62 186 ALA B CA 1
ATOM 5721 C C . ALA B 1 186 ? -25.438 -11.141 -16.234 1 95.62 186 ALA B C 1
ATOM 5723 O O . ALA B 1 186 ? -24.531 -10.758 -16.984 1 95.62 186 ALA B O 1
ATOM 5724 N N . PHE B 1 187 ? -25.188 -11.68 -15.078 1 96.12 187 PHE B N 1
ATOM 5725 C CA . PHE B 1 187 ? -23.844 -11.773 -14.516 1 96.12 187 PHE B CA 1
ATOM 5726 C C . PHE B 1 187 ? -23.188 -13.094 -14.906 1 96.12 187 PHE B C 1
ATOM 5728 O O . PHE B 1 187 ? -22.016 -13.32 -14.602 1 96.12 187 PHE B O 1
ATOM 5735 N N . THR B 1 188 ? -23.875 -13.945 -15.625 1 93.5 188 THR B N 1
ATOM 5736 C CA . THR B 1 188 ? -23.312 -15.203 -16.109 1 93.5 188 THR B CA 1
ATOM 5737 C C . THR B 1 188 ? -22.422 -14.969 -17.328 1 93.5 188 THR B C 1
ATOM 5739 O O . THR B 1 188 ? -22.891 -14.414 -18.328 1 93.5 188 THR B O 1
ATOM 5742 N N . PRO B 1 189 ? -21.188 -15.352 -17.234 1 88.81 189 PRO B N 1
ATOM 5743 C CA . PRO B 1 189 ? -20.312 -15.133 -18.391 1 88.81 189 PRO B CA 1
ATOM 5744 C C . PRO B 1 189 ? -20.703 -15.992 -19.594 1 88.81 189 PRO B C 1
ATOM 5746 O O . PRO B 1 189 ? -21.203 -17.109 -19.422 1 88.81 189 PRO B O 1
ATOM 5749 N N . PRO B 1 190 ? -20.5 -15.445 -20.766 1 85.19 190 PRO B N 1
ATOM 5750 C CA . PRO B 1 190 ? -20.734 -16.281 -21.938 1 85.19 190 PRO B CA 1
ATOM 5751 C C . PRO B 1 190 ? -19.781 -17.453 -22.031 1 85.19 190 PRO B C 1
ATOM 5753 O O . PRO B 1 190 ? -18.625 -17.375 -21.594 1 85.19 190 PRO B O 1
ATOM 5756 N N . ALA B 1 191 ? -20.297 -18.484 -22.688 1 88 191 ALA B N 1
ATOM 5757 C CA . ALA B 1 191 ? -19.453 -19.656 -22.906 1 88 191 ALA B CA 1
ATOM 5758 C C . ALA B 1 191 ? -18.641 -19.516 -24.188 1 88 191 ALA B C 1
ATOM 5760 O O . ALA B 1 191 ? -19.109 -18.984 -25.188 1 88 191 ALA B O 1
ATOM 5761 N N . TYR B 1 192 ? -17.406 -19.938 -24.094 1 88.81 192 TYR B N 1
ATOM 5762 C CA . TYR B 1 192 ? -16.562 -20.016 -25.281 1 88.81 192 TYR B CA 1
ATOM 5763 C C . TYR B 1 192 ? -16.859 -21.281 -26.078 1 88.81 192 TYR B C 1
ATOM 5765 O O . TYR B 1 192 ? -17.188 -22.328 -25.5 1 88.81 192 TYR B O 1
ATOM 5773 N N . GLY B 1 193 ? -16.719 -21.188 -27.375 1 90.94 193 GLY B N 1
ATOM 5774 C CA . GLY B 1 193 ? -16.906 -22.344 -28.234 1 90.94 193 GLY B CA 1
ATOM 5775 C C . GLY B 1 193 ? -15.586 -22.969 -28.672 1 90.94 193 GLY B C 1
ATOM 5776 O O . GLY B 1 193 ? -14.531 -22.672 -28.109 1 90.94 193 GLY B O 1
ATOM 5777 N N . LEU B 1 194 ? -15.766 -23.844 -29.672 1 94.25 194 LEU B N 1
ATOM 5778 C CA . LEU B 1 194 ? -14.617 -24.547 -30.234 1 94.25 194 LEU B CA 1
ATOM 5779 C C . LEU B 1 194 ? -13.836 -23.656 -31.188 1 94.25 194 LEU B C 1
ATOM 5781 O O . LEU B 1 194 ? -14.398 -22.719 -31.766 1 94.25 194 LEU B O 1
ATOM 5785 N N . SER B 1 195 ? -12.508 -23.938 -31.234 1 95.56 195 SER B N 1
ATOM 5786 C CA . SER B 1 195 ? -11.773 -23.422 -32.375 1 95.56 195 SER B CA 1
ATOM 5787 C C . SER B 1 195 ? -12.328 -23.969 -33.688 1 95.56 195 SER B C 1
ATOM 5789 O O . SER B 1 195 ? -13.133 -24.906 -33.688 1 95.56 195 SER B O 1
ATOM 5791 N N . SER B 1 196 ? -11.891 -23.391 -34.875 1 95.5 196 SER B N 1
ATOM 5792 C CA . SER B 1 196 ? -12.398 -23.859 -36.156 1 95.5 196 SER B CA 1
ATOM 5793 C C . SER B 1 196 ? -12.031 -25.312 -36.406 1 95.5 196 SER B C 1
ATOM 5795 O O . SER B 1 196 ? -10.977 -25.781 -35.969 1 95.5 196 SER B O 1
ATOM 5797 N N . ASP B 1 197 ? -12.906 -25.938 -37.188 1 96.5 197 ASP B N 1
ATOM 5798 C CA . ASP B 1 197 ? -12.664 -27.328 -37.531 1 96.5 197 ASP B CA 1
ATOM 5799 C C . ASP B 1 197 ? -11.344 -27.484 -38.281 1 96.5 197 ASP B C 1
ATOM 5801 O O . ASP B 1 197 ? -10.617 -28.469 -38.094 1 96.5 197 ASP B O 1
ATOM 5805 N N . ALA B 1 198 ? -11.055 -26.578 -39.094 1 97.12 198 ALA B N 1
ATOM 5806 C CA . ALA B 1 198 ? -9.812 -26.609 -39.844 1 97.12 198 ALA B CA 1
ATOM 5807 C C . ALA B 1 198 ? -8.602 -26.516 -38.938 1 97.12 198 ALA B C 1
ATOM 5809 O O . ALA B 1 198 ? -7.605 -27.203 -39.125 1 97.12 198 ALA B O 1
ATOM 5810 N N . SER B 1 199 ? -8.703 -25.641 -38 1 97.62 199 SER B N 1
ATOM 5811 C CA . SER B 1 199 ? -7.609 -25.469 -37.031 1 97.62 199 SER B CA 1
ATOM 5812 C C . SER B 1 199 ? -7.422 -26.719 -36.188 1 97.62 199 SER B C 1
ATOM 5814 O O . SER B 1 199 ? -6.289 -27.125 -35.906 1 97.62 199 SER B O 1
ATOM 5816 N N . LEU B 1 200 ? -8.5 -27.312 -35.812 1 98.19 200 LEU B N 1
ATOM 5817 C CA . LEU B 1 200 ? -8.438 -28.531 -35.031 1 98.19 200 LEU B CA 1
ATOM 5818 C C . LEU B 1 200 ? -7.832 -29.672 -35.844 1 98.19 200 LEU B C 1
ATOM 5820 O O . LEU B 1 200 ? -7.027 -30.438 -35.312 1 98.19 200 LEU B O 1
ATOM 5824 N N . SER B 1 201 ? -8.195 -29.734 -37.062 1 98.06 201 SER B N 1
ATOM 5825 C CA . SER B 1 201 ? -7.629 -30.75 -37.938 1 98.06 201 SER B CA 1
ATOM 5826 C C . SER B 1 201 ? -6.129 -30.547 -38.156 1 98.06 201 SER B C 1
ATOM 5828 O O . SER B 1 201 ? -5.359 -31.516 -38.156 1 98.06 201 SER B O 1
ATOM 5830 N N . GLN B 1 202 ? -5.852 -29.359 -38.281 1 98.25 202 GLN B N 1
ATOM 5831 C CA . GLN B 1 202 ? -4.438 -29.031 -38.438 1 98.25 202 GLN B CA 1
ATOM 5832 C C . GLN B 1 202 ? -3.658 -29.375 -37.188 1 98.25 202 GLN B C 1
ATOM 5834 O O . GLN B 1 202 ? -2.529 -29.875 -37.25 1 98.25 202 GLN B O 1
ATOM 5839 N N . ALA B 1 203 ? -4.211 -29.109 -36.094 1 98.69 203 ALA B N 1
ATOM 5840 C CA . ALA B 1 203 ? -3.57 -29.453 -34.812 1 98.69 203 ALA B CA 1
ATOM 5841 C C . ALA B 1 203 ? -3.334 -30.953 -34.719 1 98.69 203 ALA B C 1
ATOM 5843 O O . ALA B 1 203 ? -2.268 -31.391 -34.281 1 98.69 203 ALA B O 1
ATOM 5844 N N . VAL B 1 204 ? -4.316 -31.719 -35.125 1 98.5 204 VAL B N 1
ATOM 5845 C CA . VAL B 1 204 ? -4.203 -33.188 -35.094 1 98.5 204 VAL B CA 1
ATOM 5846 C C . VAL B 1 204 ? -3.025 -33.625 -35.938 1 98.5 204 VAL B C 1
ATOM 5848 O O . VAL B 1 204 ? -2.205 -34.438 -35.531 1 98.5 204 VAL B O 1
ATOM 5851 N N . LYS B 1 205 ? -2.939 -33.062 -37.094 1 98.31 205 LYS B N 1
ATOM 5852 C CA . LYS B 1 205 ? -1.853 -33.406 -38 1 98.31 205 LYS B CA 1
ATOM 5853 C C . LYS B 1 205 ? -0.497 -33.062 -37.406 1 98.31 205 LYS B C 1
ATOM 5855 O O . LYS B 1 205 ? 0.451 -33.844 -37.469 1 98.31 205 LYS B O 1
ATOM 5860 N N . MET B 1 206 ? -0.415 -31.922 -36.844 1 98.38 206 MET B N 1
ATOM 5861 C CA . MET B 1 206 ? 0.834 -31.438 -36.25 1 98.38 206 MET B CA 1
ATOM 5862 C C . MET B 1 206 ? 1.268 -32.344 -35.094 1 98.38 206 MET B C 1
ATOM 5864 O O . MET B 1 206 ? 2.438 -32.719 -35 1 98.38 206 MET B O 1
ATOM 5868 N N . ILE B 1 207 ? 0.352 -32.719 -34.281 1 98.56 207 ILE B N 1
ATOM 5869 C CA . ILE B 1 207 ? 0.649 -33.531 -33.094 1 98.56 207 ILE B CA 1
ATOM 5870 C C . ILE B 1 207 ? 1.059 -34.938 -33.531 1 98.56 207 ILE B C 1
ATOM 5872 O O . ILE B 1 207 ? 2.033 -35.469 -33 1 98.56 207 ILE B O 1
ATOM 5876 N N . GLU B 1 208 ? 0.393 -35.5 -34.5 1 98.25 208 GLU B N 1
ATOM 5877 C CA . GLU B 1 208 ? 0.666 -36.875 -34.938 1 98.25 208 GLU B CA 1
ATOM 5878 C C . GLU B 1 208 ? 1.987 -36.938 -35.688 1 98.25 208 GLU B C 1
ATOM 5880 O O . GLU B 1 208 ? 2.639 -37.969 -35.719 1 98.25 208 GLU B O 1
ATOM 5885 N N . ASN B 1 209 ? 2.398 -35.844 -36.281 1 97.75 209 ASN B N 1
ATOM 5886 C CA . ASN B 1 209 ? 3.637 -35.812 -37.031 1 97.75 209 ASN B CA 1
ATOM 5887 C C . ASN B 1 209 ? 4.836 -35.469 -36.156 1 97.75 209 ASN B C 1
ATOM 5889 O O . ASN B 1 209 ? 5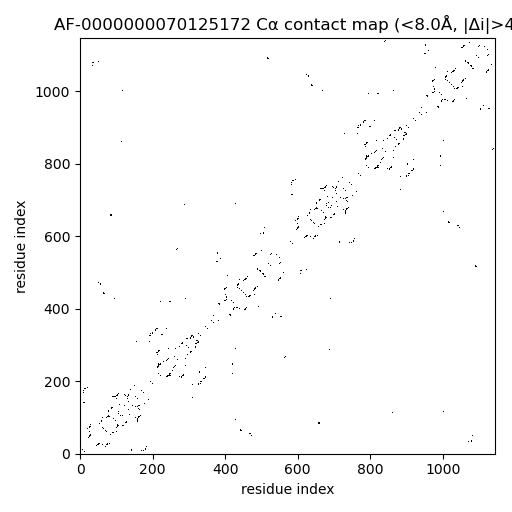.984 -35.656 -36.562 1 97.75 209 ASN B O 1
ATOM 5893 N N . ALA B 1 210 ? 4.59 -35 -35 1 97.88 210 ALA B N 1
ATOM 5894 C CA . ALA B 1 210 ? 5.672 -34.594 -34.094 1 97.88 210 ALA B CA 1
ATOM 5895 C C . ALA B 1 210 ? 6.41 -35.812 -33.531 1 97.88 210 ALA B C 1
ATOM 5897 O O . ALA B 1 210 ? 5.789 -36.812 -33.219 1 97.88 210 ALA B O 1
ATOM 5898 N N . LYS B 1 211 ? 7.688 -35.656 -33.375 1 97.06 211 LYS B N 1
ATOM 5899 C CA . LYS B 1 211 ? 8.516 -36.719 -32.812 1 97.06 211 LYS B CA 1
ATOM 5900 C C . LYS B 1 211 ? 8.641 -36.562 -31.297 1 97.06 211 LYS B C 1
ATOM 5902 O O . LYS B 1 211 ? 8.844 -37.562 -30.578 1 97.06 211 LYS B O 1
ATOM 5907 N N . PHE B 1 212 ? 8.609 -35.344 -30.859 1 97.56 212 PHE B N 1
ATOM 5908 C CA . PHE B 1 212 ? 8.797 -35.031 -29.438 1 97.56 212 PHE B CA 1
ATOM 5909 C C . PHE B 1 212 ? 7.836 -33.969 -28.969 1 97.56 212 PHE B C 1
ATOM 5911 O O . PHE B 1 212 ? 8.266 -32.906 -28.531 1 97.56 212 PHE B O 1
ATOM 5918 N N . PRO B 1 213 ? 6.512 -34.219 -29 1 98.31 213 PRO B N 1
ATOM 5919 C CA . PRO B 1 213 ? 5.535 -33.25 -28.484 1 98.31 213 PRO B CA 1
ATOM 5920 C C . PRO B 1 213 ? 5.531 -33.156 -26.969 1 98.31 213 PRO B C 1
ATOM 5922 O O . PRO B 1 213 ? 5.66 -34.188 -26.281 1 98.31 213 PRO B O 1
ATOM 5925 N N . VAL B 1 214 ? 5.488 -31.953 -26.453 1 98.5 214 VAL B N 1
ATOM 5926 C CA . VAL B 1 214 ? 5.438 -31.688 -25.031 1 98.5 214 VAL B CA 1
ATOM 5927 C C . VAL B 1 214 ? 4.234 -30.797 -24.703 1 98.5 214 VAL B C 1
ATOM 5929 O O . VAL B 1 214 ? 3.941 -29.859 -25.453 1 98.5 214 VAL B O 1
ATOM 5932 N N . LEU B 1 215 ? 3.479 -31.188 -23.688 1 98.5 215 LEU B N 1
ATOM 5933 C CA . LEU B 1 215 ? 2.416 -30.328 -23.172 1 98.5 215 LEU B CA 1
ATOM 5934 C C . LEU B 1 215 ? 2.969 -29.328 -22.172 1 98.5 215 LEU B C 1
ATOM 5936 O O . LEU B 1 215 ? 3.605 -29.703 -21.188 1 98.5 215 LEU B O 1
ATOM 5940 N N . PHE B 1 216 ? 2.775 -28.016 -22.422 1 98.31 216 PHE B N 1
ATOM 5941 C CA . PHE B 1 216 ? 3.207 -26.938 -21.547 1 98.31 216 PHE B CA 1
ATOM 5942 C C . PHE B 1 216 ? 2.008 -26.188 -20.969 1 98.31 216 PHE B C 1
ATOM 5944 O O . PHE B 1 216 ? 1.382 -25.375 -21.656 1 98.31 216 PHE B O 1
ATOM 5951 N N . LEU B 1 217 ? 1.75 -26.453 -19.688 1 98.38 217 LEU B N 1
ATOM 5952 C CA . LEU B 1 217 ? 0.546 -25.953 -19.031 1 98.38 217 LEU B CA 1
ATOM 5953 C C . LEU B 1 217 ? 0.829 -24.641 -18.312 1 98.38 217 LEU B C 1
ATOM 5955 O O . LEU B 1 217 ? 1.73 -24.562 -17.469 1 98.38 217 LEU B O 1
ATOM 5959 N N . GLY B 1 218 ? 0.044 -23.562 -18.656 1 97.12 218 GLY B N 1
ATOM 5960 C CA . GLY B 1 218 ? 0.104 -22.281 -17.969 1 97.12 218 GLY B CA 1
ATOM 5961 C C . GLY B 1 218 ? -1.002 -22.094 -16.953 1 97.12 218 GLY B C 1
ATOM 5962 O O . GLY B 1 218 ? -1.759 -23.031 -16.672 1 97.12 218 GLY B O 1
ATOM 5963 N N . MET B 1 219 ? -1.076 -20.938 -16.422 1 94.69 219 MET B N 1
ATOM 5964 C CA . MET B 1 219 ? -1.934 -20.672 -15.266 1 94.69 219 MET B CA 1
ATOM 5965 C C . MET B 1 219 ? -3.4 -20.891 -15.617 1 94.69 219 MET B C 1
ATOM 5967 O O . MET B 1 219 ? -4.191 -21.297 -14.758 1 94.69 219 MET B O 1
ATOM 5971 N N . ARG B 1 220 ? -3.797 -20.719 -16.828 1 95.25 220 ARG B N 1
ATOM 5972 C CA . ARG B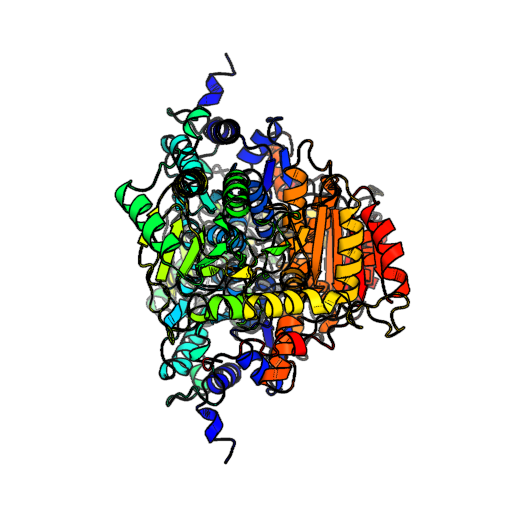 1 220 ? -5.207 -20.828 -17.188 1 95.25 220 ARG B CA 1
ATOM 5973 C C . ARG B 1 220 ? -5.59 -22.266 -17.484 1 95.25 220 ARG B C 1
ATOM 5975 O O . ARG B 1 220 ? -6.758 -22.578 -17.734 1 95.25 220 ARG B O 1
ATOM 5982 N N . ALA B 1 221 ? -4.625 -23.156 -17.438 1 94.62 221 ALA B N 1
ATOM 5983 C CA . ALA B 1 221 ? -4.887 -24.594 -17.562 1 94.62 221 ALA B CA 1
ATOM 5984 C C . ALA B 1 221 ? -5.305 -25.203 -16.234 1 94.62 221 ALA B C 1
ATOM 5986 O O . ALA B 1 221 ? -5.871 -26.297 -16.188 1 94.62 221 ALA B O 1
ATOM 5987 N N . ALA B 1 222 ? -5.047 -24.469 -15.18 1 90.19 222 ALA B N 1
ATOM 5988 C CA . ALA B 1 222 ? -5.25 -25.031 -13.844 1 90.19 222 ALA B CA 1
ATOM 5989 C C . ALA B 1 222 ? -6.676 -24.797 -13.359 1 90.19 222 ALA B C 1
ATOM 5991 O O . ALA B 1 222 ? -6.887 -24.188 -12.305 1 90.19 222 ALA B O 1
ATOM 5992 N N . SER B 1 223 ? -7.609 -25.219 -14.086 1 91.56 223 SER B N 1
ATOM 5993 C CA . SER B 1 223 ? -9.008 -25.266 -13.695 1 91.56 223 SER B CA 1
ATOM 5994 C C . SER B 1 223 ? -9.586 -26.672 -13.844 1 91.56 223 SER B C 1
ATOM 5996 O O . SER B 1 223 ? -9.117 -27.453 -14.672 1 91.56 223 SER B O 1
ATOM 5998 N N . ASN B 1 224 ? -10.555 -27.016 -13.07 1 92 224 ASN B N 1
ATOM 5999 C CA . ASN B 1 224 ? -11.086 -28.375 -13.023 1 92 224 ASN B CA 1
ATOM 6000 C C . ASN B 1 224 ? -11.562 -28.828 -14.398 1 92 224 ASN B C 1
ATOM 6002 O O . ASN B 1 224 ? -11.25 -29.938 -14.828 1 92 224 ASN B O 1
ATOM 6006 N N . ALA B 1 225 ? -12.242 -27.984 -15.062 1 92.62 225 ALA B N 1
ATOM 6007 C CA . ALA B 1 225 ? -12.781 -28.359 -16.359 1 92.62 225 ALA B CA 1
ATOM 6008 C C . ALA B 1 225 ? -11.664 -28.656 -17.359 1 92.62 225 ALA B C 1
ATOM 6010 O O . ALA B 1 225 ? -11.773 -29.578 -18.172 1 92.62 225 ALA B O 1
ATOM 6011 N N . VAL B 1 226 ? -10.672 -27.906 -17.281 1 96.44 226 VAL B N 1
ATOM 6012 C CA . VAL B 1 226 ? -9.57 -28.047 -18.234 1 96.44 226 VAL B CA 1
ATOM 6013 C C . VAL B 1 226 ? -8.727 -29.266 -17.875 1 96.44 226 VAL B C 1
ATOM 6015 O O . VAL B 1 226 ? -8.398 -30.078 -18.75 1 96.44 226 VAL B O 1
ATOM 6018 N N . VAL B 1 227 ? -8.438 -29.422 -16.594 1 97.12 227 VAL B N 1
ATOM 6019 C CA . VAL B 1 227 ? -7.531 -30.5 -16.188 1 97.12 227 VAL B CA 1
ATOM 6020 C C . VAL B 1 227 ? -8.203 -31.844 -16.422 1 97.12 227 VAL B C 1
ATOM 6022 O O . VAL B 1 227 ? -7.535 -32.844 -16.75 1 97.12 227 VAL B O 1
ATOM 6025 N N . ASP B 1 228 ? -9.5 -31.922 -16.281 1 97.44 228 ASP B N 1
ATOM 6026 C CA . ASP B 1 228 ? -10.211 -33.156 -16.578 1 97.44 228 ASP B CA 1
ATOM 6027 C C . ASP B 1 228 ? -9.945 -33.625 -18.016 1 97.44 228 ASP B C 1
ATOM 6029 O O . ASP B 1 228 ? -9.742 -34.812 -18.266 1 97.44 228 ASP B O 1
ATOM 6033 N N . GLN B 1 229 ? -9.953 -32.688 -18.891 1 97.88 229 GLN B N 1
ATOM 6034 C CA . GLN B 1 229 ? -9.711 -33 -20.297 1 97.88 229 GLN B CA 1
ATOM 6035 C C . GLN B 1 229 ? -8.227 -33.281 -20.547 1 97.88 229 GLN B C 1
ATOM 6037 O O . GLN B 1 229 ? -7.879 -34.125 -21.375 1 97.88 229 GLN B O 1
ATOM 6042 N N . VAL B 1 230 ? -7.387 -32.594 -19.844 1 98.25 230 VAL B N 1
ATOM 6043 C CA . VAL B 1 230 ? -5.957 -32.875 -19.922 1 98.25 230 VAL B CA 1
ATOM 6044 C C . VAL B 1 230 ? -5.688 -34.312 -19.484 1 98.25 230 VAL B C 1
ATOM 6046 O O . VAL B 1 230 ? -4.941 -35.062 -20.141 1 98.25 230 VAL B O 1
ATOM 6049 N N . TYR B 1 231 ? -6.332 -34.75 -18.391 1 98.19 231 TYR B N 1
ATOM 6050 C CA . TYR B 1 231 ? -6.176 -36.125 -17.875 1 98.19 231 TYR B CA 1
ATOM 6051 C C . TYR B 1 231 ? -6.641 -37.125 -18.906 1 98.19 231 TYR B C 1
ATOM 6053 O O . TYR B 1 231 ? -5.949 -38.125 -19.156 1 98.19 231 TYR B O 1
ATOM 6061 N N . ALA B 1 232 ? -7.789 -36.812 -19.438 1 97.94 232 ALA B N 1
ATOM 6062 C CA . ALA B 1 232 ? -8.344 -37.75 -20.438 1 97.94 232 ALA B CA 1
ATOM 6063 C C . ALA B 1 232 ? -7.398 -37.875 -21.625 1 97.94 232 ALA B C 1
ATOM 6065 O O . ALA B 1 232 ? -7.172 -39 -22.125 1 97.94 232 ALA B O 1
ATOM 6066 N N . LEU B 1 233 ? -6.906 -36.812 -22.062 1 98.12 233 LEU B N 1
ATOM 6067 C CA . LEU B 1 233 ? -5.973 -36.812 -23.188 1 98.12 233 LEU B CA 1
ATOM 6068 C C . LEU B 1 233 ? -4.723 -37.625 -22.844 1 98.12 233 LEU B C 1
ATOM 6070 O O . LEU B 1 233 ? -4.293 -38.469 -23.641 1 98.12 233 LEU B O 1
ATOM 6074 N N . LEU B 1 234 ? -4.141 -37.438 -21.688 1 98.06 234 LEU B N 1
ATOM 6075 C CA . LEU B 1 234 ? -2.875 -38.031 -21.297 1 98.06 234 LEU B CA 1
ATOM 6076 C C . LEU B 1 234 ? -3.039 -39.531 -21.062 1 98.06 234 LEU B C 1
ATOM 6078 O O . LEU B 1 234 ? -2.102 -40.312 -21.266 1 98.06 234 LEU B O 1
ATOM 6082 N N . ARG B 1 235 ? -4.172 -39.969 -20.609 1 97.38 235 ARG B N 1
ATOM 6083 C CA . ARG B 1 235 ? -4.43 -41.375 -20.406 1 97.38 235 ARG B CA 1
ATOM 6084 C C . ARG B 1 235 ? -4.469 -42.125 -21.734 1 97.38 235 ARG B C 1
ATOM 6086 O O . ARG B 1 235 ? -4.02 -43.281 -21.828 1 97.38 235 ARG B O 1
ATOM 6093 N N . LYS B 1 236 ? -4.926 -41.438 -22.719 1 97.12 236 LYS B N 1
ATOM 6094 C CA . LYS B 1 236 ? -5.012 -42.062 -24.047 1 97.12 236 LYS B CA 1
ATOM 6095 C C . LYS B 1 236 ? -3.713 -41.875 -24.812 1 97.12 236 LYS B C 1
ATOM 6097 O O . LYS B 1 236 ? -3.273 -42.781 -25.531 1 97.12 236 LYS B O 1
ATOM 6102 N N . HIS B 1 237 ? -3.193 -40.688 -24.703 1 97.5 237 HIS B N 1
ATOM 6103 C CA . HIS B 1 237 ? -1.972 -40.312 -25.391 1 97.5 237 HIS B CA 1
ATOM 6104 C C . HIS B 1 237 ? -0.951 -39.719 -24.422 1 97.5 237 HIS B C 1
ATOM 6106 O O . HIS B 1 237 ? -0.843 -38.5 -24.297 1 97.5 237 HIS B O 1
ATOM 6112 N N . PRO B 1 238 ? -0.109 -40.562 -23.828 1 97.56 238 PRO B N 1
ATOM 6113 C CA . PRO B 1 238 ? 0.82 -40.062 -22.812 1 97.56 238 PRO B CA 1
ATOM 6114 C C . PRO B 1 238 ? 1.868 -39.125 -23.391 1 97.56 238 PRO B C 1
ATOM 6116 O O . PRO B 1 238 ? 2.656 -39.531 -24.25 1 97.56 238 PRO B O 1
ATOM 6119 N N . LEU B 1 239 ? 1.818 -37.906 -23.016 1 98.06 239 LEU B N 1
ATOM 6120 C CA . LEU B 1 239 ? 2.768 -36.875 -23.359 1 98.06 239 LEU B CA 1
ATOM 6121 C C . LEU B 1 239 ? 3.471 -36.344 -22.125 1 98.06 239 LEU B C 1
ATOM 6123 O O . LEU B 1 239 ? 2.873 -36.25 -21.047 1 98.06 239 LEU B O 1
ATOM 6127 N N . PRO B 1 240 ? 4.789 -36 -22.219 1 98.5 240 PRO B N 1
ATOM 6128 C CA . PRO B 1 240 ? 5.406 -35.312 -21.094 1 98.5 240 PRO B CA 1
ATOM 6129 C C . PRO B 1 240 ? 4.766 -33.938 -20.828 1 98.5 240 PRO B C 1
ATOM 6131 O O . PRO B 1 240 ? 4.395 -33.25 -21.766 1 98.5 240 PRO B O 1
ATOM 6134 N N . VAL B 1 241 ? 4.672 -33.625 -19.562 1 98.5 241 VAL B N 1
ATOM 6135 C CA . VAL B 1 241 ? 3.992 -32.406 -19.141 1 98.5 241 VAL B CA 1
ATOM 6136 C C . VAL B 1 241 ? 4.953 -31.516 -18.344 1 98.5 241 VAL B C 1
ATOM 6138 O O . VAL B 1 241 ? 5.625 -32 -17.422 1 98.5 241 VAL B O 1
ATOM 6141 N N . VAL B 1 242 ? 5.062 -30.266 -18.734 1 98.31 242 VAL B N 1
ATOM 6142 C CA . VAL B 1 242 ? 5.734 -29.203 -17.984 1 98.31 242 VAL B CA 1
ATOM 6143 C C . VAL B 1 242 ? 4.719 -28.156 -17.562 1 98.31 242 VAL B C 1
ATOM 6145 O O . VAL B 1 242 ? 3.836 -27.781 -18.328 1 98.31 242 VAL B O 1
ATOM 6148 N N . GLU B 1 243 ? 4.797 -27.734 -16.297 1 97.94 243 GLU B N 1
ATOM 6149 C CA . GLU B 1 243 ? 3.918 -26.688 -15.789 1 97.94 243 GLU B CA 1
ATOM 6150 C C . GLU B 1 243 ? 4.699 -25.406 -15.484 1 97.94 243 GLU B C 1
ATOM 6152 O O . GLU B 1 243 ? 5.871 -25.469 -15.117 1 97.94 243 GLU B O 1
ATOM 6157 N N . THR B 1 244 ? 4.043 -24.266 -15.727 1 97.31 244 THR B N 1
ATOM 6158 C CA . THR B 1 244 ? 4.566 -23.078 -15.055 1 97.31 244 THR B CA 1
ATOM 6159 C C . THR B 1 244 ? 4.328 -23.156 -13.555 1 97.31 244 THR B C 1
ATOM 6161 O O . THR B 1 244 ? 3.57 -24 -13.078 1 97.31 244 THR B O 1
ATOM 6164 N N . PHE B 1 245 ? 4.926 -22.234 -12.781 1 97.12 245 PHE B N 1
ATOM 6165 C CA . PHE B 1 245 ? 4.734 -22.188 -11.336 1 97.12 245 PHE B CA 1
ATOM 6166 C C . PHE B 1 245 ? 3.262 -22 -10.992 1 97.12 245 PHE B C 1
ATOM 6168 O O . PHE B 1 245 ? 2.756 -22.641 -10.062 1 97.12 245 PHE B O 1
ATOM 6175 N N . GLN B 1 246 ? 2.521 -21.266 -11.773 1 96.06 246 GLN B N 1
ATOM 6176 C CA . GLN B 1 246 ? 1.148 -20.922 -11.422 1 96.06 246 GLN B CA 1
ATOM 6177 C C . GLN B 1 246 ? 0.166 -21.953 -11.961 1 96.06 246 GLN B C 1
ATOM 6179 O O . GLN B 1 246 ? -1.029 -21.906 -11.664 1 96.06 246 GLN B O 1
ATOM 6184 N N . ALA B 1 247 ? 0.643 -22.922 -12.688 1 96.94 247 ALA B N 1
ATOM 6185 C CA . ALA B 1 247 ? -0.189 -24.031 -13.148 1 96.94 247 ALA B CA 1
ATOM 6186 C C . ALA B 1 247 ? -0.142 -25.203 -12.172 1 96.94 247 ALA B C 1
ATOM 6188 O O . ALA B 1 247 ? -0.722 -26.266 -12.43 1 96.94 247 ALA B O 1
ATOM 6189 N N . ALA B 1 248 ? 0.463 -24.984 -11.062 1 96.44 248 ALA B N 1
ATOM 6190 C CA . ALA B 1 248 ? 0.653 -26.031 -10.07 1 96.44 248 ALA B CA 1
ATOM 6191 C C . ALA B 1 248 ? -0.658 -26.766 -9.789 1 96.44 248 ALA B C 1
ATOM 6193 O O . ALA B 1 248 ? -1.698 -26.141 -9.594 1 96.44 248 ALA B O 1
ATOM 6194 N N . GLY B 1 249 ? -0.585 -28.109 -9.82 1 95.19 249 GLY B N 1
ATOM 6195 C CA . GLY B 1 249 ? -1.738 -28.938 -9.508 1 95.19 249 GLY B CA 1
ATOM 6196 C C . GLY B 1 249 ? -2.498 -29.375 -10.742 1 95.19 249 GLY B C 1
ATOM 6197 O O . GLY B 1 249 ? -3.471 -30.125 -10.641 1 95.19 249 GLY B O 1
ATOM 6198 N N . ALA B 1 250 ? -1.999 -29.047 -11.891 1 96.31 250 ALA B N 1
ATOM 6199 C CA . ALA B 1 250 ? -2.721 -29.359 -13.125 1 96.31 250 ALA B CA 1
ATOM 6200 C C . ALA B 1 250 ? -2.535 -30.812 -13.531 1 96.31 250 ALA B C 1
ATOM 6202 O O . ALA B 1 250 ? -3.236 -31.312 -14.406 1 96.31 250 ALA B O 1
ATOM 6203 N N . ILE B 1 251 ? -1.641 -31.516 -12.922 1 96.5 251 ILE B N 1
ATOM 6204 C CA . ILE B 1 251 ? -1.449 -32.938 -13.172 1 96.5 251 ILE B CA 1
ATOM 6205 C C . ILE B 1 251 ? -1.898 -33.75 -11.953 1 96.5 251 ILE B C 1
ATOM 6207 O O . ILE B 1 251 ? -1.679 -33.344 -10.812 1 96.5 251 ILE B O 1
ATOM 6211 N N . SER B 1 252 ? -2.539 -34.844 -12.188 1 95.75 252 SER B N 1
ATOM 6212 C CA . SER B 1 252 ? -2.992 -35.688 -11.094 1 95.75 252 SER B CA 1
ATOM 6213 C C . SER B 1 252 ? -1.899 -36.656 -10.656 1 95.75 252 SER B C 1
ATOM 6215 O O . SER B 1 252 ? -0.947 -36.906 -11.398 1 95.75 252 SER B O 1
ATOM 6217 N N . ARG B 1 253 ? -2.09 -37.188 -9.5 1 94.56 253 ARG B N 1
ATOM 6218 C CA . ARG B 1 253 ? -1.092 -38.062 -8.914 1 94.56 253 ARG B CA 1
ATOM 6219 C C . ARG B 1 253 ? -0.872 -39.281 -9.781 1 94.56 253 ARG B C 1
ATOM 6221 O O . ARG B 1 253 ? 0.262 -39.75 -9.953 1 94.56 253 ARG B O 1
ATOM 6228 N N . ASP B 1 254 ? -1.911 -39.844 -10.359 1 96.5 254 ASP B N 1
ATOM 6229 C CA . ASP B 1 254 ? -1.822 -41.062 -11.156 1 96.5 254 ASP B CA 1
ATOM 6230 C C . ASP B 1 254 ? -1.12 -40.781 -12.484 1 96.5 254 ASP B C 1
ATOM 6232 O O . ASP B 1 254 ? -0.661 -41.719 -13.148 1 96.5 254 ASP B O 1
ATOM 6236 N N . LEU B 1 255 ? -1 -39.531 -12.852 1 97.81 255 LEU B N 1
ATOM 6237 C CA . LEU B 1 255 ? -0.346 -39.156 -14.102 1 97.81 255 LEU B CA 1
ATOM 6238 C C . LEU B 1 255 ? 1.016 -38.531 -13.836 1 97.81 255 LEU B C 1
ATOM 6240 O O . LEU B 1 255 ? 1.656 -38 -14.75 1 97.81 255 LEU B O 1
ATOM 6244 N N . ALA B 1 256 ? 1.506 -38.688 -12.609 1 96.69 256 ALA B N 1
ATOM 6245 C CA . ALA B 1 256 ? 2.736 -38.031 -12.18 1 96.69 256 ALA B CA 1
ATOM 6246 C C . ALA B 1 256 ? 3.943 -38.562 -12.938 1 96.69 256 ALA B C 1
ATOM 6248 O O . ALA B 1 256 ? 4.977 -37.906 -13.031 1 96.69 256 ALA B O 1
ATOM 6249 N N . HIS B 1 257 ? 3.82 -39.719 -13.492 1 96.75 257 HIS B N 1
ATOM 6250 C CA . HIS B 1 257 ? 4.918 -40.312 -14.25 1 96.75 257 HIS B CA 1
ATOM 6251 C C . HIS B 1 257 ? 5.148 -39.562 -15.562 1 96.75 257 HIS B C 1
ATOM 6253 O O . HIS B 1 257 ? 6.184 -39.75 -16.203 1 96.75 257 HIS B O 1
ATOM 6259 N N . LEU B 1 258 ? 4.219 -38.656 -15.945 1 98.19 258 LEU B N 1
ATOM 6260 C CA . LEU B 1 258 ? 4.34 -37.844 -17.156 1 98.19 258 LEU B CA 1
ATOM 6261 C C . LEU B 1 258 ? 4.754 -36.438 -16.828 1 98.19 258 LEU B C 1
ATOM 6263 O O . LEU B 1 258 ? 4.934 -35.594 -17.719 1 98.19 258 LEU B O 1
ATOM 6267 N N . PHE B 1 259 ? 4.906 -36.156 -15.562 1 98 259 PHE B N 1
ATOM 6268 C CA . PHE B 1 259 ? 5.152 -34.812 -15.07 1 98 259 PHE B CA 1
ATOM 6269 C C . PHE B 1 259 ? 6.648 -34.531 -14.961 1 98 259 PHE B C 1
ATOM 6271 O O . PHE B 1 259 ? 7.359 -35.219 -14.227 1 98 259 PHE B O 1
ATOM 6278 N N . PHE B 1 260 ? 7.152 -33.469 -15.586 1 97.94 260 PHE B N 1
ATOM 6279 C CA . PHE B 1 260 ? 8.586 -33.188 -15.633 1 97.94 260 PHE B CA 1
ATOM 6280 C C . PHE B 1 260 ? 8.906 -31.891 -14.891 1 97.94 260 PHE B C 1
ATOM 6282 O O . PHE B 1 260 ? 9.867 -31.188 -15.227 1 97.94 260 PHE B O 1
ATOM 6289 N N . GLY B 1 261 ? 8.023 -31.453 -13.953 1 96.94 261 GLY B N 1
ATOM 6290 C CA . GLY B 1 261 ? 8.312 -30.359 -13.047 1 96.94 261 GLY B CA 1
ATOM 6291 C C . GLY B 1 261 ? 7.711 -29.031 -13.492 1 96.94 261 GLY B C 1
ATOM 6292 O O . GLY B 1 261 ? 6.945 -29 -14.461 1 96.94 261 GLY B O 1
ATOM 6293 N N . ARG B 1 262 ? 7.996 -28.031 -12.68 1 97.44 262 ARG B N 1
ATOM 6294 C CA . ARG B 1 262 ? 7.516 -26.672 -12.938 1 97.44 262 ARG B CA 1
ATOM 6295 C C . ARG B 1 262 ? 8.672 -25.734 -13.273 1 97.44 262 ARG B C 1
ATOM 6297 O O . ARG B 1 262 ? 9.773 -25.891 -12.742 1 97.44 262 ARG B O 1
ATOM 6304 N N . ILE B 1 263 ? 8.359 -24.844 -14.242 1 96.19 263 ILE B N 1
ATOM 6305 C CA . ILE B 1 263 ? 9.344 -23.844 -14.617 1 96.19 263 ILE B CA 1
ATOM 6306 C C . ILE B 1 263 ? 8.758 -22.453 -14.43 1 96.19 263 ILE B C 1
ATOM 6308 O O . ILE B 1 263 ? 7.539 -22.266 -14.461 1 96.19 263 ILE B O 1
ATOM 6312 N N . GLY B 1 264 ? 9.633 -21.484 -14.094 1 93.44 264 GLY B N 1
ATOM 6313 C CA . GLY B 1 264 ? 9.125 -20.141 -13.859 1 93.44 264 GLY B CA 1
ATOM 6314 C C . GLY B 1 264 ? 10.195 -19.156 -13.414 1 93.44 264 GLY B C 1
ATOM 6315 O O . GLY B 1 264 ? 9.969 -17.953 -13.391 1 93.44 264 GLY B O 1
ATOM 6316 N N . LEU B 1 265 ? 11.305 -19.641 -13.047 1 90.31 265 LEU B N 1
ATOM 6317 C CA . LEU B 1 265 ? 12.422 -18.812 -12.602 1 90.31 265 LEU B CA 1
ATOM 6318 C C . LEU B 1 265 ? 13.75 -19.438 -13.023 1 90.31 265 LEU B C 1
ATOM 6320 O O . LEU B 1 265 ? 14.062 -20.562 -12.625 1 90.31 265 LEU B O 1
ATOM 6324 N N . TRP B 1 266 ? 14.555 -18.766 -13.719 1 89.81 266 TRP B N 1
ATOM 6325 C CA . TRP B 1 266 ? 15.828 -19.188 -14.289 1 89.81 266 TRP B CA 1
ATOM 6326 C C . TRP B 1 266 ? 15.656 -20.422 -15.156 1 89.81 266 TRP B C 1
ATOM 6328 O O . TRP B 1 266 ? 14.945 -21.359 -14.781 1 89.81 266 TRP B O 1
ATOM 6338 N N . ARG B 1 267 ? 16.219 -20.453 -16.219 1 92.56 267 ARG B N 1
ATOM 6339 C CA . ARG B 1 267 ? 16.188 -21.594 -17.141 1 92.56 267 ARG B CA 1
ATOM 6340 C C . ARG B 1 267 ? 17.172 -22.672 -16.703 1 92.56 267 ARG B C 1
ATOM 6342 O O . ARG B 1 267 ? 18.219 -22.844 -17.328 1 92.56 267 ARG B O 1
ATOM 6349 N N . ASN B 1 268 ? 16.75 -23.438 -15.68 1 93.06 268 ASN B N 1
ATOM 6350 C CA . ASN B 1 268 ? 17.703 -24.422 -15.172 1 93.06 268 ASN B CA 1
ATOM 6351 C C . ASN B 1 268 ? 16.984 -25.594 -14.508 1 93.06 268 ASN B C 1
ATOM 6353 O O . ASN B 1 268 ? 17.5 -26.172 -13.547 1 93.06 268 ASN B O 1
ATOM 6357 N N . GLN B 1 269 ? 15.781 -25.859 -14.93 1 94.56 269 GLN B N 1
ATOM 6358 C CA . GLN B 1 269 ? 15.008 -26.969 -14.398 1 94.56 269 GLN B CA 1
ATOM 6359 C C . GLN B 1 269 ? 14.891 -28.094 -15.43 1 94.56 269 GLN B C 1
ATOM 6361 O O . GLN B 1 269 ? 15.008 -27.859 -16.625 1 94.56 269 GLN B O 1
ATOM 6366 N N . PRO B 1 270 ? 14.578 -29.344 -14.938 1 94.56 270 PRO B N 1
ATOM 6367 C CA . PRO B 1 270 ? 14.367 -30.453 -15.875 1 94.56 270 PRO B CA 1
ATOM 6368 C C . PRO B 1 270 ? 13.32 -30.141 -16.938 1 94.56 270 PRO B C 1
ATOM 6370 O O . PRO B 1 270 ? 13.461 -30.547 -18.094 1 94.56 270 PRO B O 1
ATOM 6373 N N . GLY B 1 271 ? 12.32 -29.438 -16.531 1 96.31 271 GLY B N 1
ATOM 6374 C CA . GLY B 1 271 ? 11.312 -29.031 -17.5 1 96.31 271 GLY B CA 1
ATOM 6375 C C . GLY B 1 271 ? 11.859 -28.141 -18.594 1 96.31 271 GLY B C 1
ATOM 6376 O O . GLY B 1 271 ? 11.438 -28.266 -19.75 1 96.31 271 GLY B O 1
ATOM 6377 N N . ASP B 1 272 ? 12.781 -27.297 -18.234 1 95.62 272 ASP B N 1
ATOM 6378 C CA . ASP B 1 272 ? 13.438 -26.453 -19.234 1 95.62 272 ASP B CA 1
ATOM 6379 C C . ASP B 1 272 ? 14.219 -27.297 -20.234 1 95.62 272 ASP B C 1
ATOM 6381 O O . ASP B 1 272 ? 14.164 -27.047 -21.453 1 95.62 272 ASP B O 1
ATOM 6385 N N . GLU B 1 273 ? 14.945 -28.234 -19.719 1 94.56 273 GLU B N 1
ATOM 6386 C CA . GLU B 1 273 ? 15.727 -29.125 -20.562 1 94.56 273 GLU B CA 1
ATOM 6387 C C . GLU B 1 273 ? 14.82 -29.969 -21.469 1 94.56 273 GLU B C 1
ATOM 6389 O O . GLU B 1 273 ? 15.117 -30.172 -22.641 1 94.56 273 GLU B O 1
ATOM 6394 N N . LEU B 1 274 ? 13.773 -30.453 -20.906 1 96.06 274 LEU B N 1
ATOM 6395 C CA . LEU B 1 274 ? 12.836 -31.234 -21.703 1 96.06 274 LEU B CA 1
ATOM 6396 C C . LEU B 1 274 ? 12.312 -30.422 -22.891 1 96.06 274 LEU B C 1
ATOM 6398 O O . LEU B 1 274 ? 12.266 -30.906 -24.016 1 96.06 274 LEU B O 1
ATOM 6402 N N . LEU B 1 275 ? 11.914 -29.188 -22.625 1 95.88 275 LEU B N 1
ATOM 6403 C CA . LEU B 1 275 ? 11.383 -28.312 -23.672 1 95.88 275 LEU B CA 1
ATOM 6404 C C . LEU B 1 275 ? 12.422 -28.047 -24.75 1 95.88 275 LEU B C 1
ATOM 6406 O O . LEU B 1 275 ? 12.078 -27.859 -25.922 1 95.88 275 LEU B O 1
ATOM 6410 N N . SER B 1 276 ? 13.656 -28.078 -24.375 1 93.25 276 SER B N 1
ATOM 6411 C CA . SER B 1 276 ? 14.727 -27.828 -25.328 1 93.25 276 SER B CA 1
ATOM 6412 C C . SER B 1 276 ? 14.836 -28.953 -26.344 1 93.25 276 SER B C 1
ATOM 6414 O O . SER B 1 276 ? 15.398 -28.766 -27.438 1 93.25 276 SER B O 1
ATOM 6416 N N . HIS B 1 277 ? 14.273 -30.109 -26.109 1 93.5 277 HIS B N 1
ATOM 6417 C CA . HIS B 1 277 ? 14.312 -31.25 -27.016 1 93.5 277 HIS B CA 1
ATOM 6418 C C . HIS B 1 277 ? 13.039 -31.344 -27.844 1 93.5 277 HIS B C 1
ATOM 6420 O O . HIS B 1 277 ? 12.984 -32.094 -28.812 1 93.5 277 HIS B O 1
ATOM 6426 N N . ALA B 1 278 ? 12.062 -30.578 -27.531 1 96 278 ALA B N 1
ATOM 6427 C CA . ALA B 1 278 ? 10.758 -30.688 -28.172 1 96 278 ALA B CA 1
ATOM 6428 C C . ALA B 1 278 ? 10.805 -30.156 -29.609 1 96 278 ALA B C 1
ATOM 6430 O O . ALA B 1 278 ? 11.461 -29.156 -29.891 1 96 278 ALA B O 1
ATOM 6431 N N . ASP B 1 279 ? 10.203 -30.828 -30.516 1 97 279 ASP B N 1
ATOM 6432 C CA . ASP B 1 279 ? 9.992 -30.297 -31.844 1 97 279 ASP B CA 1
ATOM 6433 C C . ASP B 1 279 ? 8.594 -29.703 -31.984 1 97 279 ASP B C 1
ATOM 6435 O O . ASP B 1 279 ? 8.297 -29 -32.969 1 97 279 ASP B O 1
ATOM 6439 N N . LEU B 1 280 ? 7.695 -29.953 -30.984 1 98.19 280 LEU B N 1
ATOM 6440 C CA . LEU B 1 280 ? 6.371 -29.359 -30.859 1 98.19 280 LEU B CA 1
ATOM 6441 C C . LEU B 1 280 ? 6.023 -29.078 -29.406 1 98.19 280 LEU B C 1
ATOM 6443 O O . LEU B 1 280 ? 6.09 -29.984 -28.562 1 98.19 280 LEU B O 1
ATOM 6447 N N . VAL B 1 281 ? 5.73 -27.875 -29.094 1 98.44 281 VAL B N 1
ATOM 6448 C CA . VAL B 1 281 ? 5.234 -27.5 -27.781 1 98.44 281 VAL B CA 1
ATOM 6449 C C . VAL B 1 281 ? 3.773 -27.062 -27.875 1 98.44 281 VAL B C 1
ATOM 6451 O O . VAL B 1 281 ? 3.439 -26.156 -28.656 1 98.44 281 VAL B O 1
ATOM 6454 N N . ILE B 1 282 ? 2.928 -27.719 -27.188 1 98.69 282 ILE B N 1
ATOM 6455 C CA . ILE B 1 282 ? 1.518 -27.359 -27.094 1 98.69 282 ILE B CA 1
ATOM 6456 C C . ILE B 1 282 ? 1.269 -26.578 -25.797 1 98.69 282 ILE B C 1
ATOM 6458 O O . ILE B 1 282 ? 1.126 -27.172 -24.719 1 98.69 282 ILE B O 1
ATOM 6462 N N . THR B 1 283 ? 1.187 -25.281 -25.922 1 98.44 283 THR B N 1
ATOM 6463 C CA . THR B 1 283 ? 0.902 -24.469 -24.75 1 98.44 283 THR B CA 1
ATOM 6464 C C . THR B 1 283 ? -0.601 -24.391 -24.484 1 98.44 283 THR B C 1
ATOM 6466 O O . THR B 1 283 ? -1.38 -24.141 -25.406 1 98.44 283 THR B O 1
ATOM 6469 N N . ILE B 1 284 ? -0.977 -24.672 -23.281 1 98.31 284 ILE B N 1
ATOM 6470 C CA . ILE B 1 284 ? -2.377 -24.594 -22.875 1 98.31 284 ILE B CA 1
ATOM 6471 C C . ILE B 1 284 ? -2.525 -23.578 -21.734 1 98.31 284 ILE B C 1
ATOM 6473 O O . ILE B 1 284 ? -2.051 -23.797 -20.625 1 98.31 284 ILE B O 1
ATOM 6477 N N . GLY B 1 285 ? -3.184 -22.438 -22.016 1 97.12 285 GLY B N 1
ATOM 6478 C CA . GLY B 1 285 ? -3.406 -21.422 -21 1 97.12 285 GLY B CA 1
ATOM 6479 C C . GLY B 1 285 ? -2.129 -20.734 -20.562 1 97.12 285 GLY B C 1
ATOM 6480 O O . GLY B 1 285 ? -2.025 -20.281 -19.422 1 97.12 285 GLY B O 1
ATOM 6481 N N . TYR B 1 286 ? -1.136 -20.641 -21.422 1 96.44 286 TYR B N 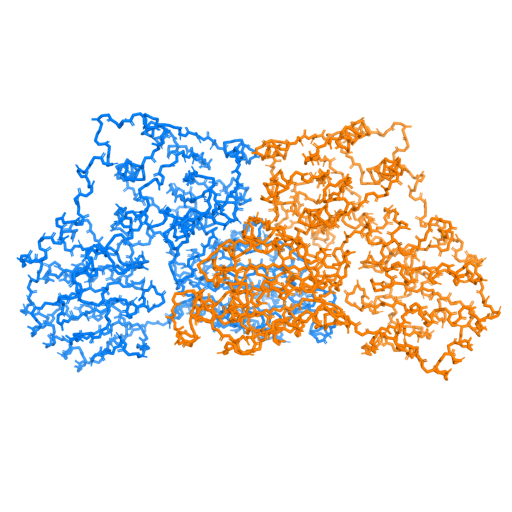1
ATOM 6482 C CA . TYR B 1 286 ? 0.174 -20.078 -21.109 1 96.44 286 TYR B CA 1
ATOM 6483 C C . TYR B 1 286 ? 0.18 -18.562 -21.328 1 96.44 286 TYR B C 1
ATOM 6485 O O . TYR B 1 286 ? -0.371 -18.078 -22.312 1 96.44 286 TYR B O 1
ATOM 6493 N N . ASP B 1 287 ? 0.733 -17.891 -20.375 1 93.69 287 ASP B N 1
ATOM 6494 C CA . ASP B 1 287 ? 0.97 -16.438 -20.438 1 93.69 287 ASP B CA 1
ATOM 6495 C C . ASP B 1 287 ? 2.447 -16.125 -20.234 1 93.69 287 ASP B C 1
ATOM 6497 O O . ASP B 1 287 ? 3.055 -16.562 -19.25 1 93.69 287 ASP B O 1
ATOM 6501 N N . GLU B 1 288 ? 3.027 -15.328 -21.094 1 92.5 288 GLU B N 1
ATOM 6502 C CA . GLU B 1 288 ? 4.453 -15.016 -21.031 1 92.5 288 GLU B CA 1
ATOM 6503 C C . GLU B 1 288 ? 4.809 -14.312 -19.734 1 92.5 288 GLU B C 1
ATOM 6505 O O . GLU B 1 288 ? 5.965 -14.328 -19.312 1 92.5 288 GLU B O 1
ATOM 6510 N N . ILE B 1 289 ? 3.84 -13.734 -19.078 1 92.25 289 ILE B N 1
ATOM 6511 C CA . ILE B 1 289 ? 4.113 -13 -17.859 1 92.25 289 ILE B CA 1
ATOM 6512 C C . ILE B 1 289 ? 4.535 -13.969 -16.75 1 92.25 289 ILE B C 1
ATOM 6514 O O . ILE B 1 289 ? 5.18 -13.57 -15.781 1 92.25 289 ILE B O 1
ATOM 6518 N N . GLU B 1 290 ? 4.168 -15.234 -16.906 1 92.69 290 GLU B N 1
ATOM 6519 C CA . GLU B 1 290 ? 4.527 -16.266 -15.93 1 92.69 290 GLU B CA 1
ATOM 6520 C C . GLU B 1 290 ? 5.992 -16.672 -16.078 1 92.69 290 GLU B C 1
ATOM 6522 O O . GLU B 1 290 ? 6.656 -16.984 -15.086 1 92.69 290 GLU B O 1
ATOM 6527 N N . TYR B 1 291 ? 6.34 -16.766 -17.266 1 94.56 291 TYR B N 1
ATOM 6528 C CA . TYR B 1 291 ? 7.672 -17.219 -17.641 1 94.56 291 TYR B CA 1
ATOM 6529 C C . TYR B 1 291 ? 7.988 -16.812 -19.078 1 94.56 291 TYR B C 1
ATOM 6531 O O . TYR B 1 291 ? 7.406 -17.344 -20.031 1 94.56 291 TYR B O 1
ATOM 6539 N N . ASP B 1 292 ? 8.922 -15.977 -19.266 1 92.25 292 ASP B N 1
ATOM 6540 C CA . ASP B 1 292 ? 9.211 -15.406 -20.578 1 92.25 292 ASP B CA 1
ATOM 6541 C C . ASP B 1 292 ? 9.547 -16.5 -21.594 1 92.25 292 ASP B C 1
ATOM 6543 O O . ASP B 1 292 ? 10.312 -17.422 -21.281 1 92.25 292 ASP B O 1
ATOM 6547 N N . ALA B 1 293 ? 8.977 -16.312 -22.797 1 92.62 293 ALA B N 1
ATOM 6548 C CA . ALA B 1 293 ? 9.266 -17.281 -23.859 1 92.62 293 ALA B CA 1
ATOM 6549 C C . ALA B 1 293 ? 10.758 -17.312 -24.172 1 92.62 293 ALA B C 1
ATOM 6551 O O . ALA B 1 293 ? 11.305 -18.375 -24.516 1 92.62 293 ALA B O 1
ATOM 6552 N N . GLU B 1 294 ? 11.367 -16.188 -24.016 1 90.75 294 GLU B N 1
ATOM 6553 C CA . GLU B 1 294 ? 12.797 -16.109 -24.281 1 90.75 294 GLU B CA 1
ATOM 6554 C C . GLU B 1 294 ? 13.586 -17.078 -23.391 1 90.75 294 GLU B C 1
ATOM 6556 O O . GLU B 1 294 ? 14.672 -17.531 -23.766 1 90.75 294 GLU B O 1
ATOM 6561 N N . SER B 1 295 ? 13.016 -17.391 -22.312 1 91.12 295 SER B N 1
ATOM 6562 C CA . SER B 1 295 ? 13.68 -18.297 -21.391 1 91.12 295 SER B CA 1
ATOM 6563 C C . SER B 1 295 ? 13.523 -19.75 -21.844 1 91.12 295 SER B C 1
ATOM 6565 O O . SER B 1 295 ? 14.516 -20.469 -21.984 1 91.12 295 SER B O 1
ATOM 6567 N N . TRP B 1 296 ? 12.398 -20.203 -22.203 1 92.44 296 TRP B N 1
ATOM 6568 C CA . TRP B 1 296 ? 12.203 -21.625 -22.484 1 92.44 296 TRP B CA 1
ATOM 6569 C C . TRP B 1 296 ? 12.328 -21.891 -23.984 1 92.44 296 TRP B C 1
ATOM 6571 O O . TRP B 1 296 ? 12.453 -23.047 -24.391 1 92.44 296 TRP B O 1
ATOM 6581 N N . ASN B 1 297 ? 12.281 -20.812 -24.781 1 92.62 297 ASN B N 1
ATOM 6582 C CA . ASN B 1 297 ? 12.453 -20.891 -26.234 1 92.62 297 ASN B CA 1
ATOM 6583 C C . ASN B 1 297 ? 13.438 -19.844 -26.734 1 92.62 297 ASN B C 1
ATOM 6585 O O . ASN B 1 297 ? 13.078 -18.969 -27.516 1 92.62 297 ASN B O 1
ATOM 6589 N N . PRO B 1 298 ? 14.695 -19.859 -26.453 1 86.31 298 PRO B N 1
ATOM 6590 C CA . PRO B 1 298 ? 15.656 -18.797 -26.734 1 86.31 298 PRO B CA 1
ATOM 6591 C C . PRO B 1 298 ? 15.992 -18.688 -28.219 1 86.31 298 PRO B C 1
ATOM 6593 O O . PRO B 1 298 ? 16.531 -17.672 -28.672 1 86.31 298 PRO B O 1
ATOM 6596 N N . GLY B 1 299 ? 15.586 -19.453 -29.219 1 74.12 299 GLY B N 1
ATOM 6597 C CA . GLY B 1 299 ? 15.68 -19.203 -30.641 1 74.12 299 GLY B CA 1
ATOM 6598 C C . GLY B 1 299 ? 16.672 -20.109 -31.344 1 74.12 299 GLY B C 1
ATOM 6599 O O . GLY B 1 299 ? 16.75 -20.125 -32.594 1 74.12 299 GLY B O 1
ATOM 6600 N N . GLU B 1 300 ? 17.391 -20.828 -30.797 1 67.38 300 GLU B N 1
ATOM 6601 C CA . GLU B 1 300 ? 18.406 -21.609 -31.484 1 67.38 300 GLU B CA 1
ATOM 6602 C C . GLU B 1 300 ? 17.797 -22.797 -32.219 1 67.38 300 GLU B C 1
ATOM 6604 O O . GLU B 1 300 ? 18.391 -23.328 -33.156 1 67.38 300 GLU B O 1
ATOM 6609 N N . ARG B 1 301 ? 16.703 -23.031 -31.922 1 74.94 301 ARG B N 1
ATOM 6610 C CA . ARG B 1 301 ? 16.125 -24.219 -32.531 1 74.94 301 ARG B CA 1
ATOM 6611 C C . ARG B 1 301 ? 14.719 -23.938 -33.062 1 74.94 301 ARG B C 1
ATOM 6613 O O . ARG B 1 301 ? 14.047 -23.016 -32.562 1 74.94 301 ARG B O 1
ATOM 6620 N N . GLU B 1 302 ? 14.492 -24.703 -34.062 1 84.75 302 GLU B N 1
ATOM 6621 C CA . GLU B 1 302 ? 13.141 -24.625 -34.594 1 84.75 302 GLU B CA 1
ATOM 6622 C C . GLU B 1 302 ? 12.164 -25.469 -33.781 1 84.75 302 GLU B C 1
ATOM 6624 O O . GLU B 1 302 ? 12.406 -26.656 -33.562 1 84.75 302 GLU B O 1
ATOM 6629 N N . VAL B 1 303 ? 11.25 -24.891 -33.188 1 94.19 303 VAL B N 1
ATOM 6630 C CA . VAL B 1 303 ? 10.188 -25.594 -32.469 1 94.19 303 VAL B CA 1
ATOM 6631 C C . VAL B 1 303 ? 8.828 -25.062 -32.906 1 94.19 303 VAL B C 1
ATOM 6633 O O . VAL B 1 303 ? 8.641 -23.844 -33.031 1 94.19 303 VAL B O 1
ATOM 6636 N N . ASP B 1 304 ? 7.93 -25.969 -33.312 1 96.62 304 ASP B N 1
ATOM 6637 C CA . ASP B 1 304 ? 6.551 -25.562 -33.594 1 96.62 304 ASP B CA 1
ATOM 6638 C C . ASP B 1 304 ? 5.777 -25.375 -32.281 1 96.62 304 ASP B C 1
ATOM 6640 O O . ASP B 1 304 ? 5.965 -26.125 -31.328 1 96.62 304 ASP B O 1
ATOM 6644 N N . ILE B 1 305 ? 4.953 -24.344 -32.281 1 97.88 305 ILE B N 1
ATOM 6645 C CA . ILE B 1 305 ? 4.141 -24.047 -31.109 1 97.88 305 ILE B CA 1
ATOM 6646 C C . ILE B 1 305 ? 2.662 -24.031 -31.5 1 97.88 305 ILE B C 1
ATOM 6648 O O . ILE B 1 305 ? 2.277 -23.391 -32.469 1 97.88 305 ILE B O 1
ATOM 6652 N N . ILE B 1 306 ? 1.873 -24.797 -30.828 1 98.56 306 ILE B N 1
ATOM 6653 C CA . ILE B 1 306 ? 0.422 -24.641 -30.828 1 98.56 306 ILE B CA 1
ATOM 6654 C C . ILE B 1 306 ? -0.024 -23.875 -29.594 1 98.56 306 ILE B C 1
ATOM 6656 O O . ILE B 1 306 ? 0.206 -24.312 -28.469 1 98.56 306 ILE B O 1
ATOM 6660 N N . HIS B 1 307 ? -0.577 -22.719 -29.844 1 98.31 307 HIS B N 1
ATOM 6661 C CA . HIS B 1 307 ? -1.099 -21.891 -28.766 1 98.31 307 HIS B CA 1
ATOM 6662 C C . HIS B 1 307 ? -2.584 -22.141 -28.547 1 98.31 307 HIS B C 1
ATOM 6664 O O . HIS B 1 307 ? -3.412 -21.812 -29.391 1 98.31 307 HIS B O 1
ATOM 6670 N N . MET B 1 308 ? -2.918 -22.75 -27.453 1 98.19 308 MET B N 1
ATOM 6671 C CA . MET B 1 308 ? -4.316 -22.984 -27.094 1 98.19 308 MET B CA 1
ATOM 6672 C C . MET B 1 308 ? -4.738 -22.094 -25.938 1 98.19 308 MET B C 1
ATOM 6674 O O . MET B 1 308 ? -4.191 -22.219 -24.828 1 98.19 308 MET B O 1
ATOM 6678 N N . ASP B 1 309 ? -5.707 -21.219 -26.125 1 97.12 309 ASP B N 1
ATOM 6679 C CA . ASP B 1 309 ? -6.133 -20.281 -25.094 1 97.12 309 ASP B CA 1
ATOM 6680 C C . ASP B 1 309 ? -7.496 -19.672 -25.438 1 97.12 309 ASP B C 1
ATOM 6682 O O . ASP B 1 309 ? -8.102 -20.031 -26.453 1 97.12 309 ASP B O 1
ATOM 6686 N N . PHE B 1 310 ? -7.961 -18.875 -24.516 1 94.88 310 PHE B N 1
ATOM 6687 C CA . PHE B 1 310 ? -9.227 -18.172 -24.703 1 94.88 310 PHE B CA 1
ATOM 6688 C C . PHE B 1 310 ? -9.031 -16.938 -25.578 1 94.88 310 PHE B C 1
ATOM 6690 O O . PHE B 1 310 ? -9.992 -16.375 -26.094 1 94.88 310 PHE B O 1
ATOM 6697 N N . HIS B 1 311 ? -7.812 -16.516 -25.672 1 91.44 311 HIS B N 1
ATOM 6698 C CA . HIS B 1 311 ? -7.492 -15.328 -26.469 1 91.44 311 HIS B CA 1
ATOM 6699 C C . HIS B 1 311 ? -6.246 -15.555 -27.312 1 91.44 311 HIS B C 1
ATOM 6701 O O . HIS B 1 311 ? -5.48 -16.484 -27.062 1 91.44 311 HIS B O 1
ATOM 6707 N N . ARG B 1 312 ? -6.027 -14.758 -28.266 1 92.94 312 ARG B N 1
ATOM 6708 C CA . ARG B 1 312 ? -4.922 -14.883 -29.203 1 92.94 312 ARG B CA 1
ATOM 6709 C C . ARG B 1 312 ? -3.582 -14.688 -28.516 1 92.94 312 ARG B C 1
ATOM 6711 O O . ARG B 1 312 ? -3.512 -14.031 -27.469 1 92.94 312 ARG B O 1
ATOM 6718 N N . ALA B 1 313 ? -2.605 -15.211 -29.109 1 93.56 313 ALA B N 1
ATOM 6719 C CA . ALA B 1 313 ? -1.249 -15.07 -28.578 1 93.56 313 ALA B CA 1
ATOM 6720 C C . ALA B 1 313 ? -0.703 -13.672 -28.828 1 93.56 313 ALA B C 1
ATOM 6722 O O . ALA B 1 313 ? -1.104 -13 -29.781 1 93.56 313 ALA B O 1
ATOM 6723 N N . THR B 1 314 ? 0.094 -13.234 -27.906 1 89.25 314 THR B N 1
ATOM 6724 C CA . THR B 1 314 ? 0.946 -12.086 -28.188 1 89.25 314 THR B CA 1
ATOM 6725 C C . THR B 1 314 ? 2.268 -12.531 -28.812 1 89.25 314 THR B C 1
ATOM 6727 O O . THR B 1 314 ? 3.137 -13.062 -28.109 1 89.25 314 THR B O 1
ATOM 6730 N N . PHE B 1 315 ? 2.418 -12.242 -30.109 1 91.06 315 PHE B N 1
ATOM 6731 C CA . PHE B 1 315 ? 3.584 -12.719 -30.844 1 91.06 315 PHE B CA 1
ATOM 6732 C C . PHE B 1 315 ? 4.84 -11.969 -30.406 1 91.06 315 PHE B C 1
ATOM 6734 O O . PHE B 1 315 ? 4.773 -10.805 -30.016 1 91.06 315 PHE B O 1
ATOM 6741 N N . GLY B 1 316 ? 5.906 -12.727 -30.438 1 87.94 316 GLY B N 1
ATOM 6742 C CA . GLY B 1 316 ? 7.238 -12.195 -30.188 1 87.94 316 GLY B CA 1
ATOM 6743 C C . GLY B 1 316 ? 8.344 -13.047 -30.781 1 87.94 316 GLY B C 1
ATOM 6744 O O . GLY B 1 316 ? 8.078 -14.109 -31.328 1 87.94 316 GLY B O 1
ATOM 6745 N N . ALA B 1 317 ? 9.5 -12.523 -30.672 1 87.38 317 ALA B N 1
ATOM 6746 C CA . ALA B 1 317 ? 10.656 -13.172 -31.281 1 87.38 317 ALA B CA 1
ATOM 6747 C C . ALA B 1 317 ? 10.797 -14.617 -30.797 1 87.38 317 ALA B C 1
ATOM 6749 O O . ALA B 1 317 ? 11.258 -15.477 -31.547 1 87.38 317 ALA B O 1
ATOM 6750 N N . HIS B 1 318 ? 10.258 -14.859 -29.609 1 91.88 318 HIS B N 1
ATOM 6751 C CA . HIS B 1 318 ? 10.492 -16.172 -29.016 1 91.88 318 HIS B CA 1
ATOM 6752 C C . HIS B 1 318 ? 9.188 -16.922 -28.828 1 91.88 318 HIS B C 1
ATOM 6754 O O . HIS B 1 318 ? 9.18 -18.047 -28.312 1 91.88 318 HIS B O 1
ATOM 6760 N N . TYR B 1 319 ? 8.117 -16.328 -29.219 1 93.62 319 TYR B N 1
ATOM 6761 C CA . TYR B 1 319 ? 6.805 -16.969 -29.141 1 93.62 319 TYR B CA 1
ATOM 6762 C C . TYR B 1 319 ? 6.012 -16.719 -30.422 1 93.62 319 TYR B C 1
ATOM 6764 O O . TYR B 1 319 ? 5.207 -15.789 -30.5 1 93.62 319 TYR B O 1
ATOM 6772 N N . GLU B 1 320 ? 6.207 -17.625 -31.312 1 94 320 GLU B N 1
ATOM 6773 C CA . GLU B 1 320 ? 5.586 -17.562 -32.625 1 94 320 GLU B CA 1
ATOM 6774 C C . GLU B 1 320 ? 4.797 -18.828 -32.938 1 94 320 GLU B C 1
ATOM 6776 O O . GLU B 1 320 ? 5.234 -19.672 -33.719 1 94 320 GLU B O 1
ATOM 6781 N N . PRO B 1 321 ? 3.627 -18.906 -32.375 1 96.5 321 PRO B N 1
ATOM 6782 C CA . PRO B 1 321 ? 2.832 -20.125 -32.625 1 96.5 321 PRO B CA 1
ATOM 6783 C C . PRO B 1 321 ? 2.547 -20.359 -34.094 1 96.5 321 PRO B C 1
ATOM 6785 O O . PRO B 1 321 ? 2.209 -19.422 -34.812 1 96.5 321 PRO B O 1
ATOM 6788 N N . ARG B 1 322 ? 2.73 -21.562 -34.5 1 96.69 322 ARG B N 1
ATOM 6789 C CA . ARG B 1 322 ? 2.377 -21.969 -35.875 1 96.69 322 ARG B CA 1
ATOM 6790 C C . ARG B 1 322 ? 0.865 -22.078 -36.031 1 96.69 322 ARG B C 1
ATOM 6792 O O . ARG B 1 322 ? 0.341 -21.891 -37.125 1 96.69 322 ARG B O 1
ATOM 6799 N N . LEU B 1 323 ? 0.269 -22.344 -34.969 1 98.12 323 LEU B N 1
ATOM 6800 C CA . LEU B 1 323 ? -1.181 -22.5 -34.938 1 98.12 323 LEU B CA 1
ATOM 6801 C C . LEU B 1 323 ? -1.766 -21.984 -33.625 1 98.12 323 LEU B C 1
ATOM 6803 O O . LEU B 1 323 ? -1.193 -22.188 -32.562 1 98.12 323 LEU B O 1
ATOM 6807 N N . GLU B 1 324 ? -2.887 -21.297 -33.75 1 97.94 324 GLU B N 1
ATOM 6808 C CA . GLU B 1 324 ? -3.648 -20.844 -32.594 1 97.94 324 GLU B CA 1
ATOM 6809 C C . GLU B 1 324 ? -5.008 -21.547 -32.5 1 97.94 324 GLU B C 1
ATOM 6811 O O . GLU B 1 324 ? -5.766 -21.531 -33.469 1 97.94 324 GLU B O 1
ATOM 6816 N N . LEU B 1 325 ? -5.238 -22.172 -31.438 1 98.12 325 LEU B N 1
ATOM 6817 C CA . LEU B 1 325 ? -6.555 -22.719 -31.109 1 98.12 325 LEU B CA 1
ATOM 6818 C C . LEU B 1 325 ? -7.254 -21.859 -30.062 1 98.12 325 LEU B C 1
ATOM 6820 O O . LEU B 1 325 ? -7.043 -22.047 -28.859 1 98.12 325 LEU B O 1
ATOM 6824 N N . ILE B 1 326 ? -8.133 -21 -30.484 1 96.5 326 ILE B N 1
ATOM 6825 C CA . ILE B 1 326 ? -8.781 -20.031 -29.609 1 96.5 326 ILE B CA 1
ATOM 6826 C C . ILE B 1 326 ? -10.188 -20.5 -29.25 1 96.5 326 ILE B C 1
ATOM 6828 O O . ILE B 1 326 ? -10.938 -20.938 -30.125 1 96.5 326 ILE B O 1
ATOM 6832 N N . GLY B 1 327 ? -10.57 -20.5 -28.031 1 95.62 327 GLY B N 1
ATOM 6833 C CA . GLY B 1 327 ? -11.867 -20.938 -27.547 1 95.62 327 GLY B CA 1
ATOM 6834 C C . GLY B 1 327 ? -11.805 -21.672 -26.219 1 95.62 327 GLY B C 1
ATOM 6835 O O . GLY B 1 327 ? -10.859 -21.469 -25.438 1 95.62 327 GLY B O 1
ATOM 6836 N N . SER B 1 328 ? -12.797 -22.5 -26.016 1 96.12 328 SER B N 1
ATOM 6837 C CA . SER B 1 328 ? -12.852 -23.281 -24.781 1 96.12 328 SER B CA 1
ATOM 6838 C C . SER B 1 328 ? -11.703 -24.281 -24.719 1 96.12 328 SER B C 1
ATOM 6840 O O . SER B 1 328 ? -11.586 -25.156 -25.578 1 96.12 328 SER B O 1
ATOM 6842 N N . LEU B 1 329 ? -10.906 -24.141 -23.672 1 97.44 329 LEU B N 1
ATOM 6843 C CA . LEU B 1 329 ? -9.781 -25.062 -23.516 1 97.44 329 LEU B CA 1
ATOM 6844 C C . LEU B 1 329 ? -10.266 -26.5 -23.344 1 97.44 329 LEU B C 1
ATOM 6846 O O . LEU B 1 329 ? -9.75 -27.406 -23.984 1 97.44 329 LEU B O 1
ATOM 6850 N N . SER B 1 330 ? -11.25 -26.672 -22.5 1 97.06 330 SER B N 1
ATOM 6851 C CA . SER B 1 330 ? -11.789 -28 -22.219 1 97.06 330 SER B CA 1
ATOM 6852 C C . SER B 1 330 ? -12.383 -28.625 -23.469 1 97.06 330 SER B C 1
ATOM 6854 O O . SER B 1 330 ? -12.102 -29.797 -23.797 1 97.06 330 SER B O 1
ATOM 6856 N N . ASP B 1 331 ? -13.133 -27.828 -24.219 1 97.06 331 ASP B N 1
ATOM 6857 C CA . ASP B 1 331 ? -13.805 -28.375 -25.391 1 97.06 331 ASP B CA 1
ATOM 6858 C C . ASP B 1 331 ? -12.805 -28.703 -26.5 1 97.06 331 ASP B C 1
ATOM 6860 O O . ASP B 1 331 ? -12.922 -29.734 -27.172 1 97.06 331 ASP B O 1
ATOM 6864 N N . ASN B 1 332 ? -11.875 -27.828 -26.719 1 98.12 332 ASN B N 1
ATOM 6865 C CA . ASN B 1 332 ? -10.844 -28.078 -27.719 1 98.12 332 ASN B CA 1
ATOM 6866 C C . ASN B 1 332 ? -10.031 -29.328 -27.391 1 98.12 332 ASN B C 1
ATOM 6868 O O . ASN B 1 332 ? -9.734 -30.125 -28.281 1 98.12 332 ASN B O 1
ATOM 6872 N N . LEU B 1 333 ? -9.711 -29.5 -26.141 1 98.25 333 LEU B N 1
ATOM 6873 C CA . LEU B 1 333 ? -8.969 -30.672 -25.703 1 98.25 333 LEU B CA 1
ATOM 6874 C C . LEU B 1 333 ? -9.781 -31.938 -25.891 1 98.25 333 LEU B C 1
ATOM 6876 O O . LEU B 1 333 ? -9.242 -32.969 -26.297 1 98.25 333 LEU B O 1
ATOM 6880 N N . ALA B 1 334 ? -11.062 -31.891 -25.625 1 97.69 334 ALA B N 1
ATOM 6881 C CA . ALA B 1 334 ? -11.938 -33.031 -25.797 1 97.69 334 ALA B CA 1
ATOM 6882 C C . ALA B 1 334 ? -11.969 -33.5 -27.25 1 97.69 334 ALA B C 1
ATOM 6884 O O . ALA B 1 334 ? -11.906 -34.688 -27.547 1 97.69 334 ALA B O 1
ATOM 6885 N N . VAL B 1 335 ? -12.055 -32.531 -28.125 1 97.94 335 VAL B N 1
ATOM 6886 C CA . VAL B 1 335 ? -12.102 -32.844 -29.562 1 97.94 335 VAL B CA 1
ATOM 6887 C C . VAL B 1 335 ? -10.766 -33.406 -30 1 97.94 335 VAL B C 1
ATOM 6889 O O . VAL B 1 335 ? -10.727 -34.406 -30.75 1 97.94 335 VAL B O 1
ATOM 6892 N N . LEU B 1 336 ? -9.688 -32.812 -29.625 1 98.06 336 LEU B N 1
ATOM 6893 C CA . LEU B 1 336 ? -8.367 -33.344 -29.969 1 98.06 336 LEU B CA 1
ATOM 6894 C C . LEU B 1 336 ? -8.227 -34.781 -29.484 1 98.06 336 LEU B C 1
ATOM 6896 O O . LEU B 1 336 ? -7.723 -35.625 -30.203 1 98.06 336 LEU B O 1
ATOM 6900 N N . ASN B 1 337 ? -8.617 -35.031 -28.25 1 97.38 337 ASN B N 1
ATOM 6901 C CA . ASN B 1 337 ? -8.539 -36.375 -27.672 1 97.38 337 ASN B CA 1
ATOM 6902 C C . ASN B 1 337 ? -9.281 -37.406 -28.531 1 97.38 337 ASN B C 1
ATOM 6904 O O . ASN B 1 337 ? -8.82 -38.531 -28.688 1 97.38 337 ASN B O 1
ATOM 6908 N N . THR B 1 338 ? -10.375 -37 -29.062 1 97.31 338 THR B N 1
ATOM 6909 C CA . THR B 1 338 ? -11.203 -37.875 -29.859 1 97.31 338 THR B CA 1
ATOM 6910 C C . THR B 1 338 ? -10.562 -38.125 -31.219 1 97.31 338 THR B C 1
ATOM 6912 O O . THR B 1 338 ? -10.656 -39.25 -31.766 1 97.31 338 THR B O 1
ATOM 6915 N N . ARG B 1 339 ? -9.852 -37.219 -31.734 1 97.94 339 ARG B N 1
ATOM 6916 C CA . ARG B 1 339 ? -9.383 -37.281 -33.125 1 97.94 339 ARG B CA 1
ATOM 6917 C C . ARG B 1 339 ? -7.98 -37.875 -33.188 1 97.94 339 ARG B C 1
ATOM 6919 O O . ARG B 1 339 ? -7.613 -38.5 -34.188 1 97.94 339 ARG B O 1
ATOM 6926 N N . LEU B 1 340 ? -7.258 -37.688 -32.219 1 98.06 340 LEU B N 1
ATOM 6927 C CA . LEU B 1 340 ? -5.875 -38.156 -32.219 1 98.06 340 LEU B CA 1
ATOM 6928 C C . LEU B 1 340 ? -5.82 -39.688 -32.219 1 98.06 340 LEU B C 1
ATOM 6930 O O . LEU B 1 340 ? -6.617 -40.344 -31.531 1 98.06 340 LEU B O 1
ATOM 6934 N N . GLN B 1 341 ? -4.891 -40.25 -32.969 1 94.56 341 GLN B N 1
ATOM 6935 C CA . GLN B 1 341 ? -4.773 -41.719 -33.031 1 94.56 341 GLN B CA 1
ATOM 6936 C C . GLN B 1 341 ? -3.342 -42.156 -32.75 1 94.56 341 GLN B C 1
ATOM 6938 O O . GLN B 1 341 ? -3.107 -43 -31.875 1 94.56 341 GLN B O 1
ATOM 6943 N N . ASN B 1 342 ? -2.359 -41.688 -33.469 1 92.81 342 ASN B N 1
ATOM 6944 C CA . ASN B 1 342 ? -0.961 -42.094 -33.375 1 92.81 342 ASN B CA 1
ATOM 6945 C C . ASN B 1 342 ? -0.076 -40.969 -32.906 1 92.81 342 ASN B C 1
ATOM 6947 O O . ASN B 1 342 ? 0.466 -40.219 -33.719 1 92.81 342 ASN B O 1
ATOM 6951 N N . VAL B 1 343 ? 0.102 -40.969 -31.547 1 97.12 343 VAL B N 1
ATOM 6952 C CA . VAL B 1 343 ? 0.902 -39.875 -30.984 1 97.12 343 VAL B CA 1
ATOM 6953 C C . VAL B 1 343 ? 2.215 -40.438 -30.438 1 97.12 343 VAL B C 1
ATOM 6955 O O . VAL B 1 343 ? 2.23 -41.5 -29.812 1 97.12 343 VAL B O 1
ATOM 6958 N N . ALA B 1 344 ? 3.293 -39.75 -30.734 1 96.44 344 ALA B N 1
ATOM 6959 C CA . ALA B 1 344 ? 4.605 -40.156 -30.234 1 96.44 344 ALA B CA 1
ATOM 6960 C C . ALA B 1 344 ? 4.621 -40.156 -28.703 1 96.44 344 ALA B C 1
ATOM 6962 O O . ALA B 1 344 ? 3.801 -39.5 -28.062 1 96.44 344 ALA B O 1
ATOM 6963 N N . ARG B 1 345 ? 5.609 -40.969 -28.156 1 96.44 345 ARG B N 1
ATOM 6964 C CA . ARG B 1 345 ? 5.719 -41.125 -26.703 1 96.44 345 ARG B CA 1
ATOM 6965 C C . ARG B 1 345 ? 7.09 -40.688 -26.203 1 96.44 345 ARG B C 1
ATOM 6967 O O . ARG B 1 345 ? 7.871 -41.5 -25.703 1 96.44 345 ARG B O 1
ATOM 6974 N N . PRO B 1 346 ? 7.254 -39.375 -26.172 1 95.12 346 PRO B N 1
ATOM 6975 C CA . PRO B 1 346 ? 8.578 -38.875 -25.828 1 95.12 346 PRO B CA 1
ATOM 6976 C C . PRO B 1 346 ? 9.023 -39.25 -24.422 1 95.12 346 PRO B C 1
ATOM 6978 O O . PRO B 1 346 ? 10.219 -39.344 -24.141 1 95.12 346 PRO B O 1
ATOM 6981 N N . HIS B 1 347 ? 8.102 -39.531 -23.484 1 94.94 347 HIS B N 1
ATOM 6982 C CA . HIS B 1 347 ? 8.438 -39.844 -22.109 1 94.94 347 HIS B CA 1
ATOM 6983 C C . HIS B 1 347 ? 9.18 -41.188 -22.016 1 94.94 347 HIS B C 1
ATOM 6985 O O . HIS B 1 347 ? 9.812 -41.469 -21 1 94.94 347 HIS B O 1
ATOM 6991 N N . GLU B 1 348 ? 9.164 -41.906 -23.109 1 96 348 GLU B N 1
ATOM 6992 C CA . GLU B 1 348 ? 9.812 -43.219 -23.125 1 96 348 GLU B CA 1
ATOM 6993 C C . GLU B 1 348 ? 11.242 -43.094 -23.656 1 96 348 GLU B C 1
ATOM 6995 O O . GLU B 1 348 ? 12 -44.062 -23.578 1 96 348 GLU B O 1
ATOM 7000 N N . THR B 1 349 ? 11.648 -42 -24.094 1 96.44 349 THR B N 1
ATOM 7001 C CA . THR B 1 349 ? 13 -41.812 -24.594 1 96.44 349 THR B CA 1
ATOM 7002 C C . THR B 1 349 ? 14.016 -41.812 -23.453 1 96.44 349 THR B C 1
ATOM 7004 O O . THR B 1 349 ? 13.656 -41.562 -22.297 1 96.44 349 THR B O 1
ATOM 7007 N N . VAL B 1 350 ? 15.242 -41.969 -23.781 1 96.25 350 VAL B N 1
ATOM 7008 C CA . VAL B 1 350 ? 16.328 -42.031 -22.812 1 96.25 350 VAL B CA 1
ATOM 7009 C C . VAL B 1 350 ? 16.484 -40.656 -22.141 1 96.25 350 VAL B C 1
ATOM 7011 O O . VAL B 1 350 ? 16.656 -40.562 -20.922 1 96.25 350 VAL B O 1
ATOM 7014 N N . VAL B 1 351 ? 16.391 -39.719 -22.922 1 94.44 351 VAL B N 1
ATOM 7015 C CA . VAL B 1 351 ? 16.562 -38.344 -22.422 1 94.44 351 VAL B CA 1
ATOM 7016 C C . VAL B 1 351 ? 15.461 -38.031 -21.406 1 94.44 351 VAL B C 1
ATOM 7018 O O . VAL B 1 351 ? 15.742 -37.5 -20.328 1 94.44 351 VAL B O 1
ATOM 7021 N N . ALA B 1 352 ? 14.273 -38.344 -21.719 1 96.44 352 ALA B N 1
ATOM 7022 C CA . ALA B 1 352 ? 13.141 -38.062 -20.828 1 96.44 352 ALA B CA 1
ATOM 7023 C C . ALA B 1 352 ? 13.25 -38.844 -19.531 1 96.44 352 ALA B C 1
ATOM 7025 O O . ALA B 1 352 ? 12.969 -38.312 -18.453 1 96.44 352 ALA B O 1
ATOM 7026 N N . LYS B 1 353 ? 13.664 -40.031 -19.641 1 96.81 353 LYS B N 1
ATOM 7027 C CA . LYS B 1 353 ? 13.812 -40.875 -18.438 1 96.81 353 LYS B CA 1
ATOM 7028 C C . LYS B 1 353 ? 14.883 -40.312 -17.516 1 96.81 353 LYS B C 1
ATOM 7030 O O . LYS B 1 353 ? 14.719 -40.312 -16.297 1 96.81 353 LYS B O 1
ATOM 7035 N N . LYS B 1 354 ? 15.922 -39.875 -18.078 1 96.12 354 LYS B N 1
ATOM 7036 C CA . LYS B 1 354 ? 16.984 -39.25 -17.297 1 96.12 354 LYS B CA 1
ATOM 7037 C C . LYS B 1 354 ? 16.5 -38 -16.594 1 96.12 354 LYS B C 1
ATOM 7039 O O . LYS B 1 354 ? 16.797 -37.781 -15.414 1 96.12 354 LYS B O 1
ATOM 7044 N N . LEU B 1 355 ? 15.805 -37.219 -17.328 1 96.19 355 LEU B N 1
ATOM 7045 C CA . LEU B 1 355 ? 15.273 -35.969 -16.781 1 96.19 355 LEU B CA 1
ATOM 7046 C C . LEU B 1 355 ? 14.273 -36.25 -15.656 1 96.19 355 LEU B C 1
ATOM 7048 O O . LEU B 1 355 ? 14.25 -35.562 -14.641 1 96.19 355 LEU B O 1
ATOM 7052 N N . PHE B 1 356 ? 13.453 -37.219 -15.844 1 96.62 356 PHE B N 1
ATOM 7053 C CA . PHE B 1 356 ? 12.477 -37.625 -14.844 1 96.62 356 PHE B CA 1
ATOM 7054 C C . PHE B 1 356 ? 13.164 -38.062 -13.555 1 96.62 356 PHE B C 1
ATOM 7056 O O . PHE B 1 356 ? 12.773 -37.656 -12.461 1 96.62 356 PHE B O 1
ATOM 7063 N N . SER B 1 357 ? 14.164 -38.875 -13.719 1 95 357 SER B N 1
ATOM 7064 C CA . SER B 1 357 ? 14.945 -39.312 -12.57 1 95 357 SER B CA 1
ATOM 7065 C C . SER B 1 357 ? 15.625 -38.125 -11.867 1 95 357 SER B C 1
ATOM 7067 O O . SER B 1 357 ? 15.688 -38.094 -10.641 1 95 357 SER B O 1
ATOM 7069 N N . GLY B 1 358 ? 16.109 -37.25 -12.641 1 92.75 358 GLY B N 1
ATOM 7070 C CA . GLY B 1 358 ? 16.734 -36.062 -12.094 1 92.75 358 GLY B CA 1
ATOM 7071 C C . GLY B 1 358 ? 15.766 -35.219 -11.281 1 92.75 358 GLY B C 1
ATOM 7072 O O . GLY B 1 358 ? 16.141 -34.656 -10.25 1 92.75 358 GLY B O 1
ATOM 7073 N N . LEU B 1 359 ? 14.57 -35.094 -11.766 1 94.69 359 LEU B N 1
ATOM 7074 C CA . LEU B 1 359 ? 13.531 -34.312 -11.094 1 94.69 359 LEU B CA 1
ATOM 7075 C C . LEU B 1 359 ? 13.281 -34.844 -9.688 1 94.69 359 LEU B C 1
ATOM 7077 O O . LEU B 1 359 ? 13.031 -34.094 -8.758 1 94.69 359 LEU B O 1
ATOM 7081 N N . HIS B 1 360 ? 13.453 -36.125 -9.453 1 94 360 HIS B N 1
ATOM 7082 C CA . HIS B 1 360 ? 13.062 -36.781 -8.203 1 94 360 HIS B CA 1
ATOM 7083 C C . HIS B 1 360 ? 14.289 -37.125 -7.367 1 94 360 HIS B C 1
ATOM 7085 O O . HIS B 1 360 ? 14.148 -37.656 -6.258 1 94 360 HIS B O 1
ATOM 7091 N N . ALA B 1 361 ? 15.477 -36.812 -7.816 1 91.25 361 ALA B N 1
ATOM 7092 C CA . ALA B 1 361 ? 16.719 -37.219 -7.176 1 91.25 361 ALA B CA 1
ATOM 7093 C C . ALA B 1 361 ? 16.828 -36.656 -5.766 1 91.25 361 ALA B C 1
ATOM 7095 O O . ALA B 1 361 ? 17.391 -37.281 -4.875 1 91.25 361 ALA B O 1
ATOM 7096 N N . TRP B 1 362 ? 16.266 -35.5 -5.543 1 91.12 362 TRP B N 1
ATOM 7097 C CA . TRP B 1 362 ? 16.406 -34.812 -4.258 1 91.12 362 TRP B CA 1
ATOM 7098 C C . TRP B 1 362 ? 15.703 -35.594 -3.152 1 91.12 362 TRP B C 1
ATOM 7100 O O . TRP B 1 362 ? 16.109 -35.5 -1.986 1 91.12 362 TRP B O 1
ATOM 7110 N N . GLU B 1 363 ? 14.703 -36.344 -3.463 1 90.62 363 GLU B N 1
ATOM 7111 C CA . GLU B 1 363 ? 13.852 -37.031 -2.494 1 90.62 363 GLU B CA 1
ATOM 7112 C C . GLU B 1 363 ? 14.648 -38.062 -1.681 1 90.62 363 GLU B C 1
ATOM 7114 O O . GLU B 1 363 ? 14.312 -38.344 -0.529 1 90.62 363 GLU B O 1
ATOM 7119 N N . THR B 1 364 ? 15.68 -38.5 -2.262 1 86.19 364 THR B N 1
ATOM 7120 C CA . THR B 1 364 ? 16.5 -39.531 -1.594 1 86.19 364 THR B CA 1
ATOM 7121 C C . THR B 1 364 ? 17.875 -38.969 -1.249 1 86.19 364 THR B C 1
ATOM 7123 O O . THR B 1 364 ? 18.75 -39.688 -0.781 1 86.19 364 THR B O 1
ATOM 7126 N N . GLY B 1 365 ? 18 -37.75 -1.449 1 85.19 365 GLY B N 1
ATOM 7127 C CA . GLY B 1 365 ? 19.266 -37.125 -1.161 1 85.19 365 GLY B CA 1
ATOM 7128 C C . GLY B 1 365 ? 19.469 -36.812 0.312 1 85.19 365 GLY B C 1
ATOM 7129 O O . GLY B 1 365 ? 18.516 -36.844 1.091 1 85.19 365 GLY B O 1
ATOM 7130 N N . PRO B 1 366 ? 20.656 -36.469 0.682 1 79 366 PRO B N 1
ATOM 7131 C CA . PRO B 1 366 ? 20.984 -36.25 2.092 1 79 366 PRO B CA 1
ATOM 7132 C C . PRO B 1 366 ? 20.281 -35.062 2.686 1 79 366 PRO B C 1
ATOM 7134 O O . PRO B 1 366 ? 20 -35.031 3.887 1 79 366 PRO B O 1
ATOM 7137 N N . LYS B 1 367 ? 20.016 -34.188 1.859 1 82.25 367 LYS B N 1
ATOM 7138 C CA . LYS B 1 367 ? 19.422 -32.938 2.355 1 82.25 367 LYS B CA 1
ATOM 7139 C C . LYS B 1 367 ? 17.953 -33.125 2.693 1 82.25 367 LYS B C 1
ATOM 7141 O O . LYS B 1 367 ? 17.375 -32.312 3.432 1 82.25 367 LYS B O 1
ATOM 7146 N N . ALA B 1 368 ? 17.406 -34.094 2.119 1 80.31 368 ALA B N 1
ATOM 7147 C CA . ALA B 1 368 ? 16.016 -34.406 2.447 1 80.31 368 ALA B CA 1
ATOM 7148 C C . ALA B 1 368 ? 15.938 -35.156 3.779 1 80.31 368 ALA B C 1
ATOM 7150 O O . ALA B 1 368 ? 14.844 -35.406 4.289 1 80.31 368 ALA B O 1
ATOM 7151 N N . CYS B 1 369 ? 17.016 -35.125 4.527 1 67.19 369 CYS B N 1
ATOM 7152 C CA . CYS B 1 369 ? 17.281 -35.594 5.891 1 67.19 369 CYS B CA 1
ATOM 7153 C C . CYS B 1 369 ? 16.516 -36.875 6.199 1 67.19 369 CYS B C 1
ATOM 7155 O O . CYS B 1 369 ? 15.586 -36.844 7.008 1 67.19 369 CYS B O 1
ATOM 7157 N N . PRO B 1 370 ? 16.797 -38.062 5.414 1 57.72 370 PRO B N 1
ATOM 7158 C CA . PRO B 1 370 ? 16.203 -39.281 5.93 1 57.72 370 PRO B CA 1
ATOM 7159 C C . PRO B 1 370 ? 16.484 -39.5 7.418 1 57.72 370 PRO B C 1
ATOM 7161 O O . PRO B 1 370 ? 17.469 -39 7.945 1 57.72 370 PRO B O 1
ATOM 7164 N N . SER B 1 371 ? 15.562 -39.625 8.359 1 54.38 371 SER B N 1
ATOM 7165 C CA . SER B 1 371 ? 15.703 -39.812 9.797 1 54.38 371 SER B CA 1
ATOM 7166 C C . SER B 1 371 ? 16.969 -40.625 10.125 1 54.38 371 SER B C 1
ATOM 7168 O O . SER B 1 371 ? 17.172 -41.719 9.586 1 54.38 371 SER B O 1
ATOM 7170 N N . PRO B 1 372 ? 17.891 -39.938 11.094 1 54.69 372 PRO B N 1
ATOM 7171 C CA . PRO B 1 372 ? 17.891 -38.688 11.844 1 54.69 372 PRO B CA 1
ATOM 7172 C C . PRO B 1 372 ? 18.594 -37.562 11.086 1 54.69 372 PRO B C 1
ATOM 7174 O O . PRO B 1 372 ? 19.625 -37.781 10.453 1 54.69 372 PRO B O 1
ATOM 7177 N N . CYS B 1 373 ? 17.922 -36.344 10.953 1 60.31 373 CYS B N 1
ATOM 7178 C CA . CYS B 1 373 ? 18.562 -35.188 10.32 1 60.31 373 CYS B CA 1
ATOM 7179 C C . CYS B 1 373 ? 19.703 -34.656 11.172 1 60.31 373 CYS B C 1
ATOM 7181 O O . CYS B 1 373 ? 19.562 -34.5 12.391 1 60.31 373 CYS B O 1
ATOM 7183 N N . PRO B 1 374 ? 21 -34.562 10.641 1 61.78 374 PRO B N 1
ATOM 7184 C CA . PRO B 1 374 ? 22.094 -34.031 11.461 1 61.78 374 PRO B CA 1
ATOM 7185 C C . PRO B 1 374 ? 21.719 -32.75 12.18 1 61.78 374 PRO B C 1
ATOM 7187 O O . PRO B 1 374 ? 20.891 -31.969 11.688 1 61.78 374 PRO B O 1
ATOM 7190 N N . ASP B 1 375 ? 22.109 -32.625 13.469 1 62.81 375 ASP B N 1
ATOM 7191 C CA . ASP B 1 375 ? 21.812 -31.5 14.352 1 62.81 375 ASP B CA 1
ATOM 7192 C C . ASP B 1 375 ? 22.562 -30.234 13.914 1 62.81 375 ASP B C 1
ATOM 7194 O O . ASP B 1 375 ? 23.625 -29.922 14.445 1 62.81 375 ASP B O 1
ATOM 7198 N N . THR B 1 376 ? 22.266 -29.625 12.727 1 66.38 376 THR B N 1
ATOM 7199 C CA . THR B 1 376 ? 22.875 -28.391 12.258 1 66.38 376 THR B CA 1
ATOM 7200 C C . THR B 1 376 ? 22.234 -27.188 12.93 1 66.38 376 THR B C 1
ATOM 7202 O O . THR B 1 376 ? 22.672 -26.047 12.742 1 66.38 376 THR B O 1
ATOM 7205 N N . GLY B 1 377 ? 21.312 -27.453 13.742 1 82.62 377 GLY B N 1
ATOM 7206 C CA . GLY B 1 377 ? 20.609 -26.391 14.438 1 82.62 377 GLY B CA 1
ATOM 7207 C C . GLY B 1 377 ? 19.562 -25.703 13.578 1 82.62 377 GLY B C 1
ATOM 7208 O O . GLY B 1 377 ? 18.719 -24.969 14.086 1 82.62 377 GLY B O 1
ATOM 7209 N N . LYS B 1 378 ? 19.594 -25.781 12.203 1 92.06 378 LYS B N 1
ATOM 7210 C CA . LYS B 1 378 ? 18.625 -25.156 11.305 1 92.06 378 LYS B CA 1
ATOM 7211 C C . LYS B 1 378 ? 17.953 -26.203 10.422 1 92.06 378 LYS B C 1
ATOM 7213 O O . LYS B 1 378 ? 18.531 -27.266 10.141 1 92.06 378 LYS B O 1
ATOM 7218 N N . VAL B 1 379 ? 16.719 -25.969 10.016 1 94.44 379 VAL B N 1
ATOM 7219 C CA . VAL B 1 379 ? 15.961 -26.906 9.195 1 94.44 379 VAL B CA 1
ATOM 7220 C C . VAL B 1 379 ? 16.25 -26.641 7.715 1 94.44 379 VAL B C 1
ATOM 7222 O O . VAL B 1 379 ? 16.047 -25.531 7.223 1 94.44 379 VAL B O 1
ATOM 7225 N N . HIS B 1 380 ? 16.734 -27.672 7.051 1 94.12 380 HIS B N 1
ATOM 7226 C CA . HIS B 1 380 ? 16.938 -27.516 5.617 1 94.12 380 HIS B CA 1
ATOM 7227 C C . HIS B 1 380 ? 15.609 -27.453 4.875 1 94.12 380 HIS B C 1
ATOM 7229 O O . HIS B 1 380 ? 14.68 -28.203 5.203 1 94.12 380 HIS B O 1
ATOM 7235 N N . PRO B 1 381 ? 15.477 -26.641 3.84 1 95.56 381 PRO B N 1
ATOM 7236 C CA . PRO B 1 381 ? 14.234 -26.5 3.084 1 95.56 381 PRO B CA 1
ATOM 7237 C C . PRO B 1 381 ? 13.711 -27.828 2.551 1 95.56 381 PRO B C 1
ATOM 7239 O O . PRO B 1 381 ? 12.508 -28.094 2.627 1 95.56 381 PRO B O 1
ATOM 7242 N N . LEU B 1 382 ? 14.562 -28.703 2.014 1 95.06 382 LEU B N 1
ATOM 7243 C CA . LEU B 1 382 ? 14.148 -29.969 1.415 1 95.06 382 LEU B CA 1
ATOM 7244 C C . LEU B 1 382 ? 13.586 -30.906 2.475 1 95.06 382 LEU B C 1
ATOM 7246 O O . LEU B 1 382 ? 12.641 -31.641 2.215 1 95.06 382 LEU B O 1
ATOM 7250 N N . HIS B 1 383 ? 14.234 -30.875 3.676 1 93.88 383 HIS B N 1
ATOM 7251 C CA . HIS B 1 383 ? 13.703 -31.656 4.789 1 93.88 383 HIS B CA 1
ATOM 7252 C C . HIS B 1 383 ? 12.312 -31.172 5.188 1 93.88 383 HIS B C 1
ATOM 7254 O O . HIS B 1 383 ? 11.406 -31.984 5.398 1 93.88 383 HIS B O 1
ATOM 7260 N N . PHE B 1 384 ? 12.188 -29.922 5.309 1 96.25 384 PHE B N 1
ATOM 7261 C CA . PHE B 1 384 ? 10.906 -29.312 5.66 1 96.25 384 PHE B CA 1
ATOM 7262 C C . PHE B 1 384 ? 9.828 -29.719 4.668 1 96.25 384 PHE B C 1
ATOM 7264 O O . PHE B 1 384 ? 8.742 -30.141 5.066 1 96.25 384 PHE B O 1
ATOM 7271 N N . ILE B 1 385 ? 10.078 -29.547 3.355 1 96.88 385 ILE B N 1
ATOM 7272 C CA . ILE B 1 385 ? 9.102 -29.812 2.299 1 96.88 385 ILE B CA 1
ATOM 7273 C C . ILE B 1 385 ? 8.695 -31.281 2.33 1 96.88 385 ILE B C 1
ATOM 7275 O O . ILE B 1 385 ? 7.516 -31.594 2.197 1 96.88 385 ILE B O 1
ATOM 7279 N N . LYS B 1 386 ? 9.664 -32.188 2.5 1 94.81 386 LYS B N 1
ATOM 7280 C CA . LYS B 1 386 ? 9.383 -33.594 2.566 1 94.81 386 LYS B CA 1
ATOM 7281 C C . LYS B 1 386 ? 8.43 -33.938 3.717 1 94.81 386 LYS B C 1
ATOM 7283 O O . LYS B 1 386 ? 7.449 -34.656 3.537 1 94.81 386 LYS B O 1
ATOM 7288 N N . VAL B 1 387 ? 8.727 -33.344 4.879 1 94.56 387 VAL B N 1
ATOM 7289 C CA . VAL B 1 387 ? 7.914 -33.594 6.062 1 94.56 387 VAL B CA 1
ATOM 7290 C C . VAL B 1 387 ? 6.52 -33 5.863 1 94.56 387 VAL B C 1
ATOM 7292 O O . VAL B 1 387 ? 5.516 -33.656 6.164 1 94.56 387 VAL B O 1
ATOM 7295 N N . LEU B 1 388 ? 6.434 -31.797 5.391 1 96.62 388 LEU B N 1
ATOM 7296 C CA . LEU B 1 388 ? 5.137 -31.156 5.176 1 96.62 388 LEU B CA 1
ATOM 7297 C C . LEU B 1 388 ? 4.305 -31.953 4.168 1 96.62 388 LEU B C 1
ATOM 7299 O O . LEU B 1 388 ? 3.102 -32.125 4.363 1 96.62 388 LEU B O 1
ATOM 7303 N N . GLN B 1 389 ? 4.961 -32.344 3.047 1 94.81 389 GLN B N 1
ATOM 7304 C CA . GLN B 1 389 ? 4.289 -33.125 2.02 1 94.81 389 GLN B CA 1
ATOM 7305 C C . GLN B 1 389 ? 3.619 -34.344 2.623 1 94.81 389 GLN B C 1
ATOM 7307 O O . GLN B 1 389 ? 2.447 -34.625 2.354 1 94.81 389 GLN B O 1
ATOM 7312 N N . LYS B 1 390 ? 4.367 -35.031 3.436 1 93.38 390 LYS B N 1
ATOM 7313 C CA . LYS B 1 390 ? 3.863 -36.25 4.086 1 93.38 390 LYS B CA 1
ATOM 7314 C C . LYS B 1 390 ? 2.68 -35.938 4.996 1 93.38 390 LYS B C 1
ATOM 7316 O O . LYS B 1 390 ? 1.677 -36.656 4.992 1 93.38 390 LYS B O 1
ATOM 7321 N N . LYS B 1 391 ? 2.766 -34.906 5.707 1 95.62 391 LYS B N 1
ATOM 7322 C CA . LYS B 1 391 ? 1.713 -34.531 6.645 1 95.62 391 LYS B CA 1
ATOM 7323 C C . LYS B 1 391 ? 0.439 -34.125 5.906 1 95.62 391 LYS B C 1
ATOM 7325 O O . LYS B 1 391 ? -0.667 -34.438 6.348 1 95.62 391 LYS B O 1
ATOM 7330 N N . LEU B 1 392 ? 0.58 -33.438 4.832 1 94.94 392 LEU B N 1
ATOM 7331 C CA . LEU B 1 392 ? -0.578 -32.938 4.086 1 94.94 392 LEU B CA 1
ATOM 7332 C C . LEU B 1 392 ? -1.293 -34.094 3.395 1 94.94 392 LEU B C 1
ATOM 7334 O O . LEU B 1 392 ? -2.512 -34.062 3.207 1 94.94 392 LEU B O 1
ATOM 7338 N N . GLU B 1 393 ? -0.576 -35.094 3.008 1 90.56 393 GLU B N 1
ATOM 7339 C CA . GLU B 1 393 ? -1.153 -36.281 2.367 1 90.56 393 GLU B CA 1
ATOM 7340 C C . GLU B 1 393 ? -2.084 -37.031 3.32 1 90.56 393 GLU B C 1
ATOM 7342 O O . GLU B 1 393 ? -2.945 -37.781 2.883 1 90.56 393 GLU B O 1
ATOM 7347 N N . ALA B 1 394 ? -1.911 -36.75 4.547 1 90.31 394 ALA B N 1
ATOM 7348 C CA . ALA B 1 394 ? -2.719 -37.438 5.551 1 90.31 394 ALA B CA 1
ATOM 7349 C C . ALA B 1 394 ? -4.105 -36.812 5.66 1 90.31 394 ALA B C 1
ATOM 7351 O O . ALA B 1 394 ? -5.023 -37.406 6.23 1 90.31 394 ALA B O 1
ATOM 7352 N N . PHE B 1 395 ? -4.293 -35.688 5.078 1 92.25 395 PHE B N 1
ATOM 7353 C CA . PHE B 1 395 ? -5.598 -35.031 5.102 1 92.25 395 PHE B CA 1
ATOM 7354 C C . PHE B 1 395 ? -6.543 -35.688 4.094 1 92.25 395 PHE B C 1
ATOM 7356 O O . PHE B 1 395 ? -6.113 -36.125 3.029 1 92.25 395 PHE B O 1
ATOM 7363 N N . GLU B 1 396 ? -7.773 -35.75 4.426 1 86.69 396 GLU B N 1
ATOM 7364 C CA . GLU B 1 396 ? -8.766 -36.281 3.492 1 86.69 396 GLU B CA 1
ATOM 7365 C C . GLU B 1 396 ? -8.859 -35.406 2.24 1 86.69 396 GLU B C 1
ATOM 7367 O O . GLU B 1 396 ? -8.891 -35.906 1.122 1 86.69 396 GLU B O 1
ATOM 7372 N N . GLN B 1 397 ? -8.953 -34.188 2.527 1 86.62 397 GLN B N 1
ATOM 7373 C CA . GLN B 1 397 ? -8.891 -33.219 1.451 1 86.62 397 GLN B CA 1
ATOM 7374 C C . GLN B 1 397 ? -7.605 -32.406 1.518 1 86.62 397 GLN B C 1
ATOM 7376 O O . GLN B 1 397 ? -7.246 -31.891 2.578 1 86.62 397 GLN B O 1
ATOM 7381 N N . THR B 1 398 ? -7.012 -32.312 0.358 1 88.56 398 THR B N 1
ATOM 7382 C CA . THR B 1 398 ? -5.758 -31.578 0.306 1 88.56 398 THR B CA 1
ATOM 7383 C C . THR B 1 398 ? -5.98 -30.125 0.695 1 88.56 398 THR B C 1
ATOM 7385 O O . THR B 1 398 ? -6.785 -29.422 0.077 1 88.56 398 THR B O 1
ATOM 7388 N N . PRO B 1 399 ? -5.266 -29.656 1.712 1 95.19 399 PRO B N 1
ATOM 7389 C CA . PRO B 1 399 ? -5.402 -28.234 2.074 1 95.19 399 PRO B CA 1
ATOM 7390 C C . PRO B 1 399 ? -4.875 -27.297 0.995 1 95.19 399 PRO B C 1
ATOM 7392 O O . PRO B 1 399 ? -3.932 -27.641 0.277 1 95.19 399 PRO B O 1
ATOM 7395 N N . THR B 1 400 ? -5.566 -26.156 0.878 1 97.12 400 THR B N 1
ATOM 7396 C CA . THR B 1 400 ? -5.016 -25.094 0.05 1 97.12 400 THR B CA 1
ATOM 7397 C C . THR B 1 400 ? -3.756 -24.516 0.683 1 97.12 400 THR B C 1
ATOM 7399 O O . THR B 1 400 ? -3.701 -24.312 1.897 1 97.12 400 THR B O 1
ATOM 7402 N N . ILE B 1 401 ? -2.734 -24.328 -0.125 1 98.38 401 ILE B N 1
ATOM 7403 C CA . ILE B 1 401 ? -1.479 -23.734 0.324 1 98.38 401 ILE B CA 1
ATOM 7404 C C . ILE B 1 401 ? -1.25 -22.406 -0.394 1 98.38 401 ILE B C 1
ATOM 7406 O O . ILE B 1 401 ? -1.251 -22.359 -1.626 1 98.38 401 ILE B O 1
ATOM 7410 N N . SER B 1 402 ? -1.167 -21.359 0.332 1 98.69 402 SER B N 1
ATOM 7411 C CA . SER B 1 402 ? -0.698 -20.078 -0.209 1 98.69 402 SER B CA 1
ATOM 7412 C C . SER B 1 402 ? 0.767 -19.844 0.141 1 98.69 402 SER B C 1
ATOM 7414 O O . SER B 1 402 ? 1.153 -19.922 1.308 1 98.69 402 SER B O 1
ATOM 7416 N N . CYS B 1 403 ? 1.558 -19.594 -0.837 1 98.56 403 CYS B N 1
ATOM 7417 C CA . CYS B 1 403 ? 2.992 -19.406 -0.648 1 98.56 403 CYS B CA 1
ATOM 7418 C C . CYS B 1 403 ? 3.42 -18 -1.06 1 98.56 403 CYS B C 1
ATOM 7420 O O . CYS B 1 403 ? 3.135 -17.562 -2.176 1 98.56 403 CYS B O 1
ATOM 7422 N N . ASP B 1 404 ? 4.113 -17.312 -0.163 1 98.62 404 ASP B N 1
ATOM 7423 C CA . ASP B 1 404 ? 4.641 -15.977 -0.43 1 98.62 404 ASP B CA 1
ATOM 7424 C C . ASP B 1 404 ? 5.859 -16.047 -1.343 1 98.62 404 ASP B C 1
ATOM 7426 O O . ASP B 1 404 ? 6.23 -17.125 -1.821 1 98.62 404 ASP B O 1
ATOM 7430 N N . VAL B 1 405 ? 6.457 -14.906 -1.603 1 97.38 405 VAL B N 1
ATOM 7431 C CA . VAL B 1 405 ? 7.578 -14.812 -2.535 1 97.38 405 VAL B CA 1
ATOM 7432 C C . VAL B 1 405 ? 8.891 -14.734 -1.763 1 97.38 405 VAL B C 1
ATOM 7434 O O . VAL B 1 405 ? 8.945 -14.141 -0.683 1 97.38 405 VAL B O 1
ATOM 7437 N N . GLY B 1 406 ? 9.938 -15.242 -2.242 1 96.88 406 GLY B N 1
ATOM 7438 C CA . GLY B 1 406 ? 11.281 -15.336 -1.685 1 96.88 406 GLY B CA 1
ATOM 7439 C C . GLY B 1 406 ? 11.953 -16.656 -1.967 1 96.88 406 GLY B C 1
ATOM 7440 O O . GLY B 1 406 ? 11.547 -17.391 -2.873 1 96.88 406 GLY B O 1
ATOM 7441 N N . SER B 1 407 ? 13.031 -16.938 -1.18 1 97.75 407 SER B N 1
ATOM 7442 C CA . SER B 1 407 ? 13.641 -18.25 -1.308 1 97.75 407 SER B CA 1
ATOM 7443 C C . SER B 1 407 ? 12.633 -19.359 -1.044 1 97.75 407 SER B C 1
ATOM 7445 O O . SER B 1 407 ? 12.703 -20.422 -1.651 1 97.75 407 SER B O 1
ATOM 7447 N N . VAL B 1 408 ? 11.711 -19.031 -0.246 1 98 408 VAL B N 1
ATOM 7448 C CA . VAL B 1 408 ? 10.695 -20 0.146 1 98 408 VAL B CA 1
ATOM 7449 C C . VAL B 1 408 ? 9.891 -20.438 -1.08 1 98 408 VAL B C 1
ATOM 7451 O O . VAL B 1 408 ? 9.648 -21.625 -1.28 1 98 408 VAL B O 1
ATOM 7454 N N . TYR B 1 409 ? 9.492 -19.547 -1.971 1 96.25 409 TYR B N 1
ATOM 7455 C CA . TYR B 1 409 ? 8.633 -19.953 -3.074 1 96.25 409 TYR B CA 1
ATOM 7456 C C . TYR B 1 409 ? 9.438 -20.688 -4.148 1 96.25 409 TYR B C 1
ATOM 7458 O O . TYR B 1 409 ? 8.883 -21.5 -4.895 1 96.25 409 TYR B O 1
ATOM 7466 N N . ILE B 1 410 ? 10.805 -20.406 -4.211 1 97.06 410 ILE B N 1
ATOM 7467 C CA . ILE B 1 410 ? 11.625 -21.156 -5.148 1 97.06 410 ILE B CA 1
ATOM 7468 C C . ILE B 1 410 ? 11.633 -22.625 -4.754 1 97.06 410 ILE B C 1
ATOM 7470 O O . ILE B 1 410 ? 11.398 -23.5 -5.594 1 97.06 410 ILE B O 1
ATOM 7474 N N . TYR B 1 411 ? 11.844 -22.859 -3.516 1 97.56 411 TYR B N 1
ATOM 7475 C CA . TYR B 1 411 ? 11.898 -24.234 -3.008 1 97.56 411 TYR B CA 1
ATOM 7476 C C . TYR B 1 411 ? 10.555 -24.922 -3.176 1 97.56 411 TYR B C 1
ATOM 7478 O O . TYR B 1 411 ? 10.492 -26.062 -3.658 1 97.56 411 TYR B O 1
ATOM 7486 N N . PHE B 1 412 ? 9.523 -24.281 -2.828 1 98.06 412 PHE B N 1
ATOM 7487 C CA . PHE B 1 412 ? 8.211 -24.922 -2.887 1 98.06 412 PHE B CA 1
ATOM 7488 C C . PHE B 1 412 ? 7.789 -25.156 -4.332 1 98.06 412 PHE B C 1
ATOM 7490 O O . PHE B 1 412 ? 7.223 -26.203 -4.652 1 98.06 412 PHE B O 1
ATOM 7497 N N . CYS B 1 413 ? 8.016 -24.203 -5.215 1 97.44 413 CYS B N 1
ATOM 7498 C CA . CYS B 1 413 ? 7.605 -24.344 -6.605 1 97.44 413 CYS B CA 1
ATOM 7499 C C . CYS B 1 413 ? 8.375 -25.469 -7.281 1 97.44 413 CYS B C 1
ATOM 7501 O O . CYS B 1 413 ? 7.855 -26.141 -8.18 1 97.44 413 CYS B O 1
ATOM 7503 N N . ARG B 1 414 ? 9.562 -25.719 -6.824 1 96.25 414 ARG B N 1
ATOM 7504 C CA . ARG B 1 414 ? 10.414 -26.703 -7.492 1 96.25 414 ARG B CA 1
ATOM 7505 C C . ARG B 1 414 ? 10.266 -28.078 -6.855 1 96.25 414 ARG B C 1
ATOM 7507 O O . ARG B 1 414 ? 10.352 -29.094 -7.543 1 96.25 414 ARG B O 1
ATOM 7514 N N . PHE B 1 415 ? 9.984 -28.094 -5.52 1 96.38 415 PHE B N 1
ATOM 7515 C CA . PHE B 1 415 ? 10.195 -29.375 -4.844 1 96.38 415 PHE B CA 1
ATOM 7516 C C . PHE B 1 415 ? 8.922 -29.844 -4.16 1 96.38 415 PHE B C 1
ATOM 7518 O O . PHE B 1 415 ? 8.82 -30.984 -3.732 1 96.38 415 PHE B O 1
ATOM 7525 N N . PHE B 1 416 ? 7.934 -28.984 -3.975 1 96.81 416 PHE B N 1
ATOM 7526 C CA . PHE B 1 416 ? 6.637 -29.391 -3.441 1 96.81 416 PHE B CA 1
ATOM 7527 C C . PHE B 1 416 ? 5.711 -29.844 -4.562 1 96.81 416 PHE B C 1
ATOM 7529 O O . PHE B 1 416 ? 5.574 -29.172 -5.582 1 96.81 416 PHE B O 1
ATOM 7536 N N . TYR B 1 417 ? 5.086 -30.984 -4.391 1 94.88 417 TYR B N 1
ATOM 7537 C CA . TYR B 1 417 ? 4.227 -31.516 -5.438 1 94.88 417 TYR B CA 1
ATOM 7538 C C . TYR B 1 417 ? 2.756 -31.328 -5.09 1 94.88 417 TYR B C 1
ATOM 7540 O O . TYR B 1 417 ? 2.318 -31.703 -3.998 1 94.88 417 TYR B O 1
ATOM 7548 N N . SER B 1 418 ? 2.043 -30.672 -5.926 1 93.75 418 SER B N 1
ATOM 7549 C CA . SER B 1 418 ? 0.596 -30.516 -5.844 1 93.75 418 SER B CA 1
ATOM 7550 C C . SER B 1 418 ? -0.108 -31.219 -7 1 93.75 418 SER B C 1
ATOM 7552 O O . SER B 1 418 ? 0.332 -31.125 -8.148 1 93.75 418 SER B O 1
ATOM 7554 N N . TYR B 1 419 ? -1.263 -31.891 -6.727 1 94.56 419 TYR B N 1
ATOM 7555 C CA . TYR B 1 419 ? -1.887 -32.719 -7.75 1 94.56 419 TYR B CA 1
ATOM 7556 C C . TYR B 1 419 ? -3.34 -32.312 -7.969 1 94.56 419 TYR B C 1
ATOM 7558 O O . TYR B 1 419 ? -4.086 -33.031 -8.664 1 94.56 419 TYR B O 1
ATOM 7566 N N . VAL B 1 420 ? -3.705 -31.281 -7.316 1 94.69 420 VAL B N 1
ATOM 7567 C CA . VAL B 1 420 ? -5.055 -30.75 -7.449 1 94.69 420 VAL B CA 1
ATOM 7568 C C . VAL B 1 420 ? -4.984 -29.266 -7.828 1 94.69 420 VAL B C 1
ATOM 7570 O O . VAL B 1 420 ? -4.293 -28.484 -7.176 1 94.69 420 VAL B O 1
ATOM 7573 N N . PRO B 1 421 ? -5.676 -28.906 -8.969 1 95.06 421 PRO B N 1
ATOM 7574 C CA . PRO B 1 421 ? -5.594 -27.516 -9.383 1 95.06 421 PRO B CA 1
ATOM 7575 C C . PRO B 1 421 ? -6.094 -26.547 -8.312 1 95.06 421 PRO B C 1
ATOM 7577 O O . PRO B 1 421 ? -7.02 -26.875 -7.566 1 95.06 421 PRO B O 1
ATOM 7580 N N . LYS B 1 422 ? -5.457 -25.359 -8.188 1 94 422 LYS B N 1
ATOM 7581 C CA . LYS B 1 422 ? -5.824 -24.219 -7.344 1 94 422 LYS B CA 1
ATOM 7582 C C . LYS B 1 422 ? -5.664 -24.562 -5.867 1 94 422 LYS B C 1
ATOM 7584 O O . LYS B 1 422 ? -6.371 -24.016 -5.016 1 94 422 LYS B O 1
ATOM 7589 N N . THR B 1 423 ? -4.844 -25.531 -5.551 1 95.69 423 THR B N 1
ATOM 7590 C CA . THR B 1 423 ? -4.574 -25.844 -4.152 1 95.69 423 THR B CA 1
ATOM 7591 C C . THR B 1 423 ? -3.195 -25.328 -3.74 1 95.69 423 THR B C 1
ATOM 7593 O O . THR B 1 423 ? -2.898 -25.219 -2.549 1 95.69 423 THR B O 1
ATOM 7596 N N . PHE B 1 424 ? -2.342 -25.109 -4.633 1 97.25 424 PHE B N 1
ATOM 7597 C CA . PHE B 1 424 ? -1.061 -24.453 -4.395 1 97.25 424 PHE B CA 1
ATOM 7598 C C . PHE B 1 424 ? -1.001 -23.109 -5.102 1 97.25 424 PHE B C 1
ATOM 7600 O O . PHE B 1 424 ? -0.809 -23.047 -6.316 1 97.25 424 PHE B O 1
ATOM 7607 N N . LEU B 1 425 ? -1.124 -22.047 -4.305 1 97.69 425 LEU B N 1
ATOM 7608 C CA . LEU B 1 425 ? -1.241 -20.688 -4.828 1 97.69 425 LEU B CA 1
ATOM 7609 C C . LEU B 1 425 ? 0.07 -19.922 -4.664 1 97.69 425 LEU B C 1
ATOM 7611 O O . LEU B 1 425 ? 0.596 -19.812 -3.553 1 97.69 425 LEU B O 1
ATOM 7615 N N . VAL B 1 426 ? 0.588 -19.406 -5.754 1 96.69 426 VAL B N 1
ATOM 7616 C CA . VAL B 1 426 ? 1.823 -18.641 -5.715 1 96.69 426 VAL B CA 1
ATOM 7617 C C . VAL B 1 426 ? 1.709 -17.438 -6.652 1 96.69 426 VAL B C 1
ATOM 7619 O O . VAL B 1 426 ? 0.976 -17.484 -7.645 1 96.69 426 VAL B O 1
ATOM 7622 N N . SER B 1 427 ? 2.293 -16.359 -6.289 1 97 427 SER B N 1
ATOM 7623 C CA . SER B 1 427 ? 2.451 -15.203 -7.172 1 97 427 SER B CA 1
ATOM 7624 C C . SER B 1 427 ? 3.75 -15.289 -7.965 1 97 427 SER B C 1
ATOM 7626 O O . SER B 1 427 ? 4.84 -15.266 -7.387 1 97 427 SER B O 1
ATOM 7628 N N . ASN B 1 428 ? 3.594 -15.398 -9.273 1 95.38 428 ASN B N 1
ATOM 7629 C CA . ASN B 1 428 ? 4.824 -15.492 -10.047 1 95.38 428 ASN B CA 1
ATOM 7630 C C . ASN B 1 428 ? 4.91 -14.391 -11.102 1 95.38 428 ASN B C 1
ATOM 7632 O O . ASN B 1 428 ? 6.004 -14.008 -11.523 1 95.38 428 ASN B O 1
ATOM 7636 N N . ALA B 1 429 ? 3.775 -13.898 -11.617 1 94.56 429 ALA B N 1
ATOM 7637 C CA . ALA B 1 429 ? 3.797 -12.812 -12.594 1 94.56 429 ALA B CA 1
ATOM 7638 C C . ALA B 1 429 ? 4.391 -11.547 -11.992 1 94.56 429 ALA B C 1
ATOM 7640 O O . ALA B 1 429 ? 5.41 -11.039 -12.469 1 94.56 429 ALA B O 1
ATOM 7641 N N . GLN B 1 430 ? 3.844 -11.133 -10.867 1 95.69 430 GLN B N 1
ATOM 7642 C CA . GLN B 1 430 ? 4.316 -9.914 -10.219 1 95.69 430 GLN B CA 1
ATOM 7643 C C . GLN B 1 430 ? 5.266 -10.234 -9.07 1 95.69 430 GLN B C 1
ATOM 7645 O O . GLN B 1 430 ? 6.016 -9.375 -8.617 1 95.69 430 GLN B O 1
ATOM 7650 N N . GLN B 1 431 ? 5.25 -11.562 -8.648 1 96.38 431 GLN B N 1
ATOM 7651 C CA . GLN B 1 431 ? 6.047 -11.922 -7.48 1 96.38 431 GLN B CA 1
ATOM 7652 C C . GLN B 1 431 ? 5.812 -10.945 -6.332 1 96.38 431 GLN B C 1
ATOM 7654 O O . GLN B 1 431 ? 6.766 -10.375 -5.793 1 96.38 431 GLN B O 1
ATOM 7659 N N . THR B 1 432 ? 4.621 -10.852 -5.906 1 97.88 432 THR B N 1
ATOM 7660 C CA . THR B 1 432 ? 4.176 -9.883 -4.914 1 97.88 432 THR B CA 1
ATOM 7661 C C . THR B 1 432 ? 4.422 -10.398 -3.5 1 97.88 432 THR B C 1
ATOM 7663 O O . THR B 1 432 ? 3.914 -11.461 -3.125 1 97.88 432 THR B O 1
ATOM 7666 N N . LEU B 1 433 ? 5.152 -9.68 -2.717 1 97.44 433 LEU B N 1
ATOM 7667 C CA . LEU B 1 433 ? 5.387 -10.023 -1.319 1 97.44 433 LEU B CA 1
ATOM 7668 C C . LEU B 1 433 ? 4.152 -9.734 -0.471 1 97.44 433 LEU B C 1
ATOM 7670 O O . LEU B 1 433 ? 3.459 -8.742 -0.696 1 97.44 433 LEU B O 1
ATOM 7674 N N . GLY B 1 434 ? 3.881 -10.586 0.477 1 98.38 434 GLY B N 1
ATOM 7675 C CA . GLY B 1 434 ? 2.846 -10.312 1.461 1 98.38 434 GLY B CA 1
ATOM 7676 C C . GLY B 1 434 ? 1.509 -10.938 1.114 1 98.38 434 GLY B C 1
ATOM 7677 O O . GLY B 1 434 ? 0.528 -10.758 1.839 1 98.38 434 GLY B O 1
ATOM 7678 N N . VAL B 1 435 ? 1.408 -11.75 0.081 1 98.69 435 VAL B N 1
ATOM 7679 C CA . VAL B 1 435 ? 0.128 -12.25 -0.41 1 98.69 435 VAL B CA 1
ATOM 7680 C C . VAL B 1 435 ? -0.298 -13.469 0.407 1 98.69 435 VAL B C 1
ATOM 7682 O O . VAL B 1 435 ? -1.486 -13.789 0.48 1 98.69 435 VAL B O 1
ATOM 7685 N N . ALA B 1 436 ? 0.593 -14.18 1.066 1 98.81 436 ALA B N 1
ATOM 7686 C CA . ALA B 1 436 ? 0.333 -15.523 1.565 1 98.81 436 ALA B CA 1
ATOM 7687 C C . ALA B 1 436 ? -0.788 -15.516 2.602 1 98.81 436 ALA B C 1
ATOM 7689 O O . ALA B 1 436 ? -1.783 -16.234 2.451 1 98.81 436 ALA B O 1
ATOM 7690 N N . LEU B 1 437 ? -0.683 -14.719 3.623 1 98.94 437 LEU B N 1
ATOM 7691 C CA . LEU B 1 437 ? -1.663 -14.758 4.703 1 98.94 437 LEU B CA 1
ATOM 7692 C C . LEU B 1 437 ? -3.014 -14.234 4.227 1 98.94 437 LEU B C 1
ATOM 7694 O O . LEU B 1 437 ? -4.043 -14.875 4.441 1 98.94 437 LEU B O 1
ATOM 7698 N N . PRO B 1 438 ? -3.078 -13.07 3.551 1 98.94 438 PRO B N 1
ATOM 7699 C CA . PRO B 1 438 ? -4.375 -12.625 3.033 1 98.94 438 PRO B CA 1
ATOM 7700 C C . PRO B 1 438 ? -5.012 -13.641 2.084 1 98.94 438 PRO B C 1
ATOM 7702 O O . PRO B 1 438 ? -6.223 -13.859 2.129 1 98.94 438 PRO B O 1
ATOM 7705 N N . TRP B 1 439 ? -4.18 -14.266 1.213 1 98.94 439 TRP B N 1
ATOM 7706 C CA . TRP B 1 439 ? -4.715 -15.297 0.331 1 98.94 439 TRP B CA 1
ATOM 7707 C C . TRP B 1 439 ? -5.273 -16.469 1.136 1 98.94 439 TRP B C 1
ATOM 7709 O O . TRP B 1 439 ? -6.316 -17.016 0.793 1 98.94 439 TRP B O 1
ATOM 7719 N N . ALA B 1 440 ? -4.578 -16.859 2.203 1 98.94 440 ALA B N 1
ATOM 7720 C CA . ALA B 1 440 ? -5.055 -17.938 3.053 1 98.94 440 ALA B CA 1
ATOM 7721 C C . ALA B 1 440 ? -6.395 -17.594 3.689 1 98.94 440 ALA B C 1
ATOM 7723 O O . ALA B 1 440 ? -7.293 -18.438 3.766 1 98.94 440 ALA B O 1
ATOM 7724 N N . ILE B 1 441 ? -6.555 -16.359 4.152 1 98.94 441 ILE B N 1
ATOM 7725 C CA . ILE B 1 441 ? -7.805 -15.914 4.758 1 98.94 441 ILE B CA 1
ATOM 7726 C C . ILE B 1 441 ? -8.93 -15.969 3.725 1 98.94 441 ILE B C 1
ATOM 7728 O O . ILE B 1 441 ? -10 -16.516 3.994 1 98.94 441 ILE B O 1
ATOM 7732 N N . GLY B 1 442 ? -8.672 -15.391 2.512 1 98.88 442 GLY B N 1
ATOM 7733 C CA . GLY B 1 442 ? -9.664 -15.453 1.447 1 98.88 442 GLY B CA 1
ATOM 7734 C C . GLY B 1 442 ? -10.047 -16.875 1.071 1 98.88 442 GLY B C 1
ATOM 7735 O O . GLY B 1 442 ? -11.227 -17.156 0.868 1 98.88 442 GLY B O 1
ATOM 7736 N N . ALA B 1 443 ? -9.023 -17.75 0.987 1 98.75 443 ALA B N 1
ATOM 7737 C CA . ALA B 1 443 ? -9.273 -19.141 0.65 1 98.75 443 ALA B CA 1
ATOM 7738 C C . ALA B 1 443 ? -10.141 -19.828 1.708 1 98.75 443 ALA B C 1
ATOM 7740 O O . ALA B 1 443 ? -11.039 -20.594 1.379 1 98.75 443 ALA B O 1
ATOM 7741 N N . SER B 1 444 ? -9.844 -19.547 2.979 1 98.69 444 SER B N 1
ATOM 7742 C CA . SER B 1 444 ? -10.633 -20.109 4.078 1 98.69 444 SER B CA 1
ATOM 7743 C C . SER B 1 444 ? -12.086 -19.656 3.996 1 98.69 444 SER B C 1
ATOM 7745 O O . SER B 1 444 ? -13 -20.469 4.172 1 98.69 444 SER B O 1
ATOM 7747 N N . LEU B 1 445 ? -12.32 -18.422 3.684 1 98.69 445 LEU B N 1
ATOM 7748 C CA . LEU B 1 445 ? -13.656 -17.844 3.662 1 98.69 445 LEU B CA 1
ATOM 7749 C C . LEU B 1 445 ? -14.414 -18.281 2.416 1 98.69 445 LEU B C 1
ATOM 7751 O O . LEU B 1 445 ? -15.648 -18.234 2.387 1 98.69 445 LEU B O 1
ATOM 7755 N N . ALA B 1 446 ? -13.68 -18.734 1.372 1 97.81 446 ALA B N 1
ATOM 7756 C CA . ALA B 1 446 ? -14.297 -19.172 0.123 1 97.81 446 ALA B CA 1
ATOM 7757 C C . ALA B 1 446 ? -14.82 -20.594 0.24 1 97.81 446 ALA B C 1
ATOM 7759 O O . ALA B 1 446 ? -15.516 -21.078 -0.651 1 97.81 446 ALA B O 1
ATOM 7760 N N . GLN B 1 447 ? -14.508 -21.281 1.336 1 96.94 447 GLN B N 1
ATOM 7761 C CA . GLN B 1 447 ? -14.953 -22.656 1.549 1 96.94 447 GLN B CA 1
ATOM 7762 C C . GLN B 1 447 ? -16.453 -22.703 1.855 1 96.94 447 GLN B C 1
ATOM 7764 O O . GLN B 1 447 ? -17.062 -21.672 2.145 1 96.94 447 GLN B O 1
ATOM 7769 N N . GLU B 1 448 ? -17.016 -23.906 1.739 1 94.81 448 GLU B N 1
ATOM 7770 C CA . GLU B 1 448 ? -18.406 -24.141 2.1 1 94.81 448 GLU B CA 1
ATOM 7771 C C . GLU B 1 448 ? -18.516 -25.266 3.121 1 94.81 448 GLU B C 1
ATOM 7773 O O . GLU B 1 448 ? -18.281 -26.438 2.799 1 94.81 448 GLU B O 1
ATOM 7778 N N . PRO B 1 449 ? -18.875 -25.062 4.355 1 96.38 449 PRO B N 1
ATOM 7779 C CA . PRO B 1 449 ? -19.062 -23.719 4.93 1 96.38 449 PRO B CA 1
ATOM 7780 C C . PRO B 1 449 ? -17.734 -22.969 5.09 1 96.38 449 PRO B C 1
ATOM 7782 O O . PRO B 1 449 ? -16.672 -23.594 5.086 1 96.38 449 PRO B O 1
ATOM 7785 N N . PRO B 1 450 ? -17.797 -21.656 5.273 1 97.19 450 PRO B N 1
ATOM 7786 C CA . PRO B 1 450 ? -16.562 -20.875 5.426 1 97.19 450 PRO B CA 1
ATOM 7787 C C . PRO B 1 450 ? -15.727 -21.344 6.613 1 97.19 450 PRO B C 1
ATOM 7789 O O . PRO B 1 450 ? -16.266 -21.688 7.664 1 97.19 450 PRO B O 1
ATOM 7792 N N . CYS B 1 451 ? -14.422 -21.406 6.383 1 97.44 451 CYS B N 1
ATOM 7793 C CA . CYS B 1 451 ? -13.422 -21.672 7.406 1 97.44 451 CYS B CA 1
ATOM 7794 C C . CYS B 1 451 ? -13.562 -23.094 7.965 1 97.44 451 CYS B C 1
ATOM 7796 O O . CYS B 1 451 ? -13.234 -23.344 9.125 1 97.44 451 CYS B O 1
ATOM 7798 N N . SER B 1 452 ? -14.055 -24.016 7.121 1 96 452 SER B N 1
ATOM 7799 C CA . SER B 1 452 ? -14.383 -25.359 7.602 1 96 452 SER B CA 1
ATOM 7800 C C . SER B 1 452 ? -13.203 -26.312 7.434 1 96 452 SER B C 1
ATOM 7802 O O . SER B 1 452 ? -13.133 -27.344 8.102 1 96 452 SER B O 1
ATOM 7804 N N . ALA B 1 453 ? -12.297 -26.031 6.559 1 96.38 453 ALA B N 1
ATOM 7805 C CA . ALA B 1 453 ? -11.141 -26.891 6.309 1 96.38 453 ALA B CA 1
ATOM 7806 C C . ALA B 1 453 ? -9.836 -26.141 6.531 1 96.38 453 ALA B C 1
ATOM 7808 O O . ALA B 1 453 ? -9.797 -24.906 6.43 1 96.38 453 ALA B O 1
ATOM 7809 N N . LYS B 1 454 ? -8.781 -26.891 6.832 1 97.75 454 LYS B N 1
ATOM 7810 C CA . LYS B 1 454 ? -7.457 -26.328 7.094 1 97.75 454 LYS B CA 1
ATOM 7811 C C . LYS B 1 454 ? -6.875 -25.688 5.84 1 97.75 454 LYS B C 1
ATOM 7813 O O . LYS B 1 454 ? -7 -26.234 4.742 1 97.75 454 LYS B O 1
ATOM 7818 N N . VAL B 1 455 ? -6.371 -24.5 5.98 1 98.56 455 VAL B N 1
ATOM 7819 C CA . VAL B 1 455 ? -5.551 -23.844 4.965 1 98.56 455 VAL B CA 1
ATOM 7820 C C . VAL B 1 455 ? -4.129 -23.656 5.488 1 98.56 455 VAL B C 1
ATOM 7822 O O . VAL B 1 455 ? -3.928 -23.406 6.676 1 98.56 455 VAL B O 1
ATOM 7825 N N . VAL B 1 456 ? -3.131 -23.859 4.688 1 98.75 456 VAL B N 1
ATOM 7826 C CA . VAL B 1 456 ? -1.734 -23.641 5.047 1 98.75 456 VAL B CA 1
ATOM 7827 C C . VAL B 1 456 ? -1.195 -22.406 4.32 1 98.75 456 VAL B C 1
ATOM 7829 O O . VAL B 1 456 ? -1.461 -22.219 3.133 1 98.75 456 VAL B O 1
ATOM 7832 N N . SER B 1 457 ? -0.584 -21.547 5.023 1 98.81 457 SER B N 1
ATOM 7833 C CA . SER B 1 457 ? 0.086 -20.359 4.504 1 98.81 457 SER B CA 1
ATOM 7834 C C . SER B 1 457 ? 1.575 -20.375 4.832 1 98.81 457 SER B C 1
ATOM 7836 O O . SER B 1 457 ? 1.967 -20.734 5.945 1 98.81 457 SER B O 1
ATOM 7838 N N . ILE B 1 458 ? 2.412 -20.078 3.84 1 98.75 458 ILE B N 1
ATOM 7839 C CA . ILE B 1 458 ? 3.855 -20.125 4.051 1 98.75 458 ILE B CA 1
ATOM 7840 C C . ILE B 1 458 ? 4.492 -18.828 3.553 1 98.75 458 ILE B C 1
ATOM 7842 O O . ILE B 1 458 ? 4.16 -18.344 2.469 1 98.75 458 ILE B O 1
ATOM 7846 N N . SER B 1 459 ? 5.371 -18.266 4.324 1 98.75 459 SER B N 1
ATOM 7847 C CA . SER B 1 459 ? 6.098 -17.062 3.939 1 98.75 459 SER B CA 1
ATOM 7848 C C . SER B 1 459 ? 7.504 -17.047 4.535 1 98.75 459 SER B C 1
ATOM 7850 O O . SER B 1 459 ? 7.812 -17.844 5.418 1 98.75 459 SER B O 1
ATOM 7852 N N . GLY B 1 460 ? 8.406 -16.203 3.953 1 98.31 460 GLY B N 1
ATOM 7853 C CA . GLY B 1 460 ? 9.578 -15.766 4.699 1 98.31 460 GLY B CA 1
ATOM 7854 C C . GLY B 1 460 ? 9.25 -14.773 5.797 1 98.31 460 GLY B C 1
ATOM 7855 O O . GLY B 1 460 ? 8.133 -14.258 5.867 1 98.31 460 GLY B O 1
ATOM 7856 N N . ASP B 1 461 ? 10.281 -14.531 6.648 1 97.88 461 ASP B N 1
ATOM 7857 C CA . ASP B 1 461 ? 10.07 -13.586 7.742 1 97.88 461 ASP B CA 1
ATOM 7858 C C . ASP B 1 461 ? 9.82 -12.18 7.211 1 97.88 461 ASP B C 1
ATOM 7860 O O . ASP B 1 461 ? 9.016 -11.43 7.773 1 97.88 461 ASP B O 1
ATOM 7864 N N . GLY B 1 462 ? 10.477 -11.789 6.113 1 97.44 462 GLY B N 1
ATOM 7865 C CA . GLY B 1 462 ? 10.211 -10.492 5.504 1 97.44 462 GLY B CA 1
ATOM 7866 C C . GLY B 1 462 ? 8.828 -10.383 4.898 1 97.44 462 GLY B C 1
ATOM 7867 O O . GLY B 1 462 ? 8.109 -9.414 5.148 1 97.44 462 GLY B O 1
ATOM 7868 N N . GLY B 1 463 ? 8.422 -11.406 4.09 1 97.94 463 GLY B N 1
ATOM 7869 C CA . GLY B 1 463 ? 7.117 -11.422 3.449 1 97.94 463 GLY B CA 1
ATOM 7870 C C . GLY B 1 463 ? 5.969 -11.406 4.438 1 97.94 463 GLY B C 1
ATOM 7871 O O . GLY B 1 463 ? 4.961 -10.727 4.211 1 97.94 463 GLY B O 1
ATOM 7872 N N . PHE B 1 464 ? 6.117 -12.07 5.602 1 98.69 464 PHE B N 1
ATOM 7873 C CA . PHE B 1 464 ? 5.078 -12.117 6.621 1 98.69 464 PHE B CA 1
ATOM 7874 C C . PHE B 1 464 ? 4.789 -10.727 7.172 1 98.69 464 PHE B C 1
ATOM 7876 O O . PHE B 1 464 ? 3.635 -10.383 7.43 1 98.69 464 PHE B O 1
ATOM 7883 N N . GLN B 1 465 ? 5.758 -9.93 7.281 1 98.06 465 GLN B N 1
ATOM 7884 C CA . GLN B 1 465 ? 5.629 -8.625 7.922 1 98.06 465 GLN B CA 1
ATOM 7885 C C . GLN B 1 465 ? 4.922 -7.633 7.008 1 98.06 465 GLN B C 1
ATOM 7887 O O . GLN B 1 465 ? 4.496 -6.562 7.453 1 98.06 465 GLN B O 1
ATOM 7892 N N . PHE B 1 466 ? 4.746 -7.941 5.73 1 98.38 466 PHE B N 1
ATOM 7893 C CA . PHE B 1 466 ? 3.996 -7.082 4.82 1 98.38 466 PHE B CA 1
ATOM 7894 C C . PHE B 1 466 ? 2.51 -7.105 5.16 1 98.38 466 PHE B C 1
ATOM 7896 O O . PHE B 1 466 ? 1.792 -6.141 4.879 1 98.38 466 PHE B O 1
ATOM 7903 N N . SER B 1 467 ? 2.025 -8.234 5.715 1 98.44 467 SER B N 1
ATOM 7904 C CA . SER B 1 467 ? 0.579 -8.359 5.859 1 98.44 467 SER B CA 1
ATOM 7905 C C . SER B 1 467 ? 0.209 -8.953 7.215 1 98.44 467 SER B C 1
ATOM 7907 O O . SER B 1 467 ? -0.94 -9.344 7.438 1 98.44 467 SER B O 1
ATOM 7909 N N . MET B 1 468 ? 1.092 -9.039 8.164 1 98 468 MET B N 1
ATOM 7910 C CA . MET B 1 468 ? 0.923 -9.742 9.43 1 98 468 MET B CA 1
ATOM 7911 C C . MET B 1 468 ? -0.19 -9.117 10.266 1 98 468 MET B C 1
ATOM 7913 O O . MET B 1 468 ? -0.757 -9.766 11.141 1 98 468 MET B O 1
ATOM 7917 N N . ALA B 1 469 ? -0.503 -7.848 10.023 1 97.94 469 ALA B N 1
ATOM 7918 C CA . ALA B 1 469 ? -1.593 -7.215 10.758 1 97.94 469 ALA B CA 1
ATOM 7919 C C . ALA B 1 469 ? -2.902 -7.969 10.562 1 97.94 469 ALA B C 1
ATOM 7921 O O . ALA B 1 469 ? -3.797 -7.906 11.406 1 97.94 469 ALA B O 1
ATOM 7922 N N . GLU B 1 470 ? -3.014 -8.75 9.469 1 98.62 470 GLU B N 1
ATOM 7923 C CA . GLU B 1 470 ? -4.23 -9.492 9.156 1 98.62 470 GLU B CA 1
ATOM 7924 C C . GLU B 1 470 ? -4.367 -10.727 10.047 1 98.62 470 GLU B C 1
ATOM 7926 O O . GLU B 1 470 ? -5.379 -11.422 10 1 98.62 470 GLU B O 1
ATOM 7931 N N . CYS B 1 471 ? -3.314 -11.008 10.891 1 98.62 471 CYS B N 1
ATOM 7932 C CA . CYS B 1 471 ? -3.553 -11.984 11.945 1 98.62 471 CYS B CA 1
ATOM 7933 C C . CYS B 1 471 ? -4.809 -11.641 12.734 1 98.62 471 CYS B C 1
ATOM 7935 O O . CYS B 1 471 ? -5.57 -12.531 13.125 1 98.62 471 CYS B O 1
ATOM 7937 N N . ALA B 1 472 ? -5.016 -10.352 12.938 1 98.12 472 ALA B N 1
ATOM 7938 C CA . ALA B 1 472 ? -6.223 -9.891 13.617 1 98.12 472 ALA B CA 1
ATOM 7939 C C . ALA B 1 472 ? -7.477 -10.312 12.852 1 98.12 472 ALA B C 1
ATOM 7941 O O . ALA B 1 472 ? -8.453 -10.758 13.461 1 98.12 472 ALA B O 1
ATOM 7942 N N . THR B 1 473 ? -7.473 -10.164 11.523 1 98.31 473 THR B N 1
ATOM 7943 C CA . THR B 1 473 ? -8.602 -10.531 10.68 1 98.31 473 THR B CA 1
ATOM 7944 C C . THR B 1 473 ? -8.836 -12.039 10.727 1 98.31 473 THR B C 1
ATOM 7946 O O . THR B 1 473 ? -9.977 -12.492 10.844 1 98.31 473 THR B O 1
ATOM 7949 N N . ALA B 1 474 ? -7.73 -12.805 10.625 1 98.75 474 ALA B N 1
ATOM 7950 C CA . ALA B 1 474 ? -7.828 -14.258 10.648 1 98.75 474 ALA B CA 1
ATOM 7951 C C . ALA B 1 474 ? -8.484 -14.742 11.938 1 98.75 474 ALA B C 1
ATOM 7953 O O . ALA B 1 474 ? -9.352 -15.617 11.914 1 98.75 474 ALA B O 1
ATOM 7954 N N . VAL B 1 475 ? -8.039 -14.18 13.039 1 98.31 475 VAL B N 1
ATOM 7955 C CA . VAL B 1 475 ? -8.562 -14.578 14.336 1 98.31 475 VAL B CA 1
ATOM 7956 C C . VAL B 1 475 ? -10.031 -14.164 14.445 1 98.31 475 VAL B C 1
ATOM 7958 O O . VAL B 1 475 ? -10.867 -14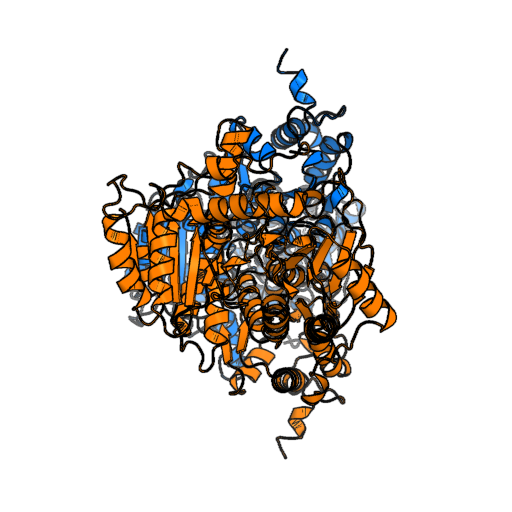.922 14.945 1 98.31 475 VAL B O 1
ATOM 7961 N N . ALA B 1 476 ? -10.367 -12.945 13.984 1 97.06 476 ALA B N 1
ATOM 7962 C CA . ALA B 1 476 ? -11.719 -12.406 14.078 1 97.06 476 ALA B CA 1
ATOM 7963 C C . ALA B 1 476 ? -12.711 -13.281 13.312 1 97.06 476 ALA B C 1
ATOM 7965 O O . ALA B 1 476 ? -13.852 -13.453 13.742 1 97.06 476 ALA B O 1
ATOM 7966 N N . VAL B 1 477 ? -12.305 -13.836 12.148 1 97.44 477 VAL B N 1
ATOM 7967 C CA . VAL B 1 477 ? -13.234 -14.617 11.336 1 97.44 477 VAL B CA 1
ATOM 7968 C C . VAL B 1 477 ? -13.109 -16.094 11.695 1 97.44 477 VAL B C 1
ATOM 7970 O O . VAL B 1 477 ? -13.766 -16.938 11.086 1 97.44 477 VAL B O 1
ATOM 7973 N N . LYS B 1 478 ? -12.211 -16.453 12.641 1 97.56 478 LYS B N 1
ATOM 7974 C CA . LYS B 1 478 ? -11.977 -17.812 13.109 1 97.56 478 LYS B CA 1
ATOM 7975 C C . LYS B 1 478 ? -11.516 -18.719 11.961 1 97.56 478 LYS B C 1
ATOM 7977 O O . LYS B 1 478 ? -12.023 -19.828 11.789 1 97.56 478 LYS B O 1
ATOM 7982 N N . ALA B 1 479 ? -10.648 -18.125 11.18 1 98.5 479 ALA B N 1
ATOM 7983 C CA . ALA B 1 479 ? -10.094 -18.891 10.07 1 98.5 479 ALA B CA 1
ATOM 7984 C C . ALA B 1 479 ? -9.234 -20.047 10.586 1 98.5 479 ALA B C 1
ATOM 7986 O O . ALA B 1 479 ? -8.516 -19.906 11.57 1 98.5 479 ALA B O 1
ATOM 7987 N N . ASN B 1 480 ? -9.352 -21.188 9.984 1 98.38 480 ASN B N 1
ATOM 7988 C CA . ASN B 1 480 ? -8.531 -22.359 10.297 1 98.38 480 ASN B CA 1
ATOM 7989 C C . ASN B 1 480 ? -7.266 -22.406 9.453 1 98.38 480 ASN B C 1
ATOM 7991 O O . ASN B 1 480 ? -7.203 -23.125 8.461 1 98.38 480 ASN B O 1
ATOM 7995 N N . ILE B 1 481 ? -6.234 -21.641 9.938 1 98.88 481 ILE B N 1
ATOM 7996 C CA . ILE B 1 481 ? -5.027 -21.438 9.141 1 98.88 481 ILE B CA 1
ATOM 7997 C C . ILE B 1 481 ? -3.797 -21.828 9.961 1 98.88 481 ILE B C 1
ATOM 7999 O O . ILE B 1 481 ? -3.691 -21.469 11.133 1 98.88 481 ILE B O 1
ATOM 8003 N N . CYS B 1 482 ? -2.959 -22.594 9.398 1 98.88 482 CYS B N 1
ATOM 8004 C CA . CYS B 1 482 ? -1.594 -22.766 9.883 1 98.88 482 CYS B CA 1
ATOM 8005 C C . CYS B 1 482 ? -0.61 -21.969 9.039 1 98.88 482 CYS B C 1
ATOM 8007 O O . CYS B 1 482 ? -0.337 -22.328 7.891 1 98.88 482 CYS B O 1
ATOM 8009 N N . HIS B 1 483 ? -0.137 -20.891 9.609 1 98.94 483 HIS B N 1
ATOM 8010 C CA . HIS B 1 483 ? 0.845 -20.078 8.898 1 98.94 483 HIS B CA 1
ATOM 8011 C C . HIS B 1 483 ? 2.266 -20.438 9.32 1 98.94 483 HIS B C 1
ATOM 8013 O O . HIS B 1 483 ? 2.592 -20.391 10.508 1 98.94 483 HIS B O 1
ATOM 8019 N N . ILE B 1 484 ? 3.113 -20.703 8.352 1 98.94 484 ILE B N 1
ATOM 8020 C CA . ILE B 1 484 ? 4.488 -21.125 8.602 1 98.94 484 ILE B CA 1
ATOM 8021 C C . ILE B 1 484 ? 5.449 -20.062 8.07 1 98.94 484 ILE B C 1
ATOM 8023 O O . ILE B 1 484 ? 5.328 -19.609 6.926 1 98.94 484 ILE B O 1
ATOM 8027 N N . ILE B 1 485 ? 6.41 -19.688 8.938 1 98.81 485 ILE B N 1
ATOM 8028 C CA . ILE B 1 485 ? 7.402 -18.672 8.578 1 98.81 485 ILE B CA 1
ATOM 8029 C C . ILE B 1 485 ? 8.781 -19.328 8.469 1 98.81 485 ILE B C 1
ATOM 8031 O O . ILE B 1 485 ? 9.289 -19.891 9.438 1 98.81 485 ILE B O 1
ATOM 8035 N N . TRP B 1 486 ? 9.367 -19.328 7.289 1 98.5 486 TRP B N 1
ATOM 8036 C CA . TRP B 1 486 ? 10.789 -19.625 7.148 1 98.5 486 TRP B CA 1
ATOM 8037 C C . TRP B 1 486 ? 11.641 -18.422 7.531 1 98.5 486 TRP B C 1
ATOM 8039 O O . TRP B 1 486 ? 11.766 -17.469 6.754 1 98.5 486 TRP B O 1
ATOM 8049 N N . ASN B 1 487 ? 12.234 -18.469 8.68 1 98 487 ASN B N 1
ATOM 8050 C CA . ASN B 1 487 ? 12.891 -17.328 9.297 1 98 487 ASN B CA 1
ATOM 8051 C C . ASN B 1 487 ? 14.414 -17.422 9.164 1 98 487 ASN B C 1
ATOM 8053 O O . ASN B 1 487 ? 15.039 -18.297 9.766 1 98 487 ASN B O 1
ATOM 8057 N N . ASP B 1 488 ? 15 -16.578 8.375 1 96.25 488 ASP B N 1
ATOM 8058 C CA . ASP B 1 488 ? 16.453 -16.469 8.273 1 96.25 488 ASP B CA 1
ATOM 8059 C C . ASP B 1 488 ? 16.906 -15.039 8.57 1 96.25 488 ASP B C 1
ATOM 8061 O O . ASP B 1 488 ? 18.078 -14.703 8.375 1 96.25 488 ASP B O 1
ATOM 8065 N N . GLN B 1 489 ? 15.961 -14.125 8.898 1 96.44 489 GLN B N 1
ATOM 8066 C CA . GLN B 1 489 ? 16.188 -12.742 9.289 1 96.44 489 GLN B CA 1
ATOM 8067 C C . GLN B 1 489 ? 16.781 -11.93 8.141 1 96.44 489 GLN B C 1
ATOM 8069 O O . GLN B 1 489 ? 17.625 -11.062 8.359 1 96.44 489 GLN B O 1
ATOM 8074 N N . SER B 1 490 ? 16.375 -12.25 6.926 1 96.38 490 SER B N 1
ATOM 8075 C CA . SER B 1 490 ? 16.891 -11.516 5.777 1 96.38 490 SER B CA 1
ATOM 8076 C C . SER B 1 490 ? 15.945 -11.625 4.582 1 96.38 490 SER B C 1
ATOM 8078 O O . SER B 1 490 ? 15.164 -12.57 4.484 1 96.38 490 SER B O 1
ATOM 8080 N N . TYR B 1 491 ? 15.992 -10.625 3.691 1 97.25 491 TYR B N 1
ATOM 8081 C CA . TYR B 1 491 ? 15.477 -10.781 2.336 1 97.25 491 TYR B CA 1
ATOM 8082 C C . TYR B 1 491 ? 16.406 -11.664 1.502 1 97.25 491 TYR B C 1
ATOM 8084 O O . TYR B 1 491 ? 17.094 -11.164 0.609 1 97.25 491 TYR B O 1
ATOM 8092 N N . ASP B 1 492 ? 16.281 -12.922 1.671 1 97.25 492 ASP B N 1
ATOM 8093 C CA . ASP B 1 492 ? 17.328 -13.844 1.272 1 97.25 492 ASP B CA 1
ATOM 8094 C C . ASP B 1 492 ? 17.375 -14.008 -0.245 1 97.25 492 ASP B C 1
ATOM 8096 O O . ASP B 1 492 ? 18.453 -14.195 -0.825 1 97.25 492 ASP B O 1
ATOM 8100 N N . MET B 1 493 ? 16.25 -14.055 -0.867 1 96.81 493 MET B N 1
ATOM 8101 C CA . MET B 1 493 ? 16.266 -14.234 -2.316 1 96.81 493 MET B CA 1
ATOM 8102 C C . MET B 1 493 ? 17.125 -13.172 -2.986 1 96.81 493 MET B C 1
ATOM 8104 O O . MET B 1 493 ? 17.891 -13.469 -3.906 1 96.81 493 MET B O 1
ATOM 8108 N N . VAL B 1 494 ? 17 -11.945 -2.51 1 96.69 494 VAL B N 1
ATOM 8109 C CA . VAL B 1 494 ? 17.844 -10.859 -3.021 1 96.69 494 VAL B CA 1
ATOM 8110 C C . VAL B 1 494 ? 19.266 -11.016 -2.504 1 96.69 494 VAL B C 1
ATOM 8112 O O . VAL B 1 494 ? 20.234 -10.812 -3.246 1 96.69 494 VAL B O 1
ATOM 8115 N N . GLY B 1 495 ? 19.406 -11.438 -1.27 1 96.44 495 GLY B N 1
ATOM 8116 C CA . GLY B 1 495 ? 20.703 -11.555 -0.622 1 96.44 495 GLY B CA 1
ATOM 8117 C C . GLY B 1 495 ? 21.641 -12.531 -1.317 1 96.44 495 GLY B C 1
ATOM 8118 O O . GLY B 1 495 ? 22.797 -12.195 -1.609 1 96.44 495 GLY B O 1
ATOM 8119 N N . PHE B 1 496 ? 21.156 -13.766 -1.55 1 95.75 496 PHE B N 1
ATOM 8120 C CA . PHE B 1 496 ? 22.062 -14.75 -2.121 1 95.75 496 PHE B CA 1
ATOM 8121 C C . PHE B 1 496 ? 22.406 -14.406 -3.566 1 95.75 496 PHE B C 1
ATOM 8123 O O . PHE B 1 496 ? 23.5 -14.703 -4.047 1 95.75 496 PHE B O 1
ATOM 8130 N N . GLN B 1 497 ? 21.516 -13.703 -4.254 1 94.81 497 GLN B N 1
ATOM 8131 C CA . GLN B 1 497 ? 21.844 -13.242 -5.602 1 94.81 497 GLN B CA 1
ATOM 8132 C C . GLN B 1 497 ? 22.891 -12.125 -5.562 1 94.81 497 GLN B C 1
ATOM 8134 O O . GLN B 1 497 ? 23.766 -12.062 -6.43 1 94.81 497 GLN B O 1
ATOM 8139 N N . GLU B 1 498 ? 22.719 -11.172 -4.598 1 95.69 498 GLU B N 1
ATOM 8140 C CA . GLU B 1 498 ? 23.75 -10.148 -4.398 1 95.69 498 GLU B CA 1
ATOM 8141 C C . GLU B 1 498 ? 25.109 -10.773 -4.102 1 95.69 498 GLU B C 1
ATOM 8143 O O . GLU B 1 498 ? 26.125 -10.32 -4.617 1 95.69 498 GLU B O 1
ATOM 8148 N N . GLN B 1 499 ? 25.078 -11.805 -3.281 1 95.69 499 GLN B N 1
ATOM 8149 C CA . GLN B 1 499 ? 26.312 -12.5 -2.943 1 95.69 499 GLN B CA 1
ATOM 8150 C C . GLN B 1 499 ? 26.984 -13.062 -4.191 1 95.69 499 GLN B C 1
ATOM 8152 O O . GLN B 1 499 ? 28.203 -12.992 -4.328 1 95.69 499 GLN B O 1
ATOM 8157 N N . ILE B 1 500 ? 26.219 -13.625 -5.027 1 94.06 500 ILE B N 1
ATOM 8158 C CA . ILE B 1 500 ? 26.75 -14.211 -6.262 1 94.06 500 ILE B CA 1
ATOM 8159 C C . ILE B 1 500 ? 27.266 -13.102 -7.176 1 94.06 500 ILE B C 1
ATOM 8161 O O . ILE B 1 500 ? 28.359 -13.203 -7.738 1 94.06 500 ILE B O 1
ATOM 8165 N N . LYS B 1 501 ? 26.531 -12.016 -7.277 1 93.56 501 LYS B N 1
ATOM 8166 C CA . LYS B 1 501 ? 26.828 -10.945 -8.234 1 93.56 501 LYS B CA 1
ATOM 8167 C C . LYS B 1 501 ? 27.969 -10.055 -7.738 1 93.56 501 LYS B C 1
ATOM 8169 O O . LYS B 1 501 ? 28.797 -9.609 -8.531 1 93.56 501 LYS B O 1
ATOM 8174 N N . TYR B 1 502 ? 27.953 -9.742 -6.41 1 95.38 502 TYR B N 1
ATOM 8175 C CA . TYR B 1 502 ? 28.828 -8.688 -5.914 1 95.38 502 TYR B CA 1
ATOM 8176 C C . TYR B 1 502 ? 29.781 -9.234 -4.852 1 95.38 502 TYR B C 1
ATOM 8178 O O . TYR B 1 502 ? 30.703 -8.539 -4.426 1 95.38 502 TYR B O 1
ATOM 8186 N N . GLY B 1 503 ? 29.609 -10.438 -4.375 1 95.88 503 GLY B N 1
ATOM 8187 C CA . GLY B 1 503 ? 30.438 -11.023 -3.334 1 95.88 503 GLY B CA 1
ATOM 8188 C C . GLY B 1 503 ? 30.047 -10.57 -1.938 1 95.88 503 GLY B C 1
ATOM 8189 O O . GLY B 1 503 ? 30.766 -10.828 -0.973 1 95.88 503 GLY B O 1
ATOM 8190 N N . ARG B 1 504 ? 28.922 -9.844 -1.832 1 96.69 504 ARG B N 1
ATOM 8191 C CA . ARG B 1 504 ? 28.406 -9.359 -0.556 1 96.69 504 ARG B CA 1
ATOM 8192 C C . ARG B 1 504 ? 26.922 -9.07 -0.643 1 96.69 504 ARG B C 1
ATOM 8194 O O . ARG B 1 504 ? 26.359 -9.008 -1.738 1 96.69 504 ARG B O 1
ATOM 8201 N N . THR B 1 505 ? 26.281 -9.062 0.494 1 95.94 505 THR B N 1
ATOM 8202 C CA . THR B 1 505 ? 24.891 -8.625 0.575 1 95.94 505 THR B CA 1
ATOM 8203 C C . THR B 1 505 ? 24.797 -7.168 1.012 1 95.94 505 THR B C 1
ATOM 8205 O O . THR B 1 505 ? 25.609 -6.707 1.813 1 95.94 505 THR B O 1
ATOM 8208 N N . SER B 1 506 ? 23.891 -6.422 0.436 1 96.31 506 SER B N 1
ATOM 8209 C CA . SER B 1 506 ? 23.672 -5.016 0.757 1 96.31 506 SER B CA 1
ATOM 8210 C C . SER B 1 506 ? 22.203 -4.727 1.033 1 96.31 506 SER B C 1
ATOM 8212 O O . SER B 1 506 ? 21.375 -4.773 0.122 1 96.31 506 SER B O 1
ATOM 8214 N N . GLY B 1 507 ? 21.906 -4.383 2.326 1 96.38 507 GLY B N 1
ATOM 8215 C CA . GLY B 1 507 ? 20.578 -3.926 2.686 1 96.38 507 GLY B CA 1
ATOM 8216 C C . GLY B 1 507 ? 19.547 -5.043 2.709 1 96.38 507 GLY B C 1
ATOM 8217 O O . GLY B 1 507 ? 18.406 -4.848 2.305 1 96.38 507 GLY B O 1
ATOM 8218 N N . THR B 1 508 ? 19.906 -6.242 3.105 1 96.81 508 THR B N 1
ATOM 8219 C CA . THR B 1 508 ? 18.953 -7.355 3.084 1 96.81 508 THR B CA 1
ATOM 8220 C C . THR B 1 508 ? 18.625 -7.805 4.504 1 96.81 508 THR B C 1
ATOM 8222 O O . THR B 1 508 ? 17.703 -8.609 4.703 1 96.81 508 THR B O 1
ATOM 8225 N N . GLY B 1 509 ? 19.266 -7.262 5.508 1 96 509 GLY B N 1
ATOM 8226 C CA . GLY B 1 509 ? 19.047 -7.688 6.883 1 96 509 GLY B CA 1
ATOM 8227 C C . GLY B 1 509 ? 17.766 -7.156 7.477 1 96 509 GLY B C 1
ATOM 8228 O O . GLY B 1 509 ? 17.391 -6.008 7.227 1 96 509 GLY B O 1
ATOM 8229 N N . LEU B 1 510 ? 16.969 -7.918 8.273 1 94.5 510 LEU B N 1
ATOM 8230 C CA . LEU B 1 510 ? 15.672 -7.547 8.828 1 94.5 510 LEU B CA 1
ATOM 8231 C C . LEU B 1 510 ? 15.734 -7.465 10.352 1 94.5 510 LEU B C 1
ATOM 8233 O O . LEU B 1 510 ? 14.875 -6.848 10.977 1 94.5 510 LEU B O 1
ATOM 8237 N N . GLY B 1 511 ? 16.625 -7.969 10.992 1 88 511 GLY B N 1
ATOM 8238 C CA . GLY B 1 511 ? 16.641 -8.055 12.438 1 88 511 GLY B CA 1
ATOM 8239 C C . GLY B 1 511 ? 15.836 -9.227 12.977 1 88 511 GLY B C 1
ATOM 8240 O O . GLY B 1 511 ? 15.312 -10.023 12.203 1 88 511 GLY B O 1
ATOM 8241 N N . ASN B 1 512 ? 15.719 -9.219 14.367 1 88.88 512 ASN B N 1
ATOM 8242 C CA . ASN B 1 512 ? 15.062 -10.367 14.992 1 88.88 512 ASN B CA 1
ATOM 8243 C C . ASN B 1 512 ? 13.695 -9.984 15.555 1 88.88 512 ASN B C 1
ATOM 8245 O O . ASN B 1 512 ? 13.57 -9.008 16.281 1 88.88 512 ASN B O 1
ATOM 8249 N N . VAL B 1 513 ? 12.672 -10.617 15.102 1 96.31 513 VAL B N 1
ATOM 8250 C CA . VAL B 1 513 ? 11.312 -10.492 15.625 1 96.31 513 VAL B CA 1
ATOM 8251 C C . VAL B 1 513 ? 10.891 -11.812 16.281 1 96.31 513 VAL B C 1
ATOM 8253 O O . VAL B 1 513 ? 11.164 -12.891 15.75 1 96.31 513 VAL B O 1
ATOM 8256 N N . ASP B 1 514 ? 10.359 -11.797 17.453 1 98.25 514 ASP B N 1
ATOM 8257 C CA . ASP B 1 514 ? 9.789 -12.977 18.109 1 98.25 514 ASP B CA 1
ATOM 8258 C C . ASP B 1 514 ? 8.383 -13.266 17.578 1 98.25 514 ASP B C 1
ATOM 8260 O O . ASP B 1 514 ? 7.395 -12.82 18.172 1 98.25 514 ASP B O 1
ATOM 8264 N N . PHE B 1 515 ? 8.328 -14.125 16.625 1 98.38 515 PHE B N 1
ATOM 8265 C CA . PHE B 1 515 ? 7.059 -14.344 15.938 1 98.38 515 PHE B CA 1
ATOM 8266 C C . PHE B 1 515 ? 6.102 -15.156 16.797 1 98.38 515 PHE B C 1
ATOM 8268 O O . PHE B 1 515 ? 4.891 -15.148 16.578 1 98.38 515 PHE B O 1
ATOM 8275 N N . VAL B 1 516 ? 6.617 -15.906 17.781 1 98.5 516 VAL B N 1
ATOM 8276 C CA . VAL B 1 516 ? 5.746 -16.609 18.703 1 98.5 516 VAL B CA 1
ATOM 8277 C C . VAL B 1 516 ? 4.996 -15.602 19.578 1 98.5 516 VAL B C 1
ATOM 8279 O O . VAL B 1 516 ? 3.773 -15.688 19.719 1 98.5 516 VAL B O 1
ATOM 8282 N N . LYS B 1 517 ? 5.719 -14.656 20.141 1 97.94 517 LYS B N 1
ATOM 8283 C CA . LYS B 1 517 ? 5.098 -13.602 20.938 1 97.94 517 LYS B CA 1
ATOM 8284 C C . LYS B 1 517 ? 4.109 -12.789 20.109 1 97.94 517 LYS B C 1
ATOM 8286 O O . LYS B 1 517 ? 3.07 -12.352 20.609 1 97.94 517 LYS B O 1
ATOM 8291 N N . LEU B 1 518 ? 4.504 -12.562 18.922 1 98.19 518 LEU B N 1
ATOM 8292 C CA . LEU B 1 518 ? 3.635 -11.82 18.016 1 98.19 518 LEU B CA 1
ATOM 8293 C C . LEU B 1 518 ? 2.322 -12.562 17.781 1 98.19 518 LEU B C 1
ATOM 8295 O O . LEU B 1 518 ? 1.25 -11.961 17.781 1 98.19 518 LEU B O 1
ATOM 8299 N N . ALA B 1 519 ? 2.438 -13.844 17.531 1 98.38 519 ALA B N 1
ATOM 8300 C CA . ALA B 1 519 ? 1.238 -14.664 17.375 1 98.38 519 ALA B CA 1
ATOM 8301 C C . ALA B 1 519 ? 0.322 -14.539 18.578 1 98.38 519 ALA B C 1
ATOM 8303 O O . ALA B 1 519 ? -0.885 -14.328 18.438 1 98.38 519 ALA B O 1
ATOM 8304 N N . GLU B 1 520 ? 0.866 -14.586 19.672 1 98.12 520 GLU B N 1
ATOM 8305 C CA . GLU B 1 520 ? 0.108 -14.539 20.922 1 98.12 520 GLU B CA 1
ATOM 8306 C C . GLU B 1 520 ? -0.528 -13.164 21.109 1 98.12 520 GLU B C 1
ATOM 8308 O O . GLU B 1 520 ? -1.614 -13.055 21.688 1 98.12 520 GLU B O 1
ATOM 8313 N N . ALA B 1 521 ? 0.184 -12.164 20.672 1 98.19 521 ALA B N 1
ATOM 8314 C CA . ALA B 1 521 ? -0.352 -10.812 20.766 1 98.19 521 ALA B CA 1
ATOM 8315 C C . ALA B 1 521 ? -1.684 -10.695 20.031 1 98.19 521 ALA B C 1
ATOM 8317 O O . ALA B 1 521 ? -2.555 -9.914 20.422 1 98.19 521 ALA B O 1
ATOM 8318 N N . TYR B 1 522 ? -1.88 -11.508 19.031 1 97.94 522 TYR B N 1
ATOM 8319 C CA . TYR B 1 522 ? -3.1 -11.453 18.234 1 97.94 522 TYR B CA 1
ATOM 8320 C C . TYR B 1 522 ? -4.109 -12.492 18.719 1 97.94 522 TYR B C 1
ATOM 8322 O O . TYR B 1 522 ? -5.223 -12.57 18.203 1 97.94 522 TYR B O 1
ATOM 8330 N N . GLY B 1 523 ? -3.771 -13.344 19.609 1 97.62 523 GLY B N 1
ATOM 8331 C CA . GLY B 1 523 ? -4.656 -14.391 20.094 1 97.62 523 GLY B CA 1
ATOM 8332 C C . GLY B 1 523 ? -4.52 -15.688 19.328 1 97.62 523 GLY B C 1
ATOM 8333 O O . GLY B 1 523 ? -5.375 -16.578 19.422 1 97.62 523 GLY B O 1
ATOM 8334 N N . ALA B 1 524 ? -3.488 -15.828 18.547 1 98.38 524 ALA B N 1
ATOM 8335 C CA . ALA B 1 524 ? -3.17 -17.062 17.828 1 98.38 524 ALA B CA 1
ATOM 8336 C C . ALA B 1 524 ? -2.223 -17.938 18.656 1 98.38 524 ALA B C 1
ATOM 8338 O O . ALA B 1 524 ? -1.696 -17.5 19.672 1 98.38 524 ALA B O 1
ATOM 8339 N N . LYS B 1 525 ? -2.088 -19.172 18.219 1 98.56 525 LYS B N 1
ATOM 8340 C CA . LYS B 1 525 ? -1.121 -20.078 18.844 1 98.56 525 LYS B CA 1
ATOM 8341 C C . LYS B 1 525 ? 0.238 -19.984 18.156 1 98.56 525 LYS B C 1
ATOM 8343 O O . LYS B 1 525 ? 0.324 -20.031 16.938 1 98.56 525 LYS B O 1
ATOM 8348 N N . GLY B 1 526 ? 1.274 -19.797 18.969 1 98.69 526 GLY B N 1
ATOM 8349 C CA . GLY B 1 526 ? 2.623 -19.703 18.422 1 98.69 526 GLY B CA 1
ATOM 8350 C C . GLY B 1 526 ? 3.443 -20.953 18.641 1 98.69 526 GLY B C 1
ATOM 8351 O O . GLY B 1 526 ? 3.346 -21.594 19.703 1 98.69 526 GLY B O 1
ATOM 8352 N N . PHE B 1 527 ? 4.188 -21.375 17.641 1 98.75 527 PHE B N 1
ATOM 8353 C CA . PHE B 1 527 ? 5.129 -22.484 17.688 1 98.75 527 PHE B CA 1
ATOM 8354 C C . PHE B 1 527 ? 6.5 -22.047 17.172 1 98.75 527 PHE B C 1
ATOM 8356 O O . PHE B 1 527 ? 6.605 -21.109 16.391 1 98.75 527 PHE B O 1
ATOM 8363 N N . ARG B 1 528 ? 7.504 -22.703 17.656 1 98 528 ARG B N 1
ATOM 8364 C CA . ARG B 1 528 ? 8.859 -22.469 17.172 1 98 528 ARG B CA 1
ATOM 8365 C C . ARG B 1 528 ? 9.586 -23.781 16.875 1 98 528 ARG B C 1
ATOM 8367 O O . ARG B 1 528 ? 9.438 -24.75 17.625 1 98 528 ARG B O 1
ATOM 8374 N N . ILE B 1 529 ? 10.258 -23.812 15.82 1 96.62 529 ILE B N 1
ATOM 8375 C CA . ILE B 1 529 ? 11.125 -24.922 15.453 1 96.62 529 ILE B CA 1
ATOM 8376 C C . ILE B 1 529 ? 12.562 -24.422 15.297 1 96.62 529 ILE B C 1
ATOM 8378 O O . ILE B 1 529 ? 12.898 -23.781 14.305 1 96.62 529 ILE B O 1
ATOM 8382 N N . ASP B 1 530 ? 13.391 -24.812 16.203 1 93.56 530 ASP B N 1
ATOM 8383 C CA . ASP B 1 530 ? 14.766 -24.312 16.203 1 93.56 530 ASP B CA 1
ATOM 8384 C C . ASP B 1 530 ? 15.727 -25.359 15.633 1 93.56 530 ASP B C 1
ATOM 8386 O O . ASP B 1 530 ? 16.859 -25.031 15.266 1 93.56 530 ASP B O 1
ATOM 8390 N N . ASN B 1 531 ? 15.234 -26.609 15.656 1 90.25 531 ASN B N 1
ATOM 8391 C CA . ASN B 1 531 ? 16.078 -27.688 15.148 1 90.25 531 ASN B CA 1
ATOM 8392 C C . ASN B 1 531 ? 15.258 -28.734 14.406 1 90.25 531 ASN B C 1
ATOM 8394 O O . ASN B 1 531 ? 14.062 -28.891 14.656 1 90.25 531 ASN B O 1
ATOM 8398 N N . PRO B 1 532 ? 15.898 -29.469 13.531 1 91.38 532 PRO B N 1
ATOM 8399 C CA . PRO B 1 532 ? 15.195 -30.438 12.672 1 91.38 532 PRO B CA 1
ATOM 8400 C C . PRO B 1 532 ? 14.453 -31.5 13.469 1 91.38 532 PRO B C 1
ATOM 8402 O O . PRO B 1 532 ? 13.414 -32 13.016 1 91.38 532 PRO B O 1
ATOM 8405 N N . SER B 1 533 ? 14.898 -31.844 14.641 1 90.06 533 SER B N 1
ATOM 8406 C CA . SER B 1 533 ? 14.289 -32.906 15.422 1 90.06 533 SER B CA 1
ATOM 8407 C C . SER B 1 533 ? 12.891 -32.5 15.906 1 90.06 533 SER B C 1
ATOM 8409 O O . SER B 1 533 ? 12.078 -33.375 16.234 1 90.06 533 SER B O 1
ATOM 8411 N N . GLN B 1 534 ? 12.633 -31.203 15.898 1 93.12 534 GLN B N 1
ATOM 8412 C CA . GLN B 1 534 ? 11.352 -30.703 16.375 1 93.12 534 GLN B CA 1
ATOM 8413 C C . GLN B 1 534 ? 10.336 -30.594 15.242 1 93.12 534 GLN B C 1
ATOM 8415 O O . GLN B 1 534 ? 9.141 -30.438 15.484 1 93.12 534 GLN B O 1
ATOM 8420 N N . LEU B 1 535 ? 10.734 -30.734 14.039 1 95.06 535 LEU B N 1
ATOM 8421 C CA . LEU B 1 535 ? 9.961 -30.359 12.859 1 95.06 535 LEU B CA 1
ATOM 8422 C C . LEU B 1 535 ? 8.68 -31.172 12.766 1 95.06 535 LEU B C 1
ATOM 8424 O O . LEU B 1 535 ? 7.582 -30.609 12.703 1 95.06 535 LEU B O 1
ATOM 8428 N N . GLU B 1 536 ? 8.773 -32.5 12.797 1 94.44 536 GLU B N 1
ATOM 8429 C CA . GLU B 1 536 ? 7.629 -33.375 12.57 1 94.44 536 GLU B CA 1
ATOM 8430 C C . GLU B 1 536 ? 6.566 -33.188 13.648 1 94.44 536 GLU B C 1
ATOM 8432 O O . GLU B 1 536 ? 5.395 -32.969 13.344 1 94.44 536 GLU B O 1
ATOM 8437 N N . SER B 1 537 ? 6.98 -33.281 14.898 1 96 537 SER B N 1
ATOM 8438 C CA . SER B 1 537 ? 6.035 -33.188 16 1 96 537 SER B CA 1
ATOM 8439 C C . SER B 1 537 ? 5.383 -31.812 16.078 1 96 537 SER B C 1
ATOM 8441 O O . SER B 1 537 ? 4.176 -31.703 16.297 1 96 537 SER B O 1
ATOM 8443 N N . THR B 1 538 ? 6.16 -30.781 15.93 1 97.62 538 THR B N 1
ATOM 8444 C CA . THR B 1 538 ? 5.633 -29.422 16.016 1 97.62 538 THR B CA 1
ATOM 8445 C C . THR B 1 538 ? 4.66 -29.141 14.875 1 97.62 538 THR B C 1
ATOM 8447 O O . THR B 1 538 ? 3.607 -28.531 15.078 1 97.62 538 THR B O 1
ATOM 8450 N N . LEU B 1 539 ? 5.008 -29.531 13.688 1 97.75 539 LEU B N 1
ATOM 8451 C CA . LEU B 1 539 ? 4.113 -29.344 12.555 1 97.75 539 LEU B CA 1
ATOM 8452 C C . LEU B 1 539 ? 2.803 -30.094 12.758 1 97.75 539 LEU B C 1
ATOM 8454 O O . LEU B 1 539 ? 1.737 -29.609 12.367 1 97.75 539 LEU B O 1
ATOM 8458 N N . GLU B 1 540 ? 2.922 -31.312 13.281 1 97.44 540 GLU B N 1
ATOM 8459 C CA . GLU B 1 540 ? 1.717 -32.094 13.57 1 97.44 540 GLU B CA 1
ATOM 8460 C C . GLU B 1 540 ? 0.782 -31.328 14.508 1 97.44 540 GLU B C 1
ATOM 8462 O O . GLU B 1 540 ? -0.421 -31.234 14.25 1 97.44 540 GLU B O 1
ATOM 8467 N N . GLU B 1 541 ? 1.331 -30.781 15.539 1 98.31 541 GLU B N 1
ATOM 8468 C CA . GLU B 1 541 ? 0.54 -30.031 16.5 1 98.31 541 GLU B CA 1
ATOM 8469 C C . GLU B 1 541 ? -0.048 -28.766 15.875 1 98.31 541 GLU B C 1
ATOM 8471 O O . GLU B 1 541 ? -1.217 -28.453 16.094 1 98.31 541 GLU B O 1
ATOM 8476 N N . ALA B 1 542 ? 0.763 -28.062 15.125 1 98.62 542 ALA B N 1
ATOM 8477 C CA . ALA B 1 542 ? 0.332 -26.797 14.516 1 98.62 542 ALA B CA 1
ATOM 8478 C C . ALA B 1 542 ? -0.782 -27.031 13.5 1 98.62 542 ALA B C 1
ATOM 8480 O O . ALA B 1 542 ? -1.752 -26.281 13.445 1 98.62 542 ALA B O 1
ATOM 8481 N N . LEU B 1 543 ? -0.685 -28.062 12.719 1 98.25 543 LEU B N 1
ATOM 8482 C CA . LEU B 1 543 ? -1.672 -28.391 11.695 1 98.25 543 LEU B CA 1
ATOM 8483 C C . LEU B 1 543 ? -2.975 -28.875 12.328 1 98.25 543 LEU B C 1
ATOM 8485 O O . LEU B 1 543 ? -4.047 -28.734 11.742 1 98.25 543 LEU B O 1
ATOM 8489 N N . ALA B 1 544 ? -2.893 -29.422 13.516 1 97.06 544 ALA B N 1
ATOM 8490 C CA . ALA B 1 544 ? -4.07 -29.938 14.203 1 97.06 544 ALA B CA 1
ATOM 8491 C C . ALA B 1 544 ? -4.805 -28.828 14.953 1 97.06 544 ALA B C 1
ATOM 8493 O O . ALA B 1 544 ? -5.957 -28.984 15.352 1 97.06 544 ALA B O 1
ATOM 8494 N N . TRP B 1 545 ? -4.156 -27.719 15.164 1 97.75 545 TRP B N 1
ATOM 8495 C CA . TRP B 1 545 ? -4.75 -26.609 15.898 1 97.75 545 TRP B CA 1
ATOM 8496 C C . TRP B 1 545 ? -5.953 -26.047 15.156 1 97.75 545 TRP B C 1
ATOM 8498 O O . TRP B 1 545 ? -5.887 -25.797 13.945 1 97.75 545 TRP B O 1
ATOM 8508 N N . ASN B 1 546 ? -7.066 -25.875 15.883 1 97.56 546 ASN B N 1
ATOM 8509 C CA . ASN B 1 546 ? -8.234 -25.203 15.32 1 97.56 546 ASN B CA 1
ATOM 8510 C C . ASN B 1 546 ? -8.141 -23.688 15.508 1 97.56 546 ASN B C 1
ATOM 8512 O O . ASN B 1 546 ? -8.133 -23.188 16.641 1 97.56 546 ASN B O 1
ATOM 8516 N N . GLY B 1 547 ? -8.086 -22.938 14.461 1 98.19 547 GLY B N 1
ATOM 8517 C CA . GLY B 1 547 ? -7.828 -21.516 14.469 1 98.19 547 GLY B CA 1
ATOM 8518 C C . GLY B 1 547 ? -6.496 -21.141 13.844 1 98.19 547 GLY B C 1
ATOM 8519 O O . GLY B 1 547 ? -5.914 -21.938 13.094 1 98.19 547 GLY B O 1
ATOM 8520 N N . LEU B 1 548 ? -6.043 -19.922 14.07 1 98.75 548 LEU B N 1
ATOM 8521 C CA . LEU B 1 548 ? -4.781 -19.453 13.508 1 98.75 548 LEU B CA 1
ATOM 8522 C C . LEU B 1 548 ? -3.6 -19.938 14.344 1 98.75 548 LEU B C 1
ATOM 8524 O O . LEU B 1 548 ? -3.559 -19.703 15.555 1 98.75 548 LEU B O 1
ATOM 8528 N N . SER B 1 549 ? -2.711 -20.641 13.797 1 98.88 549 SER B N 1
ATOM 8529 C CA . SER B 1 549 ? -1.41 -20.953 14.383 1 98.88 549 SER B CA 1
ATOM 8530 C C . SER B 1 549 ? -0.275 -20.375 13.531 1 98.88 549 SER B C 1
ATOM 8532 O O . SER B 1 549 ? -0.386 -20.297 12.312 1 98.88 549 SER B O 1
ATOM 8534 N N . ILE B 1 550 ? 0.736 -19.938 14.203 1 98.88 550 ILE B N 1
ATOM 8535 C CA . ILE B 1 550 ? 1.932 -19.422 13.547 1 98.88 550 ILE B CA 1
ATOM 8536 C C . ILE B 1 550 ? 3.146 -20.25 13.953 1 98.88 550 ILE B C 1
ATOM 8538 O O . ILE B 1 550 ? 3.416 -20.422 15.148 1 98.88 550 ILE B O 1
ATOM 8542 N N . VAL B 1 551 ? 3.885 -20.75 12.984 1 98.94 551 VAL B N 1
ATOM 8543 C CA . VAL B 1 551 ? 5.07 -21.578 13.227 1 98.94 551 VAL B CA 1
ATOM 8544 C C . VAL B 1 551 ? 6.312 -20.844 12.727 1 98.94 551 VAL B C 1
ATOM 8546 O O . VAL B 1 551 ? 6.453 -20.578 11.531 1 98.94 551 VAL B O 1
ATOM 8549 N N . ASP B 1 552 ? 7.141 -20.5 13.648 1 98.69 552 ASP B N 1
ATOM 8550 C CA . ASP B 1 552 ? 8.422 -19.875 13.336 1 98.69 552 ASP B CA 1
ATOM 8551 C C . ASP B 1 552 ? 9.523 -20.922 13.18 1 98.69 552 ASP B C 1
ATOM 8553 O O . ASP B 1 552 ? 9.938 -21.547 14.156 1 98.69 552 ASP B O 1
ATOM 8557 N N . VAL B 1 553 ? 10.039 -21.062 11.953 1 98 553 VAL B N 1
ATOM 8558 C CA . VAL B 1 553 ? 11 -22.109 11.648 1 98 553 VAL B CA 1
ATOM 8559 C C . VAL B 1 553 ? 12.367 -21.5 11.367 1 98 553 VAL B C 1
ATOM 8561 O O . VAL B 1 553 ? 12.508 -20.672 10.461 1 98 553 VAL B O 1
ATOM 8564 N N . ASN B 1 554 ? 13.383 -21.906 12.156 1 96.56 554 ASN B N 1
ATOM 8565 C CA . ASN B 1 554 ? 14.758 -21.547 11.859 1 96.56 554 ASN B CA 1
ATOM 8566 C C . ASN B 1 554 ? 15.281 -22.297 10.633 1 96.56 554 ASN B C 1
ATOM 8568 O O . ASN B 1 554 ? 15.664 -23.469 10.727 1 96.56 554 ASN B O 1
ATOM 8572 N N . ILE B 1 555 ? 15.406 -21.609 9.445 1 96.12 555 ILE B N 1
ATOM 8573 C CA . ILE B 1 555 ? 15.617 -22.266 8.164 1 96.12 555 ILE B CA 1
ATOM 8574 C C . ILE B 1 555 ? 17.062 -22.094 7.727 1 96.12 555 ILE B C 1
ATOM 8576 O O . ILE B 1 555 ? 17.688 -21.078 8.008 1 96.12 555 ILE B O 1
ATOM 8580 N N . ASP B 1 556 ? 17.609 -23.094 7.078 1 94.5 556 ASP B N 1
ATOM 8581 C CA . ASP B 1 556 ? 18.969 -23.109 6.57 1 94.5 556 ASP B CA 1
ATOM 8582 C C . ASP B 1 556 ? 19 -22.828 5.07 1 94.5 556 ASP B C 1
ATOM 8584 O O . ASP B 1 556 ? 18.812 -23.734 4.258 1 94.5 556 ASP B O 1
ATOM 8588 N N . TYR B 1 557 ? 19.375 -21.609 4.723 1 94.44 557 TYR B N 1
ATOM 8589 C CA . TYR B 1 557 ? 19.453 -21.234 3.316 1 94.44 557 TYR B CA 1
ATOM 8590 C C . TYR B 1 557 ? 20.875 -21.281 2.801 1 94.44 557 TYR B C 1
ATOM 8592 O O . TYR B 1 557 ? 21.203 -20.672 1.78 1 94.44 557 TYR B O 1
ATOM 8600 N N . SER B 1 558 ? 21.734 -22.031 3.459 1 91.88 558 SER B N 1
ATOM 8601 C CA . SER B 1 558 ? 23.156 -22.062 3.109 1 91.88 558 SER B CA 1
ATOM 8602 C C . SER B 1 558 ? 23.359 -22.656 1.72 1 91.88 558 SER B C 1
ATOM 8604 O O . SER B 1 558 ? 24.391 -22.391 1.082 1 91.88 558 SER B O 1
ATOM 8606 N N . ASP B 1 559 ? 22.344 -23.422 1.177 1 92.56 559 ASP B N 1
ATOM 8607 C CA . ASP B 1 559 ? 22.516 -24.078 -0.116 1 92.56 559 ASP B CA 1
ATOM 8608 C C . ASP B 1 559 ? 21.797 -23.297 -1.223 1 92.56 559 ASP B C 1
ATOM 8610 O O . ASP B 1 559 ? 21.656 -23.797 -2.344 1 92.56 559 ASP B O 1
ATOM 8614 N N . ASN B 1 560 ? 21.359 -22.109 -0.973 1 94.81 560 ASN B N 1
ATOM 8615 C CA . ASN B 1 560 ? 20.547 -21.375 -1.938 1 94.81 560 ASN B CA 1
ATOM 8616 C C . ASN B 1 560 ? 21.312 -21.078 -3.215 1 94.81 560 ASN B C 1
ATOM 8618 O O . ASN B 1 560 ? 20.734 -20.953 -4.289 1 94.81 560 ASN B O 1
ATOM 8622 N N . GLN B 1 561 ? 22.562 -20.938 -3.119 1 91.75 561 GLN B N 1
ATOM 8623 C CA . GLN B 1 561 ? 23.344 -20.688 -4.324 1 91.75 561 GLN B CA 1
ATOM 8624 C C . GLN B 1 561 ? 23.25 -21.859 -5.301 1 91.75 561 GLN B C 1
ATOM 8626 O O . GLN B 1 561 ? 23.375 -21.672 -6.512 1 91.75 561 GLN B O 1
ATOM 8631 N N . GLU B 1 562 ? 22.984 -23.062 -4.781 1 90.12 562 GLU B N 1
ATOM 8632 C CA . GLU B 1 562 ? 22.859 -24.266 -5.609 1 90.12 562 GLU B CA 1
ATOM 8633 C C . GLU B 1 562 ? 21.609 -24.188 -6.48 1 90.12 562 GLU B C 1
ATOM 8635 O O . GLU B 1 562 ? 21.531 -24.844 -7.52 1 90.12 562 GLU B O 1
ATOM 8640 N N . LEU B 1 563 ? 20.672 -23.422 -6.02 1 89.81 563 LEU B N 1
ATOM 8641 C CA . LEU B 1 563 ? 19.422 -23.281 -6.762 1 89.81 563 LEU B CA 1
ATOM 8642 C C . LEU B 1 563 ? 19.672 -22.672 -8.133 1 89.81 563 LEU B C 1
ATOM 8644 O O . LEU B 1 563 ? 18.875 -22.844 -9.055 1 89.81 563 LEU B O 1
ATOM 8648 N N . MET B 1 564 ? 20.781 -21.953 -8.281 1 87.56 564 MET B N 1
ATOM 8649 C CA . MET B 1 564 ? 21.062 -21.234 -9.516 1 87.56 564 MET B CA 1
ATOM 8650 C C . MET B 1 564 ? 21.953 -22.062 -10.445 1 87.56 564 MET B C 1
ATOM 8652 O O . MET B 1 564 ? 22.234 -21.656 -11.57 1 87.56 564 MET B O 1
ATOM 8656 N N . LYS B 1 565 ? 22.328 -23.234 -9.977 1 83.19 565 LYS B N 1
ATOM 8657 C CA . LYS B 1 565 ? 23.188 -24.078 -10.797 1 83.19 565 LYS B CA 1
ATOM 8658 C C . LYS B 1 565 ? 22.484 -24.5 -12.078 1 83.19 565 LYS B C 1
ATOM 8660 O O . LYS B 1 565 ? 21.297 -24.812 -12.055 1 83.19 565 LYS B O 1
ATOM 8665 N N . GLN B 1 566 ? 23.234 -24.516 -13.156 1 76.69 566 GLN B N 1
ATOM 8666 C CA . GLN B 1 566 ? 22.688 -24.797 -14.484 1 76.69 566 GLN B CA 1
ATOM 8667 C C . GLN B 1 566 ? 22.438 -26.297 -14.672 1 76.69 566 GLN B C 1
ATOM 8669 O O . GLN B 1 566 ? 23.266 -27.125 -14.305 1 76.69 566 GLN B O 1
ATOM 8674 N N . VAL B 1 567 ? 21.281 -26.516 -15.148 1 69.06 567 VAL B N 1
ATOM 8675 C CA . VAL B 1 567 ? 20.891 -27.891 -15.422 1 69.06 567 VAL B CA 1
ATOM 8676 C C . VAL B 1 567 ? 20.719 -28.094 -16.922 1 69.06 567 VAL B C 1
ATOM 8678 O O . VAL B 1 567 ? 20.875 -29.203 -17.438 1 69.06 567 VAL B O 1
ATOM 8681 N N . VAL B 1 568 ? 20.516 -26.953 -17.641 1 74.88 568 VAL B N 1
ATOM 8682 C CA . VAL B 1 568 ? 20.219 -27.031 -19.078 1 74.88 568 VAL B CA 1
ATOM 8683 C C . VAL B 1 568 ? 21.516 -27.031 -19.875 1 74.88 568 VAL B C 1
ATOM 8685 O O . VAL B 1 568 ? 22.391 -26.203 -19.656 1 74.88 568 VAL B O 1
ATOM 8688 N N . THR B 1 569 ? 21.734 -27.953 -20.625 1 67.25 569 THR B N 1
ATOM 8689 C CA . THR B 1 569 ? 23 -28.219 -21.312 1 67.25 569 THR B CA 1
ATOM 8690 C C . THR B 1 569 ? 23.031 -27.516 -22.672 1 67.25 569 THR B C 1
ATOM 8692 O O . THR B 1 569 ? 24.078 -27.453 -23.312 1 67.25 569 THR B O 1
ATOM 8695 N N . ASP B 1 570 ? 21.984 -26.906 -23 1 63.5 570 ASP B N 1
ATOM 8696 C CA . ASP B 1 570 ? 22.094 -26.328 -24.344 1 63.5 570 ASP B CA 1
ATOM 8697 C C . ASP B 1 570 ? 22.953 -25.062 -24.328 1 63.5 570 ASP B C 1
ATOM 8699 O O . ASP B 1 570 ? 23.375 -24.609 -23.266 1 63.5 570 ASP B O 1
ATOM 8703 N N . LYS B 1 571 ? 23.344 -24.656 -25.547 1 52.78 571 LYS B N 1
ATOM 8704 C CA . LYS B 1 571 ? 24.359 -23.625 -25.766 1 52.78 571 LYS B CA 1
ATOM 8705 C C . LYS B 1 571 ? 23.812 -22.25 -25.391 1 52.78 571 LYS B C 1
ATOM 8707 O O . LYS B 1 571 ? 24.531 -21.25 -25.5 1 52.78 571 LYS B O 1
ATOM 8712 N N . VAL B 1 572 ? 22.656 -22.219 -25.109 1 47.53 572 VAL B N 1
ATOM 8713 C CA . VAL B 1 572 ? 22.141 -20.859 -24.938 1 47.53 572 VAL B CA 1
ATOM 8714 C C . VAL B 1 572 ? 22.516 -20.328 -23.547 1 47.53 572 VAL B C 1
ATOM 8716 O O . VAL B 1 572 ? 22.562 -19.125 -23.344 1 47.53 572 VAL B O 1
ATOM 8719 N N . ASN B 1 573 ? 22.578 -21.203 -22.516 1 42.28 573 ASN B N 1
ATOM 8720 C CA . ASN B 1 573 ? 22.891 -20.656 -21.203 1 42.28 573 ASN B CA 1
ATOM 8721 C C . ASN B 1 573 ? 24.391 -20.391 -21.062 1 42.28 573 ASN B C 1
ATOM 8723 O O . ASN B 1 573 ? 25.219 -21.172 -21.547 1 42.28 573 ASN B O 1
#

Radius of gyration: 30.79 Å; Cα contacts (8 Å, |Δi|>4): 2820; chains: 2; bounding box: 88×95×81 Å

Nearest PDB structures (foldseek):
  7u25-assembly1_A-2  TM=8.586E-01  e=3.808E-40  Arabidopsis thaliana
  8et5-assembly1_A  TM=8.677E-01  e=1.181E-38  Arabidopsis thaliana
  1n0h-assembly1_A  TM=8.693E-01  e=2.503E-38  Saccharomyces cerevisiae
  7stq-assembly1_A  TM=8.551E-01  e=4.765E-38  Arabidopsis thaliana
  7tzz-assembly1_A  TM=8.635E-01  e=9.619E-37  Arabidopsis thaliana